Protein AF-0000000079723727 (afdb_homodimer)

InterPro domains:
  IPR001054 Adenylyl cyclase class-3/4/guanylyl cyclase [PF00211] (255-437)
  IPR001054 Adenylyl cyclase class-3/4/guanylyl cyclase [PS50125] (263-398)
  IPR001054 Adenylyl cyclase class-3/4/guanylyl cyclase [SM00044] (213-428)
  IPR001054 Adenylyl cyclase class-3/4/guanylyl cyclase [cd07302] (262-442)
  IPR029787 Nucleotide cyclase [G3DSA:3.30.70.1230] (253-447)
  IPR029787 Nucleotide cyclase [SSF55073] (255-445)
  IPR050697 Adenylyl/Guanylyl Cyclase Class-3/4 [PTHR43081] (227-443)

Solvent-accessible surface area (backbone atoms only — not comparable to full-atom values): 45616 Å² total; per-residue (Å²): 116,65,66,63,48,40,48,51,44,63,65,44,54,39,67,85,75,39,51,72,57,32,53,54,51,50,52,51,48,31,54,52,14,46,54,50,33,57,57,46,48,53,54,51,50,52,47,51,48,52,38,50,60,46,41,48,89,45,47,90,48,74,64,52,50,47,46,55,53,46,45,53,49,53,51,50,49,52,50,50,51,50,52,51,44,60,70,67,66,45,72,68,56,51,60,54,45,52,58,51,52,41,49,48,52,46,46,46,51,51,51,44,43,49,52,48,30,74,74,46,25,85,86,42,50,53,39,56,80,54,32,75,67,64,64,56,59,52,54,54,39,48,46,28,58,43,37,67,39,55,66,50,26,52,48,36,49,48,51,48,51,51,52,51,49,51,52,51,52,50,24,60,72,73,64,50,58,67,48,56,51,64,41,38,36,45,40,20,63,31,41,41,63,50,45,67,64,39,39,61,55,45,54,54,46,51,46,42,50,45,48,36,49,52,35,50,54,50,51,53,48,48,47,52,34,27,50,32,45,50,37,30,54,58,56,45,28,56,30,41,69,72,53,43,53,40,51,57,72,40,52,67,64,46,56,69,37,46,80,42,64,36,23,29,39,24,33,35,53,59,68,42,70,59,55,45,63,76,41,54,36,65,57,46,48,54,50,49,21,57,52,45,37,46,45,49,52,24,34,48,73,50,59,32,32,65,62,50,69,61,88,74,25,41,36,33,31,17,23,50,96,58,57,58,95,48,91,34,45,27,40,39,31,49,52,52,20,52,54,43,31,54,53,44,46,52,56,52,30,52,56,32,45,72,72,72,39,82,66,82,50,53,19,28,4,34,25,55,35,61,26,22,40,27,51,40,45,37,85,65,41,32,39,71,46,72,42,40,51,37,53,54,50,8,48,44,41,17,59,43,17,70,79,67,74,36,52,35,34,29,28,55,66,33,40,57,48,55,65,58,58,82,61,45,44,77,48,74,73,40,72,44,87,84,48,90,59,70,43,59,35,29,30,55,63,72,85,126,118,66,65,63,47,40,48,51,43,63,67,44,54,40,68,84,74,40,53,72,58,32,54,53,50,50,52,51,48,31,53,51,15,47,52,50,33,56,57,47,48,55,54,51,49,50,45,52,48,54,37,51,60,47,40,47,88,45,48,87,47,73,63,51,52,46,46,56,52,45,48,52,49,52,51,50,49,53,50,50,52,50,52,50,44,60,71,66,66,43,72,68,56,52,62,54,44,52,57,51,52,42,50,49,53,49,46,45,52,51,51,44,45,50,51,48,30,75,74,45,25,85,86,43,50,56,39,56,79,56,32,76,67,63,62,56,58,53,52,55,38,49,46,28,56,43,37,68,38,54,66,50,28,52,47,36,48,48,49,49,51,51,51,51,50,51,54,51,53,49,24,61,71,71,63,51,57,66,50,56,51,63,41,39,36,44,39,21,63,30,39,42,62,48,45,67,66,38,39,61,55,45,52,55,46,52,46,40,51,45,48,34,49,52,34,50,53,50,52,54,49,47,47,53,34,27,51,33,45,50,37,30,54,57,56,46,27,56,31,41,68,72,54,44,52,40,51,58,73,39,53,68,63,46,56,71,37,45,81,42,63,35,22,30,38,23,34,36,53,58,69,43,67,59,54,45,63,76,41,54,35,64,58,46,49,54,50,47,21,56,52,44,37,46,45,48,51,23,35,49,73,51,58,33,31,65,64,48,70,61,87,74,25,41,35,34,32,17,25,48,96,57,57,58,96,48,91,35,46,29,41,39,30,50,50,52,19,52,54,42,31,53,51,44,46,52,56,51,30,52,56,32,45,74,73,73,38,81,66,79,50,53,20,29,3,33,25,55,35,62,26,22,40,26,50,41,44,35,85,66,42,31,40,72,47,72,41,42,49,37,54,55,49,8,48,44,41,17,60,44,17,70,77,68,73,34,52,34,35,31,28,54,64,32,40,57,48,56,65,57,57,82,59,44,44,77,48,74,74,40,74,43,86,83,47,88,59,69,44,58,36,28,30,54,64,72,85,125

Radius of gyration: 38.72 Å; Cα contacts (8 Å, |Δi|>4): 1410; chains: 2; bounding box: 59×112×77 Å

pLDDT: mean 88.32, std 12.16, range [28.0, 98.56]

Secondary structure (DSSP, 8-state):
-HHHHHHHHHS-TTSTTS-HHHHHHHHHHHHHHHHHHHHHHHHHHHHHHHHHHHTGGG--SHHHHHHHHHHHHHHHHHHHHHHHHHHHT-HHHHHHHHHHHHHHHHHHHHHHHHHHHHHHSTT-THHHHH-GGGGGGHHHHHHGGGGT-HHHHHHHHHHHHHHHHHHHHHHHHT---B-S-HHHHHHSS-B-HHHHHHHHHHHHHHHHHHHHHHHHHHHHHHHHHHHHHHHHHHHHTTS-HHHHHHHHH-HHHHHH-EEEEEEEEEEEETTHHHHHHTS-HHHHHHHHHHHHHHHHHHHHHTT-EEEEEETTEEEEEES-SS--SSTTHHHHHHHHHHHHHHHHHHHHHHHHHHTTPPP--EEEEEEEEEEEEEEEEETTEEEEEEESHHHHHHHHHHHHHHHHT-SEEEEHHHHHHTT--TTEEEPPPB--TT-SS-B-EEEE-S--/-HHHHHHHHHS-TTSTTS-HHHHHHHHHHHHHHHHHHHHHHHHHHHHHHHHHHHTGGG--SHHHHHHHHHHHHHHHHHHHHHHHHHHHT-HHHHHHHHHHHHHHHHHHHHHHHHHHHHHHSTT-THHHHH-GGGGGGHHHHHHGGGGT-HHHHHHHHHHHHHHHHHHHHHHHHT---B-S-HHHHHHSS-B-HHHHHHHHHHHHHHHHHHHHHHHHHHHHHHHHHHHHHHHHHHHHTTS-HHHHHHHHH-HHHHHH-EEEEEEEEEEEETTHHHHHHTS-HHHHHHHHHHHHHHHHHHHHHTT-EEEEEETTEEEEEES-SS--SSTTHHHHHHHHHHHHHHHHHHHHHHHHHHTTPPP--EEEEEEEEEEEEEEEEETTEEEEEEESHHHHHHHHHHHHHHHHT-SEEEEHHHHHHTT--TTEEEPPPB--TT-SS-B-EEEE-S--

Nearest PDB structures (foldseek):
  3r5g-assembly2_B  TM=9.315E-01  e=5.560E-16  Pseudomonas aeruginosa
  2bw7-assembly1_B  TM=9.136E-01  e=5.560E-16  Limnospira platensis
  1wc6-assembly2_B-2  TM=9.124E-01  e=3.084E-14  Limnospira platensis
  4yut-assembly1_B  TM=8.482E-01  e=6.451E-15  Oscillatoria acuminata PCC 6304
  8qfi-assembly1_A  TM=8.748E-01  e=1.929E-14  Oscillatoria acuminata PCC 6304

Structure (mmCIF, N/CA/C/O backbone):
data_AF-0000000079723727-model_v1
#
loop_
_entity.id
_entity.type
_entity.pdbx_description
1 polymer 'Adenylate/guanylate cyclase domain-containing protein'
#
loop_
_atom_site.group_PDB
_atom_site.id
_atom_site.type_symbol
_atom_site.label_atom_id
_atom_site.label_alt_id
_atom_site.label_comp_id
_atom_site.label_asym_id
_atom_site.label_entity_id
_atom_site.label_seq_id
_atom_site.pdbx_PDB_ins_code
_atom_site.Cartn_x
_atom_site.Cartn_y
_atom_site.Cartn_z
_atom_site.occupancy
_atom_site.B_iso_or_equiv
_atom_site.auth_seq_id
_atom_site.auth_comp_id
_atom_site.auth_asym_id
_atom_site.auth_atom_id
_atom_site.pdbx_PDB_model_num
ATOM 1 N N . MET A 1 1 ? -7.871 -13.086 -31.453 1 28 1 MET A N 1
ATOM 2 C CA . MET A 1 1 ? -6.844 -13.57 -30.547 1 28 1 MET A CA 1
ATOM 3 C C . MET A 1 1 ? -5.793 -12.5 -30.281 1 28 1 MET A C 1
ATOM 5 O O . MET A 1 1 ? -5.309 -12.359 -29.156 1 28 1 MET A O 1
ATOM 9 N N . THR A 1 2 ? -5.527 -11.766 -31.312 1 38.09 2 THR A N 1
ATOM 10 C CA . THR A 1 2 ? -4.512 -10.719 -31.312 1 38.09 2 THR A CA 1
ATOM 11 C C . THR A 1 2 ? -5.012 -9.477 -30.578 1 38.09 2 THR A C 1
ATOM 13 O O . THR A 1 2 ? -4.238 -8.797 -29.906 1 38.09 2 THR A O 1
ATOM 16 N N . SER A 1 3 ? -6.289 -9.281 -30.766 1 38.88 3 SER A N 1
ATOM 17 C CA . SER A 1 3 ? -6.867 -8.047 -30.25 1 38.88 3 SER A CA 1
ATOM 18 C C . SER A 1 3 ? -6.98 -8.094 -28.734 1 38.88 3 SER A C 1
ATOM 20 O O . SER A 1 3 ? -6.906 -7.059 -28.062 1 38.88 3 SER A O 1
ATOM 22 N N . PHE A 1 4 ? -7.301 -9.281 -28.25 1 35.31 4 PHE A N 1
ATOM 23 C CA . PHE A 1 4 ? -7.398 -9.445 -26.797 1 35.31 4 PHE A CA 1
ATOM 24 C C . PHE A 1 4 ? -6.039 -9.25 -26.141 1 35.31 4 PHE A C 1
ATOM 26 O O . PHE A 1 4 ? -5.93 -8.547 -25.141 1 35.31 4 PHE A O 1
ATOM 33 N N . TRP A 1 5 ? -5.008 -9.742 -26.734 1 34.28 5 TRP A N 1
ATOM 34 C CA . TRP A 1 5 ? -3.686 -9.648 -26.125 1 34.28 5 TRP A CA 1
ATOM 35 C C . TRP A 1 5 ? -3.143 -8.227 -26.219 1 34.28 5 TRP A C 1
ATOM 37 O O . TRP A 1 5 ? -2.426 -7.766 -25.328 1 34.28 5 TRP A O 1
ATOM 47 N N . LYS A 1 6 ? -3.469 -7.629 -27.281 1 37.25 6 LYS A N 1
ATOM 48 C CA . LYS A 1 6 ? -2.973 -6.266 -27.453 1 37.25 6 LYS A CA 1
ATOM 49 C C . LYS A 1 6 ? -3.564 -5.328 -26.406 1 37.25 6 LYS A C 1
ATOM 51 O O . LYS A 1 6 ? -2.869 -4.449 -25.891 1 37.25 6 LYS A O 1
ATOM 56 N N . LYS A 1 7 ? -4.871 -5.664 -26.203 1 39.12 7 LYS A N 1
ATOM 57 C CA . LYS A 1 7 ? -5.484 -4.84 -25.156 1 39.12 7 LYS A CA 1
ATOM 58 C C . LYS A 1 7 ? -4.855 -5.113 -23.797 1 39.12 7 LYS A C 1
ATOM 60 O O . LYS A 1 7 ? -4.77 -4.215 -22.953 1 39.12 7 LYS A O 1
ATOM 65 N N . ILE A 1 8 ? -4.508 -6.324 -23.641 1 35.25 8 ILE A N 1
ATOM 66 C CA . ILE A 1 8 ? -3.738 -6.633 -22.438 1 35.25 8 ILE A CA 1
ATOM 67 C C . ILE A 1 8 ? -2.352 -6.004 -22.531 1 35.25 8 ILE A C 1
ATOM 69 O O . ILE A 1 8 ? -1.854 -5.43 -21.562 1 35.25 8 ILE A O 1
ATOM 73 N N . ASP A 1 9 ? -1.725 -6.145 -23.656 1 37.53 9 ASP A N 1
ATOM 74 C CA . ASP A 1 9 ? -0.405 -5.555 -23.859 1 37.53 9 ASP A CA 1
ATOM 75 C C . ASP A 1 9 ? -0.482 -4.031 -23.875 1 37.53 9 ASP A C 1
ATOM 77 O O . ASP A 1 9 ? 0.361 -3.354 -23.297 1 37.53 9 ASP A O 1
ATOM 81 N N . THR A 1 10 ? -1.302 -3.457 -24.781 1 35.75 10 THR A N 1
ATOM 82 C CA . THR A 1 10 ? -1.443 -2.008 -24.875 1 35.75 10 THR A CA 1
ATOM 83 C C . THR A 1 10 ? -1.988 -1.443 -23.562 1 35.75 10 THR A C 1
ATOM 85 O O . THR A 1 10 ? -1.585 -0.362 -23.125 1 35.75 10 THR A O 1
ATOM 88 N N . LYS A 1 11 ? -2.975 -2.232 -23.109 1 35.47 11 LYS A N 1
ATOM 89 C CA . LYS A 1 11 ? -3.354 -1.824 -21.75 1 35.47 11 LYS A CA 1
ATOM 90 C C . LYS A 1 11 ? -2.248 -2.143 -20.75 1 35.47 11 LYS A C 1
ATOM 92 O O . LYS A 1 11 ? -2.285 -1.678 -19.609 1 35.47 11 LYS A O 1
ATOM 97 N N . ILE A 1 12 ? -1.323 -3 -20.984 1 37.69 12 ILE A N 1
ATOM 98 C CA . ILE A 1 12 ? -0.089 -3.277 -20.266 1 37.69 12 ILE A CA 1
ATOM 99 C C . ILE A 1 12 ? 1.006 -2.316 -20.719 1 37.69 12 ILE A C 1
ATOM 101 O O . ILE A 1 12 ? 2.156 -2.43 -20.297 1 37.69 12 ILE A O 1
ATOM 105 N N . SER A 1 13 ? 1.024 -1.868 -21.719 1 37.69 13 SER A N 1
ATOM 106 C CA . SER A 1 13 ? 2.037 -0.824 -21.828 1 37.69 13 SER A CA 1
ATOM 107 C C . SER A 1 13 ? 2.004 0.112 -20.625 1 37.69 13 SER A C 1
ATOM 109 O O . SER A 1 13 ? 1.357 1.161 -20.672 1 37.69 13 SER A O 1
ATOM 111 N N . PHE A 1 14 ? 1.982 -0.554 -19.625 1 40.69 14 PHE A N 1
ATOM 112 C CA . PHE A 1 14 ? 1.782 -0.221 -18.219 1 40.69 14 PHE A CA 1
ATOM 113 C C . PHE A 1 14 ? 2.775 0.844 -17.781 1 40.69 14 PHE A C 1
ATOM 115 O O . PHE A 1 14 ? 2.479 1.639 -16.875 1 40.69 14 PHE A O 1
ATOM 122 N N . LYS A 1 15 ? 3.93 0.739 -18.453 1 45.75 15 LYS A N 1
ATOM 123 C CA . LYS A 1 15 ? 4.961 1.588 -17.875 1 45.75 15 LYS A CA 1
ATOM 124 C C . LYS A 1 15 ? 4.641 3.066 -18.078 1 45.75 15 LYS A C 1
ATOM 126 O O . LYS A 1 15 ? 4.961 3.9 -17.234 1 45.75 15 LYS A O 1
ATOM 131 N N . ASN A 1 16 ? 4.184 3.383 -19.281 1 44.59 16 ASN A N 1
ATOM 132 C CA . ASN A 1 16 ? 4.078 4.812 -19.562 1 44.59 16 ASN A CA 1
ATOM 133 C C . ASN A 1 16 ? 3.076 5.488 -18.625 1 44.59 16 ASN A C 1
ATOM 135 O O . ASN A 1 16 ? 3.178 6.688 -18.359 1 44.59 16 ASN A O 1
ATOM 139 N N . LYS A 1 17 ? 2.135 4.586 -18.141 1 56 17 LYS A N 1
ATOM 140 C CA . LYS A 1 17 ? 1.101 5.246 -17.344 1 56 17 LYS A CA 1
ATOM 141 C C . LYS A 1 17 ? 1.298 4.984 -15.859 1 56 17 LYS A C 1
ATOM 143 O O . LYS A 1 17 ? 0.464 5.379 -15.039 1 56 17 LYS A O 1
ATOM 148 N N . LEU A 1 18 ? 2.484 4.402 -15.68 1 65.25 18 LEU A N 1
ATOM 149 C CA . LEU A 1 18 ? 2.68 4.062 -14.273 1 65.25 18 LEU A CA 1
ATOM 150 C C . LEU A 1 18 ? 3.35 5.211 -13.523 1 65.25 18 LEU A C 1
ATOM 152 O O . LEU A 1 18 ? 4.188 5.918 -14.086 1 65.25 18 LEU A O 1
ATOM 156 N N . SER A 1 19 ? 2.893 5.375 -12.414 1 76.44 19 SER A N 1
ATOM 157 C CA . SER A 1 19 ? 3.545 6.344 -11.547 1 76.44 19 SER A CA 1
ATOM 158 C C . SER A 1 19 ? 4.996 5.957 -11.281 1 76.44 19 SER A C 1
ATOM 160 O O . SER A 1 19 ? 5.352 4.781 -11.336 1 76.44 19 SER A O 1
ATOM 162 N N . PRO A 1 20 ? 5.898 6.906 -11.219 1 79.75 20 PRO A N 1
ATOM 163 C CA . PRO A 1 20 ? 7.305 6.617 -10.938 1 79.75 20 PRO A CA 1
ATOM 164 C C . PRO A 1 20 ? 7.496 5.684 -9.75 1 79.75 20 PRO A C 1
ATOM 166 O O . PRO A 1 20 ? 8.359 4.809 -9.773 1 79.75 20 PRO A O 1
ATOM 169 N N . THR A 1 21 ? 6.68 5.773 -8.82 1 82.25 21 THR A N 1
ATOM 170 C CA . THR A 1 21 ? 6.77 4.914 -7.645 1 82.25 21 THR A CA 1
ATOM 171 C C . THR A 1 21 ? 6.438 3.469 -8.008 1 82.25 21 THR A C 1
ATOM 173 O O . THR A 1 21 ? 7.09 2.537 -7.527 1 82.25 21 THR A O 1
ATOM 176 N N . MET A 1 22 ? 5.508 3.334 -8.867 1 86.62 22 MET A N 1
ATOM 177 C CA . MET A 1 22 ? 5.109 1.999 -9.305 1 86.62 22 MET A CA 1
ATOM 178 C C . MET A 1 22 ? 6.23 1.329 -10.094 1 86.62 22 MET A C 1
ATOM 180 O O . MET A 1 22 ? 6.496 0.139 -9.914 1 86.62 22 MET A O 1
ATOM 184 N N . ILE A 1 23 ? 6.926 2.059 -10.961 1 86 23 ILE A N 1
ATOM 185 C CA . ILE A 1 23 ? 8 1.515 -11.781 1 86 23 ILE A CA 1
ATOM 186 C C . ILE A 1 23 ? 9.133 1.019 -10.883 1 86 23 ILE A C 1
ATOM 188 O O . ILE A 1 23 ? 9.648 -0.086 -11.078 1 86 23 ILE A O 1
ATOM 192 N N . VAL A 1 24 ? 9.422 1.764 -9.891 1 86.12 24 VAL A N 1
ATOM 193 C CA . VAL A 1 24 ? 10.508 1.41 -8.984 1 86.12 24 VAL A CA 1
ATOM 194 C C . VAL A 1 24 ? 10.133 0.171 -8.18 1 86.12 24 VAL A C 1
ATOM 196 O O . VAL A 1 24 ? 10.93 -0.757 -8.039 1 86.12 24 VAL A O 1
ATOM 199 N N . LEU A 1 25 ? 8.898 0.17 -7.742 1 86.62 25 LEU A N 1
ATOM 200 C CA . LEU A 1 25 ? 8.445 -0.956 -6.934 1 86.62 25 LEU A CA 1
ATOM 201 C C . LEU A 1 25 ? 8.383 -2.232 -7.766 1 86.62 25 LEU A C 1
ATOM 203 O O . LEU A 1 25 ? 8.758 -3.307 -7.293 1 86.62 25 LEU A O 1
ATOM 207 N N . LEU A 1 26 ? 7.91 -2.123 -8.977 1 87.44 26 LEU A N 1
ATOM 208 C CA . LEU A 1 26 ? 7.816 -3.277 -9.867 1 87.44 26 LEU A CA 1
ATOM 209 C C . LEU A 1 26 ? 9.203 -3.834 -10.188 1 87.44 26 LEU A C 1
ATOM 211 O O . LEU A 1 26 ? 9.406 -5.051 -10.164 1 87.44 26 LEU A O 1
ATOM 215 N N . GLU A 1 27 ? 10.141 -2.969 -10.469 1 86.12 27 GLU A N 1
ATOM 216 C CA . GLU A 1 27 ? 11.508 -3.402 -10.766 1 86.12 27 GLU A CA 1
ATOM 217 C C . GLU A 1 27 ? 12.148 -4.086 -9.562 1 86.12 27 GLU A C 1
ATOM 219 O O . GLU A 1 27 ? 12.867 -5.074 -9.711 1 86.12 27 GLU A O 1
ATOM 224 N N . GLU A 1 28 ? 11.867 -3.584 -8.438 1 87.75 28 GLU A N 1
ATOM 225 C CA . GLU A 1 28 ? 12.383 -4.188 -7.215 1 87.75 28 GLU A CA 1
ATOM 226 C C . GLU A 1 28 ? 11.797 -5.574 -6.988 1 87.75 28 GLU A C 1
ATOM 228 O O . GLU A 1 28 ? 12.516 -6.512 -6.637 1 87.75 28 GLU A O 1
ATOM 233 N N . GLU A 1 29 ? 10.539 -5.672 -7.246 1 87.69 29 GLU A N 1
ATOM 234 C CA . GLU A 1 29 ? 9.883 -6.961 -7.035 1 87.69 29 GLU A CA 1
ATOM 235 C C . GLU A 1 29 ? 10.289 -7.969 -8.109 1 87.69 29 GLU A C 1
ATOM 237 O O . GLU A 1 29 ? 10.398 -9.164 -7.832 1 87.69 29 GLU A O 1
ATOM 242 N N . GLU A 1 30 ? 10.492 -7.48 -9.289 1 87.31 30 GLU A N 1
ATOM 243 C CA . GLU A 1 30 ? 10.977 -8.367 -10.344 1 87.31 30 GLU A CA 1
ATOM 244 C C . GLU A 1 30 ? 12.375 -8.891 -10.023 1 87.31 30 GLU A C 1
ATOM 246 O O . GLU A 1 30 ? 12.664 -10.07 -10.242 1 87.31 30 GLU A O 1
ATOM 251 N N . ARG A 1 31 ? 13.234 -8 -9.5 1 87.31 31 ARG A N 1
ATOM 252 C CA . ARG A 1 31 ? 14.578 -8.406 -9.109 1 87.31 31 ARG A CA 1
ATOM 253 C C . ARG A 1 31 ? 14.539 -9.406 -7.953 1 87.31 31 ARG A C 1
ATOM 255 O O . ARG A 1 31 ? 15.242 -10.414 -7.973 1 87.31 31 ARG A O 1
ATOM 262 N N . ASN A 1 32 ? 13.727 -9.18 -7.031 1 88.94 32 ASN A N 1
ATOM 263 C CA . ASN A 1 32 ? 13.562 -10.102 -5.91 1 88.94 32 ASN A CA 1
ATOM 264 C C . ASN A 1 32 ? 12.961 -11.43 -6.363 1 88.94 32 ASN A C 1
ATOM 266 O O . ASN A 1 32 ? 13.344 -12.484 -5.863 1 88.94 32 ASN A O 1
ATOM 270 N N . GLY A 1 33 ? 12.031 -11.312 -7.285 1 89.62 33 GLY A N 1
ATOM 271 C CA . GLY A 1 33 ? 11.438 -12.516 -7.84 1 89.62 33 GLY A CA 1
ATOM 272 C C . GLY A 1 33 ? 12.438 -13.398 -8.562 1 89.62 33 GLY A C 1
ATOM 273 O O . GLY A 1 33 ? 12.391 -14.625 -8.453 1 89.62 33 GLY A O 1
ATOM 274 N N . ALA A 1 34 ? 13.359 -12.75 -9.258 1 89.81 34 ALA A N 1
ATOM 275 C CA . ALA A 1 34 ? 14.398 -13.5 -9.953 1 89.81 34 ALA A CA 1
ATOM 276 C C . ALA A 1 34 ? 15.32 -14.203 -8.969 1 89.81 34 ALA A C 1
ATOM 278 O O . ALA A 1 34 ? 15.727 -15.344 -9.195 1 89.81 34 ALA A O 1
ATOM 279 N N . LYS A 1 35 ? 15.602 -13.539 -7.898 1 91.69 35 LYS A N 1
ATOM 280 C CA . LYS A 1 35 ? 16.422 -14.156 -6.863 1 91.69 35 LYS A CA 1
ATOM 281 C C . LYS A 1 35 ? 15.719 -15.344 -6.227 1 91.69 35 LYS A C 1
ATOM 283 O O . LYS A 1 35 ? 16.328 -16.391 -6.004 1 91.69 35 LYS A O 1
ATOM 288 N N . VAL A 1 36 ? 14.461 -15.203 -6.027 1 92.25 36 VAL A N 1
ATOM 289 C CA . VAL A 1 36 ? 13.672 -16.281 -5.445 1 92.25 36 VAL A CA 1
ATOM 290 C C . VAL A 1 36 ? 13.586 -17.453 -6.422 1 92.25 36 VAL A C 1
ATOM 292 O O . VAL A 1 36 ? 13.711 -18.609 -6.023 1 92.25 36 VAL A O 1
ATOM 295 N N . ALA A 1 37 ? 13.359 -17.094 -7.656 1 92.62 37 ALA A N 1
ATOM 296 C CA . ALA A 1 37 ? 13.328 -18.125 -8.68 1 92.62 37 ALA A CA 1
ATOM 297 C C . ALA A 1 37 ? 14.617 -18.938 -8.688 1 92.62 37 ALA A C 1
ATOM 299 O O . ALA A 1 37 ? 14.594 -20.172 -8.797 1 92.62 37 ALA A O 1
ATOM 300 N N . ASN A 1 38 ? 15.742 -18.266 -8.586 1 93.56 38 ASN A N 1
ATOM 301 C CA . ASN A 1 38 ? 17.031 -18.938 -8.562 1 93.56 38 ASN A CA 1
ATOM 302 C C . ASN A 1 38 ? 17.172 -19.844 -7.344 1 93.56 38 ASN A C 1
ATOM 304 O O . ASN A 1 38 ? 17.703 -20.953 -7.441 1 93.56 38 ASN A O 1
ATOM 308 N N . GLN A 1 39 ? 16.672 -19.453 -6.246 1 93.19 39 GLN A N 1
ATOM 309 C CA . GLN A 1 39 ? 16.703 -20.281 -5.043 1 93.19 39 GLN A CA 1
ATOM 310 C C . GLN A 1 39 ? 15.836 -21.531 -5.207 1 93.19 39 GLN A C 1
ATOM 312 O O . GLN A 1 39 ? 16.234 -22.609 -4.777 1 93.19 39 GLN A O 1
ATOM 317 N N . PHE A 1 40 ? 14.766 -21.391 -5.883 1 93.56 40 PHE A N 1
ATOM 318 C CA . PHE A 1 40 ? 13.859 -22.516 -6.059 1 93.56 40 PHE A CA 1
ATOM 319 C C . PHE A 1 40 ? 14.406 -23.5 -7.09 1 93.56 40 PHE A C 1
ATOM 321 O O . PHE A 1 40 ? 14 -24.656 -7.129 1 93.56 40 PHE A O 1
ATOM 328 N N . ARG A 1 41 ? 15.305 -23.047 -7.91 1 94.69 41 ARG A N 1
ATOM 329 C CA . ARG A 1 41 ? 15.969 -23.953 -8.836 1 94.69 41 ARG A CA 1
ATOM 330 C C . ARG A 1 41 ? 16.75 -25.016 -8.086 1 94.69 41 ARG A C 1
ATOM 332 O O . ARG A 1 41 ? 16.844 -26.156 -8.539 1 94.69 41 ARG A O 1
ATOM 339 N N . TYR A 1 42 ? 17.203 -24.625 -6.961 1 92 42 TYR A N 1
ATOM 340 C CA . TYR A 1 42 ? 17.922 -25.625 -6.164 1 92 42 TYR A CA 1
ATOM 341 C C . TYR A 1 42 ? 16.969 -26.641 -5.574 1 92 42 TYR A C 1
ATOM 343 O O . TYR A 1 42 ? 17.297 -27.828 -5.477 1 92 42 TYR A O 1
ATOM 351 N N . VAL A 1 43 ? 15.789 -26.25 -5.242 1 88.56 43 VAL A N 1
ATOM 352 C CA . VAL A 1 43 ? 14.766 -27.156 -4.734 1 88.56 43 VAL A CA 1
ATOM 353 C C . VAL A 1 43 ? 14.336 -28.125 -5.836 1 88.56 43 VAL A C 1
ATOM 355 O O . VAL A 1 43 ? 14.227 -29.328 -5.609 1 88.56 43 VAL A O 1
ATOM 358 N N . ILE A 1 44 ? 14.141 -27.547 -6.984 1 92.38 44 ILE A N 1
ATOM 359 C CA . ILE A 1 44 ? 13.75 -28.359 -8.133 1 92.38 44 ILE A CA 1
ATOM 360 C C . ILE A 1 44 ? 14.875 -29.328 -8.484 1 92.38 44 ILE A C 1
ATOM 362 O O . ILE A 1 44 ? 14.625 -30.5 -8.805 1 92.38 44 ILE A O 1
ATOM 366 N N . GLY A 1 45 ? 16.156 -28.812 -8.391 1 93.44 45 GLY A N 1
ATOM 367 C CA . GLY A 1 45 ? 17.297 -29.688 -8.617 1 93.44 45 GLY A CA 1
ATOM 368 C C . GLY A 1 45 ? 17.359 -30.859 -7.656 1 93.44 45 GLY A C 1
ATOM 369 O O . GLY A 1 45 ? 17.656 -31.984 -8.055 1 93.44 45 GLY A O 1
ATOM 370 N N . ALA A 1 46 ? 17 -30.562 -6.445 1 91.62 46 ALA A N 1
ATOM 371 C CA . ALA A 1 46 ? 16.953 -31.625 -5.449 1 91.62 46 ALA A CA 1
ATOM 372 C C . ALA A 1 46 ? 15.859 -32.625 -5.781 1 91.62 46 ALA A C 1
ATOM 374 O O . ALA A 1 46 ? 16.062 -33.844 -5.645 1 91.62 46 ALA A O 1
ATOM 375 N N . ALA A 1 47 ? 14.758 -32.125 -6.223 1 90.56 47 ALA A N 1
ATOM 376 C CA . ALA A 1 47 ? 13.656 -33 -6.613 1 90.56 47 ALA A CA 1
ATOM 377 C C . ALA A 1 47 ? 14.055 -33.906 -7.789 1 90.56 47 ALA A C 1
ATOM 379 O O . ALA A 1 47 ? 13.766 -35.094 -7.797 1 90.56 47 ALA A O 1
ATOM 380 N N . MET A 1 48 ? 14.719 -33.312 -8.742 1 93.38 48 MET A N 1
ATOM 381 C CA . MET A 1 48 ? 15.188 -34.094 -9.898 1 93.38 48 MET A CA 1
ATOM 382 C C . MET A 1 48 ? 16.203 -35.156 -9.477 1 93.38 48 MET A C 1
ATOM 384 O O . MET A 1 48 ? 16.188 -36.25 -9.992 1 93.38 48 MET A O 1
ATOM 388 N N . THR A 1 49 ? 17.031 -34.812 -8.516 1 93.94 49 THR A N 1
ATOM 389 C CA . THR A 1 49 ? 18.031 -35.75 -8.023 1 93.94 49 THR A CA 1
ATOM 390 C C . THR A 1 49 ? 17.375 -36.938 -7.344 1 93.94 49 THR A C 1
ATOM 392 O O . THR A 1 49 ? 17.766 -38.094 -7.562 1 93.94 49 THR A O 1
ATOM 395 N N . VAL A 1 50 ? 16.375 -36.688 -6.594 1 93.44 50 VAL A N 1
ATOM 396 C CA . VAL A 1 50 ? 15.664 -37.781 -5.91 1 93.44 50 VAL A CA 1
ATOM 397 C C . VAL A 1 50 ? 15.023 -38.719 -6.938 1 93.44 50 VAL A C 1
ATOM 399 O O . VAL A 1 50 ? 15.055 -39.938 -6.773 1 93.44 50 VAL A O 1
ATOM 402 N N . SER A 1 51 ? 14.461 -38.094 -7.977 1 92.75 51 SER A N 1
ATOM 403 C CA . SER A 1 51 ? 13.867 -38.906 -9.039 1 92.75 51 SER A CA 1
ATOM 404 C C . SER A 1 51 ? 14.914 -39.75 -9.742 1 92.75 51 SER A C 1
ATOM 406 O O . SER A 1 51 ? 14.672 -40.938 -10.031 1 92.75 51 SER A O 1
ATOM 408 N N . ILE A 1 52 ? 16.094 -39.188 -9.969 1 93.69 52 ILE A N 1
ATOM 409 C CA . ILE A 1 52 ? 17.172 -39.906 -10.641 1 93.69 52 ILE A CA 1
ATOM 410 C C . ILE A 1 52 ? 17.641 -41.062 -9.758 1 93.69 52 ILE A C 1
ATOM 412 O O . ILE A 1 52 ? 17.812 -42.188 -10.234 1 93.69 52 ILE A O 1
ATOM 416 N N . ILE A 1 53 ? 17.781 -40.812 -8.508 1 92.88 53 ILE A N 1
ATOM 417 C CA . ILE A 1 53 ? 18.25 -41.812 -7.57 1 92.88 53 ILE A CA 1
ATOM 418 C C . ILE A 1 53 ? 17.234 -42.938 -7.484 1 92.88 53 ILE A C 1
ATOM 420 O O . ILE A 1 53 ? 17.594 -44.125 -7.445 1 92.88 53 ILE A O 1
ATOM 424 N N . ALA A 1 54 ? 15.977 -42.625 -7.52 1 91.19 54 ALA A N 1
ATOM 425 C CA . ALA A 1 54 ? 14.914 -43.625 -7.445 1 91.19 54 ALA A CA 1
ATOM 426 C C . ALA A 1 54 ? 14.93 -44.531 -8.664 1 91.19 54 ALA A C 1
ATOM 428 O O . ALA A 1 54 ? 14.461 -45.688 -8.602 1 91.19 54 ALA A O 1
ATOM 429 N N . ASN A 1 55 ? 15.531 -44.062 -9.75 1 91.25 55 ASN A N 1
ATOM 430 C CA . ASN A 1 55 ? 15.5 -44.844 -10.984 1 91.25 55 ASN A CA 1
ATOM 431 C C . ASN A 1 55 ? 16.875 -45.438 -11.305 1 91.25 55 ASN A C 1
ATOM 433 O O . ASN A 1 55 ? 17.078 -45.969 -12.398 1 91.25 55 ASN A O 1
ATOM 437 N N . LEU A 1 56 ? 17.797 -45.438 -10.453 1 91.25 56 LEU A N 1
ATOM 438 C CA . LEU A 1 56 ? 19.141 -45.969 -10.656 1 91.25 56 LEU A CA 1
ATOM 439 C C . LEU A 1 56 ? 19.094 -47.469 -10.945 1 91.25 56 LEU A C 1
ATOM 441 O O . LEU A 1 56 ? 19.797 -47.938 -11.836 1 91.25 56 LEU A O 1
ATOM 445 N N . PRO A 1 57 ? 18.281 -48.188 -10.219 1 87.75 57 PRO A N 1
ATOM 446 C CA . PRO A 1 57 ? 18.25 -49.625 -10.461 1 87.75 57 PRO A CA 1
ATOM 447 C C . PRO A 1 57 ? 17.781 -49.969 -11.867 1 87.75 57 PRO A C 1
ATOM 449 O O . PRO A 1 57 ? 18.031 -51.094 -12.344 1 87.75 57 PRO A O 1
ATOM 452 N N . ASN A 1 58 ? 17.203 -48.938 -12.477 1 84.31 58 ASN A N 1
ATOM 453 C CA . ASN A 1 58 ? 16.609 -49.219 -13.789 1 84.31 58 ASN A CA 1
ATOM 454 C C . ASN A 1 58 ? 17.578 -48.875 -14.914 1 84.31 58 ASN A C 1
ATOM 456 O O . ASN A 1 58 ? 17.234 -49 -16.094 1 84.31 58 ASN A O 1
ATOM 460 N N . ILE A 1 59 ? 18.672 -48.5 -14.562 1 90 59 ILE A N 1
ATOM 461 C CA . ILE A 1 59 ? 19.672 -48.125 -15.562 1 90 59 ILE A CA 1
ATOM 462 C C . ILE A 1 59 ? 20.641 -49.281 -15.789 1 90 59 ILE A C 1
ATOM 464 O O . ILE A 1 59 ? 21.297 -49.719 -14.852 1 90 59 ILE A O 1
ATOM 468 N N . ASP A 1 60 ? 20.734 -49.781 -16.969 1 86.94 60 ASP A N 1
ATOM 469 C CA . ASP A 1 60 ? 21.578 -50.938 -17.25 1 86.94 60 ASP A CA 1
ATOM 470 C C . ASP A 1 60 ? 22.766 -50.562 -18.141 1 86.94 60 ASP A C 1
ATOM 472 O O . ASP A 1 60 ? 23.609 -51.406 -18.469 1 86.94 60 ASP A O 1
ATOM 476 N N . THR A 1 61 ? 22.844 -49.312 -18.594 1 89.88 61 THR A N 1
ATOM 477 C CA . THR A 1 61 ? 23.938 -48.875 -19.469 1 89.88 61 THR A CA 1
ATOM 478 C C . THR A 1 61 ? 24.594 -47.625 -18.922 1 89.88 61 THR A C 1
ATOM 480 O O . THR A 1 61 ? 23.953 -46.844 -18.203 1 89.88 61 THR A O 1
ATOM 483 N N . ILE A 1 62 ? 25.812 -47.469 -19.297 1 92.06 62 ILE A N 1
ATOM 484 C CA . ILE A 1 62 ? 26.547 -46.281 -18.891 1 92.06 62 ILE A CA 1
ATOM 485 C C . ILE A 1 62 ? 25.906 -45.031 -19.5 1 92.06 62 ILE A C 1
ATOM 487 O O . ILE A 1 62 ? 25.906 -43.938 -18.906 1 92.06 62 ILE A O 1
ATOM 491 N N . TRP A 1 63 ? 25.297 -45.188 -20.609 1 92 63 TRP A N 1
ATOM 492 C CA . TRP A 1 63 ? 24.688 -44.062 -21.312 1 92 63 TRP A CA 1
ATOM 493 C C . TRP A 1 63 ? 23.438 -43.594 -20.578 1 92 63 TRP A C 1
ATOM 495 O O . TRP A 1 63 ? 23.109 -42.406 -20.609 1 92 63 TRP A O 1
ATOM 505 N N . GLY A 1 64 ? 22.797 -44.469 -19.938 1 92.12 64 GLY A N 1
ATOM 506 C CA . GLY A 1 64 ? 21.672 -44.094 -19.125 1 92.12 64 GLY A CA 1
ATOM 507 C C . GLY A 1 64 ? 22.047 -43.156 -17.984 1 92.12 64 GLY A C 1
ATOM 508 O O . GLY A 1 64 ? 21.344 -42.188 -17.688 1 92.12 64 GLY A O 1
ATOM 509 N N . TYR A 1 65 ? 23.156 -43.5 -17.375 1 93.12 65 TYR A N 1
A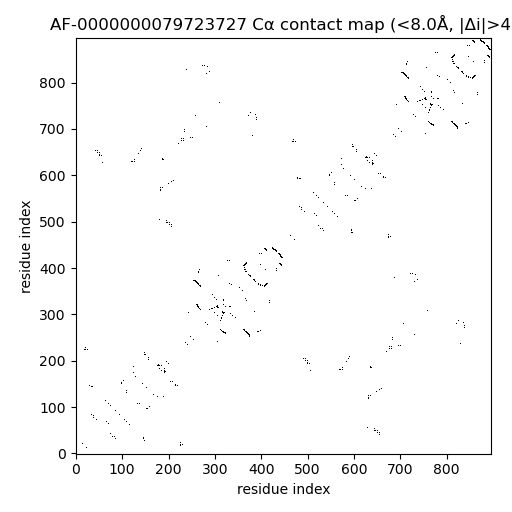TOM 510 C CA . TYR A 1 65 ? 23.672 -42.625 -16.328 1 93.12 65 TYR A CA 1
ATOM 511 C C . TYR A 1 65 ? 24.047 -41.25 -16.875 1 93.12 65 TYR A C 1
ATOM 513 O O . TYR A 1 65 ? 23.734 -40.219 -16.281 1 93.12 65 TYR A O 1
ATOM 521 N N . ALA A 1 66 ? 24.641 -41.312 -18.016 1 93.94 66 ALA A N 1
ATOM 522 C CA . ALA A 1 66 ? 25.094 -40.094 -18.641 1 93.94 66 ALA A CA 1
ATOM 523 C C . ALA A 1 66 ? 23.906 -39.188 -18.984 1 93.94 66 ALA A C 1
ATOM 525 O O . ALA A 1 66 ? 24 -37.969 -18.875 1 93.94 66 ALA A O 1
ATOM 526 N N . VAL A 1 67 ? 22.812 -39.719 -19.391 1 93.88 67 VAL A N 1
ATOM 527 C CA . VAL A 1 67 ? 21.641 -38.938 -19.766 1 93.88 67 VAL A CA 1
ATOM 528 C C . VAL A 1 67 ? 21.062 -38.219 -18.547 1 93.88 67 VAL A C 1
ATOM 530 O O . VAL A 1 67 ? 20.875 -37 -18.578 1 93.88 67 VAL A O 1
ATOM 533 N N . ASN A 1 68 ? 20.891 -38.969 -17.469 1 94.06 68 ASN A N 1
ATOM 534 C CA . ASN A 1 68 ? 20.266 -38.375 -16.281 1 94.06 68 ASN A CA 1
ATOM 535 C C . ASN A 1 68 ? 21.203 -37.438 -15.547 1 94.06 68 ASN A C 1
ATOM 537 O O . ASN A 1 68 ? 20.844 -36.312 -15.234 1 94.06 68 ASN A O 1
ATOM 541 N N . PHE A 1 69 ? 22.375 -37.875 -15.32 1 94.75 69 PHE A N 1
ATOM 542 C CA . PHE A 1 69 ? 23.297 -37.062 -14.562 1 94.75 69 PHE A CA 1
ATOM 543 C C . PHE A 1 69 ? 23.859 -35.938 -15.422 1 94.75 69 PHE A C 1
ATOM 545 O O . PHE A 1 69 ? 24.203 -34.875 -14.914 1 94.75 69 PHE A O 1
ATOM 552 N N . GLY A 1 70 ? 23.953 -36.156 -16.734 1 95.31 70 GLY A N 1
ATOM 553 C CA . GLY A 1 70 ? 24.281 -35.031 -17.625 1 95.31 70 GLY A CA 1
ATOM 554 C C . GLY A 1 70 ? 23.234 -33.938 -17.625 1 95.31 70 GLY A C 1
ATOM 555 O O . GLY A 1 70 ? 23.578 -32.75 -17.547 1 95.31 70 GLY A O 1
ATOM 556 N N . ALA A 1 71 ? 21.984 -34.344 -17.703 1 95.25 71 ALA A N 1
ATOM 557 C CA . ALA A 1 71 ? 20.906 -33.375 -17.641 1 95.25 71 ALA A CA 1
ATOM 558 C C . ALA A 1 71 ? 20.938 -32.594 -16.328 1 95.25 71 ALA A C 1
ATOM 560 O O . ALA A 1 71 ? 20.781 -31.375 -16.328 1 95.25 71 ALA A O 1
ATOM 561 N N . LEU A 1 72 ? 21.172 -33.312 -15.227 1 95.88 72 LEU A N 1
ATOM 562 C CA . LEU A 1 72 ? 21.266 -32.656 -13.914 1 95.88 72 LEU A CA 1
ATOM 563 C C . LEU A 1 72 ? 22.438 -31.688 -13.859 1 95.88 72 LEU A C 1
ATOM 565 O O . LEU A 1 72 ? 22.297 -30.594 -13.32 1 95.88 72 LEU A O 1
ATOM 569 N N . PHE A 1 73 ? 23.469 -32.125 -14.43 1 96.5 73 PHE A N 1
ATOM 570 C CA . PHE A 1 73 ? 24.672 -31.297 -14.461 1 96.5 73 PHE A CA 1
ATOM 571 C C . PHE A 1 73 ? 24.406 -30 -15.211 1 96.5 73 PHE A C 1
ATOM 573 O O . PHE A 1 73 ? 24.688 -28.906 -14.703 1 96.5 73 PHE A O 1
ATOM 580 N N . PHE A 1 74 ? 23.828 -30.047 -16.391 1 96.75 74 PHE A N 1
ATOM 581 C CA . PHE A 1 74 ? 23.562 -28.859 -17.203 1 96.75 74 PHE A CA 1
ATOM 582 C C . PHE A 1 74 ? 22.5 -28 -16.547 1 96.75 74 PHE A C 1
ATOM 584 O O . PHE A 1 74 ? 22.531 -26.766 -16.672 1 96.75 74 PHE A O 1
ATOM 591 N N . TYR A 1 75 ? 21.609 -28.609 -15.828 1 96.81 75 TYR A N 1
ATOM 592 C CA . TYR A 1 75 ? 20.609 -27.844 -15.078 1 96.81 75 TYR A CA 1
ATOM 593 C C . TYR A 1 75 ? 21.266 -26.969 -14.023 1 96.81 75 TYR A C 1
ATOM 595 O O . TYR A 1 75 ? 20.953 -25.781 -13.906 1 96.81 75 TYR A O 1
ATOM 603 N N . PHE A 1 76 ? 22.25 -27.562 -13.305 1 96.69 76 PHE A N 1
ATOM 604 C CA . PHE A 1 76 ? 22.922 -26.812 -12.242 1 96.69 76 PHE A CA 1
ATOM 605 C C . PHE A 1 76 ? 23.875 -25.781 -12.828 1 96.69 76 PHE A C 1
ATOM 607 O O . PHE A 1 76 ? 24.078 -24.719 -12.25 1 96.69 76 PHE A O 1
ATOM 614 N N . VAL A 1 77 ? 24.391 -26.094 -14.016 1 96.56 77 VAL A N 1
ATOM 615 C CA . VAL A 1 77 ? 25.219 -25.109 -14.703 1 96.56 77 VAL A CA 1
ATOM 616 C C . VAL A 1 77 ? 24.375 -23.891 -15.07 1 96.56 77 VAL A C 1
ATOM 618 O O . VAL A 1 77 ? 24.781 -22.75 -14.859 1 96.56 77 VAL A O 1
ATOM 621 N N . ASN A 1 78 ? 23.188 -24.141 -15.617 1 96.25 78 ASN A N 1
ATOM 622 C CA . ASN A 1 78 ? 22.266 -23.047 -15.922 1 96.25 78 ASN A CA 1
ATOM 623 C C . ASN A 1 78 ? 21.891 -22.266 -14.672 1 96.25 78 ASN A C 1
ATOM 625 O O . ASN A 1 78 ? 21.828 -21.031 -14.711 1 96.25 78 ASN A O 1
ATOM 629 N N . THR A 1 79 ? 21.734 -22.984 -13.547 1 95.75 79 THR A N 1
ATOM 630 C CA . THR A 1 79 ? 21.375 -22.344 -12.281 1 95.75 79 THR A CA 1
ATOM 631 C C . THR A 1 79 ? 22.516 -21.453 -11.789 1 95.75 79 THR A C 1
ATOM 633 O O . THR A 1 79 ? 22.297 -20.344 -11.336 1 95.75 79 THR A O 1
ATOM 636 N N . TYR A 1 80 ? 23.672 -21.953 -11.93 1 95.25 80 TYR A N 1
ATOM 637 C CA . TYR A 1 80 ? 24.859 -21.203 -11.516 1 95.25 80 TYR A CA 1
ATOM 638 C C . TYR A 1 80 ? 25.031 -19.953 -12.359 1 95.25 80 TYR A C 1
ATOM 640 O O . TYR A 1 80 ? 25.328 -18.875 -11.836 1 95.25 80 TYR A O 1
ATOM 648 N N . PHE A 1 81 ? 24.875 -20.078 -13.664 1 94.06 81 PHE A N 1
ATOM 649 C CA . PHE A 1 81 ? 25 -18.938 -14.547 1 94.06 81 PHE A CA 1
ATOM 650 C C . PHE A 1 81 ? 23.922 -17.891 -14.234 1 94.06 81 PHE A C 1
ATOM 652 O O . PHE A 1 81 ? 24.188 -16.688 -14.281 1 94.06 81 PHE A O 1
ATOM 659 N N . HIS A 1 82 ? 22.797 -18.391 -13.961 1 92.75 82 HIS A N 1
ATOM 660 C CA . HIS A 1 82 ? 21.719 -17.484 -13.602 1 92.75 82 HIS A CA 1
ATOM 661 C C . HIS A 1 82 ? 22.047 -16.703 -12.336 1 92.75 82 HIS A C 1
ATOM 663 O O . HIS A 1 82 ? 21.844 -15.484 -12.289 1 92.75 82 HIS A O 1
ATOM 669 N N . ALA A 1 83 ? 22.578 -17.375 -11.359 1 93.38 83 ALA A N 1
ATOM 670 C CA . ALA A 1 83 ? 22.969 -16.734 -10.109 1 93.38 83 ALA A CA 1
ATOM 671 C C . ALA A 1 83 ? 24.062 -15.695 -10.344 1 93.38 83 ALA A C 1
ATOM 673 O O . ALA A 1 83 ? 24.047 -14.617 -9.758 1 93.38 83 ALA A O 1
ATOM 674 N N . TYR A 1 84 ? 24.922 -16.078 -11.195 1 93.38 84 TYR A N 1
ATOM 675 C CA . TYR A 1 84 ? 26.031 -15.195 -11.508 1 93.38 84 TYR A CA 1
ATOM 676 C C . TYR A 1 84 ? 25.531 -13.922 -12.18 1 93.38 84 TYR A C 1
ATOM 678 O O . TYR A 1 84 ? 25.984 -12.82 -11.836 1 93.38 84 TYR A O 1
ATOM 686 N N . ILE A 1 85 ? 24.656 -14.016 -13.07 1 92.25 85 ILE A N 1
ATOM 687 C CA . ILE A 1 85 ? 24.125 -12.875 -13.812 1 92.25 85 ILE A CA 1
ATOM 688 C C . ILE A 1 85 ? 23.344 -11.969 -12.859 1 92.25 85 ILE A C 1
ATOM 690 O O . ILE A 1 85 ? 23.406 -10.742 -12.969 1 92.25 85 ILE A O 1
ATOM 694 N N . LEU A 1 86 ? 22.672 -12.547 -11.922 1 90.19 86 LEU A N 1
ATOM 695 C CA . LEU A 1 86 ? 21.891 -11.773 -10.953 1 90.19 86 LEU A CA 1
ATOM 696 C C . LEU A 1 86 ? 22.812 -10.977 -10.039 1 90.19 86 LEU A C 1
ATOM 698 O O . LEU A 1 86 ? 22.484 -9.859 -9.625 1 90.19 86 LEU A O 1
ATOM 702 N N . ARG A 1 87 ? 24 -11.422 -9.766 1 89.19 87 ARG A N 1
ATOM 703 C CA . ARG A 1 87 ? 24.969 -10.766 -8.883 1 89.19 87 ARG A CA 1
ATOM 704 C C . ARG A 1 87 ? 25.625 -9.594 -9.594 1 89.19 87 ARG A C 1
ATOM 706 O O . ARG A 1 87 ? 25.953 -8.586 -8.961 1 89.19 87 ARG A O 1
ATOM 713 N N . CYS A 1 88 ? 25.797 -9.766 -10.867 1 87.81 88 CYS A N 1
ATOM 714 C CA . CYS A 1 88 ? 26.453 -8.719 -11.633 1 87.81 88 CYS A CA 1
ATOM 715 C C . CYS A 1 88 ? 25.547 -7.516 -11.82 1 87.81 88 CYS A C 1
ATOM 717 O O . CYS A 1 88 ? 26.016 -6.414 -12.117 1 87.81 88 CYS A O 1
ATOM 719 N N . GLN A 1 89 ? 24.328 -7.621 -11.578 1 77.88 89 GLN A N 1
ATOM 720 C CA . GLN A 1 89 ? 23.328 -6.562 -11.578 1 77.88 89 GLN A CA 1
ATOM 721 C C . GLN A 1 89 ? 23.312 -5.816 -12.914 1 77.88 89 GLN A C 1
ATOM 723 O O . GLN A 1 89 ? 23.172 -4.59 -12.938 1 77.88 89 GLN A O 1
ATOM 728 N N . HIS A 1 90 ? 23.625 -6.496 -14.047 1 78.81 90 HIS A N 1
ATOM 729 C CA . HIS A 1 90 ? 23.469 -5.891 -15.367 1 78.81 90 HIS A CA 1
ATOM 730 C C . HIS A 1 90 ? 22.016 -5.906 -15.812 1 78.81 90 HIS A C 1
ATOM 732 O O . HIS A 1 90 ? 21.438 -6.98 -16 1 78.81 90 HIS A O 1
ATOM 738 N N . GLU A 1 91 ? 21.391 -4.824 -16.047 1 75.44 91 GLU A N 1
ATOM 739 C CA . GLU A 1 91 ? 19.953 -4.688 -16.281 1 75.44 91 GLU A CA 1
ATOM 740 C C . GLU A 1 91 ? 19.516 -5.477 -17.516 1 75.44 91 GLU A C 1
ATOM 742 O O . GLU A 1 91 ? 18.5 -6.176 -17.484 1 75.44 91 GLU A O 1
ATOM 747 N N . TYR A 1 92 ? 20.312 -5.375 -18.578 1 80.25 92 TYR A N 1
ATOM 748 C CA . TYR A 1 92 ? 19.938 -6.016 -19.844 1 80.25 92 TYR A CA 1
ATOM 749 C C . TYR A 1 92 ? 19.953 -7.531 -19.703 1 80.25 92 TYR A C 1
ATOM 751 O O . TYR A 1 92 ? 18.969 -8.195 -20.031 1 80.25 92 TYR A O 1
ATOM 759 N N . TRP A 1 93 ? 20.938 -8.055 -19.156 1 83.06 93 TRP A N 1
ATOM 760 C CA . TRP A 1 93 ? 21.109 -9.5 -19.109 1 83.06 93 TRP A CA 1
ATOM 761 C C . TRP A 1 93 ? 20.219 -10.117 -18.031 1 83.06 93 TRP A C 1
ATOM 763 O O . TRP A 1 93 ? 19.797 -11.266 -18.156 1 83.06 93 TRP A O 1
ATOM 773 N N . VAL A 1 94 ? 19.922 -9.352 -17.109 1 80.31 94 VAL A N 1
ATOM 774 C CA . VAL A 1 94 ? 19.062 -9.891 -16.062 1 80.31 94 VAL A CA 1
ATOM 775 C C . VAL A 1 94 ? 17.672 -10.18 -16.625 1 80.31 94 VAL A C 1
ATOM 777 O O . VAL A 1 94 ? 17.078 -11.203 -16.297 1 80.31 94 VAL A O 1
ATOM 780 N N . LYS A 1 95 ? 17.25 -9.344 -17.531 1 81.94 95 LYS A N 1
ATOM 781 C CA . LYS A 1 95 ? 15.922 -9.523 -18.094 1 81.94 95 LYS A CA 1
ATOM 782 C C . LYS A 1 95 ? 15.938 -10.547 -19.234 1 81.94 95 LYS A C 1
ATOM 784 O O . LYS A 1 95 ? 15.039 -11.391 -19.328 1 81.94 95 LYS A O 1
ATOM 789 N N . LYS A 1 96 ? 16.922 -10.609 -20.016 1 88.25 96 LYS A N 1
ATOM 790 C CA . LYS A 1 96 ? 16.969 -11.453 -21.203 1 88.25 96 LYS A CA 1
ATOM 791 C C . LYS A 1 96 ? 17.391 -12.883 -20.844 1 88.25 96 LYS A C 1
ATOM 793 O O . LYS A 1 96 ? 16.938 -13.844 -21.469 1 88.25 96 LYS A O 1
ATOM 798 N N . TYR A 1 97 ? 18.141 -13.016 -19.797 1 91.88 97 TYR A N 1
ATOM 799 C CA . TYR A 1 97 ? 18.641 -14.344 -19.453 1 91.88 97 TYR A CA 1
ATOM 800 C C . TYR A 1 97 ? 17.516 -15.234 -18.922 1 91.88 97 TYR A C 1
ATOM 802 O O . TYR A 1 97 ? 17.609 -16.469 -18.969 1 91.88 97 TYR A O 1
ATOM 810 N N . GLU A 1 98 ? 16.5 -14.641 -18.453 1 91.31 98 GLU A N 1
ATOM 811 C CA . GLU A 1 98 ? 15.375 -15.438 -17.969 1 91.31 98 GLU A CA 1
ATOM 812 C C . GLU A 1 98 ? 14.75 -16.25 -19.109 1 91.31 98 GLU A C 1
ATOM 814 O O . GLU A 1 98 ? 14.359 -17.406 -18.906 1 91.31 98 GLU A O 1
ATOM 819 N N . TYR A 1 99 ? 14.664 -15.648 -20.266 1 94.06 99 TYR A N 1
ATOM 820 C CA . TYR A 1 99 ? 14.133 -16.359 -21.422 1 94.06 99 TYR A CA 1
ATOM 821 C C . TYR A 1 99 ? 15.062 -17.5 -21.828 1 94.06 99 TYR A C 1
ATOM 823 O O . TYR A 1 99 ? 14.602 -18.594 -22.141 1 94.06 99 TYR A O 1
ATOM 831 N N . ILE A 1 100 ? 16.312 -17.203 -21.719 1 94.94 100 ILE A N 1
ATOM 832 C CA . ILE A 1 100 ? 17.312 -18.203 -22.094 1 94.94 100 ILE A CA 1
ATOM 833 C C . ILE A 1 100 ? 17.266 -19.359 -21.094 1 94.94 100 ILE A C 1
ATOM 835 O O . ILE A 1 100 ? 17.312 -20.531 -21.484 1 94.94 100 ILE A O 1
ATOM 839 N N . SER A 1 101 ? 17.203 -18.969 -19.844 1 94.69 101 SER A N 1
ATOM 840 C CA . SER A 1 101 ? 17.172 -19.984 -18.797 1 94.69 101 SER A CA 1
ATOM 841 C C . SER A 1 101 ? 15.945 -20.875 -18.922 1 94.69 101 SER A C 1
ATOM 843 O O . SER A 1 101 ? 16.062 -22.109 -18.844 1 94.69 101 SER A O 1
ATOM 845 N N . ILE A 1 102 ? 14.805 -20.312 -19.219 1 94.81 102 ILE A N 1
ATOM 846 C CA . ILE A 1 102 ? 13.562 -21.062 -19.344 1 94.81 102 ILE A CA 1
ATOM 847 C C . ILE A 1 102 ? 13.633 -21.953 -20.594 1 94.81 102 ILE A C 1
ATOM 849 O O . ILE A 1 102 ? 13.242 -23.125 -20.547 1 94.81 102 ILE A O 1
ATOM 853 N N . PHE A 1 103 ? 14.117 -21.406 -21.641 1 97.12 103 PHE A N 1
ATOM 854 C CA . PHE A 1 103 ? 14.281 -22.188 -22.859 1 97.12 103 PHE A CA 1
ATOM 855 C C . PHE A 1 103 ? 15.211 -23.359 -22.641 1 97.12 103 PHE A C 1
ATOM 857 O O . PHE A 1 103 ? 14.906 -24.484 -23.047 1 97.12 103 PHE A O 1
ATOM 864 N N . PHE A 1 104 ? 16.281 -23.094 -21.969 1 97 104 PHE A N 1
ATOM 865 C CA . PHE A 1 104 ? 17.266 -24.141 -21.719 1 97 104 PHE A CA 1
ATOM 866 C C . PHE A 1 104 ? 16.688 -25.25 -20.859 1 97 104 PHE A C 1
ATOM 868 O O . PHE A 1 104 ? 16.938 -26.438 -21.109 1 97 104 PHE A O 1
ATOM 875 N N . ASP A 1 105 ? 15.945 -24.906 -19.875 1 96.69 105 ASP A N 1
ATOM 876 C CA . ASP A 1 105 ? 15.32 -25.922 -19.016 1 96.69 105 ASP A CA 1
ATOM 877 C C . ASP A 1 105 ? 14.367 -26.797 -19.812 1 96.69 105 ASP A C 1
ATOM 879 O O . ASP A 1 105 ? 14.375 -28.031 -19.656 1 96.69 105 ASP A O 1
ATOM 883 N N . ASN A 1 106 ? 13.539 -26.156 -20.641 1 97.44 106 ASN A N 1
ATOM 884 C CA . ASN A 1 106 ? 12.633 -26.938 -21.469 1 97.44 106 ASN A CA 1
ATOM 885 C C . ASN A 1 106 ? 13.391 -27.797 -22.484 1 97.44 106 ASN A C 1
ATOM 887 O O . ASN A 1 106 ? 13.008 -28.938 -22.75 1 97.44 106 ASN A O 1
ATOM 891 N N . PHE A 1 107 ? 14.445 -27.25 -22.984 1 97.44 107 PHE A N 1
ATOM 892 C CA . PHE A 1 107 ? 15.289 -27.969 -23.938 1 97.44 107 PHE A CA 1
ATOM 893 C C . PHE A 1 107 ? 15.922 -29.188 -23.266 1 97.44 107 PHE A C 1
ATOM 895 O O . PHE A 1 107 ? 16 -30.266 -23.859 1 97.44 107 PHE A O 1
ATOM 902 N N . LEU A 1 108 ? 16.375 -28.984 -22.062 1 96.81 108 LEU A N 1
ATOM 903 C CA . LEU A 1 108 ? 16.984 -30.078 -21.312 1 96.81 108 LEU A CA 1
ATOM 904 C C . LEU A 1 108 ? 15.992 -31.234 -21.125 1 96.81 108 LEU A C 1
ATOM 906 O O . LEU A 1 108 ? 16.359 -32.406 -21.234 1 96.81 108 LEU A O 1
ATOM 910 N N . VAL A 1 109 ? 14.742 -30.922 -20.812 1 96.81 109 VAL A N 1
ATOM 911 C CA . VAL A 1 109 ? 13.719 -31.953 -20.672 1 96.81 109 VAL A CA 1
ATOM 912 C C . VAL A 1 109 ? 13.531 -32.688 -22 1 96.81 109 VAL A C 1
ATOM 914 O O . VAL A 1 109 ? 13.516 -33.938 -22.031 1 96.81 109 VAL A O 1
ATOM 917 N N . SER A 1 110 ? 13.5 -31.938 -23.094 1 97.69 110 SER A N 1
ATOM 918 C CA . SER A 1 110 ? 13.289 -32.5 -24.406 1 97.69 110 SER A CA 1
ATOM 919 C C . SER A 1 110 ? 14.445 -33.438 -24.812 1 97.69 110 SER A C 1
ATOM 921 O O . SER A 1 110 ? 14.227 -34.531 -25.297 1 97.69 110 SER A O 1
ATOM 923 N N . ILE A 1 111 ? 15.625 -32.969 -24.547 1 96.69 111 ILE A N 1
ATOM 924 C CA . ILE A 1 111 ? 16.797 -33.75 -24.938 1 96.69 111 ILE A CA 1
ATOM 925 C C . ILE A 1 111 ? 16.891 -35 -24.078 1 96.69 111 ILE A C 1
ATOM 927 O O . ILE A 1 111 ? 17.328 -36.062 -24.562 1 96.69 111 ILE A O 1
ATOM 931 N N . THR A 1 112 ? 16.531 -34.906 -22.828 1 96.62 112 THR A N 1
ATOM 932 C CA . THR A 1 112 ? 16.516 -36.094 -21.953 1 96.62 112 THR A CA 1
ATOM 933 C C . THR A 1 112 ? 15.539 -37.125 -22.484 1 96.62 112 THR A C 1
ATOM 935 O O . THR A 1 112 ? 15.859 -38.312 -22.547 1 96.62 112 THR A O 1
ATOM 938 N N . ILE A 1 113 ? 14.359 -36.688 -22.891 1 96.56 113 ILE A N 1
ATOM 939 C CA . ILE A 1 113 ? 13.352 -37.594 -23.438 1 96.56 113 ILE A CA 1
ATOM 940 C C . ILE A 1 113 ? 13.883 -38.25 -24.719 1 96.56 113 ILE A C 1
ATOM 942 O O . ILE A 1 113 ? 13.766 -39.469 -24.891 1 96.56 113 ILE A O 1
ATOM 946 N N . LEU A 1 114 ? 14.5 -37.5 -25.578 1 95.88 114 LEU A N 1
ATOM 947 C CA . LEU A 1 114 ? 15.023 -38 -26.844 1 95.88 114 LEU A CA 1
ATOM 948 C C . LEU A 1 114 ? 16.141 -39 -26.609 1 95.88 114 LEU A C 1
ATOM 950 O O . LEU A 1 114 ? 16.219 -40.031 -27.281 1 95.88 114 LEU A O 1
ATOM 954 N N . ASN A 1 115 ? 17 -38.688 -25.672 1 95.75 115 ASN A N 1
ATOM 955 C CA . ASN A 1 115 ? 18.094 -39.625 -25.375 1 95.75 115 ASN A CA 1
ATOM 956 C C . ASN A 1 115 ? 17.578 -40.938 -24.828 1 95.75 115 ASN A C 1
ATOM 958 O O . ASN A 1 115 ? 18.094 -42 -25.188 1 95.75 115 ASN A O 1
ATOM 962 N N . TRP A 1 116 ? 16.594 -40.875 -24.016 1 94.62 116 TRP A N 1
ATOM 963 C CA . TRP A 1 116 ? 16.031 -42.125 -23.516 1 94.62 116 TRP A CA 1
ATOM 964 C C . TRP A 1 116 ? 15.32 -42.906 -24.625 1 94.62 116 TRP A C 1
ATOM 966 O O . TRP A 1 116 ? 15.32 -44.125 -24.625 1 94.62 116 TRP A O 1
ATOM 976 N N . TYR A 1 117 ? 14.68 -42.156 -25.516 1 94.75 117 TYR A N 1
ATOM 977 C CA . TYR A 1 117 ? 14.086 -42.781 -26.672 1 94.75 117 TYR A CA 1
ATOM 978 C C . TYR A 1 117 ? 15.148 -43.531 -27.5 1 94.75 117 TYR A C 1
ATOM 980 O O . TYR A 1 117 ? 14.945 -44.656 -27.891 1 94.75 117 TYR A O 1
ATOM 988 N N . LEU A 1 118 ? 16.297 -42.969 -27.734 1 94.19 118 LEU A N 1
ATOM 989 C CA . LEU A 1 118 ? 17.375 -43.562 -28.531 1 94.19 118 LEU A CA 1
ATOM 990 C C . LEU A 1 118 ? 17.953 -44.781 -27.812 1 94.19 118 LEU A C 1
ATOM 992 O O . LEU A 1 118 ? 18.344 -45.75 -28.453 1 94.19 118 LEU A O 1
ATOM 996 N N . LEU A 1 119 ? 17.922 -44.75 -26.516 1 94.12 119 LEU A N 1
ATOM 997 C CA . LEU A 1 119 ? 18.531 -45.812 -25.75 1 94.12 119 LEU A CA 1
ATOM 998 C C . LEU A 1 119 ? 17.562 -46.969 -25.531 1 94.12 119 LEU A C 1
ATOM 1000 O O . LEU A 1 119 ? 17.953 -48.156 -25.594 1 94.12 119 LEU A O 1
ATOM 1004 N N . LYS A 1 120 ? 16.266 -46.625 -25.266 1 93.44 120 LYS A N 1
ATOM 1005 C CA . LYS A 1 120 ? 15.352 -47.656 -24.797 1 93.44 120 LYS A CA 1
ATOM 1006 C C . LYS A 1 120 ? 14.055 -47.625 -25.594 1 93.44 120 LYS A C 1
ATOM 1008 O O . LYS A 1 120 ? 13.125 -48.406 -25.297 1 93.44 120 LYS A O 1
ATOM 1013 N N . GLY A 1 121 ? 13.914 -46.844 -26.547 1 92.44 121 GLY A N 1
ATOM 1014 C CA . GLY A 1 121 ? 12.672 -46.719 -27.297 1 92.44 121 GLY A CA 1
ATOM 1015 C C . GLY A 1 121 ? 12.477 -47.812 -28.328 1 92.44 121 GLY A C 1
ATOM 1016 O O . GLY A 1 121 ? 11.367 -48 -28.844 1 92.44 121 GLY A O 1
ATOM 1017 N N . ASP A 1 122 ? 13.398 -48.625 -28.609 1 91.12 122 ASP A N 1
ATOM 1018 C CA . ASP A 1 122 ? 13.375 -49.719 -29.562 1 91.12 122 ASP A CA 1
ATOM 1019 C C . ASP A 1 122 ? 12.711 -49.312 -30.875 1 91.12 122 ASP A C 1
ATOM 1021 O O . ASP A 1 122 ? 11.867 -50.031 -31.422 1 91.12 122 ASP A O 1
ATOM 1025 N N . GLY A 1 123 ? 12.891 -48.031 -31.297 1 90.19 123 GLY A N 1
ATOM 1026 C CA . GLY A 1 123 ? 12.414 -47.562 -32.594 1 90.19 123 GLY A CA 1
ATOM 1027 C C . GLY A 1 123 ? 10.953 -47.156 -32.562 1 90.19 123 GLY A C 1
ATOM 1028 O O . GLY A 1 123 ? 10.414 -46.719 -33.594 1 90.19 123 GLY A O 1
ATOM 1029 N N . ASN A 1 124 ? 10.227 -47.25 -31.531 1 93.12 124 ASN A N 1
ATOM 1030 C CA . ASN A 1 124 ? 8.836 -46.812 -31.422 1 93.12 124 ASN A CA 1
ATOM 1031 C C . ASN A 1 124 ? 8.734 -45.406 -30.906 1 93.12 124 ASN A C 1
ATOM 1033 O O . ASN A 1 124 ? 8.953 -45.125 -29.719 1 93.12 124 ASN A O 1
ATOM 1037 N N . PRO A 1 125 ? 8.32 -44.5 -31.734 1 93.19 125 PRO A N 1
ATOM 1038 C CA . PRO A 1 125 ? 8.352 -43.094 -31.344 1 93.19 125 PRO A CA 1
ATOM 1039 C C . PRO A 1 125 ? 7.297 -42.719 -30.297 1 93.19 125 PRO A C 1
ATOM 1041 O O . PRO A 1 125 ? 7.355 -41.656 -29.703 1 93.19 125 PRO A O 1
ATOM 1044 N N . ASN A 1 126 ? 6.316 -43.594 -30.078 1 94.06 126 ASN A N 1
ATOM 1045 C CA . ASN A 1 126 ? 5.336 -43.344 -29.016 1 94.06 126 ASN A CA 1
ATOM 1046 C C . ASN A 1 126 ? 5.992 -43.25 -27.656 1 94.06 126 ASN A C 1
ATOM 1048 O O . ASN A 1 126 ? 5.418 -42.656 -26.719 1 94.06 126 ASN A O 1
ATOM 1052 N N . PHE A 1 127 ? 7.188 -43.812 -27.547 1 94.44 127 PHE A N 1
ATOM 1053 C CA . PHE A 1 127 ? 7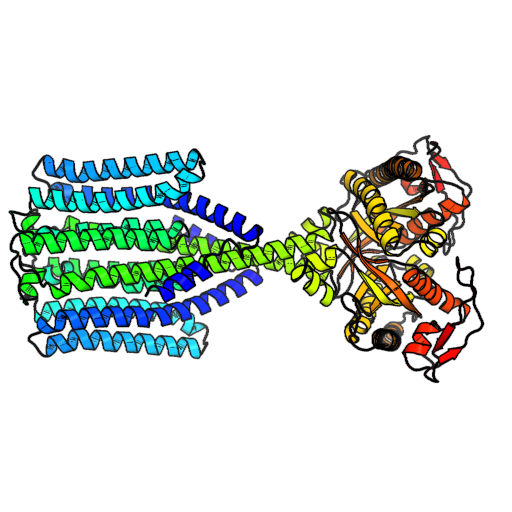.969 -43.719 -26.312 1 94.44 127 PHE A CA 1
ATOM 1054 C C . PHE A 1 127 ? 8.203 -42.281 -25.906 1 94.44 127 PHE A C 1
ATOM 1056 O O . PHE A 1 127 ? 8.18 -41.969 -24.719 1 94.44 127 PHE A O 1
ATOM 1063 N N . ILE A 1 128 ? 8.305 -41.406 -26.844 1 94.88 128 ILE A N 1
ATOM 1064 C CA . ILE A 1 128 ? 8.617 -40.031 -26.594 1 94.88 128 ILE A CA 1
ATOM 1065 C C . ILE A 1 128 ? 7.418 -39.344 -25.938 1 94.88 128 ILE A C 1
ATOM 1067 O O . ILE A 1 128 ? 7.57 -38.625 -24.938 1 94.88 128 ILE A O 1
ATOM 1071 N N . LEU A 1 129 ? 6.223 -39.531 -26.422 1 93.94 129 LEU A N 1
ATOM 1072 C CA . LEU A 1 129 ? 5.027 -38.844 -25.969 1 93.94 129 LEU A CA 1
ATOM 1073 C C . LEU A 1 129 ? 4.492 -39.438 -24.672 1 93.94 129 LEU A C 1
ATOM 1075 O O . LEU A 1 129 ? 3.859 -38.719 -23.875 1 93.94 129 LEU A O 1
ATOM 1079 N N . LYS A 1 130 ? 4.793 -40.688 -24.422 1 93.88 130 LYS A N 1
ATOM 1080 C CA . LYS A 1 130 ? 4.211 -41.375 -23.266 1 93.88 130 LYS A CA 1
ATOM 1081 C C . LYS A 1 130 ? 5.199 -41.438 -22.109 1 93.88 130 LYS A C 1
ATOM 1083 O O . LYS A 1 130 ? 4.855 -41.906 -21.016 1 93.88 130 LYS A O 1
ATOM 1088 N N . ASN A 1 131 ? 6.406 -41 -22.328 1 93.25 131 ASN A N 1
ATOM 1089 C CA . ASN A 1 131 ? 7.453 -41.031 -21.312 1 93.25 131 ASN A CA 1
ATOM 1090 C C . ASN A 1 131 ? 7.086 -40.156 -20.094 1 93.25 131 ASN A C 1
ATOM 1092 O O . ASN A 1 131 ? 6.668 -39.031 -20.25 1 93.25 131 ASN A O 1
ATOM 1096 N N . PRO A 1 132 ? 7.211 -40.656 -18.875 1 92 132 PRO A N 1
ATOM 1097 C CA . PRO A 1 132 ? 6.875 -39.906 -17.672 1 92 132 PRO A CA 1
ATOM 1098 C C . PRO A 1 132 ? 7.715 -38.656 -17.5 1 92 132 PRO A C 1
ATOM 1100 O O . PRO A 1 132 ? 7.336 -37.75 -16.75 1 92 132 PRO A O 1
ATOM 1103 N N . VAL A 1 133 ? 8.859 -38.562 -18.156 1 93.12 133 VAL A N 1
ATOM 1104 C CA . VAL A 1 133 ? 9.742 -37.406 -18.062 1 93.12 133 VAL A CA 1
ATOM 1105 C C . VAL A 1 133 ? 9.023 -36.156 -18.609 1 93.12 133 VAL A C 1
ATOM 1107 O O . VAL A 1 133 ? 9.43 -35.031 -18.328 1 93.12 133 VAL A O 1
ATOM 1110 N N . ASN A 1 134 ? 7.938 -36.344 -19.344 1 94.19 134 ASN A N 1
ATOM 1111 C CA . ASN A 1 134 ? 7.16 -35.25 -19.891 1 94.19 134 ASN A CA 1
ATOM 1112 C C . ASN A 1 134 ? 6.602 -34.375 -18.766 1 94.19 134 ASN A C 1
ATOM 1114 O O . ASN A 1 134 ? 6.379 -33.156 -18.984 1 94.19 134 ASN A O 1
ATOM 1118 N N . ALA A 1 135 ? 6.387 -34.906 -17.594 1 93.81 135 ALA A N 1
ATOM 1119 C CA . ALA A 1 135 ? 5.84 -34.125 -16.484 1 93.81 135 ALA A CA 1
ATOM 1120 C C . ALA A 1 135 ? 6.82 -33.062 -16 1 93.81 135 ALA A C 1
ATOM 1122 O O . ALA A 1 135 ? 6.434 -32.125 -15.328 1 93.81 135 ALA A O 1
ATOM 1123 N N . PHE A 1 136 ? 8.102 -33.219 -16.359 1 95.44 136 PHE A N 1
ATOM 1124 C CA . PHE A 1 136 ? 9.133 -32.281 -15.875 1 95.44 136 PHE A CA 1
ATOM 1125 C C . PHE A 1 136 ? 9 -30.922 -16.531 1 95.44 136 PHE A C 1
ATOM 1127 O O . PHE A 1 136 ? 9.594 -29.953 -16.078 1 95.44 136 PHE A O 1
ATOM 1134 N N . TYR A 1 137 ? 8.18 -30.797 -17.609 1 95.81 137 TYR A N 1
ATOM 1135 C CA . TYR A 1 137 ? 7.926 -29.5 -18.25 1 95.81 137 TYR A CA 1
ATOM 1136 C C . TYR A 1 137 ? 7.195 -28.562 -17.281 1 95.81 137 TYR A C 1
ATOM 1138 O O . TYR A 1 137 ? 7.168 -27.344 -17.5 1 95.81 137 TYR A O 1
ATOM 1146 N N . LEU A 1 138 ? 6.621 -29.125 -16.203 1 94.88 138 LEU A N 1
ATOM 1147 C CA . LEU A 1 138 ? 5.895 -28.328 -15.227 1 94.88 138 LEU A CA 1
ATOM 1148 C C . LEU A 1 138 ? 6.855 -27.516 -14.359 1 94.88 138 LEU A C 1
ATOM 1150 O O . LEU A 1 138 ? 6.473 -26.484 -13.797 1 94.88 138 LEU A O 1
ATOM 1154 N N . LEU A 1 139 ? 8.078 -27.969 -14.328 1 93.81 139 LEU A N 1
ATOM 1155 C CA . LEU A 1 139 ? 9.031 -27.359 -13.406 1 93.81 139 LEU A CA 1
ATOM 1156 C C . LEU A 1 139 ? 9.453 -25.984 -13.891 1 93.81 139 LEU A C 1
ATOM 1158 O O . LEU A 1 139 ? 9.352 -25 -13.156 1 93.81 139 LEU A O 1
ATOM 1162 N N . PRO A 1 140 ? 9.852 -25.828 -15.203 1 93.5 140 PRO A N 1
ATOM 1163 C CA . PRO A 1 140 ? 10.148 -24.484 -15.664 1 93.5 140 PRO A CA 1
ATOM 1164 C C . PRO A 1 140 ? 8.922 -23.562 -15.648 1 93.5 140 PRO A C 1
ATOM 1166 O O . PRO A 1 140 ? 9.047 -22.359 -15.438 1 93.5 140 PRO A O 1
ATOM 1169 N N . LEU A 1 141 ? 7.797 -24.125 -15.867 1 93.62 141 LEU A N 1
ATOM 1170 C CA . LEU A 1 141 ? 6.559 -23.359 -15.836 1 93.62 141 LEU A CA 1
ATOM 1171 C C . LEU A 1 141 ? 6.312 -22.781 -14.445 1 93.62 141 LEU A C 1
ATOM 1173 O O . LEU A 1 141 ? 5.941 -21.609 -14.305 1 93.62 141 LEU A O 1
ATOM 1177 N N . SER A 1 142 ? 6.578 -23.547 -13.438 1 91.69 142 SER A N 1
ATOM 1178 C CA . SER A 1 142 ? 6.363 -23.109 -12.062 1 91.69 142 SER A CA 1
ATOM 1179 C C . SER A 1 142 ? 7.355 -22.031 -11.664 1 91.69 142 SER A C 1
ATOM 1181 O O . SER A 1 142 ? 7.008 -21.109 -10.922 1 91.69 142 SER A O 1
ATOM 1183 N N . LEU A 1 143 ? 8.547 -22.109 -12.18 1 91.19 143 LEU A N 1
ATOM 1184 C CA . LEU A 1 143 ? 9.586 -21.141 -11.844 1 91.19 143 LEU A CA 1
ATOM 1185 C C . LEU A 1 143 ? 9.242 -19.766 -12.398 1 91.19 143 LEU A C 1
ATOM 1187 O O . LEU A 1 143 ? 9.625 -18.75 -11.82 1 91.19 143 LEU A O 1
ATOM 1191 N N . SER A 1 144 ? 8.508 -19.734 -13.461 1 90.81 144 SER A N 1
ATOM 1192 C CA . SER A 1 144 ? 8.188 -18.484 -14.133 1 90.81 144 SER A CA 1
ATOM 1193 C C . SER A 1 144 ? 7.203 -17.641 -13.32 1 90.81 144 SER A C 1
ATOM 1195 O O . SER A 1 144 ? 7.055 -16.438 -13.547 1 90.81 144 SER A O 1
ATOM 1197 N N . MET A 1 145 ? 6.637 -18.219 -12.32 1 87.75 145 MET A N 1
ATOM 1198 C CA . MET A 1 145 ? 5.613 -17.516 -11.555 1 87.75 145 MET A CA 1
ATOM 1199 C C . MET A 1 145 ? 6.238 -16.484 -10.617 1 87.75 145 MET A C 1
ATOM 1201 O O . MET A 1 145 ? 5.598 -15.492 -10.25 1 87.75 145 MET A O 1
ATOM 1205 N N . PHE A 1 146 ? 7.523 -16.625 -10.328 1 87.44 146 PHE A N 1
ATOM 1206 C CA . PHE A 1 146 ? 8.156 -15.789 -9.32 1 87.44 146 PHE A CA 1
ATOM 1207 C C . PHE A 1 146 ? 8.594 -14.453 -9.914 1 87.44 146 PHE A C 1
ATOM 1209 O O . PHE A 1 146 ? 8.852 -13.5 -9.18 1 87.44 146 PHE A O 1
ATOM 1216 N N . GLN A 1 147 ? 8.617 -14.328 -11.188 1 82.06 147 GLN A N 1
ATOM 1217 C CA . GLN A 1 147 ? 9.266 -13.172 -11.789 1 82.06 147 GLN A CA 1
ATOM 1218 C C . GLN A 1 147 ? 8.25 -12.094 -12.148 1 82.06 147 GLN A C 1
ATOM 1220 O O . GLN A 1 147 ? 8.609 -11.047 -12.68 1 82.06 147 GLN A O 1
ATOM 1225 N N . PHE A 1 148 ? 7.047 -12.195 -11.891 1 80.5 148 PHE A N 1
ATOM 1226 C CA . PHE A 1 148 ? 5.98 -11.219 -12.078 1 80.5 148 PHE A CA 1
ATOM 1227 C C . PHE A 1 148 ? 5.895 -10.789 -13.539 1 80.5 148 PHE A C 1
ATOM 1229 O O . PHE A 1 148 ? 5.645 -9.617 -13.828 1 80.5 148 PHE A O 1
ATOM 1236 N N . ARG A 1 149 ? 6.344 -11.547 -14.445 1 90.19 149 ARG A N 1
ATOM 1237 C CA . ARG A 1 149 ? 6.219 -11.328 -15.883 1 90.19 149 ARG A CA 1
ATOM 1238 C C . ARG A 1 149 ? 5.371 -12.422 -16.531 1 90.19 149 ARG A C 1
ATOM 1240 O O . ARG A 1 149 ? 5.824 -13.562 -16.672 1 90.19 149 ARG A O 1
ATOM 1247 N N . ILE A 1 150 ? 4.215 -12.062 -16.953 1 92.88 150 ILE A N 1
ATOM 1248 C CA . ILE A 1 150 ? 3.268 -12.984 -17.547 1 92.88 150 ILE A CA 1
ATOM 1249 C C . ILE A 1 150 ? 3.863 -13.57 -18.828 1 92.88 150 ILE A C 1
ATOM 1251 O O . ILE A 1 150 ? 3.639 -14.734 -19.156 1 92.88 150 ILE A O 1
ATOM 1255 N N . ARG A 1 151 ? 4.727 -12.766 -19.5 1 94.12 151 ARG A N 1
ATOM 1256 C CA . ARG A 1 151 ? 5.336 -13.188 -20.766 1 94.12 151 ARG A CA 1
ATOM 1257 C C . ARG A 1 151 ? 6.227 -14.406 -20.547 1 94.12 151 ARG A C 1
ATOM 1259 O O . ARG A 1 151 ? 6.34 -15.258 -21.438 1 94.12 151 ARG A O 1
ATOM 1266 N N . LEU A 1 152 ? 6.844 -14.477 -19.406 1 94.69 152 LEU A N 1
ATOM 1267 C CA . LEU A 1 152 ? 7.727 -15.602 -19.141 1 94.69 152 LEU A CA 1
ATOM 1268 C C . LEU A 1 152 ? 6.93 -16.891 -18.938 1 94.69 152 LEU A C 1
ATOM 1270 O O . LEU A 1 152 ? 7.375 -17.969 -19.344 1 94.69 152 LEU A O 1
ATOM 1274 N N . VAL A 1 153 ? 5.703 -16.797 -18.344 1 95.5 153 VAL A N 1
ATOM 1275 C CA . VAL A 1 153 ? 4.836 -17.953 -18.172 1 95.5 153 VAL A CA 1
ATOM 1276 C C . VAL A 1 153 ? 4.375 -18.469 -1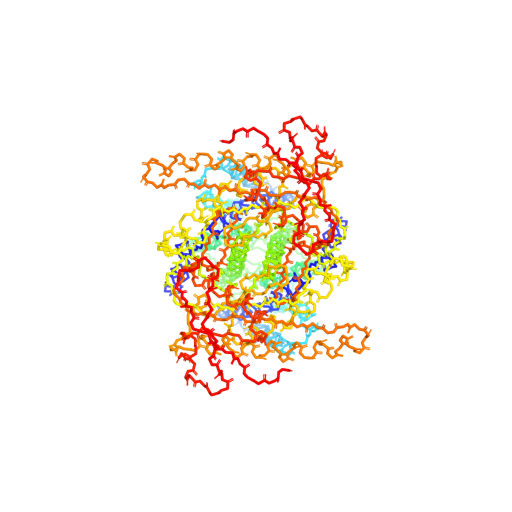9.547 1 95.5 153 VAL A C 1
ATOM 1278 O O . VAL A 1 153 ? 4.477 -19.656 -19.828 1 95.5 153 VAL A O 1
ATOM 1281 N N . LEU A 1 154 ? 3.959 -17.562 -20.344 1 95.88 154 LEU A N 1
ATOM 1282 C CA . LEU A 1 154 ? 3.496 -17.922 -21.688 1 95.88 154 LEU A CA 1
ATOM 1283 C C . LEU A 1 154 ? 4.645 -18.484 -22.516 1 95.88 154 LEU A C 1
ATOM 1285 O O . LEU A 1 154 ? 4.453 -19.422 -23.297 1 95.88 154 LEU A O 1
ATOM 1289 N N . PHE A 1 155 ? 5.793 -17.875 -22.344 1 96.75 155 PHE A N 1
ATOM 1290 C CA . PHE A 1 155 ? 6.969 -18.344 -23.062 1 96.75 155 PHE A CA 1
ATOM 1291 C C . PHE A 1 155 ? 7.301 -19.781 -22.656 1 96.75 155 PHE A C 1
ATOM 1293 O O . PHE A 1 155 ? 7.617 -20.609 -23.516 1 96.75 155 PHE A O 1
ATOM 1300 N N . SER A 1 156 ? 7.281 -20.047 -21.375 1 96.88 156 SER A N 1
ATOM 1301 C CA . SER A 1 156 ? 7.551 -21.406 -20.906 1 96.88 156 SER A CA 1
ATOM 1302 C C . SER A 1 156 ? 6.547 -22.391 -21.484 1 96.88 156 SER A C 1
ATOM 1304 O O . SER A 1 156 ? 6.926 -23.484 -21.938 1 96.88 156 SER A O 1
ATOM 1306 N N . PHE A 1 157 ? 5.273 -22.047 -21.5 1 97.25 157 PHE A N 1
ATOM 1307 C CA . PHE A 1 157 ? 4.25 -22.906 -22.078 1 97.25 157 PHE A CA 1
ATOM 1308 C C . PHE A 1 157 ? 4.512 -23.125 -23.562 1 97.25 157 PHE A C 1
ATOM 1310 O O . PHE A 1 157 ? 4.371 -24.234 -24.062 1 97.25 157 PHE A O 1
ATOM 1317 N N . LEU A 1 158 ? 4.863 -22.078 -24.281 1 97.69 158 LEU A N 1
ATOM 1318 C CA . LEU A 1 158 ? 5.113 -22.188 -25.719 1 97.69 158 LEU A CA 1
ATOM 1319 C C . LEU A 1 158 ? 6.293 -23.109 -25.984 1 97.69 158 LEU A C 1
ATOM 1321 O O . LEU A 1 158 ? 6.285 -23.859 -26.969 1 97.69 158 LEU A O 1
ATOM 1325 N N . CYS A 1 159 ? 7.32 -23.047 -25.125 1 97.69 159 CYS A N 1
ATOM 1326 C CA . CYS A 1 159 ? 8.445 -23.953 -25.266 1 97.69 159 CYS A CA 1
ATOM 1327 C C . CYS A 1 159 ? 7.996 -25.406 -25.156 1 97.69 159 CYS A C 1
ATOM 1329 O O . CYS A 1 159 ? 8.367 -26.25 -25.969 1 97.69 159 CYS A O 1
ATOM 1331 N N . PHE A 1 160 ? 7.184 -25.672 -24.172 1 97.06 160 PHE A N 1
ATOM 1332 C CA . PHE A 1 160 ? 6.629 -27.016 -24.031 1 97.06 160 PHE A CA 1
ATOM 1333 C C . PHE A 1 160 ? 5.793 -27.391 -25.25 1 97.06 160 PHE A C 1
ATOM 1335 O O . PHE A 1 160 ? 5.965 -28.484 -25.812 1 97.06 160 PHE A O 1
ATOM 1342 N N . PHE A 1 161 ? 4.887 -26.469 -25.578 1 97.5 161 PHE A N 1
ATOM 1343 C CA . PHE A 1 161 ? 3.945 -26.75 -26.656 1 97.5 161 PHE A CA 1
ATOM 1344 C C . PHE A 1 161 ? 4.684 -27.031 -27.969 1 97.5 161 PHE A C 1
ATOM 1346 O O . PHE A 1 161 ? 4.328 -27.953 -28.703 1 97.5 161 PHE A O 1
ATOM 1353 N N . PHE A 1 162 ? 5.707 -26.297 -28.25 1 97.62 162 PHE A N 1
ATOM 1354 C CA . PHE A 1 162 ? 6.5 -26.5 -29.453 1 97.62 162 PHE A CA 1
ATOM 1355 C C . PHE A 1 162 ? 7.211 -27.844 -29.422 1 97.62 162 PHE A C 1
ATOM 1357 O O . PHE A 1 162 ? 7.234 -28.562 -30.422 1 97.62 162 PHE A O 1
ATOM 1364 N N . ALA A 1 163 ? 7.824 -28.156 -28.281 1 97.5 163 ALA A N 1
ATOM 1365 C CA . ALA A 1 163 ? 8.469 -29.453 -28.141 1 97.5 163 ALA A CA 1
ATOM 1366 C C . ALA A 1 163 ? 7.473 -30.594 -28.359 1 97.5 163 ALA A C 1
ATOM 1368 O O . ALA A 1 163 ? 7.766 -31.562 -29.078 1 97.5 163 ALA A O 1
ATOM 1369 N N . HIS A 1 164 ? 6.293 -30.422 -27.781 1 97 164 HIS A N 1
ATOM 1370 C CA . HIS A 1 164 ? 5.25 -31.422 -27.922 1 97 164 HIS A CA 1
ATOM 1371 C C . HIS A 1 164 ? 4.828 -31.594 -29.375 1 97 164 HIS A C 1
ATOM 1373 O O . HIS A 1 164 ? 4.664 -32.719 -29.844 1 97 164 HIS A O 1
ATOM 1379 N N . CYS A 1 165 ? 4.711 -30.547 -30.109 1 96.75 165 CYS A N 1
ATOM 1380 C CA . CYS A 1 165 ? 4.344 -30.594 -31.516 1 96.75 165 CYS A CA 1
ATOM 1381 C C . CYS A 1 165 ? 5.434 -31.266 -32.344 1 96.75 165 CYS A C 1
ATOM 1383 O O . CYS A 1 165 ? 5.137 -32.094 -33.219 1 96.75 165 CYS A O 1
ATOM 1385 N N . ILE A 1 166 ? 6.664 -30.969 -32.031 1 96.62 166 ILE A N 1
ATOM 1386 C CA . ILE A 1 166 ? 7.781 -31.578 -32.75 1 96.62 166 ILE A CA 1
ATOM 1387 C C . ILE A 1 166 ? 7.77 -33.094 -32.531 1 96.62 166 ILE A C 1
ATOM 1389 O O . ILE A 1 166 ? 7.941 -33.875 -33.469 1 96.62 166 ILE A O 1
ATOM 1393 N N . PHE A 1 167 ? 7.574 -33.469 -31.266 1 96.06 167 PHE A N 1
ATOM 1394 C CA . PHE A 1 167 ? 7.516 -34.906 -30.938 1 96.06 167 PHE A CA 1
ATOM 1395 C C . PHE A 1 167 ? 6.363 -35.562 -31.672 1 96.06 167 PHE A C 1
ATOM 1397 O O . PHE A 1 167 ? 6.516 -36.688 -32.188 1 96.06 167 PHE A O 1
ATOM 1404 N N . LEU A 1 168 ? 5.219 -34.875 -31.75 1 94.88 168 LEU A N 1
ATOM 1405 C CA . LEU A 1 168 ? 4.047 -35.438 -32.438 1 94.88 168 LEU A CA 1
ATOM 1406 C C . LEU A 1 168 ? 4.316 -35.594 -33.938 1 94.88 168 LEU A C 1
ATOM 1408 O O . LEU A 1 168 ? 4.012 -36.625 -34.5 1 94.88 168 LEU A O 1
ATOM 1412 N N . ILE A 1 169 ? 4.879 -34.594 -34.562 1 94.56 169 ILE A N 1
ATOM 1413 C CA . ILE A 1 169 ? 5.18 -34.625 -35.969 1 94.56 169 ILE A CA 1
ATOM 1414 C C . ILE A 1 169 ? 6.18 -35.75 -36.281 1 94.56 169 ILE A C 1
ATOM 1416 O O . ILE A 1 169 ? 6.012 -36.5 -37.25 1 94.56 169 ILE A O 1
ATOM 1420 N N . TYR A 1 170 ? 7.133 -35.875 -35.406 1 93.75 170 TYR A N 1
ATOM 1421 C CA . TYR A 1 170 ? 8.133 -36.906 -35.562 1 93.75 170 TYR A CA 1
ATOM 1422 C C . TYR A 1 170 ? 7.488 -38.281 -35.469 1 93.75 170 TYR A C 1
ATOM 1424 O O . TYR A 1 170 ? 7.812 -39.188 -36.25 1 93.75 170 TYR A O 1
ATOM 1432 N N . THR A 1 171 ? 6.633 -38.438 -34.5 1 90.88 171 THR A N 1
ATOM 1433 C CA . THR A 1 171 ? 5.957 -39.719 -34.312 1 90.88 171 THR A CA 1
ATOM 1434 C C . THR A 1 171 ? 5.113 -40.062 -35.531 1 90.88 171 THR A C 1
ATOM 1436 O O . THR A 1 171 ? 5.07 -41.219 -35.938 1 90.88 171 THR A O 1
ATOM 1439 N N . PHE A 1 172 ? 4.512 -39.156 -36.188 1 89.69 172 PHE A N 1
ATOM 1440 C CA . PHE A 1 172 ? 3.697 -39.406 -37.375 1 89.69 172 PHE A CA 1
ATOM 1441 C C . PHE A 1 172 ? 4.574 -39.719 -38.562 1 89.69 172 PHE A C 1
ATOM 1443 O O . PHE A 1 172 ? 4.238 -40.594 -39.375 1 89.69 172 PHE A O 1
ATOM 1450 N N . TYR A 1 173 ? 5.664 -39.094 -38.656 1 91.25 173 TYR A N 1
ATOM 1451 C CA . TYR A 1 173 ? 6.566 -39.281 -39.781 1 91.25 173 TYR A CA 1
ATOM 1452 C C . TYR A 1 173 ? 7.195 -40.656 -39.75 1 91.25 173 TYR A C 1
ATOM 1454 O O . TYR A 1 173 ? 7.402 -41.281 -40.812 1 91.25 173 TYR A O 1
ATOM 1462 N N . THR A 1 174 ? 7.547 -41.188 -38.625 1 89.62 174 THR A N 1
ATOM 1463 C CA . THR A 1 174 ? 8.266 -42.438 -38.531 1 89.62 174 THR A CA 1
ATOM 1464 C C . THR A 1 174 ? 7.285 -43.625 -38.469 1 89.62 174 THR A C 1
ATOM 1466 O O . THR A 1 174 ? 7.699 -44.781 -38.469 1 89.62 174 THR A O 1
ATOM 1469 N N . GLY A 1 175 ? 6.008 -43.438 -38.531 1 82.06 175 GLY A N 1
ATOM 1470 C CA . GLY A 1 175 ? 5.016 -44.5 -38.562 1 82.06 175 GLY A CA 1
ATOM 1471 C C . GLY A 1 175 ? 4.688 -45.062 -37.188 1 82.06 175 GLY A C 1
ATOM 1472 O O . GLY A 1 175 ? 5.254 -46.062 -36.781 1 82.06 175 GLY A O 1
ATOM 1473 N N . THR A 1 176 ? 3.945 -44.5 -36.469 1 81.38 176 THR A N 1
ATOM 1474 C CA . THR A 1 176 ? 3.564 -44.906 -35.125 1 81.38 176 THR A CA 1
ATOM 1475 C C . THR A 1 176 ? 2.285 -45.75 -35.156 1 81.38 176 THR A C 1
ATOM 1477 O O . THR A 1 176 ? 1.406 -45.5 -36 1 81.38 176 THR A O 1
ATOM 1480 N N . PRO A 1 177 ? 2.273 -46.844 -34.438 1 89.88 177 PRO A N 1
ATOM 1481 C CA . PRO A 1 177 ? 0.977 -47.5 -34.281 1 89.88 177 PRO A CA 1
ATOM 1482 C C . PRO A 1 177 ? -0.08 -46.594 -33.625 1 89.88 177 PRO A C 1
ATOM 1484 O O . PRO A 1 177 ? 0.151 -46.031 -32.562 1 89.88 177 PRO A O 1
ATOM 1487 N N . VAL A 1 178 ? -1.134 -46.438 -34.438 1 91.44 178 VAL A N 1
ATOM 1488 C CA . VAL A 1 178 ? -2.227 -45.594 -33.938 1 91.44 178 VAL A CA 1
ATOM 1489 C C . VAL A 1 178 ? -3.486 -46.438 -33.781 1 91.44 178 VAL A C 1
ATOM 1491 O O . VAL A 1 178 ? -3.646 -47.469 -34.438 1 91.44 178 VAL A O 1
ATOM 1494 N N . GLY A 1 179 ? -4.266 -46.094 -32.75 1 90.06 179 GLY A N 1
ATOM 1495 C CA . GLY A 1 179 ? -5.523 -46.812 -32.531 1 90.06 179 GLY A CA 1
ATOM 1496 C C . GLY A 1 179 ? -6.488 -46 -31.672 1 90.06 179 GLY A C 1
ATOM 1497 O O . GLY A 1 179 ? -6.27 -44.812 -31.422 1 90.06 179 GLY A O 1
ATOM 1498 N N . TYR A 1 180 ? -7.613 -46.688 -31.375 1 90.81 180 TYR A N 1
ATOM 1499 C CA . TYR A 1 180 ? -8.648 -46.031 -30.562 1 90.81 180 TYR A CA 1
ATOM 1500 C C . TYR A 1 180 ? -8.898 -46.812 -29.281 1 90.81 180 TYR A C 1
ATOM 1502 O O . TYR A 1 180 ? -9.789 -46.438 -28.5 1 90.81 180 TYR A O 1
ATOM 1510 N N . ASP A 1 181 ? -8.062 -47.719 -29.031 1 90.25 181 ASP A N 1
ATOM 1511 C CA . ASP A 1 181 ? -8.258 -48.562 -27.859 1 90.25 181 ASP A CA 1
ATOM 1512 C C . ASP A 1 181 ? -7.52 -47.969 -26.641 1 90.25 181 ASP A C 1
ATOM 1514 O O . ASP A 1 181 ? -6.293 -47.875 -26.656 1 90.25 181 ASP A O 1
ATOM 1518 N N . TRP A 1 182 ? -8.25 -47.844 -25.609 1 91.12 182 TRP A N 1
ATOM 1519 C CA . TRP A 1 182 ? -7.707 -47.219 -24.406 1 91.12 182 TRP A CA 1
ATOM 1520 C C . TRP A 1 182 ? -6.707 -48.125 -23.719 1 91.12 182 TRP A C 1
ATOM 1522 O O . TRP A 1 182 ? -5.699 -47.688 -23.188 1 91.12 182 TRP A O 1
ATOM 1532 N N . TYR A 1 183 ? -7.004 -49.344 -23.734 1 91.94 183 TYR A N 1
ATOM 1533 C CA . TYR A 1 183 ? -6.105 -50.312 -23.109 1 91.94 183 TYR A CA 1
ATOM 1534 C C . TYR A 1 183 ? -4.738 -50.281 -23.781 1 91.94 183 TYR A C 1
ATOM 1536 O O . TYR A 1 183 ? -3.709 -50.188 -23.094 1 91.94 183 TYR A O 1
ATOM 1544 N N . LYS A 1 184 ? -4.77 -50.312 -25.062 1 92.19 184 LYS A N 1
ATOM 1545 C CA . LYS A 1 184 ? -3.514 -50.344 -25.812 1 92.19 184 LYS A CA 1
ATOM 1546 C C . LYS A 1 184 ? -2.797 -49 -25.734 1 92.19 184 LYS A C 1
ATOM 1548 O O . LYS A 1 184 ? -1.57 -48.938 -25.844 1 92.19 184 LYS A O 1
ATOM 1553 N N . TYR A 1 185 ? -3.562 -48.062 -25.547 1 93 185 TYR A N 1
ATOM 1554 C CA . TYR A 1 185 ? -2.98 -46.719 -25.391 1 93 185 TYR A CA 1
ATOM 1555 C C . TYR A 1 185 ? -2.242 -46.594 -24.062 1 93 185 TYR A C 1
ATOM 1557 O O . TYR A 1 185 ? -1.104 -46.125 -24.031 1 93 185 TYR A O 1
ATOM 1565 N N . VAL A 1 186 ? -2.83 -47.094 -23 1 93 186 VAL A N 1
ATOM 1566 C CA . VAL A 1 186 ? -2.291 -46.875 -21.672 1 93 186 VAL A CA 1
ATOM 1567 C C . VAL A 1 186 ? -1.237 -47.938 -21.359 1 93 186 VAL A C 1
ATOM 1569 O O . VAL A 1 186 ? -0.181 -47.656 -20.812 1 93 186 VAL A O 1
ATOM 1572 N N . LEU A 1 187 ? -1.464 -49.219 -21.812 1 93.19 187 LEU A N 1
ATOM 1573 C CA . LEU A 1 187 ? -0.585 -50.312 -21.406 1 93.19 187 LEU A CA 1
ATOM 1574 C C . LEU A 1 187 ? 0.054 -50.938 -22.641 1 93.19 187 LEU A C 1
ATOM 1576 O O . LEU A 1 187 ? 0.618 -52.031 -22.531 1 93.19 187 LEU A O 1
ATOM 1580 N N . GLY A 1 188 ? -0.135 -50.25 -23.734 1 91.94 188 GLY A N 1
ATOM 1581 C CA . GLY A 1 188 ? 0.428 -50.812 -24.953 1 91.94 188 GLY A CA 1
ATOM 1582 C C . GLY A 1 188 ? 1.183 -49.781 -25.781 1 91.94 188 GLY A C 1
ATOM 1583 O O . GLY A 1 188 ? 1.539 -48.719 -25.281 1 91.94 188 GLY A O 1
ATOM 1584 N N . ASP A 1 189 ? 1.503 -50.094 -26.969 1 90.88 189 ASP A N 1
ATOM 1585 C CA . ASP A 1 189 ? 2.391 -49.281 -27.781 1 90.88 189 ASP A CA 1
ATOM 1586 C C . ASP A 1 189 ? 1.597 -48.438 -28.766 1 90.88 189 ASP A C 1
ATOM 1588 O O . ASP A 1 189 ? 2.176 -47.781 -29.641 1 90.88 189 ASP A O 1
ATOM 1592 N N . GLU A 1 190 ? 0.28 -48.406 -28.609 1 92.25 190 GLU A N 1
ATOM 1593 C CA . GLU A 1 190 ? -0.546 -47.594 -29.516 1 92.25 190 GLU A CA 1
ATOM 1594 C C . GLU A 1 190 ? -0.766 -46.188 -28.938 1 92.25 190 GLU A C 1
ATOM 1596 O O . GLU A 1 190 ? -0.731 -46 -27.734 1 92.25 190 GLU A O 1
ATOM 1601 N N . LEU A 1 191 ? -0.986 -45.312 -29.891 1 93.12 191 LEU A N 1
ATOM 1602 C CA . LEU A 1 191 ? -1.223 -43.906 -29.516 1 93.12 191 LEU A CA 1
ATOM 1603 C C . LEU A 1 191 ? -2.598 -43.438 -29.984 1 93.12 191 LEU A C 1
ATOM 1605 O O . LEU A 1 191 ? -2.998 -43.719 -31.109 1 93.12 191 LEU A O 1
ATOM 1609 N N . ILE A 1 192 ? -3.346 -42.906 -29.094 1 93.81 192 ILE A N 1
ATOM 1610 C CA . ILE A 1 192 ? -4.547 -42.188 -29.5 1 93.81 192 ILE A CA 1
ATOM 1611 C C . ILE A 1 192 ? -4.184 -40.75 -29.844 1 93.81 192 ILE A C 1
ATOM 1613 O O . ILE A 1 192 ? -3.943 -39.938 -28.953 1 93.81 192 ILE A O 1
ATOM 1617 N N . VAL A 1 193 ? -4.281 -40.438 -31.062 1 90.06 193 VAL A N 1
ATOM 1618 C CA . VAL A 1 193 ? -3.746 -39.188 -31.594 1 90.06 193 VAL A CA 1
ATOM 1619 C C . VAL A 1 193 ? -4.559 -38.031 -31.062 1 90.06 193 VAL A C 1
ATOM 1621 O O . VAL A 1 193 ? -3.99 -37 -30.656 1 90.06 193 VAL A O 1
ATOM 1624 N N . THR A 1 194 ? -5.809 -38.062 -31.016 1 91.19 194 THR A N 1
ATOM 1625 C CA . THR A 1 194 ? -6.656 -36.969 -30.578 1 91.19 194 THR A CA 1
ATOM 1626 C C . THR A 1 194 ? -6.383 -36.625 -29.125 1 91.19 194 THR A C 1
ATOM 1628 O O . THR A 1 194 ? -6.371 -35.438 -28.75 1 91.19 194 THR A O 1
ATOM 1631 N N . ASP A 1 195 ? -6.141 -37.625 -28.344 1 91.44 195 ASP A N 1
ATOM 1632 C CA . ASP A 1 195 ? -5.82 -37.375 -26.938 1 91.44 195 ASP A CA 1
ATOM 1633 C C . ASP A 1 195 ? -4.449 -36.719 -26.781 1 91.44 195 ASP A C 1
ATOM 1635 O O . ASP A 1 195 ? -4.293 -35.75 -26.031 1 91.44 195 ASP A O 1
ATOM 1639 N N . ALA A 1 196 ? -3.477 -37.219 -27.5 1 91.38 196 ALA A N 1
ATOM 1640 C CA . ALA A 1 196 ? -2.104 -36.75 -27.406 1 91.38 196 ALA A CA 1
ATOM 1641 C C . ALA A 1 196 ? -2.008 -35.281 -27.828 1 91.38 196 ALA A C 1
ATOM 1643 O O . ALA A 1 196 ? -1.209 -34.5 -27.281 1 91.38 196 ALA A O 1
ATOM 1644 N N . ILE A 1 197 ? -2.865 -34.906 -28.719 1 91.69 197 ILE A N 1
ATOM 1645 C CA . ILE A 1 197 ? -2.832 -33.531 -29.25 1 91.69 197 ILE A CA 1
ATOM 1646 C C . ILE A 1 197 ? -3.494 -32.594 -28.266 1 91.69 197 ILE A C 1
ATOM 1648 O O . ILE A 1 197 ? -3.033 -31.453 -28.078 1 91.69 197 ILE A O 1
ATOM 1652 N N . VAL A 1 198 ? -4.449 -33.062 -27.562 1 92.69 198 VAL A N 1
ATOM 1653 C CA . VAL A 1 198 ? -5.336 -32.094 -26.922 1 92.69 198 VAL A CA 1
ATOM 1654 C C . VAL A 1 198 ? -5.137 -32.125 -25.406 1 92.69 198 VAL A C 1
ATOM 1656 O O . VAL A 1 198 ? -4.949 -31.094 -24.766 1 92.69 198 VAL A O 1
ATOM 1659 N N . THR A 1 199 ? -5.102 -33.25 -24.812 1 91.19 199 THR A N 1
ATOM 1660 C CA . THR A 1 199 ? -5.312 -33.375 -23.375 1 91.19 199 THR A CA 1
ATOM 1661 C C . THR A 1 199 ? -4.168 -32.75 -22.594 1 91.19 199 THR A C 1
ATOM 1663 O O . THR A 1 199 ? -4.379 -31.812 -21.812 1 91.19 199 THR A O 1
ATOM 1666 N N . ARG A 1 200 ? -2.92 -33.188 -22.844 1 93.62 200 ARG A N 1
ATOM 1667 C CA . ARG A 1 200 ? -1.802 -32.656 -22.062 1 93.62 200 ARG A CA 1
ATOM 1668 C C . ARG A 1 200 ? -1.591 -31.172 -22.328 1 93.62 200 ARG A C 1
ATOM 1670 O O . ARG A 1 200 ? -1.494 -30.375 -21.391 1 93.62 200 ARG A O 1
ATOM 1677 N N . PRO A 1 201 ? -1.624 -30.719 -23.594 1 94.75 201 PRO A N 1
ATOM 1678 C CA . PRO A 1 201 ? -1.438 -29.297 -23.844 1 94.75 201 PRO A CA 1
ATOM 1679 C C . PRO A 1 201 ? -2.523 -28.438 -23.203 1 94.75 201 PRO A C 1
ATOM 1681 O O . PRO A 1 201 ? -2.232 -27.359 -22.672 1 94.75 201 PRO A O 1
ATOM 1684 N N . ILE A 1 202 ? -3.705 -28.906 -23.172 1 94.88 202 ILE A N 1
ATOM 1685 C CA . ILE A 1 202 ? -4.793 -28.078 -22.641 1 94.88 202 ILE A CA 1
ATOM 1686 C C . ILE A 1 202 ? -4.672 -27.969 -21.125 1 94.88 202 ILE A C 1
ATOM 1688 O O . ILE A 1 202 ? -4.996 -26.938 -20.547 1 94.88 202 ILE A O 1
ATOM 1692 N N . ILE A 1 203 ? -4.258 -29.016 -20.438 1 93.88 203 ILE A N 1
ATOM 1693 C CA . ILE A 1 203 ? -4.074 -28.984 -18.984 1 93.88 203 ILE A CA 1
ATOM 1694 C C . ILE A 1 203 ? -2.949 -28.016 -18.641 1 93.88 203 ILE A C 1
ATOM 1696 O O . ILE A 1 203 ? -3.1 -27.172 -17.734 1 93.88 203 ILE A O 1
ATOM 1700 N N . TYR A 1 204 ? -1.824 -28.109 -19.391 1 95 204 TYR A N 1
ATOM 1701 C CA . TYR A 1 204 ? -0.695 -27.234 -19.125 1 95 204 TYR A CA 1
ATOM 1702 C C . TYR A 1 204 ? -1.046 -25.781 -19.469 1 95 204 TYR A C 1
ATOM 1704 O O . TYR A 1 204 ? -0.604 -24.859 -18.781 1 95 204 TYR A O 1
ATOM 1712 N N . PHE A 1 205 ? -1.882 -25.672 -20.5 1 95.12 205 PHE A N 1
ATOM 1713 C CA . PHE A 1 205 ? -2.34 -24.328 -20.859 1 95.12 205 PHE A CA 1
ATOM 1714 C C . PHE A 1 205 ? -3.215 -23.75 -19.75 1 95.12 205 PHE A C 1
ATOM 1716 O O . PHE A 1 205 ? -3.084 -22.562 -19.422 1 95.12 205 PHE A O 1
ATOM 1723 N N . SER A 1 206 ? -4.082 -24.547 -19.219 1 93.88 206 SER A N 1
ATOM 1724 C CA . SER A 1 206 ? -4.934 -24.094 -18.125 1 93.88 206 SER A CA 1
ATOM 1725 C C . SER A 1 206 ? -4.098 -23.672 -16.906 1 93.88 206 SER A C 1
ATOM 1727 O O . SER A 1 206 ? -4.387 -22.656 -16.281 1 93.88 206 SER A O 1
ATOM 1729 N N . LEU A 1 207 ? -3.086 -24.422 -16.641 1 93.94 207 LEU A N 1
ATOM 1730 C CA . LEU A 1 207 ? -2.18 -24.078 -15.562 1 93.94 207 LEU A CA 1
ATOM 1731 C C . LEU A 1 207 ? -1.481 -22.75 -15.844 1 93.94 207 LEU A C 1
ATOM 1733 O O . LEU A 1 207 ? -1.385 -21.891 -14.961 1 93.94 207 LEU A O 1
ATOM 1737 N N . ALA A 1 208 ? -1.054 -22.594 -17.078 1 94.81 208 ALA A N 1
ATOM 1738 C CA . ALA A 1 208 ? -0.375 -21.359 -17.469 1 94.81 208 ALA A CA 1
ATOM 1739 C C . ALA A 1 208 ? -1.296 -20.141 -17.312 1 94.81 208 ALA A C 1
ATOM 1741 O O . ALA A 1 208 ? -0.864 -19.078 -16.859 1 94.81 208 ALA A O 1
ATOM 1742 N N . ILE A 1 209 ? -2.52 -20.328 -17.625 1 94.06 209 ILE A N 1
ATOM 1743 C CA . ILE A 1 209 ? -3.488 -19.234 -17.5 1 94.06 209 ILE A CA 1
ATOM 1744 C C . ILE A 1 209 ? -3.707 -18.891 -16.031 1 94.06 209 ILE A C 1
ATOM 1746 O O . ILE A 1 209 ? -3.764 -17.719 -15.664 1 94.06 209 ILE A O 1
ATOM 1750 N N . CYS A 1 210 ? -3.781 -19.891 -15.242 1 92.5 210 CYS A N 1
ATOM 1751 C CA . CYS A 1 210 ? -3.963 -19.656 -13.812 1 92.5 210 CYS A CA 1
ATOM 1752 C C . CYS A 1 210 ? -2.771 -18.922 -13.219 1 92.5 210 CYS A C 1
ATOM 1754 O O . CYS A 1 210 ? -2.941 -17.938 -12.492 1 92.5 210 CYS A O 1
ATOM 1756 N N . LEU A 1 211 ? -1.612 -19.328 -13.602 1 92.94 211 LEU A N 1
ATOM 1757 C CA . LEU A 1 211 ? -0.404 -18.688 -13.102 1 92.94 211 LEU A CA 1
ATOM 1758 C C . LEU A 1 211 ? -0.319 -17.25 -13.594 1 92.94 211 LEU A C 1
ATOM 1760 O O . LEU A 1 211 ? 0.038 -16.344 -12.836 1 92.94 211 LEU A O 1
ATOM 1764 N N . SER A 1 212 ? -0.699 -17.047 -14.883 1 93.62 212 SER A N 1
ATOM 1765 C CA . SER A 1 212 ? -0.674 -15.711 -15.469 1 93.62 212 SER A CA 1
ATOM 1766 C C . SER A 1 212 ? -1.644 -14.781 -14.75 1 93.62 212 SER A C 1
ATOM 1768 O O . SER A 1 212 ? -1.307 -13.633 -14.461 1 93.62 212 SER A O 1
ATOM 1770 N N . TYR A 1 213 ? -2.732 -15.32 -14.391 1 91.81 213 TYR A N 1
ATOM 1771 C CA . TYR A 1 213 ? -3.713 -14.492 -13.703 1 91.81 213 TYR A CA 1
ATOM 1772 C C . TYR A 1 213 ? -3.264 -14.188 -12.281 1 91.81 213 TYR A C 1
ATOM 1774 O O . TYR A 1 213 ? -3.512 -13.094 -11.758 1 91.81 213 TYR A O 1
ATOM 1782 N N . GLY A 1 214 ? -2.674 -15.195 -11.703 1 89.12 214 GLY A N 1
ATOM 1783 C CA . GLY A 1 214 ? -2.1 -14.93 -10.391 1 89.12 214 GLY A CA 1
ATOM 1784 C C . GLY A 1 214 ? -1.084 -13.805 -10.406 1 89.12 214 GLY A C 1
ATOM 1785 O O . GLY A 1 214 ? -1.096 -12.938 -9.523 1 89.12 214 GLY A O 1
ATOM 1786 N N . ILE A 1 215 ? -0.287 -13.734 -11.391 1 92 215 ILE A N 1
ATOM 1787 C CA . ILE A 1 215 ? 0.708 -12.68 -11.547 1 92 215 ILE A CA 1
ATOM 1788 C C . ILE A 1 215 ? 0.009 -11.344 -11.781 1 92 215 ILE A C 1
ATOM 1790 O O . ILE A 1 215 ? 0.375 -10.328 -11.188 1 92 215 ILE A O 1
ATOM 1794 N N . TYR A 1 216 ? -0.979 -11.359 -12.57 1 92.12 216 TYR A N 1
ATOM 1795 C CA . TYR A 1 216 ? -1.743 -10.156 -12.875 1 92.12 216 TYR A CA 1
ATOM 1796 C C . TYR A 1 216 ? -2.34 -9.555 -11.609 1 92.12 216 TYR A C 1
ATOM 1798 O O . TYR A 1 216 ? -2.266 -8.344 -11.391 1 92.12 216 TYR A O 1
ATOM 1806 N N . ARG A 1 217 ? -2.842 -10.406 -10.875 1 88.25 217 ARG A N 1
ATOM 1807 C CA . ARG A 1 217 ? -3.43 -9.953 -9.617 1 88.25 217 ARG A CA 1
ATOM 1808 C C . ARG A 1 217 ? -2.373 -9.336 -8.711 1 88.25 217 ARG A C 1
ATOM 1810 O O . ARG A 1 217 ? -2.641 -8.352 -8.016 1 88.25 217 ARG A O 1
ATOM 1817 N N . THR A 1 218 ? -1.267 -9.922 -8.703 1 88.94 218 THR A N 1
ATOM 1818 C CA . THR A 1 218 ? -0.184 -9.406 -7.871 1 88.94 218 THR A CA 1
ATOM 1819 C C . THR A 1 218 ? 0.287 -8.047 -8.383 1 88.94 218 THR A C 1
ATOM 1821 O O . THR A 1 218 ? 0.602 -7.156 -7.59 1 88.94 218 THR A O 1
ATOM 1824 N N . ILE A 1 219 ? 0.314 -7.91 -9.656 1 89.94 219 ILE A N 1
ATOM 1825 C CA . ILE A 1 219 ? 0.72 -6.641 -10.258 1 89.94 219 ILE A CA 1
ATOM 1826 C C . ILE A 1 219 ? -0.293 -5.555 -9.906 1 89.94 219 ILE A C 1
ATOM 1828 O O . ILE A 1 219 ? 0.085 -4.418 -9.609 1 89.94 219 ILE A O 1
ATOM 1832 N N . LEU A 1 220 ? -1.521 -5.895 -9.898 1 90.12 220 LEU A N 1
ATOM 1833 C CA . LEU A 1 220 ? -2.557 -4.941 -9.516 1 90.12 220 LEU A CA 1
ATOM 1834 C C . LEU A 1 220 ? -2.393 -4.508 -8.062 1 90.12 220 LEU A C 1
ATOM 1836 O O . LEU A 1 220 ? -2.602 -3.34 -7.73 1 90.12 220 LEU A O 1
ATOM 1840 N N . MET A 1 221 ? -2.006 -5.426 -7.277 1 89.12 221 MET A N 1
ATOM 1841 C CA . MET A 1 221 ? -1.771 -5.121 -5.871 1 89.12 221 MET A CA 1
ATOM 1842 C C . MET A 1 221 ? -0.573 -4.191 -5.707 1 89.12 221 MET A C 1
ATOM 1844 O O . MET A 1 221 ? -0.579 -3.309 -4.848 1 89.12 221 MET A O 1
ATOM 1848 N N . LEU A 1 222 ? 0.407 -4.383 -6.465 1 89.56 222 LEU A N 1
ATOM 1849 C CA . LEU A 1 222 ? 1.586 -3.523 -6.441 1 89.56 222 LEU A CA 1
ATOM 1850 C C . LEU A 1 222 ? 1.224 -2.096 -6.84 1 89.56 222 LEU A C 1
ATOM 1852 O O . LEU A 1 222 ? 1.781 -1.137 -6.297 1 89.56 222 LEU A O 1
ATOM 1856 N N . LYS A 1 223 ? 0.382 -2.012 -7.758 1 91.25 223 LYS A N 1
ATOM 1857 C CA . LYS A 1 223 ? -0.084 -0.688 -8.156 1 91.25 223 LYS A CA 1
ATOM 1858 C C . LYS A 1 223 ? -0.808 0.012 -7.012 1 91.25 223 LYS A C 1
ATOM 1860 O O . LYS A 1 223 ? -0.601 1.204 -6.777 1 91.25 223 LYS A O 1
ATOM 1865 N N . ARG A 1 224 ? -1.63 -0.743 -6.34 1 90.44 224 ARG A N 1
ATOM 1866 C CA . ARG A 1 224 ? -2.324 -0.199 -5.18 1 90.44 224 ARG A CA 1
ATOM 1867 C C . ARG A 1 224 ? -1.336 0.222 -4.098 1 90.44 224 ARG A C 1
ATOM 1869 O O . ARG A 1 224 ? -1.52 1.254 -3.449 1 90.44 224 ARG A O 1
ATOM 1876 N N . LEU A 1 225 ? -0.338 -0.572 -3.939 1 91.19 225 LEU A N 1
ATOM 1877 C CA . LEU A 1 225 ? 0.698 -0.278 -2.957 1 91.19 225 LEU A CA 1
ATOM 1878 C C . LEU A 1 225 ? 1.451 0.996 -3.324 1 91.19 225 LEU A C 1
ATOM 1880 O O . LEU A 1 225 ? 1.681 1.854 -2.471 1 91.19 225 LEU A O 1
ATOM 1884 N N . ALA A 1 226 ? 1.794 1.129 -4.555 1 90.06 226 ALA A N 1
ATOM 1885 C CA . ALA A 1 226 ? 2.512 2.305 -5.039 1 90.06 226 ALA A CA 1
ATOM 1886 C C . ALA A 1 226 ? 1.69 3.574 -4.828 1 90.06 226 ALA A C 1
ATOM 1888 O O . ALA A 1 226 ? 2.225 4.605 -4.414 1 90.06 226 ALA A O 1
ATOM 1889 N N . ASN A 1 227 ? 0.451 3.443 -5.094 1 90.25 227 ASN A N 1
ATOM 1890 C CA . ASN A 1 227 ? -0.438 4.586 -4.918 1 90.25 227 ASN A CA 1
ATOM 1891 C C . ASN A 1 227 ? -0.557 4.984 -3.451 1 90.25 227 ASN A C 1
ATOM 1893 O O . ASN A 1 227 ? -0.519 6.168 -3.119 1 90.25 227 ASN A O 1
ATOM 1897 N N . ALA A 1 228 ? -0.713 3.988 -2.625 1 90.44 228 ALA A N 1
ATOM 1898 C CA . ALA A 1 228 ? -0.827 4.258 -1.194 1 90.44 228 ALA A CA 1
ATOM 1899 C C . ALA A 1 228 ? 0.444 4.906 -0.656 1 90.44 228 ALA A C 1
ATOM 1901 O O . ALA A 1 228 ? 0.379 5.844 0.144 1 90.44 228 ALA A O 1
ATOM 1902 N N . GLU A 1 229 ? 1.55 4.465 -1.098 1 89.62 229 GLU A N 1
ATOM 1903 C CA . GLU A 1 229 ? 2.83 5.016 -0.662 1 89.62 229 GLU A CA 1
ATOM 1904 C C . GLU A 1 229 ? 3.021 6.441 -1.173 1 89.62 229 GLU A C 1
ATOM 1906 O O . GLU A 1 229 ? 3.553 7.293 -0.46 1 89.62 229 GLU A O 1
ATOM 1911 N N . ALA A 1 230 ? 2.639 6.641 -2.361 1 88.38 230 ALA A N 1
ATOM 1912 C CA . ALA A 1 230 ? 2.742 7.98 -2.936 1 88.38 230 ALA A CA 1
ATOM 1913 C C . ALA A 1 230 ? 1.873 8.977 -2.168 1 88.38 230 ALA A C 1
ATOM 1915 O O . ALA A 1 230 ? 2.297 10.102 -1.899 1 88.38 230 ALA A O 1
ATOM 1916 N N . GLN A 1 231 ? 0.701 8.547 -1.878 1 89.5 231 GLN A N 1
ATOM 1917 C CA . GLN A 1 231 ? -0.211 9.406 -1.13 1 89.5 231 GLN A CA 1
ATOM 1918 C C . GLN A 1 231 ? 0.329 9.695 0.268 1 89.5 231 GLN A C 1
ATOM 1920 O O . GLN A 1 231 ? 0.248 10.828 0.747 1 89.5 231 GLN A O 1
ATOM 1925 N N . LYS A 1 232 ? 0.848 8.672 0.877 1 89.12 232 LYS A N 1
ATOM 1926 C CA . LYS A 1 232 ? 1.464 8.836 2.189 1 89.12 232 LYS A CA 1
ATOM 1927 C C . LYS A 1 232 ? 2.611 9.844 2.137 1 89.12 232 LYS A C 1
ATOM 1929 O O . LYS A 1 232 ? 2.719 10.719 3 1 89.12 232 LYS A O 1
ATOM 1934 N N . THR A 1 233 ? 3.445 9.719 1.133 1 86.31 233 THR A N 1
ATOM 1935 C CA . THR A 1 233 ? 4.602 10.594 0.981 1 86.31 233 THR A CA 1
ATOM 1936 C C . THR A 1 233 ? 4.16 12.031 0.724 1 86.31 233 THR A C 1
ATOM 1938 O O . THR A 1 233 ? 4.773 12.977 1.228 1 86.31 233 THR A O 1
ATOM 1941 N N . SER A 1 234 ? 3.107 12.141 -0.056 1 86.12 234 SER A N 1
ATOM 1942 C CA . SER A 1 234 ? 2.588 13.477 -0.347 1 86.12 234 SER A CA 1
ATOM 1943 C C . SER A 1 234 ? 2.074 14.156 0.917 1 86.12 234 SER A C 1
ATOM 1945 O O . SER A 1 234 ? 2.305 15.352 1.123 1 86.12 234 SER A O 1
ATOM 1947 N N . LEU A 1 235 ? 1.431 13.43 1.782 1 88.25 235 LEU A N 1
ATOM 1948 C CA . LEU A 1 235 ? 0.892 13.984 3.02 1 88.25 235 LEU A CA 1
ATOM 1949 C C . LEU A 1 235 ? 2.006 14.25 4.027 1 88.25 235 LEU A C 1
ATOM 1951 O O . LEU A 1 235 ? 1.961 15.242 4.762 1 88.25 235 LEU A O 1
ATOM 1955 N N . ALA A 1 236 ? 2.98 13.438 4.047 1 87.88 236 ALA A N 1
ATOM 1956 C CA . ALA A 1 236 ? 4.074 13.516 5.012 1 87.88 236 ALA A CA 1
ATOM 1957 C C . ALA A 1 236 ? 4.871 14.805 4.832 1 87.88 236 ALA A C 1
ATOM 1959 O O . ALA A 1 236 ? 5.469 15.312 5.781 1 87.88 236 ALA A O 1
ATOM 1960 N N . ARG A 1 237 ? 4.844 15.383 3.689 1 84.69 237 ARG A N 1
ATOM 1961 C CA . ARG A 1 237 ? 5.602 16.594 3.381 1 84.69 237 ARG A CA 1
ATOM 1962 C C . ARG A 1 237 ? 5.066 17.781 4.16 1 84.69 237 ARG A C 1
ATOM 1964 O O . ARG A 1 237 ? 5.734 18.812 4.266 1 84.69 237 ARG A O 1
ATOM 1971 N N . TYR A 1 238 ? 3.967 17.609 4.727 1 85.88 238 TYR A N 1
ATOM 1972 C CA . TYR A 1 238 ? 3.322 18.719 5.438 1 85.88 238 TYR A CA 1
ATOM 1973 C C . TYR A 1 238 ? 3.621 18.641 6.93 1 85.88 238 TYR A C 1
ATOM 1975 O O . TYR A 1 238 ? 3.129 19.469 7.707 1 85.88 238 TYR A O 1
ATOM 1983 N N . PHE A 1 239 ? 4.465 17.641 7.277 1 84.44 239 PHE A N 1
ATOM 1984 C CA . PHE A 1 239 ? 4.859 17.438 8.664 1 84.44 239 PHE A CA 1
ATOM 1985 C C . PHE A 1 239 ? 6.375 17.516 8.812 1 84.44 239 PHE A C 1
ATOM 1987 O O . PHE A 1 239 ? 7.109 17.297 7.848 1 84.44 239 PHE A O 1
ATOM 1994 N N . SER A 1 240 ? 6.785 17.891 10.047 1 82.06 240 SER A N 1
ATOM 1995 C CA . SER A 1 240 ? 8.203 17.719 10.352 1 82.06 240 SER A CA 1
ATOM 1996 C C . SER A 1 240 ? 8.586 16.234 10.367 1 82.06 240 SER A C 1
ATOM 1998 O O . SER A 1 240 ? 7.801 15.391 10.789 1 82.06 240 SER A O 1
ATOM 2000 N N . PRO A 1 241 ? 9.742 15.93 9.898 1 80.75 241 PRO A N 1
ATOM 2001 C CA . PRO A 1 241 ? 10.164 14.531 9.797 1 80.75 241 PRO A CA 1
ATOM 2002 C C . PRO A 1 241 ? 10.008 13.773 11.109 1 80.75 241 PRO A C 1
ATOM 2004 O O . PRO A 1 241 ? 9.578 12.617 11.109 1 80.75 241 PRO A O 1
ATOM 2007 N N . ASP A 1 242 ? 10.297 14.391 12.188 1 78.12 242 ASP A N 1
ATOM 2008 C CA . ASP A 1 242 ? 10.203 13.727 13.484 1 78.12 242 ASP A CA 1
ATOM 2009 C C . ASP A 1 242 ? 8.758 13.422 13.852 1 78.12 242 ASP A C 1
ATOM 2011 O O . ASP A 1 242 ? 8.469 12.391 14.461 1 78.12 242 ASP A O 1
ATOM 2015 N N . LEU A 1 243 ? 7.949 14.289 13.43 1 82.31 243 LEU A N 1
ATOM 2016 C CA . LEU A 1 243 ? 6.539 14.094 13.742 1 82.31 243 LEU A CA 1
ATOM 2017 C C . LEU A 1 243 ? 5.934 12.992 12.883 1 82.31 243 LEU A C 1
ATOM 2019 O O . LEU A 1 243 ? 5.082 12.234 13.344 1 82.31 243 LEU A O 1
ATOM 2023 N N . VAL A 1 244 ? 6.379 12.93 11.641 1 85.12 244 VAL A N 1
ATOM 2024 C CA . VAL A 1 244 ? 5.891 11.891 10.734 1 85.12 244 VAL A CA 1
ATOM 2025 C C . VAL A 1 244 ? 6.199 10.516 11.32 1 85.12 244 VAL A C 1
ATOM 2027 O O . VAL A 1 244 ? 5.336 9.633 11.336 1 85.12 244 VAL A O 1
ATOM 2030 N N . GLU A 1 245 ? 7.406 10.383 11.758 1 83.06 245 GLU A N 1
ATOM 2031 C CA . GLU A 1 245 ? 7.84 9.109 12.312 1 83.06 245 GLU A CA 1
ATOM 2032 C C . GLU A 1 245 ? 7.008 8.734 13.539 1 83.06 245 GLU A C 1
ATOM 2034 O O . GLU A 1 245 ? 6.637 7.574 13.711 1 83.06 245 GLU A O 1
ATOM 2039 N N . GLU A 1 246 ? 6.664 9.688 14.258 1 80.06 246 GLU A N 1
ATOM 2040 C CA . GLU A 1 246 ? 5.91 9.43 15.477 1 80.06 246 GLU A CA 1
ATOM 2041 C C . GLU A 1 246 ? 4.453 9.094 15.172 1 80.06 246 GLU A C 1
ATOM 2043 O O . GLU A 1 246 ? 3.867 8.211 15.797 1 80.06 246 GLU A O 1
ATOM 2048 N N . ILE A 1 247 ? 3.889 9.82 14.203 1 83.06 247 ILE A N 1
ATOM 2049 C CA . ILE A 1 247 ? 2.492 9.617 13.828 1 83.06 247 ILE A CA 1
ATOM 2050 C C . ILE A 1 247 ? 2.322 8.25 13.18 1 83.06 247 ILE A C 1
ATOM 2052 O O . ILE A 1 247 ? 1.326 7.559 13.422 1 83.06 247 ILE A O 1
ATOM 2056 N N . THR A 1 248 ? 3.336 7.844 12.492 1 83.12 248 THR A N 1
ATOM 2057 C CA . THR A 1 248 ? 3.217 6.613 11.719 1 83.12 248 THR A CA 1
ATOM 2058 C C . THR A 1 248 ? 3.635 5.406 12.555 1 83.12 248 THR A C 1
ATOM 2060 O O . THR A 1 248 ? 3.133 4.301 12.352 1 83.12 248 THR A O 1
ATOM 2063 N N . SER A 1 249 ? 4.512 5.523 13.43 1 75.81 249 SER A N 1
ATOM 2064 C CA . SER A 1 249 ? 5.051 4.387 14.172 1 75.81 249 SER A CA 1
ATOM 2065 C C . SER A 1 249 ? 4.316 4.195 15.5 1 75.81 249 SER A C 1
ATOM 2067 O O . SER A 1 249 ? 4.129 3.064 15.953 1 75.81 249 SER A O 1
ATOM 2069 N N . GLN A 1 250 ? 3.924 5.277 16.141 1 67.69 250 GLN A N 1
ATOM 2070 C CA . GLN A 1 250 ? 3.307 5.215 17.469 1 67.69 250 GLN A CA 1
ATOM 2071 C C . GLN A 1 250 ? 2.059 6.09 17.531 1 67.69 250 GLN A C 1
ATOM 2073 O O . GLN A 1 250 ? 2.008 7.051 18.297 1 67.69 250 GLN A O 1
ATOM 2078 N N . PRO A 1 251 ? 1.068 5.641 16.891 1 62.53 251 PRO A N 1
ATOM 2079 C CA . PRO A 1 251 ? -0.094 6.527 16.812 1 62.53 251 PRO A CA 1
ATOM 2080 C C . PRO A 1 251 ? -0.778 6.719 18.156 1 62.53 251 PRO A C 1
ATOM 2082 O O . PRO A 1 251 ? -1.319 7.793 18.438 1 62.53 251 PRO A O 1
ATOM 2085 N N . ASP A 1 252 ? -0.596 5.805 19.047 1 61.53 252 ASP A N 1
ATOM 2086 C CA . ASP A 1 252 ? -1.313 5.859 20.312 1 61.53 252 ASP A CA 1
ATOM 2087 C C . ASP A 1 252 ? -0.688 6.883 21.266 1 61.53 252 ASP A C 1
ATOM 2089 O O . ASP A 1 252 ? -1.395 7.551 22.016 1 61.53 252 ASP A O 1
ATOM 2093 N N . VAL A 1 253 ? 0.564 7.016 21.234 1 55.19 253 VAL A N 1
ATOM 2094 C CA . VAL A 1 253 ? 1.275 7.902 22.156 1 55.19 253 VAL A CA 1
ATOM 2095 C C . VAL A 1 253 ? 0.925 9.352 21.844 1 55.19 253 VAL A C 1
ATOM 2097 O O . VAL A 1 253 ? 0.7 10.156 22.75 1 55.19 253 VAL A O 1
ATOM 2100 N N . ILE A 1 254 ? 0.86 9.695 20.688 1 61.5 254 ILE A N 1
ATOM 2101 C CA . ILE A 1 254 ? 0.572 11.062 20.266 1 61.5 254 ILE A CA 1
ATOM 2102 C C . ILE A 1 254 ? -0.885 11.398 20.578 1 61.5 254 ILE A C 1
ATOM 2104 O O . ILE A 1 254 ? -1.212 12.547 20.891 1 61.5 254 ILE A O 1
ATOM 2108 N N . GLN A 1 255 ? -1.638 10.359 20.75 1 63.59 255 GLN A N 1
ATOM 2109 C CA . GLN A 1 255 ? -3.072 10.57 20.906 1 63.59 255 GLN A CA 1
ATOM 2110 C C . GLN A 1 255 ? -3.408 11.07 22.312 1 63.59 255 GLN A C 1
ATOM 2112 O O . GLN A 1 255 ? -4.258 11.945 22.484 1 63.59 255 GLN A O 1
ATOM 2117 N N . SER A 1 256 ? -2.691 10.633 23.297 1 66.19 256 SER A N 1
ATOM 2118 C CA . SER A 1 256 ? -3.096 11 24.641 1 66.19 256 SER A CA 1
ATOM 2119 C C . SER A 1 256 ? -2.424 12.297 25.078 1 66.19 256 SER A C 1
ATOM 2121 O O . SER A 1 256 ? -2.941 13.008 25.953 1 66.19 256 SER A O 1
ATOM 2123 N N . GLY A 1 257 ? -1.452 12.805 24.453 1 78 257 GLY A N 1
ATOM 2124 C CA . GLY A 1 257 ? -0.728 13.992 24.875 1 78 257 GLY A CA 1
ATOM 2125 C C . GLY A 1 257 ? -0.074 13.844 26.234 1 78 257 GLY A C 1
ATOM 2126 O O . GLY A 1 257 ? -0.351 12.891 26.953 1 78 257 GLY A O 1
ATOM 2127 N N . ARG A 1 258 ? 0.911 14.609 26.562 1 81.44 258 ARG A N 1
ATOM 2128 C CA . ARG A 1 258 ? 1.579 14.555 27.859 1 81.44 258 ARG A CA 1
ATOM 2129 C C . ARG A 1 258 ? 2.049 15.938 28.297 1 81.44 258 ARG A C 1
ATOM 2131 O O . ARG A 1 258 ? 2.262 16.812 27.469 1 81.44 258 ARG A O 1
ATOM 2138 N N . ARG A 1 259 ? 2.002 16.062 29.641 1 88.56 259 ARG A N 1
ATOM 2139 C CA . ARG A 1 259 ? 2.617 17.25 30.219 1 88.56 259 ARG A CA 1
ATOM 2140 C C . ARG A 1 259 ? 4.137 17.156 30.203 1 88.56 259 ARG A C 1
ATOM 2142 O O . ARG A 1 259 ? 4.703 16.156 30.656 1 88.56 259 ARG A O 1
ATOM 2149 N N . GLN A 1 260 ? 4.715 18.125 29.578 1 90.69 260 GLN A N 1
ATOM 2150 C CA . GLN A 1 260 ? 6.172 18.094 29.516 1 90.69 260 GLN A CA 1
ATOM 2151 C C . GLN A 1 260 ? 6.754 19.5 29.406 1 90.69 260 GLN A C 1
ATOM 2153 O O . GLN A 1 260 ? 6.035 20.453 29.109 1 90.69 260 GLN A O 1
ATOM 2158 N N . LYS A 1 261 ? 7.996 19.594 29.766 1 93.88 261 LYS A N 1
ATOM 2159 C CA . LYS A 1 261 ? 8.711 20.844 29.609 1 93.88 261 LYS A CA 1
ATOM 2160 C C . LYS A 1 261 ? 9.188 21.031 28.172 1 93.88 261 LYS A C 1
ATOM 2162 O O . LYS A 1 261 ? 9.773 20.125 27.594 1 93.88 261 LYS A O 1
ATOM 2167 N N . VAL A 1 262 ? 8.859 22.141 27.594 1 95.88 262 VAL A N 1
ATOM 2168 C CA . VAL A 1 262 ? 9.219 22.422 26.203 1 95.88 262 VAL A CA 1
ATOM 2169 C C . VAL A 1 262 ? 9.758 23.844 26.094 1 95.88 262 VAL A C 1
ATOM 2171 O O . VAL A 1 262 ? 9.398 24.719 26.875 1 95.88 262 VAL A O 1
ATOM 2174 N N . THR A 1 263 ? 10.703 24.031 25.25 1 98.19 263 THR A N 1
ATOM 2175 C CA . THR A 1 263 ? 11.172 25.359 24.891 1 98.19 263 THR A CA 1
ATOM 2176 C C . THR A 1 263 ? 10.523 25.844 23.594 1 98.19 263 THR A C 1
ATOM 2178 O O . THR A 1 263 ? 10.602 25.156 22.578 1 98.19 263 THR A O 1
ATOM 2181 N N . VAL A 1 264 ? 9.891 26.984 23.703 1 98.06 264 VAL A N 1
ATOM 2182 C CA . VAL A 1 264 ? 9.133 27.516 22.578 1 98.06 264 VAL A CA 1
ATOM 2183 C C . VAL A 1 264 ? 9.852 28.719 21.984 1 98.06 264 VAL A C 1
ATOM 2185 O O . VAL A 1 264 ? 10.328 29.578 22.719 1 98.06 264 VAL A O 1
ATOM 2188 N N . LEU A 1 265 ? 9.977 28.703 20.688 1 98.5 265 LEU A N 1
ATOM 2189 C CA . LEU A 1 265 ? 10.602 29.781 19.938 1 98.5 265 LEU A CA 1
ATOM 2190 C C . LEU A 1 265 ? 9.602 30.438 18.984 1 98.5 265 LEU A C 1
ATOM 2192 O O . LEU A 1 265 ? 8.906 29.75 18.234 1 98.5 265 LEU A O 1
ATOM 2196 N N . PHE A 1 266 ? 9.422 31.734 19.094 1 97.94 266 PHE A N 1
ATOM 2197 C CA . PHE A 1 266 ? 8.641 32.531 18.156 1 97.94 266 PHE A CA 1
ATOM 2198 C C . PHE A 1 266 ? 9.539 33.5 17.406 1 97.94 266 PHE A C 1
ATOM 2200 O O . PHE A 1 266 ? 10.438 34.094 18 1 97.94 266 PHE A O 1
ATOM 2207 N N . SER A 1 267 ? 9.406 33.594 16.172 1 97.75 267 SER A N 1
ATOM 2208 C CA . SER A 1 267 ? 10.062 34.594 15.352 1 97.75 267 SER A CA 1
ATOM 2209 C C . SER A 1 267 ? 9.062 35.312 14.461 1 97.75 267 SER A C 1
ATOM 2211 O O . SER A 1 267 ? 8.094 34.719 13.992 1 97.75 267 SER A O 1
ATOM 2213 N N . ASP A 1 268 ? 9.242 36.531 14.227 1 95.19 268 ASP A N 1
ATOM 2214 C CA . ASP A 1 268 ? 8.352 37.344 13.406 1 95.19 268 ASP A CA 1
ATOM 2215 C C . ASP A 1 268 ? 9.125 38.438 12.656 1 95.19 268 ASP A C 1
ATOM 2217 O O . ASP A 1 268 ? 10.125 38.969 13.164 1 95.19 268 ASP A O 1
ATOM 2221 N N . ILE A 1 269 ? 8.688 38.75 11.492 1 95 269 ILE A N 1
ATOM 2222 C CA . ILE A 1 269 ? 9.297 39.781 10.68 1 95 269 ILE A CA 1
ATOM 2223 C C . ILE A 1 269 ? 8.82 41.156 11.148 1 95 269 ILE A C 1
ATOM 2225 O O . ILE A 1 269 ? 7.621 41.375 11.336 1 95 269 ILE A O 1
ATOM 2229 N N . ARG A 1 270 ? 9.797 42.062 11.289 1 92.44 270 ARG A N 1
ATOM 2230 C CA . ARG A 1 270 ? 9.461 43.438 11.703 1 92.44 270 ARG A CA 1
ATOM 2231 C C . ARG A 1 270 ? 8.781 44.188 10.578 1 92.44 270 ARG A C 1
ATOM 2233 O O . ARG A 1 270 ? 9.266 44.188 9.438 1 92.44 270 ARG A O 1
ATOM 2240 N N . ASN A 1 271 ? 7.633 44.812 10.891 1 86.75 271 ASN A N 1
ATOM 2241 C CA . ASN A 1 271 ? 6.879 45.625 9.953 1 86.75 271 ASN A CA 1
ATOM 2242 C C . ASN A 1 271 ? 6.434 44.812 8.734 1 86.75 271 ASN A C 1
ATOM 2244 O O . ASN A 1 271 ? 6.512 45.281 7.602 1 86.75 271 ASN A O 1
ATOM 2248 N N . PHE A 1 272 ? 6.094 43.594 8.891 1 87.25 272 PHE A N 1
ATOM 2249 C CA . PHE A 1 272 ? 5.672 42.688 7.816 1 87.25 272 PHE A CA 1
ATOM 2250 C C . PHE A 1 272 ? 4.336 43.156 7.234 1 87.25 272 PHE A C 1
ATOM 2252 O O . PHE A 1 272 ? 4.121 43.062 6.023 1 87.25 272 PHE A O 1
ATOM 2259 N N . THR A 1 273 ? 3.416 43.562 8.148 1 81 273 THR A N 1
ATOM 2260 C CA . THR A 1 273 ? 2.078 43.938 7.707 1 81 273 THR A CA 1
ATOM 2261 C C . THR A 1 273 ? 2.15 45.062 6.668 1 81 273 THR A C 1
ATOM 2263 O O . THR A 1 273 ? 1.512 44.969 5.617 1 81 273 THR A O 1
ATOM 2266 N N . LYS A 1 274 ? 2.934 46.062 6.934 1 81.12 274 LYS A N 1
ATOM 2267 C CA . LYS A 1 274 ? 3.1 47.188 5.996 1 81.12 274 LYS A CA 1
ATOM 2268 C C . LYS A 1 274 ? 3.727 46.719 4.688 1 81.12 274 LYS A C 1
ATOM 2270 O O . LYS A 1 274 ? 3.312 47.125 3.607 1 81.12 274 LYS A O 1
ATOM 2275 N N . MET A 1 275 ? 4.695 45.875 4.828 1 83.88 275 MET A N 1
ATOM 2276 C CA . MET A 1 275 ? 5.398 45.344 3.664 1 83.88 275 MET A CA 1
ATOM 2277 C C . MET A 1 275 ? 4.473 44.5 2.809 1 83.88 275 MET A C 1
ATOM 2279 O O . MET A 1 275 ? 4.508 44.562 1.578 1 83.88 275 MET A O 1
ATOM 2283 N N . SER A 1 276 ? 3.674 43.688 3.393 1 82.94 276 SER A N 1
ATOM 2284 C CA . SER A 1 276 ? 2.818 42.75 2.686 1 82.94 276 SER A CA 1
ATOM 2285 C C . SER A 1 276 ? 1.668 43.469 1.983 1 82.94 276 SER A C 1
ATOM 2287 O O . SER A 1 276 ? 1.161 43 0.966 1 82.94 276 SER A O 1
ATOM 2289 N N . GLU A 1 277 ? 1.193 44.562 2.504 1 80.06 277 GLU A N 1
ATOM 2290 C CA . GLU A 1 277 ? 0.09 45.312 1.915 1 80.06 277 GLU A CA 1
ATOM 2291 C C . GLU A 1 277 ? 0.44 45.812 0.512 1 80.06 277 GLU A C 1
ATOM 2293 O O . GLU A 1 277 ? -0.434 45.906 -0.353 1 80.06 277 GLU A O 1
ATOM 2298 N N . SER A 1 278 ? 1.674 46.031 0.323 1 80.44 278 SER A N 1
ATOM 2299 C CA . SER A 1 278 ? 2.092 46.656 -0.939 1 80.44 278 SER A CA 1
ATOM 2300 C C . SER A 1 278 ? 2.578 45.594 -1.921 1 80.44 278 SER A C 1
ATOM 2302 O O . SER A 1 278 ? 2.822 45.875 -3.092 1 80.44 278 SER A O 1
ATOM 2304 N N . MET A 1 279 ? 2.664 44.406 -1.502 1 85.19 279 MET A N 1
ATOM 2305 C CA . MET A 1 279 ? 3.223 43.344 -2.346 1 85.19 279 MET A CA 1
ATOM 2306 C C . MET A 1 279 ? 2.115 42.562 -3.045 1 85.19 279 MET A C 1
ATOM 2308 O O . MET A 1 279 ? 1.055 42.312 -2.465 1 85.19 279 MET A O 1
ATOM 2312 N N . ASP A 1 280 ? 2.408 42.219 -4.273 1 87.44 280 ASP A N 1
ATOM 2313 C CA . ASP A 1 280 ? 1.53 41.281 -4.965 1 87.44 280 ASP A CA 1
ATOM 2314 C C . ASP A 1 280 ? 1.494 39.906 -4.246 1 87.44 280 ASP A C 1
ATOM 2316 O O . ASP A 1 280 ? 2.523 39.438 -3.768 1 87.44 280 ASP A O 1
ATOM 2320 N N . PRO A 1 281 ? 0.334 39.312 -4.156 1 84.19 281 PRO A N 1
ATOM 2321 C CA . PRO A 1 281 ? 0.198 38.031 -3.418 1 84.19 281 PRO A CA 1
ATOM 2322 C C . PRO A 1 281 ? 1.175 36.969 -3.898 1 84.19 281 PRO A C 1
ATOM 2324 O O . PRO A 1 281 ? 1.69 36.188 -3.09 1 84.19 281 PRO A O 1
ATOM 2327 N N . GLN A 1 282 ? 1.415 36.906 -5.141 1 85.56 282 GLN A N 1
ATOM 2328 C CA . GLN A 1 282 ? 2.352 35.906 -5.66 1 85.56 282 GLN A CA 1
ATOM 2329 C C . GLN A 1 282 ? 3.779 36.219 -5.219 1 85.56 282 GLN A C 1
ATOM 2331 O O . GLN A 1 282 ? 4.543 35.312 -4.883 1 85.56 282 GLN A O 1
ATOM 2336 N N . ASP A 1 283 ? 4.07 37.5 -5.305 1 88.69 283 ASP A N 1
ATOM 2337 C CA . ASP A 1 283 ? 5.391 37.938 -4.848 1 88.69 283 ASP A CA 1
ATOM 2338 C C . ASP A 1 283 ? 5.566 37.656 -3.354 1 88.69 283 ASP A C 1
ATOM 2340 O O . ASP A 1 283 ? 6.648 37.281 -2.91 1 88.69 283 ASP A O 1
ATOM 2344 N N . LEU A 1 284 ? 4.527 37.906 -2.648 1 89 284 LEU A N 1
ATOM 2345 C CA . LEU A 1 284 ? 4.543 37.625 -1.213 1 89 284 LEU A CA 1
ATOM 2346 C C . LEU A 1 284 ? 4.762 36.156 -0.926 1 89 284 LEU A C 1
ATOM 2348 O O . LEU A 1 284 ? 5.508 35.812 -0.01 1 89 284 LEU A O 1
ATOM 2352 N N . SER A 1 285 ? 4.113 35.344 -1.708 1 88.06 285 SER A N 1
ATOM 2353 C CA . SER A 1 285 ? 4.258 33.875 -1.551 1 88.06 285 SER A CA 1
ATOM 2354 C C . SER A 1 285 ? 5.695 33.438 -1.797 1 88.06 285 SER A C 1
ATOM 2356 O O . SER A 1 285 ? 6.234 32.625 -1.05 1 88.06 285 SER A O 1
ATOM 2358 N N . THR A 1 286 ? 6.309 33.969 -2.85 1 88.88 286 THR A N 1
ATOM 2359 C CA . THR A 1 286 ? 7.691 33.656 -3.176 1 88.88 286 THR A CA 1
ATOM 2360 C C . THR A 1 286 ? 8.633 34.094 -2.062 1 88.88 286 THR A C 1
ATOM 2362 O O . THR A 1 286 ? 9.539 33.375 -1.673 1 88.88 286 THR A O 1
ATOM 2365 N N . PHE A 1 287 ? 8.367 35.312 -1.634 1 91.31 287 PHE A N 1
ATOM 2366 C CA . PHE A 1 287 ? 9.148 35.906 -0.544 1 91.31 287 PHE A CA 1
ATOM 2367 C C . PHE A 1 287 ? 9.078 35 0.696 1 91.31 287 PHE A C 1
ATOM 2369 O O . PHE A 1 287 ? 10.109 34.625 1.263 1 91.31 287 PHE A O 1
ATOM 2376 N N . LEU A 1 288 ? 7.852 34.625 1.126 1 91.69 288 LEU A N 1
ATOM 2377 C CA . LEU A 1 288 ? 7.648 33.844 2.336 1 91.69 288 LEU A CA 1
ATOM 2378 C C . LEU A 1 288 ? 8.234 32.438 2.178 1 91.69 288 LEU A C 1
ATOM 2380 O O . LEU A 1 288 ? 8.758 31.875 3.135 1 91.69 288 LEU A O 1
ATOM 2384 N N . THR A 1 289 ? 8.133 31.906 1.004 1 90.12 289 THR A N 1
ATOM 2385 C CA . THR A 1 289 ? 8.68 30.578 0.75 1 90.12 289 THR A CA 1
ATOM 2386 C C . THR A 1 289 ? 10.188 30.562 0.955 1 90.12 289 THR A C 1
ATOM 2388 O O . THR A 1 289 ? 10.719 29.656 1.609 1 90.12 289 THR A O 1
ATOM 2391 N N . GLU A 1 290 ? 10.82 31.531 0.395 1 91.5 290 GLU A N 1
ATOM 2392 C CA . GLU A 1 290 ? 12.273 31.625 0.515 1 91.5 290 GLU A CA 1
ATOM 2393 C C . GLU A 1 290 ? 12.695 31.891 1.958 1 91.5 290 GLU A C 1
ATOM 2395 O O . GLU A 1 290 ? 13.641 31.266 2.461 1 91.5 290 GLU A O 1
ATOM 2400 N N . TYR A 1 291 ? 11.984 32.812 2.508 1 93 291 TYR A N 1
ATOM 2401 C CA . TYR A 1 291 ? 12.266 33.156 3.896 1 93 291 TYR A CA 1
ATOM 2402 C C . TYR A 1 291 ? 12.055 31.953 4.812 1 93 291 TYR A C 1
ATOM 2404 O O . TYR A 1 291 ? 12.938 31.609 5.594 1 93 291 TYR A O 1
ATOM 2412 N N . ARG A 1 292 ? 10.875 31.266 4.734 1 92.88 292 ARG A N 1
ATOM 2413 C CA . ARG A 1 292 ? 10.508 30.141 5.582 1 92.88 292 ARG A CA 1
ATOM 2414 C C . ARG A 1 292 ? 11.484 28.969 5.391 1 92.88 292 ARG A C 1
ATOM 2416 O O . ARG A 1 292 ? 11.75 28.219 6.332 1 92.88 292 ARG A O 1
ATOM 2423 N N . SER A 1 293 ? 12.039 28.875 4.199 1 92 293 SER A N 1
ATOM 2424 C CA . SER A 1 293 ? 13 27.812 3.92 1 92 293 SER A CA 1
ATOM 2425 C C . SER A 1 293 ? 14.234 27.938 4.809 1 92 293 SER A C 1
ATOM 2427 O O . SER A 1 293 ? 14.688 26.953 5.398 1 92 293 SER A O 1
ATOM 2429 N N . GLY A 1 294 ? 14.734 29.141 4.871 1 92.69 294 GLY A N 1
ATOM 2430 C CA . GLY A 1 294 ? 15.891 29.391 5.715 1 92.69 294 GLY A CA 1
ATOM 2431 C C . GLY A 1 294 ? 15.609 29.172 7.191 1 92.69 294 GLY A C 1
ATOM 2432 O O . GLY A 1 294 ? 16.422 28.578 7.902 1 92.69 294 GLY A O 1
ATOM 2433 N N . MET A 1 295 ? 14.445 29.641 7.605 1 94.5 295 MET A N 1
ATOM 2434 C CA . MET A 1 295 ? 14.078 29.531 9.016 1 94.5 295 MET A CA 1
ATOM 2435 C C . MET A 1 295 ? 13.867 28.062 9.406 1 94.5 295 MET A C 1
ATOM 2437 O O . MET A 1 295 ? 14.289 27.641 10.477 1 94.5 295 MET A O 1
ATOM 2441 N N . THR A 1 296 ? 13.188 27.344 8.547 1 93 296 THR A N 1
ATOM 2442 C CA . THR A 1 296 ? 12.883 25.938 8.812 1 93 296 THR A CA 1
ATOM 2443 C C . THR A 1 296 ? 14.164 25.109 8.914 1 93 296 THR A C 1
ATOM 2445 O O . THR A 1 296 ? 14.289 24.25 9.781 1 93 296 THR A O 1
ATOM 2448 N N . LYS A 1 297 ? 15.117 25.344 8.039 1 92.12 297 LYS A N 1
ATOM 2449 C CA . LYS A 1 297 ? 16.391 24.641 8.062 1 92.12 297 LYS A CA 1
ATOM 2450 C C . LYS A 1 297 ? 17.109 24.844 9.398 1 92.12 297 LYS A C 1
ATOM 2452 O O . LYS A 1 297 ? 17.719 23.922 9.93 1 92.12 297 LYS A O 1
ATOM 2457 N N . ALA A 1 298 ? 16.984 26.078 9.852 1 95.06 298 ALA A N 1
ATOM 2458 C CA . ALA A 1 298 ? 17.625 26.406 11.125 1 95.06 298 ALA A CA 1
ATOM 2459 C C . ALA A 1 298 ? 16.969 25.641 12.281 1 95.06 298 ALA A C 1
ATOM 2461 O O . ALA A 1 298 ? 17.656 25.188 13.195 1 95.06 298 ALA A O 1
ATOM 2462 N N . VAL A 1 299 ? 15.703 25.469 12.258 1 95.25 299 VAL A N 1
ATOM 2463 C CA . VAL A 1 299 ? 14.961 24.797 13.32 1 95.25 299 VAL A CA 1
ATOM 2464 C C . VAL A 1 299 ? 15.273 23.297 13.297 1 95.25 299 VAL A C 1
ATOM 2466 O O . VAL A 1 299 ? 15.586 22.719 14.328 1 95.25 299 VAL A O 1
ATOM 2469 N N . PHE A 1 300 ? 15.32 22.719 12.125 1 91.62 300 PHE A N 1
ATOM 2470 C CA . PHE A 1 300 ? 15.508 21.281 11.992 1 91.62 300 PHE A CA 1
ATOM 2471 C C . PHE A 1 300 ? 16.953 20.891 12.273 1 91.62 300 PHE A C 1
ATOM 2473 O O . PHE A 1 300 ? 17.219 19.812 12.812 1 91.62 300 PHE A O 1
ATOM 2480 N N . HIS A 1 301 ? 17.812 21.766 11.945 1 93.19 301 HIS A N 1
ATOM 2481 C CA . HIS A 1 301 ? 19.234 21.5 12.148 1 93.19 301 HIS A CA 1
ATOM 2482 C C . HIS A 1 301 ? 19.547 21.188 13.609 1 93.19 301 HIS A C 1
ATOM 2484 O O . HIS A 1 301 ? 20.406 20.375 13.906 1 93.19 301 HIS A O 1
ATOM 2490 N N . PHE A 1 302 ? 18.812 21.844 14.484 1 94.38 302 PHE A N 1
ATOM 2491 C CA . PHE A 1 302 ? 19.078 21.672 15.906 1 94.38 302 PHE A CA 1
ATOM 2492 C C . PHE A 1 302 ? 18 20.844 16.578 1 94.38 302 PHE A C 1
ATOM 2494 O O . PHE A 1 302 ? 17.781 20.938 17.781 1 94.38 302 PHE A O 1
ATOM 2501 N N . GLY A 1 303 ? 17.234 20.125 15.773 1 90.19 303 GLY A N 1
ATOM 2502 C CA . GLY A 1 303 ? 16.312 19.125 16.297 1 90.19 303 GLY A CA 1
ATOM 2503 C C . GLY A 1 303 ? 15 19.719 16.766 1 90.19 303 GLY A C 1
ATOM 2504 O O . GLY A 1 303 ? 14.305 19.125 17.594 1 90.19 303 GLY A O 1
ATOM 2505 N N . GLY A 1 304 ? 14.695 20.875 16.297 1 93.56 304 GLY A N 1
ATOM 2506 C CA . GLY A 1 304 ? 13.422 21.484 16.641 1 93.56 304 GLY A CA 1
ATOM 2507 C C . GLY A 1 304 ? 12.258 20.969 15.812 1 93.56 304 GLY A C 1
ATOM 2508 O O . GLY A 1 304 ? 12.461 20.359 14.773 1 93.56 304 GLY A O 1
ATOM 2509 N N . THR A 1 305 ? 11.086 21.125 16.375 1 92.12 305 THR A N 1
ATOM 2510 C CA . THR A 1 305 ? 9.844 20.812 15.672 1 92.12 305 THR A CA 1
ATOM 2511 C C . THR A 1 305 ? 9.148 22.094 15.219 1 92.12 305 THR A C 1
ATOM 2513 O O . THR A 1 305 ? 8.867 22.969 16.031 1 92.12 305 THR A O 1
ATOM 2516 N N . LEU A 1 306 ? 9.055 22.188 13.938 1 92.19 306 LEU A N 1
ATOM 2517 C CA . LEU A 1 306 ? 8.273 23.312 13.453 1 92.19 306 LEU A CA 1
ATOM 2518 C C . LEU A 1 306 ? 6.781 23.078 13.672 1 92.19 306 LEU A C 1
ATOM 2520 O O . LEU A 1 306 ? 6.168 22.266 12.984 1 92.19 306 LEU A O 1
ATOM 2524 N N . ASP A 1 307 ? 6.195 23.703 14.578 1 91.62 307 ASP A N 1
ATOM 2525 C CA . ASP A 1 307 ? 4.781 23.547 14.898 1 91.62 307 ASP A CA 1
ATOM 2526 C C . ASP A 1 307 ? 3.904 24.109 13.781 1 91.62 307 ASP A C 1
ATOM 2528 O O . ASP A 1 307 ? 3.16 23.375 13.133 1 91.62 307 ASP A O 1
ATOM 2532 N N . LYS A 1 308 ? 4.047 25.422 13.5 1 90.31 308 LYS A N 1
ATOM 2533 C CA . LYS A 1 308 ? 3.271 26.031 12.422 1 90.31 308 LYS A CA 1
ATOM 2534 C C . LYS A 1 308 ? 3.838 27.391 12.039 1 90.31 308 LYS A C 1
ATOM 2536 O O . LYS A 1 308 ? 4.668 27.953 12.758 1 90.31 308 LYS A O 1
ATOM 2541 N N . PHE A 1 309 ? 3.398 27.797 10.883 1 89.94 309 PHE A N 1
ATOM 2542 C CA . PHE A 1 309 ? 3.59 29.188 10.438 1 89.94 309 PHE A CA 1
ATOM 2543 C C . PHE A 1 309 ? 2.318 30 10.648 1 89.94 309 PHE A C 1
ATOM 2545 O O . PHE A 1 309 ? 1.213 29.5 10.414 1 89.94 309 PHE A O 1
ATOM 2552 N N . ILE A 1 310 ? 2.484 31.094 11.164 1 87.44 310 ILE A N 1
ATOM 2553 C CA . ILE A 1 310 ? 1.384 32.031 11.312 1 87.44 310 ILE A CA 1
ATOM 2554 C C . ILE A 1 310 ? 1.658 33.281 10.477 1 87.44 310 ILE A C 1
ATOM 2556 O O . ILE A 1 310 ? 2.123 34.312 11 1 87.44 310 ILE A O 1
ATOM 2560 N N . GLY A 1 311 ? 1.308 33.188 9.211 1 82.31 311 GLY A N 1
ATOM 2561 C CA . GLY A 1 311 ? 1.776 34.219 8.305 1 82.31 311 GLY A CA 1
ATOM 2562 C C . GLY A 1 311 ? 3.285 34.25 8.156 1 82.31 311 GLY A C 1
ATOM 2563 O O . GLY A 1 311 ? 3.873 33.344 7.594 1 82.31 311 GLY A O 1
ATOM 2564 N N . ASP A 1 312 ? 3.811 35.312 8.766 1 88.12 312 ASP A N 1
ATOM 2565 C CA . ASP A 1 312 ? 5.262 35.469 8.711 1 88.12 312 ASP A CA 1
ATOM 2566 C C . ASP A 1 312 ? 5.926 34.906 9.969 1 88.12 312 ASP A C 1
ATOM 2568 O O . ASP A 1 312 ? 7.141 34.719 10 1 88.12 312 ASP A O 1
ATOM 2572 N N . ALA A 1 313 ? 5.129 34.625 10.93 1 92 313 ALA A N 1
ATOM 2573 C CA . ALA A 1 313 ? 5.672 34.156 12.203 1 92 313 ALA A CA 1
ATOM 2574 C C . ALA A 1 313 ? 6 32.656 12.156 1 92 313 ALA A C 1
ATOM 2576 O O . ALA A 1 313 ? 5.297 31.891 11.508 1 92 313 ALA A O 1
ATOM 2577 N N . VAL A 1 314 ? 7.059 32.312 12.805 1 94.56 314 VAL A N 1
ATOM 2578 C CA . VAL A 1 314 ? 7.477 30.906 12.93 1 94.56 314 VAL A CA 1
ATOM 2579 C C . VAL A 1 314 ? 7.324 30.453 14.383 1 94.56 314 VAL A C 1
ATOM 2581 O O . VAL A 1 314 ? 7.801 31.125 15.305 1 94.56 314 VAL A O 1
ATOM 2584 N N . MET A 1 315 ? 6.617 29.438 14.578 1 95.88 315 MET A N 1
ATOM 2585 C CA . MET A 1 315 ? 6.539 28.812 15.898 1 95.88 315 MET A CA 1
ATOM 2586 C C . MET A 1 315 ? 7.211 27.438 15.891 1 95.88 315 MET A C 1
ATOM 2588 O O . MET A 1 315 ? 6.797 26.547 15.156 1 95.88 315 MET A O 1
ATOM 2592 N N . ALA A 1 316 ? 8.203 27.344 16.656 1 96.69 316 ALA A N 1
ATOM 2593 C CA . ALA A 1 316 ? 8.93 26.078 16.766 1 96.69 316 ALA A CA 1
ATOM 2594 C C . ALA A 1 316 ? 9.062 25.656 18.234 1 96.69 316 ALA A C 1
ATOM 2596 O O . ALA A 1 316 ? 8.977 26.484 19.141 1 96.69 316 ALA A O 1
ATOM 2597 N N . THR A 1 317 ? 9.188 24.406 18.391 1 96.75 317 THR A N 1
ATOM 2598 C CA . THR A 1 317 ? 9.328 23.859 19.734 1 96.75 317 THR A CA 1
ATOM 2599 C C . THR A 1 317 ? 10.539 22.938 19.812 1 96.75 317 THR A C 1
ATOM 2601 O O . THR A 1 317 ? 10.891 22.281 18.828 1 96.75 317 THR A O 1
ATOM 2604 N N . PHE A 1 318 ? 11.164 22.969 20.875 1 96.56 318 PHE A N 1
ATOM 2605 C CA . PHE A 1 318 ? 12.273 22.078 21.188 1 96.56 318 PHE A CA 1
ATOM 2606 C C . PHE A 1 318 ? 11.938 21.219 22.406 1 96.56 318 PHE A C 1
ATOM 2608 O O . PHE A 1 318 ? 11.531 21.734 23.438 1 96.56 318 PHE A O 1
ATOM 2615 N N . GLY A 1 319 ? 12.039 19.938 22.219 1 93 319 GLY A N 1
ATOM 2616 C CA . GLY A 1 319 ? 11.617 18.984 23.219 1 93 319 GLY A CA 1
ATOM 2617 C C . GLY A 1 319 ? 10.344 18.234 22.844 1 93 319 GLY A C 1
ATOM 2618 O O . GLY A 1 319 ? 9.727 17.594 23.688 1 93 319 GLY A O 1
ATOM 2619 N N . THR A 1 320 ? 9.93 18.438 21.656 1 89 320 THR A N 1
ATOM 2620 C CA . THR A 1 320 ? 8.773 17.719 21.109 1 89 320 THR A CA 1
ATOM 2621 C C . THR A 1 320 ? 9.156 16.906 19.891 1 89 320 THR A C 1
ATOM 2623 O O . THR A 1 320 ? 10.07 17.266 19.156 1 89 320 THR A O 1
ATOM 2626 N N . PRO A 1 321 ? 8.578 15.781 19.641 1 83.19 321 PRO A N 1
ATOM 2627 C CA . PRO A 1 321 ? 7.57 15.141 20.484 1 83.19 321 PRO A CA 1
ATOM 2628 C C . PRO A 1 321 ? 8.164 14.531 21.75 1 83.19 321 PRO A C 1
ATOM 2630 O O . PRO A 1 321 ? 7.438 14.266 22.719 1 83.19 321 PRO A O 1
ATOM 2633 N N . LEU A 1 322 ? 9.523 14.336 21.688 1 83.62 322 LEU A N 1
ATOM 2634 C CA . LEU A 1 322 ? 10.203 13.789 22.844 1 83.62 322 LEU A CA 1
ATOM 2635 C C . LEU A 1 322 ? 11.266 14.766 23.359 1 83.62 322 LEU A C 1
ATOM 2637 O O . LEU A 1 322 ? 11.961 15.398 22.562 1 83.62 322 LEU A O 1
ATOM 2641 N N . PRO A 1 323 ? 11.328 14.945 24.641 1 87.06 323 PRO A N 1
ATOM 2642 C CA . PRO A 1 323 ? 12.359 15.828 25.188 1 87.06 323 PRO A CA 1
ATOM 2643 C C . PRO A 1 323 ? 13.773 15.312 24.938 1 87.06 323 PRO A C 1
ATOM 2645 O O . PRO A 1 323 ? 13.969 14.109 24.734 1 87.06 323 PRO A O 1
ATOM 2648 N N . ALA A 1 324 ? 14.578 16.297 24.984 1 84.69 324 ALA A N 1
ATOM 2649 C CA . ALA A 1 324 ? 15.977 15.891 24.891 1 84.69 324 ALA A CA 1
ATOM 2650 C C . ALA A 1 324 ? 16.438 15.211 26.172 1 84.69 324 ALA A C 1
ATOM 2652 O O . ALA A 1 324 ? 15.945 15.516 27.266 1 84.69 324 ALA A O 1
ATOM 2653 N N . GLY A 1 325 ? 17.188 14.164 26.203 1 82.12 325 GLY A N 1
ATOM 2654 C CA . GLY A 1 325 ? 17.672 13.375 27.328 1 82.12 325 GLY A CA 1
ATOM 2655 C C . GLY A 1 325 ? 18.547 14.164 28.281 1 82.12 325 GLY A C 1
ATOM 2656 O O . GLY A 1 325 ? 18.797 13.742 29.406 1 82.12 325 GLY A O 1
ATOM 2657 N N . VAL A 1 326 ? 19.031 15.391 27.969 1 89.06 326 VAL A N 1
ATOM 2658 C CA . VAL A 1 326 ? 19.938 16.203 28.766 1 89.06 326 VAL A CA 1
ATOM 2659 C C . VAL A 1 326 ? 19.25 17.484 29.203 1 89.06 326 VAL A C 1
ATOM 2661 O O . VAL A 1 326 ? 18.688 18.203 28.375 1 89.06 326 VAL A O 1
ATOM 2664 N N . PRO A 1 327 ? 19.281 17.75 30.531 1 88.25 327 PRO A N 1
ATOM 2665 C CA . PRO A 1 327 ? 18.641 18.969 31.016 1 88.25 327 PRO A CA 1
ATOM 2666 C C . PRO A 1 327 ? 19.219 20.234 30.375 1 88.25 327 PRO A C 1
ATOM 2668 O O . PRO A 1 327 ? 20.438 20.391 30.312 1 88.25 327 PRO A O 1
ATOM 2671 N N . GLY A 1 328 ? 18.375 21.047 29.812 1 93.88 328 GLY A N 1
ATOM 2672 C CA . GLY A 1 328 ? 18.797 22.328 29.266 1 93.88 328 GLY A CA 1
ATOM 2673 C C . GLY A 1 328 ? 19.125 22.25 27.797 1 93.88 328 GLY A C 1
ATOM 2674 O O . GLY A 1 328 ? 19.297 23.297 27.141 1 93.88 328 GLY A O 1
ATOM 2675 N N . LEU A 1 329 ? 19.219 21.109 27.281 1 95.56 329 LEU A N 1
ATOM 2676 C CA . LEU A 1 329 ? 19.641 20.938 25.906 1 95.56 329 LEU A CA 1
ATOM 2677 C C . LEU A 1 329 ? 18.594 21.531 24.953 1 95.56 329 LEU A C 1
ATOM 2679 O O . LEU A 1 329 ? 18.953 22.094 23.922 1 95.56 329 LEU A O 1
ATOM 2683 N N . ASP A 1 330 ? 17.375 21.375 25.281 1 97.12 330 ASP A N 1
ATOM 2684 C CA . ASP A 1 330 ? 16.312 21.938 24.438 1 97.12 330 ASP A CA 1
ATOM 2685 C C . ASP A 1 330 ? 16.422 23.453 24.359 1 97.12 330 ASP A C 1
ATOM 2687 O O . ASP A 1 330 ? 16.25 24.031 23.281 1 97.12 330 ASP A O 1
ATOM 2691 N N . SER A 1 331 ? 16.688 24.047 25.5 1 97.94 331 SER A N 1
ATOM 2692 C CA . SER A 1 331 ? 16.859 25.5 25.531 1 97.94 331 SER A CA 1
ATOM 2693 C C . SER A 1 331 ? 18.094 25.922 24.719 1 97.94 331 SER A C 1
ATOM 2695 O O . SER A 1 331 ? 18.047 26.906 23.984 1 97.94 331 SER A O 1
ATOM 2697 N N . ARG A 1 332 ? 19.109 25.172 24.891 1 97.44 332 ARG A N 1
ATOM 2698 C CA . ARG A 1 332 ? 20.344 25.453 24.156 1 97.44 332 ARG A CA 1
ATOM 2699 C C . ARG A 1 332 ? 20.109 25.344 22.656 1 97.44 332 ARG A C 1
ATOM 2701 O O . ARG A 1 332 ? 20.562 26.203 21.891 1 97.44 332 ARG A O 1
ATOM 2708 N N . ASN A 1 333 ? 19.469 24.266 22.281 1 97.62 333 ASN A N 1
ATOM 2709 C CA . ASN A 1 333 ? 19.172 24.047 20.875 1 97.62 333 ASN A CA 1
ATOM 2710 C C . ASN A 1 333 ? 18.312 25.172 20.297 1 97.62 333 ASN A C 1
ATOM 2712 O O . ASN A 1 333 ? 18.5 25.594 19.156 1 97.62 333 ASN A O 1
ATOM 2716 N N . ALA A 1 334 ? 17.328 25.641 21.062 1 98.38 334 ALA A N 1
ATOM 2717 C CA . ALA A 1 334 ? 16.469 26.734 20.625 1 98.38 334 ALA A CA 1
ATOM 2718 C C . ALA A 1 334 ? 17.281 28.016 20.391 1 98.38 334 ALA A C 1
ATOM 2720 O O . ALA A 1 334 ? 17.078 28.703 19.391 1 98.38 334 ALA A O 1
ATOM 2721 N N . VAL A 1 335 ? 18.156 28.281 21.297 1 98.12 335 VAL A N 1
ATOM 2722 C CA . VAL A 1 335 ? 18.984 29.484 21.188 1 98.12 335 VAL A CA 1
ATOM 2723 C C . VAL A 1 335 ? 19.922 29.375 20 1 98.12 335 VAL A C 1
ATOM 2725 O O . VAL A 1 335 ? 20.094 30.344 19.25 1 98.12 335 VAL A O 1
ATOM 2728 N N . PHE A 1 336 ? 20.484 28.203 19.844 1 97.81 336 PHE A N 1
ATOM 2729 C CA . PHE A 1 336 ? 21.359 27.984 18.703 1 97.81 336 PHE A CA 1
ATOM 2730 C C . PHE A 1 336 ? 20.578 28.109 17.391 1 97.81 336 PHE A C 1
ATOM 2732 O O . PHE A 1 336 ? 21.094 28.641 16.406 1 97.81 336 PHE A O 1
ATOM 2739 N N . SER A 1 337 ? 19.406 27.609 17.391 1 98.06 337 SER A N 1
ATOM 2740 C CA . SER A 1 337 ? 18.547 27.734 16.234 1 98.06 337 SER A CA 1
ATOM 2741 C C . SER A 1 337 ? 18.266 29.203 15.914 1 98.06 337 SER A C 1
ATOM 2743 O O . SER A 1 337 ? 18.297 29.609 14.75 1 98.06 337 SER A O 1
ATOM 2745 N N . ALA A 1 338 ? 18 29.969 16.953 1 98.25 338 ALA A N 1
ATOM 2746 C CA . ALA A 1 338 ? 17.719 31.391 16.781 1 98.25 338 ALA A CA 1
ATOM 2747 C C . ALA A 1 338 ? 18.922 32.125 16.172 1 98.25 338 ALA A C 1
ATOM 2749 O O . ALA A 1 338 ? 18.766 32.938 15.281 1 98.25 338 ALA A O 1
ATOM 2750 N N . LYS A 1 339 ? 20.062 31.797 16.672 1 97.31 339 LYS A N 1
ATOM 2751 C CA . LYS A 1 339 ? 21.281 32.406 16.141 1 97.31 339 LYS A CA 1
ATOM 2752 C C . LYS A 1 339 ? 21.5 32 14.672 1 97.31 339 LYS A C 1
ATOM 2754 O O . LYS A 1 339 ? 21.922 32.844 13.867 1 97.31 339 LYS A O 1
ATOM 2759 N N . ARG A 1 340 ? 21.219 30.766 14.414 1 97.12 340 ARG A N 1
ATOM 2760 C CA . ARG A 1 340 ? 21.328 30.312 13.031 1 97.12 340 ARG A CA 1
ATOM 2761 C C . ARG A 1 340 ? 20.297 31.016 12.141 1 97.12 340 ARG A C 1
ATOM 2763 O O . ARG A 1 340 ? 20.594 31.328 10.977 1 97.12 340 ARG A O 1
ATOM 2770 N N . MET A 1 341 ? 19.125 31.219 12.633 1 97.44 341 MET A N 1
ATOM 2771 C CA . MET A 1 341 ? 18.094 31.953 11.891 1 97.44 341 MET A CA 1
ATOM 2772 C C . MET A 1 341 ? 18.578 33.344 11.523 1 97.44 341 MET A C 1
ATOM 2774 O O . MET A 1 341 ? 18.375 33.812 10.398 1 97.44 341 MET A O 1
ATOM 2778 N N . LEU A 1 342 ? 19.219 33.969 12.461 1 96.88 342 LEU A N 1
ATOM 2779 C CA . LEU A 1 342 ? 19.734 35.312 12.227 1 96.88 342 LEU A CA 1
ATOM 2780 C C . LEU A 1 342 ? 20.859 35.312 11.195 1 96.88 342 LEU A C 1
ATOM 2782 O O . LEU A 1 342 ? 20.984 36.219 10.398 1 96.88 342 LEU A O 1
ATOM 2786 N N . ALA A 1 343 ? 21.625 34.281 11.25 1 95.88 343 ALA A N 1
ATOM 2787 C CA . ALA A 1 343 ? 22.672 34.125 10.242 1 95.88 343 ALA A CA 1
ATOM 2788 C C . ALA A 1 343 ? 22.078 33.906 8.859 1 95.88 343 ALA A C 1
ATOM 2790 O O . ALA A 1 343 ? 22.562 34.469 7.875 1 95.88 343 ALA A O 1
ATOM 2791 N N . GLU A 1 344 ? 21.109 33.031 8.789 1 95.25 344 GLU A N 1
ATOM 2792 C CA . GLU A 1 344 ? 20.422 32.812 7.527 1 95.25 344 GLU A CA 1
ATOM 2793 C C . GLU A 1 344 ? 19.75 34.062 7.008 1 95.25 344 GLU A C 1
ATOM 2795 O O . GLU A 1 344 ? 19.672 34.281 5.797 1 95.25 344 GLU A O 1
ATOM 2800 N N . LEU A 1 345 ? 19.234 34.844 7.914 1 95.69 345 LEU A N 1
ATOM 2801 C CA . LEU A 1 345 ? 18.594 36.125 7.547 1 95.69 345 LEU A CA 1
ATOM 2802 C C . LEU A 1 345 ? 19.594 37.062 6.902 1 95.69 345 LEU A C 1
ATOM 2804 O O . LEU A 1 345 ? 19.25 37.781 5.953 1 95.69 345 LEU A O 1
ATOM 2808 N N . LYS A 1 346 ? 20.781 37.094 7.426 1 95.25 346 LYS A N 1
ATOM 2809 C CA . LYS A 1 346 ? 21.828 37.938 6.855 1 95.25 346 LYS A CA 1
ATOM 2810 C C . LYS A 1 346 ? 22.094 37.594 5.398 1 95.25 346 LYS A C 1
ATOM 2812 O O . LYS A 1 346 ? 22.25 38.469 4.547 1 95.25 346 LYS A O 1
ATOM 2817 N N . LYS A 1 347 ? 22.203 36.312 5.145 1 95.06 347 LYS A N 1
ATOM 2818 C CA . LYS A 1 347 ? 22.406 35.844 3.779 1 95.06 347 LYS A CA 1
ATOM 2819 C C . LYS A 1 347 ? 21.219 36.188 2.891 1 95.06 347 LYS A C 1
ATOM 2821 O O . LYS A 1 347 ? 21.406 36.562 1.731 1 95.06 347 LYS A O 1
ATOM 2826 N N . PHE A 1 348 ? 20.078 36.031 3.41 1 94.94 348 PHE A N 1
ATOM 2827 C CA . PHE A 1 348 ? 18.844 36.344 2.707 1 94.94 348 PHE A CA 1
ATOM 2828 C C . PHE A 1 348 ? 18.781 37.812 2.34 1 94.94 348 PHE A C 1
ATOM 2830 O O . PHE A 1 348 ? 18.406 38.156 1.219 1 94.94 348 PHE A O 1
ATOM 2837 N N . ASN A 1 349 ? 19.141 38.656 3.275 1 96 349 ASN A N 1
ATOM 2838 C CA . ASN A 1 349 ? 19.125 40.125 3.061 1 96 349 ASN A CA 1
ATOM 2839 C C . ASN A 1 349 ? 20.172 40.531 2.037 1 96 349 ASN A C 1
ATOM 2841 O O . ASN A 1 349 ? 19.953 41.5 1.274 1 96 349 ASN A O 1
ATOM 2845 N N . LEU A 1 350 ? 21.281 39.844 2.047 1 95.25 350 LEU A N 1
ATOM 2846 C CA . LEU A 1 350 ? 22.312 40.156 1.056 1 95.25 350 LEU A CA 1
ATOM 2847 C C . LEU A 1 350 ? 21.797 39.875 -0.355 1 95.25 350 LEU A C 1
ATOM 2849 O O . LEU A 1 350 ? 22.062 40.656 -1.276 1 95.25 350 LEU A O 1
ATOM 2853 N N . GLU A 1 351 ? 21.156 38.781 -0.499 1 93.75 351 GLU A N 1
ATOM 2854 C CA . GLU A 1 351 ? 20.578 38.438 -1.792 1 93.75 351 GLU A CA 1
ATOM 2855 C C . GLU A 1 351 ? 19.5 39.469 -2.195 1 93.75 351 GLU A C 1
ATOM 2857 O O . GLU A 1 351 ? 19.422 39.844 -3.359 1 93.75 351 GLU A O 1
ATOM 2862 N N . ARG A 1 352 ? 18.688 39.875 -1.275 1 92.44 352 ARG A N 1
ATOM 2863 C CA . ARG A 1 352 ? 17.625 40.844 -1.541 1 92.44 352 ARG A CA 1
ATOM 2864 C C . ARG A 1 352 ? 18.219 42.188 -1.938 1 92.44 352 ARG A C 1
ATOM 2866 O O . ARG A 1 352 ? 17.766 42.844 -2.893 1 92.44 352 ARG A O 1
ATOM 2873 N N . GLU A 1 353 ? 19.188 42.594 -1.241 1 93.75 353 GLU A N 1
ATOM 2874 C CA . GLU A 1 353 ? 19.859 43.844 -1.531 1 93.75 353 GLU A CA 1
ATOM 2875 C C . GLU A 1 353 ? 20.484 43.844 -2.922 1 93.75 353 GLU A C 1
ATOM 2877 O O . GLU A 1 353 ? 20.484 44.844 -3.613 1 93.75 353 GLU A O 1
ATOM 2882 N N . SER 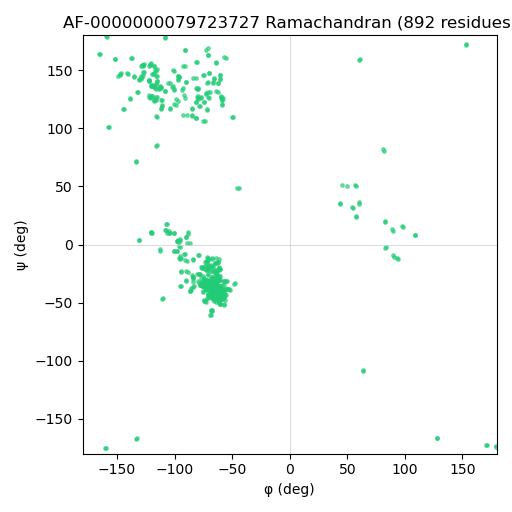A 1 354 ? 20.984 42.719 -3.252 1 94.44 354 SER A N 1
ATOM 2883 C CA . SER A 1 354 ? 21.578 42.594 -4.582 1 94.44 354 SER A CA 1
ATOM 2884 C C . SER A 1 354 ? 20.516 42.75 -5.668 1 94.44 354 SER A C 1
ATOM 2886 O O . SER A 1 354 ? 20.812 43.188 -6.781 1 94.44 354 SER A O 1
ATOM 2888 N N . GLU A 1 355 ? 19.359 42.5 -5.383 1 91.94 355 GLU A N 1
ATOM 2889 C CA . GLU A 1 355 ? 18.25 42.625 -6.328 1 91.94 355 GLU A CA 1
ATOM 2890 C C . GLU A 1 355 ? 17.562 43.969 -6.195 1 91.94 355 GLU A C 1
ATOM 2892 O O . GLU A 1 355 ? 16.547 44.219 -6.852 1 91.94 355 GLU A O 1
ATOM 2897 N N . GLY A 1 356 ? 17.984 44.812 -5.27 1 90.56 356 GLY A N 1
ATOM 2898 C CA . GLY A 1 356 ? 17.438 46.156 -5.09 1 90.56 356 GLY A CA 1
ATOM 2899 C C . GLY A 1 356 ? 16.266 46.188 -4.137 1 90.56 356 GLY A C 1
ATOM 2900 O O . GLY A 1 356 ? 15.492 47.156 -4.129 1 90.56 356 GLY A O 1
ATOM 2901 N N . LYS A 1 357 ? 16.016 45.125 -3.416 1 89.75 357 LYS A N 1
ATOM 2902 C CA . LYS A 1 357 ? 14.922 45.031 -2.447 1 89.75 357 LYS A CA 1
ATOM 2903 C C . LYS A 1 357 ? 15.422 45.344 -1.036 1 89.75 357 LYS A C 1
ATOM 2905 O O . LYS A 1 357 ? 16.562 45.031 -0.7 1 89.75 357 LYS A O 1
ATOM 2910 N N . PRO A 1 358 ? 14.633 45.969 -0.239 1 88.31 358 PRO A N 1
ATOM 2911 C CA . PRO A 1 358 ? 15.07 46.312 1.123 1 88.31 358 PRO A CA 1
ATOM 2912 C C . PRO A 1 358 ? 15.195 45.062 2.008 1 88.31 358 PRO A C 1
ATOM 2914 O O . PRO A 1 358 ? 14.414 44.125 1.864 1 88.31 358 PRO A O 1
ATOM 2917 N N . GLY A 1 359 ? 16.109 45.094 2.898 1 92.06 359 GLY A N 1
ATOM 2918 C CA . GLY A 1 359 ? 16.266 44.031 3.869 1 92.06 359 GLY A CA 1
ATOM 2919 C C . GLY A 1 359 ? 15.156 44 4.898 1 92.06 359 GLY A C 1
ATOM 2920 O O . GLY A 1 359 ? 14.391 44.938 5.035 1 92.06 359 GLY A O 1
ATOM 2921 N N . ILE A 1 360 ? 15.102 42.844 5.559 1 94.06 360 ILE A N 1
ATOM 2922 C CA . ILE A 1 360 ? 14.086 42.688 6.594 1 94.06 360 ILE A CA 1
ATOM 2923 C C . ILE A 1 360 ? 14.758 42.375 7.93 1 94.06 360 ILE A C 1
ATOM 2925 O O . ILE A 1 360 ? 15.922 41.969 7.969 1 94.06 360 ILE A O 1
ATOM 2929 N N . GLU A 1 361 ? 14.062 42.719 9.016 1 94.69 361 GLU A N 1
ATOM 2930 C CA . GLU A 1 361 ? 14.5 42.406 10.375 1 94.69 361 GLU A CA 1
ATOM 2931 C C . GLU A 1 361 ? 13.508 41.469 11.062 1 94.69 361 GLU A C 1
ATOM 2933 O O . GLU A 1 361 ? 12.312 41.5 10.773 1 94.69 361 GLU A O 1
ATOM 2938 N N . ILE A 1 362 ? 14.062 40.688 11.93 1 96.44 362 ILE A N 1
ATOM 2939 C CA . ILE A 1 362 ? 13.164 39.781 12.648 1 96.44 362 ILE A CA 1
ATOM 2940 C C . ILE A 1 362 ? 13.414 39.906 14.148 1 96.44 362 ILE A C 1
ATOM 2942 O O . ILE A 1 362 ? 14.484 40.344 14.578 1 96.44 362 ILE A O 1
ATOM 2946 N N . GLY A 1 363 ? 12.43 39.625 14.906 1 96.56 363 GLY A N 1
ATOM 2947 C CA . GLY A 1 363 ? 12.523 39.438 16.344 1 96.56 363 GLY A CA 1
ATOM 2948 C C . GLY A 1 363 ? 12.281 38 16.75 1 96.56 363 GLY A C 1
ATOM 2949 O O . GLY A 1 363 ? 11.414 37.312 16.188 1 96.56 363 GLY A O 1
ATOM 2950 N N . ILE A 1 364 ? 13.117 37.5 17.641 1 98.19 364 ILE A N 1
ATOM 2951 C CA . ILE A 1 364 ? 12.977 36.125 18.109 1 98.19 364 ILE A CA 1
ATOM 2952 C C . ILE A 1 364 ? 12.812 36.125 19.625 1 98.19 364 ILE A C 1
ATOM 2954 O O . ILE A 1 364 ? 13.594 36.75 20.344 1 98.19 364 ILE A O 1
ATOM 2958 N N . GLY A 1 365 ? 11.805 35.469 20.094 1 97.88 365 GLY A N 1
ATOM 2959 C CA . GLY A 1 365 ? 11.562 35.25 21.516 1 97.88 365 GLY A CA 1
ATOM 2960 C C . GLY A 1 365 ? 11.57 33.812 21.906 1 97.88 365 GLY A C 1
ATOM 2961 O O . GLY A 1 365 ? 11.008 32.969 21.219 1 97.88 365 GLY A O 1
ATOM 2962 N N . ILE A 1 366 ? 12.219 33.438 23.047 1 98.38 366 ILE A N 1
ATOM 2963 C CA . ILE A 1 366 ? 12.328 32.062 23.484 1 98.38 366 ILE A CA 1
ATOM 2964 C C . ILE A 1 366 ? 11.969 31.953 24.953 1 98.38 366 ILE A C 1
ATOM 2966 O O . ILE A 1 366 ? 12.422 32.781 25.766 1 98.38 366 ILE A O 1
ATOM 2970 N N . HIS A 1 367 ? 11.148 31.047 25.234 1 97.44 367 HIS A N 1
ATOM 2971 C CA . HIS A 1 367 ? 10.766 30.75 26.609 1 97.44 367 HIS A CA 1
ATOM 2972 C C . HIS A 1 367 ? 10.617 29.25 26.844 1 97.44 367 HIS A C 1
ATOM 2974 O O . HIS A 1 367 ? 10.367 28.5 25.891 1 97.44 367 HIS A O 1
ATOM 2980 N N . THR A 1 368 ? 10.93 28.812 28.031 1 97.19 368 THR A N 1
ATOM 2981 C CA . THR A 1 368 ? 10.797 27.406 28.375 1 97.19 368 THR A CA 1
ATOM 2982 C C . THR A 1 368 ? 9.883 27.219 29.578 1 97.19 368 THR A C 1
ATOM 2984 O O . THR A 1 368 ? 9.836 28.078 30.469 1 97.19 368 THR A O 1
ATOM 2987 N N . GLY A 1 369 ? 9.086 26.219 29.531 1 93.88 369 GLY A N 1
ATOM 2988 C CA . GLY A 1 369 ? 8.172 25.891 30.625 1 93.88 369 GLY A CA 1
ATOM 2989 C C . GLY A 1 369 ? 7.316 24.672 30.344 1 93.88 369 GLY A C 1
ATOM 2990 O O . GLY A 1 369 ? 7.547 23.953 29.375 1 93.88 369 GLY A O 1
ATOM 2991 N N . GLU A 1 370 ? 6.371 24.422 31.266 1 92.19 370 GLU A N 1
ATOM 2992 C CA . GLU A 1 370 ? 5.477 23.281 31.125 1 92.19 370 GLU A CA 1
ATOM 2993 C C . GLU A 1 370 ? 4.348 23.578 30.141 1 92.19 370 GLU A C 1
ATOM 2995 O O . GLU A 1 370 ? 3.787 24.672 30.141 1 92.19 370 GLU A O 1
ATOM 3000 N N . VAL A 1 371 ? 4.133 22.578 29.266 1 92.69 371 VAL A N 1
ATOM 3001 C CA . VAL A 1 371 ? 3.045 22.688 28.297 1 92.69 371 VAL A CA 1
ATOM 3002 C C . VAL A 1 371 ? 2.332 21.344 28.188 1 92.69 371 VAL A C 1
ATOM 3004 O O . VAL A 1 371 ? 2.809 20.328 28.703 1 92.69 371 VAL A O 1
ATOM 3007 N N . PHE A 1 372 ? 1.188 21.359 27.703 1 90.88 372 PHE A N 1
ATOM 3008 C CA . PHE A 1 372 ? 0.58 20.141 27.156 1 90.88 372 PHE A CA 1
ATOM 3009 C C . PHE A 1 372 ? 1.005 19.922 25.703 1 90.88 372 PHE A C 1
ATOM 3011 O O . PHE A 1 372 ? 0.839 20.812 24.859 1 90.88 372 PHE A O 1
ATOM 3018 N N . ALA A 1 373 ? 1.683 18.844 25.438 1 90.5 373 ALA A N 1
ATOM 3019 C CA . ALA A 1 373 ? 2.09 18.484 24.078 1 90.5 373 ALA A CA 1
ATOM 3020 C C . ALA A 1 373 ? 1.336 17.25 23.594 1 90.5 373 ALA A C 1
ATOM 3022 O O . ALA A 1 373 ? 1.377 16.188 24.234 1 90.5 373 ALA A O 1
ATOM 3023 N N . GLY A 1 374 ? 0.624 17.359 22.578 1 86.88 374 GLY A N 1
ATOM 3024 C CA . GLY A 1 374 ? -0.145 16.234 22.062 1 86.88 374 GLY A CA 1
ATOM 3025 C C . GLY A 1 374 ? -1.111 16.641 20.953 1 86.88 374 GLY A C 1
ATOM 3026 O O . GLY A 1 374 ? -1.035 17.75 20.438 1 86.88 374 GLY A O 1
ATOM 3027 N N . ASN A 1 375 ? -1.909 15.703 20.594 1 86 375 ASN A N 1
ATOM 3028 C CA . ASN A 1 375 ? -2.93 15.938 19.578 1 86 375 ASN A CA 1
ATOM 3029 C C . ASN A 1 375 ? -4.125 16.703 20.141 1 86 375 ASN A C 1
ATOM 3031 O O . ASN A 1 375 ? -4.625 16.375 21.219 1 86 375 ASN A O 1
ATOM 3035 N N . ILE A 1 376 ? -4.391 17.688 19.5 1 86.19 376 ILE A N 1
ATOM 3036 C CA . ILE A 1 376 ? -5.57 18.469 19.859 1 86.19 376 ILE A CA 1
ATOM 3037 C C . ILE A 1 376 ? -6.531 18.531 18.672 1 86.19 376 ILE A C 1
ATOM 3039 O O . ILE A 1 376 ? -6.109 18.688 17.531 1 86.19 376 ILE A O 1
ATOM 3043 N N . GLY A 1 377 ? -7.797 18.359 18.984 1 80.44 377 GLY A N 1
ATOM 3044 C CA . GLY A 1 377 ? -8.797 18.422 17.922 1 80.44 377 GLY A CA 1
ATOM 3045 C C . GLY A 1 377 ? -9.719 17.219 17.906 1 80.44 377 GLY A C 1
ATOM 3046 O O . GLY A 1 377 ? -9.914 16.562 18.922 1 80.44 377 GLY A O 1
ATOM 3047 N N . THR A 1 378 ? -10.422 17.156 16.781 1 75.19 378 THR A N 1
ATOM 3048 C CA . THR A 1 378 ? -11.383 16.078 16.625 1 75.19 378 THR A CA 1
ATOM 3049 C C . THR A 1 378 ? -10.891 15.055 15.609 1 75.19 378 THR A C 1
ATOM 3051 O O . THR A 1 378 ? -9.828 15.234 15.008 1 75.19 378 THR A O 1
ATOM 3054 N N . GLU A 1 379 ? -11.695 14.109 15.5 1 73.12 379 GLU A N 1
ATOM 3055 C CA . GLU A 1 379 ? -11.383 13.047 14.547 1 73.12 379 GLU A CA 1
ATOM 3056 C C . GLU A 1 379 ? -11.312 13.594 13.125 1 73.12 379 GLU A C 1
ATOM 3058 O O . GLU A 1 379 ? -10.57 13.078 12.289 1 73.12 379 GLU A O 1
ATOM 3063 N N . GLU A 1 380 ? -11.969 14.734 12.961 1 75 380 GLU A N 1
ATOM 3064 C CA . GLU A 1 380 ? -12.047 15.273 11.609 1 75 380 GLU A CA 1
ATOM 3065 C C . GLU A 1 380 ? -10.859 16.172 11.297 1 75 380 GLU A C 1
ATOM 3067 O O . GLU A 1 380 ? -10.516 16.391 10.133 1 75 380 GLU A O 1
ATOM 3072 N N . ARG A 1 381 ? -10.273 16.688 12.352 1 84.56 381 ARG A N 1
ATOM 3073 C CA . ARG A 1 381 ? -9.117 17.578 12.188 1 84.56 381 ARG A CA 1
ATOM 3074 C C . ARG A 1 381 ? -8.281 17.625 13.461 1 84.56 381 ARG A C 1
ATOM 3076 O O . ARG A 1 381 ? -8.578 18.391 14.375 1 84.56 381 ARG A O 1
ATOM 3083 N N . MET A 1 382 ? -7.199 16.828 13.312 1 84.69 382 MET A N 1
ATOM 3084 C CA . MET A 1 382 ? -6.277 16.781 14.445 1 84.69 382 MET A CA 1
ATOM 3085 C C . MET A 1 382 ? -5.059 17.656 14.195 1 84.69 382 MET A C 1
ATOM 3087 O O . MET A 1 382 ? -4.734 17.969 13.047 1 84.69 382 MET A O 1
ATOM 3091 N N . GLU A 1 383 ? -4.539 18.156 15.266 1 86.25 383 GLU A N 1
ATOM 3092 C CA . GLU A 1 383 ? -3.293 18.906 15.188 1 86.25 383 GLU A CA 1
ATOM 3093 C C . GLU A 1 383 ? -2.359 18.562 16.344 1 86.25 383 GLU A C 1
ATOM 3095 O O . GLU A 1 383 ? -2.779 18.531 17.5 1 86.25 383 GLU A O 1
ATOM 3100 N N . TYR A 1 384 ? -1.2 18.188 15.953 1 87.06 384 TYR A N 1
ATOM 3101 C CA . TYR A 1 384 ? -0.193 18.078 17 1 87.06 384 TYR A CA 1
ATOM 3102 C C . TYR A 1 384 ? 0.406 19.438 17.328 1 87.06 384 TYR A C 1
ATOM 3104 O O . TYR A 1 384 ? 0.933 20.125 16.453 1 87.06 384 TYR A O 1
ATOM 3112 N N . THR A 1 385 ? 0.285 19.781 18.562 1 90 385 THR A N 1
ATOM 3113 C CA . THR A 1 385 ? 0.771 21.094 18.969 1 90 385 THR A CA 1
ATOM 3114 C C . THR A 1 385 ? 1.023 21.141 20.469 1 90 385 THR A C 1
ATOM 3116 O O . THR A 1 385 ? 0.935 20.125 21.156 1 90 385 THR A O 1
ATOM 3119 N N . VAL A 1 386 ? 1.47 22.266 20.922 1 91.94 386 VAL A N 1
ATOM 3120 C CA . VAL A 1 386 ? 1.666 22.531 22.344 1 91.94 386 VAL A CA 1
ATOM 3121 C C . VAL A 1 386 ? 0.749 23.656 22.797 1 91.94 386 VAL A C 1
ATOM 3123 O O . VAL A 1 386 ? 0.526 24.625 22.062 1 91.94 386 VAL A O 1
ATOM 3126 N N . ILE A 1 387 ? 0.231 23.359 23.969 1 90.12 387 ILE A N 1
ATOM 3127 C CA . ILE A 1 387 ? -0.66 24.375 24.531 1 90.12 387 ILE A CA 1
ATOM 3128 C C . ILE A 1 387 ? -0.272 24.656 25.984 1 90.12 387 ILE A C 1
ATOM 3130 O O . ILE A 1 387 ? 0.141 23.75 26.703 1 90.12 387 ILE A O 1
ATOM 3134 N N . GLY A 1 388 ? -0.376 25.969 26.344 1 89.31 388 GLY A N 1
ATOM 3135 C CA . GLY A 1 388 ? -0.068 26.391 27.703 1 89.31 388 GLY A CA 1
ATOM 3136 C C . GLY A 1 388 ? 0.395 27.828 27.781 1 89.31 388 GLY A C 1
ATOM 3137 O O . GLY A 1 388 ? 0.619 28.484 26.75 1 89.31 388 GLY A O 1
ATOM 3138 N N . ASP A 1 389 ? 0.539 28.312 28.938 1 87.88 389 ASP A N 1
ATOM 3139 C CA . ASP A 1 389 ? 0.966 29.688 29.156 1 87.88 389 ASP A CA 1
ATOM 3140 C C . ASP A 1 389 ? 2.375 29.922 28.609 1 87.88 389 ASP A C 1
ATOM 3142 O O . ASP A 1 389 ? 2.707 31.031 28.188 1 87.88 389 ASP A O 1
ATOM 3146 N N . THR A 1 390 ? 3.117 28.844 28.609 1 92.31 390 THR A N 1
ATOM 3147 C CA . THR A 1 390 ? 4.48 28.922 28.109 1 92.31 390 THR A CA 1
ATOM 3148 C C . THR A 1 390 ? 4.5 29.422 26.672 1 92.31 390 THR A C 1
ATOM 3150 O O . THR A 1 390 ? 5.344 30.25 26.297 1 92.31 390 THR A O 1
ATOM 3153 N N . VAL A 1 391 ? 3.555 28.984 25.906 1 93.38 391 VAL A N 1
ATOM 3154 C CA . VAL A 1 391 ? 3.475 29.359 24.5 1 93.38 391 VAL A CA 1
ATOM 3155 C C . VAL A 1 391 ? 3.143 30.844 24.375 1 93.38 391 VAL A C 1
ATOM 3157 O O . VAL A 1 391 ? 3.773 31.562 23.594 1 93.38 391 VAL A O 1
ATOM 3160 N N . ASN A 1 392 ? 2.219 31.312 25.172 1 88.69 392 ASN A N 1
ATOM 3161 C CA . ASN A 1 392 ? 1.832 32.719 25.156 1 88.69 392 ASN A CA 1
ATOM 3162 C C . ASN A 1 392 ? 2.982 33.625 25.594 1 88.69 392 ASN A C 1
ATOM 3164 O O . ASN A 1 392 ? 3.191 34.688 25.016 1 88.69 392 ASN A O 1
ATOM 3168 N N . THR A 1 393 ? 3.605 33.125 26.562 1 92.06 393 THR A N 1
ATOM 3169 C CA . THR A 1 393 ? 4.73 33.906 27.078 1 92.06 393 THR A CA 1
ATOM 3170 C C . THR A 1 393 ? 5.82 34.062 26.031 1 92.06 393 THR A C 1
ATOM 3172 O O . THR A 1 393 ? 6.375 35.156 25.844 1 92.06 393 THR A O 1
ATOM 3175 N N . ALA A 1 394 ? 6.102 33 25.359 1 95.19 394 ALA A N 1
ATOM 3176 C CA . ALA A 1 394 ? 7.109 33.031 24.297 1 95.19 394 ALA A CA 1
ATOM 3177 C C . ALA A 1 394 ? 6.707 34.031 23.203 1 95.19 394 ALA A C 1
ATOM 3179 O O . ALA A 1 394 ? 7.543 34.781 22.688 1 95.19 394 ALA A O 1
ATOM 3180 N N . SER A 1 395 ? 5.473 33.938 22.812 1 93.31 395 SER A N 1
ATOM 3181 C CA . SER A 1 395 ? 4.953 34.844 21.781 1 93.31 395 SER A CA 1
ATOM 3182 C C . SER A 1 395 ? 5.074 36.312 22.219 1 93.31 395 SER A C 1
ATOM 3184 O O . SER A 1 395 ? 5.449 37.188 21.422 1 93.31 395 SER A O 1
ATOM 3186 N N . ARG A 1 396 ? 4.816 36.594 23.469 1 91.69 396 ARG A N 1
ATOM 3187 C CA . ARG A 1 396 ? 4.895 37.969 24 1 91.69 396 ARG A CA 1
ATOM 3188 C C . ARG A 1 396 ? 6.344 38.438 24.094 1 91.69 396 ARG A C 1
ATOM 3190 O O . ARG A 1 396 ? 6.629 39.625 23.906 1 91.69 396 ARG A O 1
ATOM 3197 N N . ILE A 1 397 ? 7.191 37.5 24.391 1 94.62 397 ILE A N 1
ATOM 3198 C CA . ILE A 1 397 ? 8.609 37.844 24.438 1 94.62 397 ILE A CA 1
ATOM 3199 C C . ILE A 1 397 ? 9.078 38.25 23.031 1 94.62 397 ILE A C 1
ATOM 3201 O O . ILE A 1 397 ? 9.844 39.188 22.891 1 94.62 397 ILE A O 1
ATOM 3205 N N . GLU A 1 398 ? 8.648 37.5 22.078 1 95.38 398 GLU A N 1
ATOM 3206 C CA . GLU A 1 398 ? 8.953 37.875 20.703 1 95.38 398 GLU A CA 1
ATOM 3207 C C . GLU A 1 398 ? 8.445 39.281 20.375 1 95.38 398 GLU A C 1
ATOM 3209 O O . GLU A 1 398 ? 9.164 40.062 19.766 1 95.38 398 GLU A O 1
ATOM 3214 N N . SER A 1 399 ? 7.215 39.625 20.797 1 91.69 399 SER A N 1
ATOM 3215 C CA . SER A 1 399 ? 6.625 40.906 20.547 1 91.69 399 SER A CA 1
ATOM 3216 C C . SER A 1 399 ? 7.41 42.031 21.234 1 91.69 399 SER A C 1
ATOM 3218 O O . SER A 1 399 ? 7.477 43.156 20.75 1 91.69 399 SER A O 1
ATOM 3220 N N . ALA A 1 400 ? 8 41.688 22.344 1 92.25 400 ALA A N 1
ATOM 3221 C CA . ALA A 1 400 ? 8.758 42.656 23.141 1 92.25 400 ALA A CA 1
ATOM 3222 C C . ALA A 1 400 ? 10.062 43.031 22.438 1 92.25 400 ALA A C 1
ATOM 3224 O O . ALA A 1 400 ? 10.68 44.062 22.781 1 92.25 400 ALA A O 1
ATOM 3225 N N . CYS A 1 401 ? 10.453 42.25 21.516 1 92.81 401 CYS A N 1
ATOM 3226 C CA . CYS A 1 401 ? 11.68 42.562 20.766 1 92.81 401 CYS A CA 1
ATOM 3227 C C . CYS A 1 401 ? 11.602 43.938 20.125 1 92.81 401 CYS A C 1
ATOM 3229 O O . CYS A 1 401 ? 12.609 44.656 20.062 1 92.81 401 CYS A O 1
ATOM 3231 N N . LYS A 1 402 ? 10.461 44.281 19.672 1 88.12 402 LYS A N 1
ATOM 3232 C CA . LYS A 1 402 ? 10.266 45.594 19.047 1 88.12 402 LYS A CA 1
ATOM 3233 C C . LYS A 1 402 ? 10.469 46.719 20.047 1 88.12 402 LYS A C 1
ATOM 3235 O O . LYS A 1 402 ? 11.047 47.75 19.719 1 88.12 402 LYS A O 1
ATOM 3240 N N . LYS A 1 403 ? 10.023 46.5 21.219 1 86 403 LYS A N 1
ATOM 3241 C CA . LYS A 1 403 ? 10.062 47.531 22.266 1 86 403 LYS A CA 1
ATOM 3242 C C . LYS A 1 403 ? 11.492 47.781 22.734 1 86 403 LYS A C 1
ATOM 3244 O O . LYS A 1 403 ? 11.859 48.906 23.062 1 86 403 LYS A O 1
ATOM 3249 N N . VAL A 1 404 ? 12.227 46.75 22.781 1 87.81 404 VAL A N 1
ATOM 3250 C CA . VAL A 1 404 ? 13.57 46.875 23.328 1 87.81 404 VAL A CA 1
ATOM 3251 C C . VAL A 1 404 ? 14.594 46.844 22.188 1 87.81 404 VAL A C 1
ATOM 3253 O O . VAL A 1 404 ? 15.805 46.812 22.438 1 87.81 404 VAL A O 1
ATOM 3256 N N . SER A 1 405 ? 14.258 46.938 20.984 1 87.5 405 SER A N 1
ATOM 3257 C CA . SER A 1 405 ? 15.109 46.906 19.797 1 87.5 405 SER A CA 1
ATOM 3258 C C . SER A 1 405 ? 16.125 45.781 19.859 1 87.5 405 SER A C 1
ATOM 3260 O O . SER A 1 405 ? 17.328 46 19.719 1 87.5 405 SER A O 1
ATOM 3262 N N . ALA A 1 406 ? 15.617 44.594 20.125 1 92.25 406 ALA A N 1
ATOM 3263 C CA . ALA A 1 406 ? 16.453 43.375 20.156 1 92.25 406 ALA A CA 1
ATOM 3264 C C . ALA A 1 406 ? 16.047 42.406 19.062 1 92.25 406 ALA A C 1
ATOM 3266 O O . ALA A 1 406 ? 14.883 42.375 18.641 1 92.25 406 ALA A O 1
ATOM 3267 N N . HIS A 1 407 ? 17.062 41.656 18.656 1 95.12 407 HIS A N 1
ATOM 3268 C CA . HIS A 1 407 ? 16.797 40.625 17.641 1 95.12 407 HIS A CA 1
ATOM 3269 C C . HIS A 1 407 ? 16.516 39.281 18.297 1 95.12 407 HIS A C 1
ATOM 3271 O O . HIS A 1 407 ? 15.883 38.406 17.688 1 95.12 407 HIS A O 1
ATOM 3277 N N . LEU A 1 408 ? 17 39.125 19.469 1 97.25 408 LEU A N 1
ATOM 3278 C CA . LEU A 1 408 ? 16.844 37.844 20.188 1 97.25 408 LEU A CA 1
ATOM 3279 C C . LEU A 1 408 ? 16.672 38.094 21.688 1 97.25 408 LEU A C 1
ATOM 3281 O O . LEU A 1 408 ? 17.562 38.656 22.328 1 97.25 408 LEU A O 1
ATOM 3285 N N . LEU A 1 409 ? 15.547 37.719 22.188 1 96.94 409 LEU A N 1
ATOM 3286 C CA . LEU A 1 409 ? 15.242 37.844 23.609 1 96.94 409 LEU A CA 1
ATOM 3287 C C . LEU A 1 409 ? 14.945 36.469 24.203 1 96.94 409 LEU A C 1
ATOM 3289 O O . LEU A 1 409 ? 14.234 35.656 23.594 1 96.94 409 LEU A O 1
ATOM 3293 N N . VAL A 1 410 ? 15.492 36.219 25.359 1 97.12 410 VAL A N 1
ATOM 3294 C CA . VAL A 1 410 ? 15.227 34.969 26.047 1 97.12 410 VAL A CA 1
ATOM 3295 C C . VAL A 1 410 ? 14.75 35.219 27.469 1 97.12 410 VAL A C 1
ATOM 3297 O O . VAL A 1 410 ? 15.125 36.25 28.062 1 97.12 410 VAL A O 1
ATOM 3300 N N . SER A 1 411 ? 13.922 34.375 27.984 1 96 411 SER A N 1
ATOM 3301 C CA . SER A 1 411 ? 13.477 34.5 29.359 1 96 411 SER A CA 1
ATOM 3302 C C . SER A 1 411 ? 14.594 34.125 30.328 1 96 411 SER A C 1
ATOM 3304 O O . SER A 1 411 ? 15.617 33.562 29.938 1 96 411 SER A O 1
ATOM 3306 N N . GLU A 1 412 ? 14.336 34.469 31.562 1 94.81 412 GLU A N 1
ATOM 3307 C CA . GLU A 1 412 ? 15.305 34.156 32.625 1 94.81 412 GLU A CA 1
ATOM 3308 C C . GLU A 1 412 ? 15.5 32.625 32.75 1 94.81 412 GLU A C 1
ATOM 3310 O O . GLU A 1 412 ? 16.609 32.156 33 1 94.81 412 GLU A O 1
ATOM 3315 N N . GLU A 1 413 ? 14.445 31.891 32.594 1 95.5 413 GLU A N 1
ATOM 3316 C CA . GLU A 1 413 ? 14.492 30.438 32.688 1 95.5 413 GLU A CA 1
ATOM 3317 C C . GLU A 1 413 ? 15.406 29.859 31.609 1 95.5 413 GLU A C 1
ATOM 3319 O O . GLU A 1 413 ? 16.219 28.969 31.891 1 95.5 413 GLU A O 1
ATOM 3324 N N . VAL A 1 414 ? 15.305 30.344 30.391 1 97.5 414 VAL A N 1
ATOM 3325 C CA . VAL A 1 414 ? 16.125 29.875 29.281 1 97.5 414 VAL A CA 1
ATOM 3326 C C . VAL A 1 414 ? 17.578 30.266 29.516 1 97.5 414 VAL A C 1
ATOM 3328 O O . VAL A 1 414 ? 18.5 29.453 29.328 1 97.5 414 VAL A O 1
ATOM 3331 N N . TRP A 1 415 ? 17.797 31.5 29.938 1 96.69 415 TRP A N 1
ATOM 3332 C CA . TRP A 1 415 ? 19.141 32 30.203 1 96.69 415 TRP A CA 1
ATOM 3333 C C . TRP A 1 415 ? 19.844 31.156 31.234 1 96.69 415 TRP A C 1
ATOM 3335 O O . TRP A 1 415 ? 21.016 30.812 31.078 1 96.69 415 TRP A O 1
ATOM 3345 N N . ALA A 1 416 ? 19.125 30.828 32.281 1 95.81 416 ALA A N 1
ATOM 3346 C CA . ALA A 1 416 ? 19.672 30 33.344 1 95.81 416 ALA A CA 1
ATOM 3347 C C . ALA A 1 416 ? 20 28.594 32.844 1 95.81 416 ALA A C 1
ATOM 3349 O O . ALA A 1 416 ? 21.031 28.031 33.188 1 95.81 416 ALA A O 1
ATOM 3350 N N . GLU A 1 417 ? 19.203 28.062 32 1 95.75 417 GLU A N 1
ATOM 3351 C CA . GLU A 1 417 ? 19.344 26.688 31.516 1 95.75 417 GLU A CA 1
ATOM 3352 C C . GLU A 1 417 ? 20.516 26.562 30.547 1 95.75 417 GLU A C 1
ATOM 3354 O O . GLU A 1 417 ? 21.109 25.484 30.422 1 95.75 417 GLU A O 1
ATOM 3359 N N . ILE A 1 418 ? 20.797 27.625 29.812 1 95.94 418 ILE A N 1
ATOM 3360 C CA . ILE A 1 418 ? 21.875 27.516 28.828 1 95.94 418 ILE A CA 1
ATOM 3361 C C . ILE A 1 418 ? 23.203 27.922 29.469 1 95.94 418 ILE A C 1
ATOM 3363 O O . ILE A 1 418 ? 24.203 28.094 28.766 1 95.94 418 ILE A O 1
ATOM 3367 N N . GLY A 1 419 ? 23.25 28.172 30.812 1 94 419 GLY A N 1
ATOM 3368 C CA . GLY A 1 419 ? 24.5 28.359 31.531 1 94 419 GLY A CA 1
ATOM 3369 C C . GLY A 1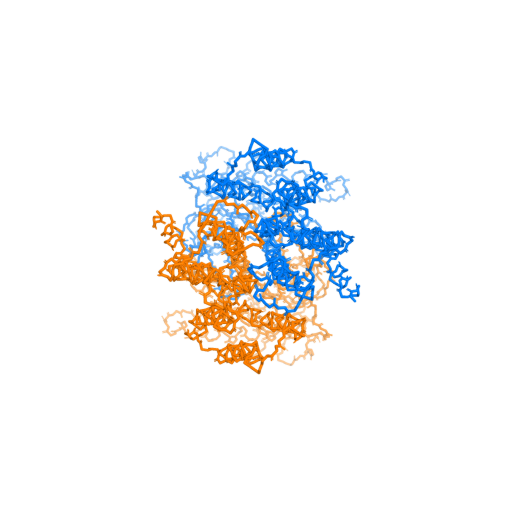 419 ? 24.844 29.828 31.75 1 94 419 GLY A C 1
ATOM 3370 O O . GLY A 1 419 ? 26.016 30.172 31.906 1 94 419 GLY A O 1
ATOM 3371 N N . LYS A 1 420 ? 23.891 30.766 31.578 1 93.94 420 LYS A N 1
ATOM 3372 C CA . LYS A 1 420 ? 24.047 32.188 31.844 1 93.94 420 LYS A CA 1
ATOM 3373 C C . LYS A 1 420 ? 25.203 32.781 31.047 1 93.94 420 LYS A C 1
ATOM 3375 O O . LYS A 1 420 ? 26.094 33.438 31.594 1 93.94 420 LYS A O 1
ATOM 3380 N N . PRO A 1 421 ? 25.172 32.5 29.812 1 93.31 421 PRO A N 1
ATOM 3381 C CA . PRO A 1 421 ? 26.266 33 28.984 1 93.31 421 PRO A CA 1
ATOM 3382 C C . PRO A 1 421 ? 26.422 34.531 29.094 1 93.31 421 PRO A C 1
ATOM 3384 O O . PRO A 1 421 ? 25.422 35.25 29.281 1 93.31 421 PRO A O 1
ATOM 3387 N N . ASP A 1 422 ? 27.609 35.094 28.719 1 92.06 422 ASP A N 1
ATOM 3388 C CA . ASP A 1 422 ? 27.938 36.5 28.906 1 92.06 422 ASP A CA 1
ATOM 3389 C C . ASP A 1 422 ? 27.531 37.312 27.688 1 92.06 422 ASP A C 1
ATOM 3391 O O . ASP A 1 422 ? 27.484 38.562 27.75 1 92.06 422 ASP A O 1
ATOM 3395 N N . ASP A 1 423 ? 27.141 36.688 26.688 1 92.69 423 ASP A N 1
ATOM 3396 C CA . ASP A 1 423 ? 26.781 37.438 25.484 1 92.69 423 ASP A CA 1
ATOM 3397 C C . ASP A 1 423 ? 25.312 37.844 25.516 1 92.69 423 ASP A C 1
ATOM 3399 O O . ASP A 1 423 ? 24.781 38.344 24.516 1 92.69 423 ASP A O 1
ATOM 3403 N N . PHE A 1 424 ? 24.703 37.625 26.688 1 95 424 PHE A N 1
ATOM 3404 C CA . PHE A 1 424 ? 23.359 38.125 26.922 1 95 424 PHE A CA 1
ATOM 3405 C C . PHE A 1 424 ? 23.344 39.188 28.031 1 95 424 PHE A C 1
ATOM 3407 O O . PHE A 1 424 ? 24.078 39.062 29.016 1 95 424 PHE A O 1
ATOM 3414 N N . ARG A 1 425 ? 22.531 40.219 27.828 1 93.69 425 ARG A N 1
ATOM 3415 C CA . ARG A 1 425 ? 22.406 41.281 28.828 1 93.69 425 ARG A CA 1
ATOM 3416 C C . ARG A 1 425 ? 20.953 41.438 29.281 1 93.69 425 ARG A C 1
ATOM 3418 O O . ARG A 1 425 ? 20.031 41.344 28.484 1 93.69 425 ARG A O 1
ATOM 3425 N N . GLN A 1 426 ? 20.766 41.688 30.531 1 92.5 426 GLN A N 1
ATOM 3426 C CA . GLN A 1 426 ? 19.438 41.812 31.094 1 92.5 426 GLN A CA 1
ATOM 3427 C C . GLN A 1 426 ? 18.766 43.094 30.641 1 92.5 426 GLN A C 1
ATOM 3429 O O . GLN A 1 426 ? 19.406 44.156 30.609 1 92.5 426 GLN A O 1
ATOM 3434 N N . THR A 1 427 ? 17.578 42.938 30.203 1 88.75 427 THR A N 1
ATOM 3435 C CA . THR A 1 427 ? 16.812 44.125 29.812 1 88.75 427 THR A CA 1
ATOM 3436 C C . THR A 1 427 ? 16.016 44.656 30.984 1 88.75 427 THR A C 1
ATOM 3438 O O . THR A 1 427 ? 15.938 44.031 32.031 1 88.75 427 THR A O 1
ATOM 3441 N N . GLU A 1 428 ? 15.516 45.844 30.797 1 81.94 428 GLU A N 1
ATOM 3442 C CA . GLU A 1 428 ? 14.586 46.375 31.797 1 81.94 428 GLU A CA 1
ATOM 3443 C C . GLU A 1 428 ? 13.352 45.5 31.922 1 81.94 428 GLU A C 1
ATOM 3445 O O . GLU A 1 428 ? 12.953 44.844 30.953 1 81.94 428 GLU A O 1
ATOM 3450 N N . SER A 1 429 ? 12.898 45.469 33.156 1 80.31 429 SER A N 1
ATOM 3451 C CA . SER A 1 429 ? 11.711 44.656 33.375 1 80.31 429 SER A CA 1
ATOM 3452 C C . SER A 1 429 ? 10.531 45.125 32.531 1 80.31 429 SER A C 1
ATOM 3454 O O . SER A 1 429 ? 10.273 46.312 32.438 1 80.31 429 SER A O 1
ATOM 3456 N N . ILE A 1 430 ? 9.984 44.188 31.828 1 80.75 430 ILE A N 1
ATOM 3457 C CA . ILE A 1 430 ? 8.891 44.531 30.922 1 80.75 430 ILE A CA 1
ATOM 3458 C C . ILE A 1 430 ? 7.621 43.812 31.359 1 80.75 430 ILE A C 1
ATOM 3460 O O . ILE A 1 430 ? 7.672 42.656 31.812 1 80.75 430 ILE A O 1
ATOM 3464 N N . LEU A 1 431 ? 6.562 44.531 31.375 1 77.12 431 LEU A N 1
ATOM 3465 C CA . LEU A 1 431 ? 5.254 43.938 31.594 1 77.12 431 LEU A CA 1
ATOM 3466 C C . LEU A 1 431 ? 4.703 43.344 30.297 1 77.12 431 LEU A C 1
ATOM 3468 O O . LEU A 1 431 ? 4.406 44.094 29.359 1 77.12 431 LEU A O 1
ATOM 3472 N N . LEU A 1 432 ? 4.676 42.094 30.281 1 78.25 432 LEU A N 1
ATOM 3473 C CA . LEU A 1 432 ? 4.125 41.438 29.109 1 78.25 432 LEU A CA 1
ATOM 3474 C C . LEU A 1 432 ? 2.602 41.531 29.094 1 78.25 432 LEU A C 1
ATOM 3476 O O . LEU A 1 432 ? 1.968 41.469 30.156 1 78.25 432 LEU A O 1
ATOM 3480 N N . ALA A 1 433 ? 2.092 41.625 27.969 1 68.38 433 ALA A N 1
ATOM 3481 C CA . ALA A 1 433 ? 0.646 41.781 27.828 1 68.38 433 ALA A CA 1
ATOM 3482 C C . ALA A 1 433 ? -0.101 40.625 28.453 1 68.38 433 ALA A C 1
ATOM 3484 O O . ALA A 1 433 ? 0.21 39.469 28.156 1 68.38 433 ALA A O 1
ATOM 3485 N N . GLY A 1 434 ? -1.042 40.875 29.391 1 65.75 434 GLY A N 1
ATOM 3486 C CA . GLY A 1 434 ? -1.908 39.875 29.969 1 65.75 434 GLY A CA 1
ATOM 3487 C C . GLY A 1 434 ? -1.325 39.219 31.203 1 65.75 434 GLY A C 1
ATOM 3488 O O . GLY A 1 434 ? -2 38.438 31.875 1 65.75 434 GLY A O 1
ATOM 3489 N N . LYS A 1 435 ? -0.049 39.594 31.359 1 69.44 435 LYS A N 1
ATOM 3490 C CA . LYS A 1 435 ? 0.585 39 32.531 1 69.44 435 LYS A CA 1
ATOM 3491 C C . LYS A 1 435 ? 0.552 39.969 33.719 1 69.44 435 LYS A C 1
ATOM 3493 O O . LYS A 1 435 ? 0.657 41.188 33.531 1 69.44 435 LYS A O 1
ATOM 3498 N N . GLU A 1 436 ? 0.41 39.406 34.75 1 65.31 436 GLU A N 1
ATOM 3499 C CA . GLU A 1 436 ? 0.361 40.219 35.969 1 65.31 436 GLU A CA 1
ATOM 3500 C C . GLU A 1 436 ? 1.764 40.531 36.469 1 65.31 436 GLU A C 1
ATOM 3502 O O . GLU A 1 436 ? 1.99 41.594 37.094 1 65.31 436 GLU A O 1
ATOM 3507 N N . LYS A 1 437 ? 2.66 39.625 36.25 1 69.56 437 LYS A N 1
ATOM 3508 C CA . LYS A 1 437 ? 4 39.812 36.781 1 69.56 437 LYS A CA 1
ATOM 3509 C C . LYS A 1 437 ? 4.996 40.219 35.719 1 69.56 437 LYS A C 1
ATOM 3511 O O . LYS A 1 437 ? 4.891 39.781 34.562 1 69.56 437 LYS A O 1
ATOM 3516 N N . GLN A 1 438 ? 5.805 41.125 36.156 1 78.5 438 GLN A N 1
ATOM 3517 C CA . GLN A 1 438 ? 6.91 41.531 35.281 1 78.5 438 GLN A CA 1
ATOM 3518 C C . GLN A 1 438 ? 7.895 40.375 35.094 1 78.5 438 GLN A C 1
ATOM 3520 O O . GLN A 1 438 ? 8.109 39.562 36 1 78.5 438 GLN A O 1
ATOM 3525 N N . VAL A 1 439 ? 8.344 40.281 33.812 1 81.25 439 VAL A N 1
ATOM 3526 C CA . VAL A 1 439 ? 9.281 39.219 33.531 1 81.25 439 VAL A CA 1
ATOM 3527 C C . VAL A 1 439 ? 10.648 39.781 33.188 1 81.25 439 VAL A C 1
ATOM 3529 O O . VAL A 1 439 ? 10.742 40.844 32.531 1 81.25 439 VAL A O 1
ATOM 3532 N N . ASN A 1 440 ? 11.695 39.156 33.75 1 88.44 440 ASN A N 1
ATOM 3533 C CA . ASN A 1 440 ? 13.062 39.5 33.375 1 88.44 440 ASN A CA 1
ATOM 3534 C C . ASN A 1 440 ? 13.469 38.844 32.062 1 88.44 440 ASN A C 1
ATOM 3536 O O . ASN A 1 440 ? 13.297 37.625 31.875 1 88.44 440 ASN A O 1
ATOM 3540 N N . LEU A 1 441 ? 13.922 39.688 31.125 1 94.88 441 LEU A N 1
ATOM 3541 C CA . LEU A 1 441 ? 14.344 39.188 29.828 1 94.88 441 LEU A CA 1
ATOM 3542 C C . LEU A 1 441 ? 15.82 39.469 29.578 1 94.88 441 LEU A C 1
ATOM 3544 O O . LEU A 1 441 ? 16.406 40.344 30.219 1 94.88 441 LEU A O 1
ATOM 3548 N N . TYR A 1 442 ? 16.438 38.688 28.781 1 95.75 442 TYR A N 1
ATOM 3549 C CA . TYR A 1 442 ? 17.844 38.812 28.391 1 95.75 442 TYR A CA 1
ATOM 3550 C C . TYR A 1 442 ? 17.969 38.969 26.891 1 95.75 442 TYR A C 1
ATOM 3552 O O . TYR A 1 442 ? 17.406 38.188 26.125 1 95.75 442 TYR A O 1
ATOM 3560 N N . LYS A 1 443 ? 18.672 40 26.453 1 95.56 443 LYS A N 1
ATOM 3561 C CA . LYS A 1 443 ? 18.859 40.281 25.031 1 95.56 443 LYS A CA 1
ATOM 3562 C C . LYS A 1 443 ? 20.25 39.844 24.562 1 95.56 443 LYS A C 1
ATOM 3564 O O . LYS A 1 443 ? 21.234 40.031 25.297 1 95.56 443 LYS A O 1
ATOM 3569 N N . TRP A 1 444 ? 20.328 39.188 23.422 1 94.12 444 TRP A N 1
ATOM 3570 C CA . TRP A 1 444 ? 21.594 38.812 22.812 1 94.12 444 TRP A CA 1
ATOM 3571 C C . TRP A 1 444 ? 22.328 40.031 22.281 1 94.12 444 TRP A C 1
ATOM 3573 O O . TRP A 1 444 ? 21.75 40.875 21.562 1 94.12 444 TRP A O 1
ATOM 3583 N N . THR A 1 445 ? 23.609 40.312 22.641 1 88.19 445 THR A N 1
ATOM 3584 C CA . THR A 1 445 ? 24.344 41.562 22.391 1 88.19 445 THR A CA 1
ATOM 3585 C C . THR A 1 445 ? 25.156 41.438 21.109 1 88.19 445 THR A C 1
ATOM 3587 O O . THR A 1 445 ? 25.688 42.438 20.609 1 88.19 445 THR A O 1
ATOM 3590 N N . GLU A 1 446 ? 25.297 40.344 20.578 1 74.56 446 GLU A N 1
ATOM 3591 C CA . GLU A 1 446 ? 26.156 40.281 19.406 1 74.56 446 GLU A CA 1
ATOM 3592 C C . GLU A 1 446 ? 25.484 40.938 18.203 1 74.56 446 GLU A C 1
ATOM 3594 O O . GLU A 1 446 ? 24.266 40.844 18.031 1 74.56 446 GLU A O 1
ATOM 3599 N N . GLU A 1 447 ? 26.047 42.031 17.688 1 60.28 447 GLU A N 1
ATOM 3600 C CA . GLU A 1 447 ? 25.562 42.781 16.531 1 60.28 447 GLU A CA 1
ATOM 3601 C C . GLU A 1 447 ? 25.281 41.844 15.352 1 60.28 447 GLU A C 1
ATOM 3603 O O . GLU A 1 447 ? 26.109 41 15.016 1 60.28 447 GLU A O 1
ATOM 3608 N N . VAL A 1 448 ? 23.969 41.719 15.086 1 51.81 448 VAL A N 1
ATOM 3609 C CA . VAL A 1 448 ? 23.547 41.094 13.836 1 51.81 448 VAL A CA 1
ATOM 3610 C C . VAL A 1 448 ? 23.844 42.031 12.672 1 51.81 448 VAL A C 1
ATOM 3612 O O . VAL A 1 448 ? 23.797 43.25 12.82 1 51.81 448 VAL A O 1
ATOM 3615 N N . MET B 1 1 ? 9.938 -31.703 10.875 1 28.5 1 MET B N 1
ATOM 3616 C CA . MET B 1 1 ? 8.945 -31.375 9.852 1 28.5 1 MET B CA 1
ATOM 3617 C C . MET B 1 1 ? 7.809 -30.547 10.438 1 28.5 1 MET B C 1
ATOM 3619 O O . MET B 1 1 ? 7.301 -29.625 9.789 1 28.5 1 MET B O 1
ATOM 3623 N N . THR B 1 2 ? 7.508 -30.875 11.641 1 38.78 2 THR B N 1
ATOM 3624 C CA . THR B 1 2 ? 6.414 -30.266 12.383 1 38.78 2 THR B CA 1
ATOM 3625 C C . THR B 1 2 ? 6.801 -28.875 12.875 1 38.78 2 THR B C 1
ATOM 3627 O O . THR B 1 2 ? 5.961 -27.969 12.914 1 38.78 2 THR B O 1
ATOM 3630 N N . SER B 1 3 ? 8.07 -28.812 13.211 1 39.25 3 SER B N 1
ATOM 3631 C CA . SER B 1 3 ? 8.547 -27.578 13.836 1 39.25 3 SER B CA 1
ATOM 3632 C C . SER B 1 3 ? 8.648 -26.453 12.812 1 39.25 3 SER B C 1
ATOM 3634 O O . SER B 1 3 ? 8.453 -25.281 13.156 1 39.25 3 SER B O 1
ATOM 3636 N N . PHE B 1 4 ? 9.047 -26.844 11.625 1 35.91 4 PHE B N 1
ATOM 3637 C CA . PHE B 1 4 ? 9.141 -25.844 10.562 1 35.91 4 PHE B CA 1
ATOM 3638 C C . PHE B 1 4 ? 7.766 -25.297 10.219 1 35.91 4 PHE B C 1
ATOM 3640 O O . PHE B 1 4 ? 7.59 -24.078 10.109 1 35.91 4 PHE B O 1
ATOM 3647 N N . TRP B 1 5 ? 6.777 -26.109 10.164 1 34.69 5 TRP B N 1
ATOM 3648 C CA . TRP B 1 5 ? 5.441 -25.656 9.773 1 34.69 5 TRP B CA 1
ATOM 3649 C C . TRP B 1 5 ? 4.793 -24.859 10.898 1 34.69 5 TRP B C 1
ATOM 3651 O O . TRP B 1 5 ? 4.023 -23.922 10.633 1 34.69 5 TRP B O 1
ATOM 3661 N N . LYS B 1 6 ? 5.086 -25.25 12.047 1 38.03 6 LYS B N 1
ATOM 3662 C CA . LYS B 1 6 ? 4.496 -24.547 13.18 1 38.03 6 LYS B CA 1
ATOM 3663 C C . LYS B 1 6 ? 5 -23.109 13.25 1 38.03 6 LYS B C 1
ATOM 3665 O O . LYS B 1 6 ? 4.238 -22.188 13.555 1 38.03 6 LYS B O 1
ATOM 3670 N N . LYS B 1 7 ? 6.316 -23.109 12.93 1 39.34 7 LYS B N 1
ATOM 3671 C CA . LYS B 1 7 ? 6.859 -21.75 12.922 1 39.34 7 LYS B CA 1
ATOM 3672 C C . LYS B 1 7 ? 6.234 -20.906 11.812 1 39.34 7 LYS B C 1
ATOM 3674 O O . LYS B 1 7 ? 6.074 -19.703 11.953 1 39.34 7 LYS B O 1
ATOM 3679 N N . ILE B 1 8 ? 5.98 -21.594 10.766 1 35.81 8 ILE B N 1
ATOM 3680 C CA . ILE B 1 8 ? 5.223 -20.906 9.727 1 35.81 8 ILE B CA 1
ATOM 3681 C C . ILE B 1 8 ? 3.797 -20.641 10.211 1 35.81 8 ILE B C 1
ATOM 3683 O O . ILE B 1 8 ? 3.25 -19.562 10.008 1 35.81 8 ILE B O 1
ATOM 3687 N N . ASP B 1 9 ? 3.201 -21.625 10.805 1 38 9 ASP B N 1
ATOM 3688 C CA . ASP B 1 9 ? 1.847 -21.469 11.328 1 38 9 ASP B CA 1
ATOM 3689 C C . ASP B 1 9 ? 1.818 -20.516 12.508 1 38 9 ASP B C 1
ATOM 3691 O O . ASP B 1 9 ? 0.923 -19.672 12.609 1 38 9 ASP B O 1
ATOM 3695 N N . THR B 1 10 ? 2.615 -20.797 13.562 1 36.44 10 THR B N 1
ATOM 3696 C CA . THR B 1 10 ? 2.658 -19.922 14.727 1 36.44 10 THR B CA 1
ATOM 3697 C C . THR B 1 10 ? 3.146 -18.531 14.344 1 36.44 10 THR B C 1
ATOM 3699 O O . THR B 1 10 ? 2.66 -17.516 14.875 1 36.44 10 THR B O 1
ATOM 3702 N N . LYS B 1 11 ? 4.18 -18.641 13.508 1 35.81 11 LYS B N 1
ATOM 3703 C CA . LYS B 1 11 ? 4.52 -17.312 12.977 1 35.81 11 LYS B CA 1
ATOM 3704 C C . LYS B 1 11 ? 3.424 -16.797 12.047 1 35.81 11 LYS B C 1
ATOM 3706 O O . LYS B 1 11 ? 3.414 -15.617 11.688 1 35.81 11 LYS B O 1
ATOM 3711 N N . ILE B 1 12 ? 2.553 -17.594 11.5 1 38.19 12 ILE B N 1
ATOM 3712 C CA . ILE B 1 12 ? 1.328 -17.266 10.781 1 38.19 12 ILE B CA 1
ATOM 3713 C C . ILE B 1 12 ? 0.18 -17.078 11.773 1 38.19 12 ILE B C 1
ATOM 3715 O O . ILE B 1 12 ? -0.974 -16.906 11.375 1 38.19 12 ILE B O 1
ATOM 3719 N N . SER B 1 13 ? 0.163 -17.562 12.75 1 37.78 13 SER B N 1
ATOM 3720 C CA . SER B 1 13 ? -0.922 -17.047 13.586 1 37.78 13 SER B CA 1
ATOM 3721 C C . SER B 1 13 ? -1.023 -15.531 13.508 1 37.78 13 SER B C 1
ATOM 3723 O O . SER B 1 13 ? -0.444 -14.828 14.336 1 37.78 13 SER B O 1
ATOM 3725 N N . PHE B 1 14 ? -1.011 -15.203 12.352 1 40.94 14 PHE B N 1
ATOM 3726 C CA . PHE B 1 14 ? -0.89 -13.922 11.672 1 40.94 14 PHE B CA 1
ATOM 3727 C C . PHE B 1 14 ? -1.962 -12.953 12.156 1 40.94 14 PHE B C 1
ATOM 3729 O O . PHE B 1 14 ? -1.745 -11.734 12.18 1 40.94 14 PHE B O 1
ATOM 3736 N N . LYS B 1 15 ? -3.08 -13.609 12.508 1 45.59 15 LYS B N 1
ATOM 3737 C CA . LYS B 1 15 ? -4.18 -12.68 12.727 1 45.59 15 LYS B CA 1
ATOM 3738 C C . LYS B 1 15 ? -3.951 -11.844 13.992 1 45.59 15 LYS B C 1
ATOM 3740 O O . LYS B 1 15 ? -4.34 -10.68 14.047 1 45.59 15 LYS B O 1
ATOM 3745 N N . ASN B 1 16 ? -3.473 -12.516 15.047 1 44.91 16 ASN B N 1
ATOM 3746 C CA . ASN B 1 16 ? -3.457 -11.773 16.297 1 44.91 16 ASN B CA 1
ATOM 3747 C C . ASN B 1 16 ? -2.527 -10.57 16.234 1 44.91 16 ASN B C 1
ATOM 3749 O O . ASN B 1 16 ? -2.709 -9.594 16.969 1 44.91 16 ASN B O 1
ATOM 3753 N N . LYS B 1 17 ? -1.551 -10.719 15.258 1 55.84 17 LYS B N 1
ATOM 3754 C CA . LYS B 1 17 ? -0.587 -9.625 15.273 1 55.84 17 LYS B CA 1
ATOM 3755 C C . LYS B 1 17 ? -0.807 -8.688 14.086 1 55.84 17 LYS B C 1
ATOM 3757 O O . LYS B 1 17 ? -0.028 -7.754 13.875 1 55.84 17 LYS B O 1
ATOM 3762 N N . LEU B 1 18 ? -1.954 -9.016 13.492 1 65.62 18 LEU B N 1
ATOM 3763 C CA . LEU B 1 18 ? -2.16 -8.195 12.305 1 65.62 18 LEU B CA 1
ATOM 3764 C C . LEU B 1 18 ? -2.93 -6.922 12.648 1 65.62 18 LEU B C 1
ATOM 3766 O O . LEU B 1 18 ? -3.805 -6.941 13.523 1 65.62 18 LEU B O 1
ATOM 3770 N N . SER B 1 19 ? -2.518 -5.965 12.07 1 76.62 19 SER B N 1
ATOM 3771 C CA . SER B 1 19 ? -3.262 -4.715 12.203 1 76.62 19 SER B CA 1
ATOM 3772 C C . SER B 1 19 ? -4.688 -4.863 11.688 1 76.62 19 SER B C 1
ATOM 3774 O O . SER B 1 19 ? -4.961 -5.703 10.828 1 76.62 19 SER B O 1
ATOM 3776 N N . PRO B 1 20 ? -5.664 -4.246 12.32 1 79.81 20 PRO B N 1
ATOM 3777 C CA . PRO B 1 20 ? -7.059 -4.328 11.875 1 79.81 20 PRO B CA 1
ATOM 3778 C C . PRO B 1 20 ? -7.215 -4.055 10.383 1 79.81 20 PRO B C 1
ATOM 3780 O O . PRO B 1 20 ? -8.016 -4.715 9.711 1 79.81 20 PRO B O 1
ATOM 3783 N N . THR B 1 21 ? -6.441 -3.236 9.875 1 82.31 21 THR B N 1
ATOM 3784 C CA . THR B 1 21 ? -6.5 -2.924 8.445 1 82.31 21 THR B CA 1
ATOM 3785 C C . THR B 1 21 ? -6.055 -4.121 7.613 1 82.31 21 THR B C 1
ATOM 3787 O O . THR B 1 21 ? -6.652 -4.422 6.578 1 82.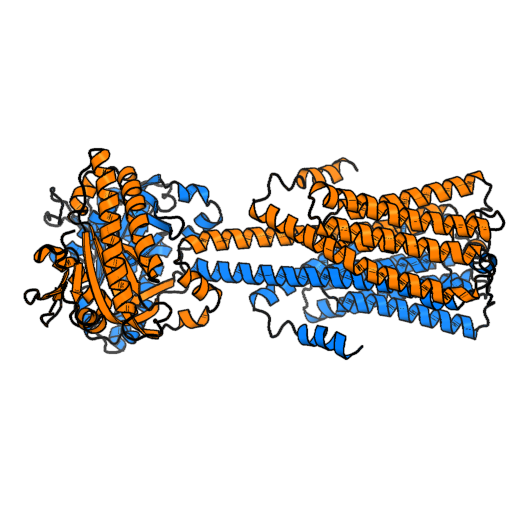31 21 THR B O 1
ATOM 3790 N N . MET B 1 22 ? -5.09 -4.793 8.102 1 86.62 22 MET B N 1
ATOM 3791 C CA . MET B 1 22 ? -4.582 -5.973 7.402 1 86.62 22 MET B CA 1
ATOM 3792 C C . MET B 1 22 ? -5.629 -7.082 7.379 1 86.62 22 MET B C 1
ATOM 3794 O O . MET B 1 22 ? -5.816 -7.746 6.359 1 86.62 22 MET B O 1
ATOM 3798 N N . ILE B 1 23 ? -6.344 -7.305 8.477 1 86.12 23 ILE B N 1
ATOM 3799 C CA . ILE B 1 23 ? -7.352 -8.352 8.57 1 86.12 23 ILE B CA 1
ATOM 3800 C C . ILE B 1 23 ? -8.477 -8.086 7.574 1 86.12 23 ILE B C 1
ATOM 3802 O O . ILE B 1 23 ? -8.898 -8.984 6.852 1 86.12 23 ILE B O 1
ATOM 3806 N N . VAL B 1 24 ? -8.844 -6.859 7.477 1 86.25 24 VAL B N 1
ATOM 3807 C CA . VAL B 1 24 ? -9.93 -6.488 6.578 1 86.25 24 VAL B CA 1
ATOM 3808 C C . VAL B 1 24 ? -9.492 -6.668 5.125 1 86.25 24 VAL B C 1
ATOM 3810 O O . VAL B 1 24 ? -10.227 -7.234 4.312 1 86.25 24 VAL B O 1
ATOM 3813 N N . LEU B 1 25 ? -8.273 -6.254 4.871 1 86.56 25 LEU B N 1
ATOM 3814 C CA . LEU B 1 25 ? -7.762 -6.352 3.508 1 86.56 25 LEU B CA 1
ATOM 3815 C C . LEU B 1 25 ? -7.59 -7.812 3.098 1 86.56 25 LEU B C 1
ATOM 3817 O O . LEU B 1 25 ? -7.898 -8.18 1.964 1 86.56 25 LEU B O 1
ATOM 3821 N N . LEU B 1 26 ? -7.086 -8.617 4 1 87.5 26 LEU B N 1
ATOM 3822 C CA . LEU B 1 26 ? -6.887 -10.031 3.717 1 87.5 26 LEU B CA 1
ATOM 3823 C C . LEU B 1 26 ? -8.219 -10.727 3.461 1 87.5 26 LEU B C 1
ATOM 3825 O O . LEU B 1 26 ? -8.336 -11.523 2.525 1 87.5 26 LEU B O 1
ATOM 3829 N N . GLU B 1 27 ? -9.219 -10.445 4.262 1 86.12 27 GLU B N 1
ATOM 3830 C CA . GLU B 1 27 ? -10.531 -11.039 4.086 1 86.12 27 GLU B CA 1
ATOM 3831 C C . GLU B 1 27 ? -11.156 -10.625 2.758 1 86.12 27 GLU B C 1
ATOM 3833 O O . GLU B 1 27 ? -11.797 -11.438 2.086 1 86.12 27 GLU B O 1
ATOM 3838 N N . GLU B 1 28 ? -10.945 -9.438 2.404 1 87.62 28 GLU B N 1
ATOM 3839 C CA . GLU B 1 28 ? -11.461 -8.945 1.129 1 87.62 28 GLU B CA 1
ATOM 3840 C C . GLU B 1 28 ? -10.773 -9.641 -0.045 1 87.62 28 GLU B C 1
ATOM 3842 O O . GLU B 1 28 ? -11.438 -10.039 -1.006 1 87.62 28 GLU B O 1
ATOM 3847 N N . GLU B 1 29 ? -9.516 -9.82 0.093 1 87.62 29 GLU B N 1
ATOM 3848 C CA . GLU B 1 29 ? -8.781 -10.461 -0.993 1 87.62 29 GLU B CA 1
ATOM 3849 C C . GLU B 1 29 ? -9.086 -11.953 -1.062 1 87.62 29 GLU B C 1
ATOM 3851 O O . GLU B 1 29 ? -9.109 -12.531 -2.148 1 87.62 29 GLU B O 1
ATOM 3856 N N . GLU B 1 30 ? -9.281 -12.531 0.07 1 87.19 30 GLU B N 1
ATOM 3857 C CA . GLU B 1 30 ? -9.672 -13.938 0.081 1 87.19 30 GLU B CA 1
ATOM 3858 C C . GLU B 1 30 ? -11.039 -14.141 -0.569 1 87.19 30 GLU B C 1
ATOM 3860 O O . GLU B 1 30 ? -11.242 -15.102 -1.319 1 87.19 30 GLU B O 1
ATOM 3865 N N . ARG B 1 31 ? -11.977 -13.219 -0.265 1 87.25 31 ARG B N 1
ATOM 3866 C CA . ARG B 1 31 ? -13.297 -13.289 -0.871 1 87.25 31 ARG B CA 1
ATOM 3867 C C . ARG B 1 31 ? -13.227 -13.07 -2.377 1 87.25 31 ARG B C 1
ATOM 3869 O O . ARG B 1 31 ? -13.859 -13.797 -3.148 1 87.25 31 ARG B O 1
ATOM 3876 N N . ASN B 1 32 ? -12.453 -12.156 -2.785 1 88.94 32 ASN B N 1
ATOM 3877 C CA . ASN B 1 32 ? -12.266 -11.914 -4.211 1 88.94 32 ASN B CA 1
ATOM 3878 C C . ASN B 1 32 ? -11.562 -13.086 -4.895 1 88.94 32 ASN B C 1
ATOM 3880 O O . ASN B 1 32 ? -11.883 -13.43 -6.031 1 88.94 32 ASN B O 1
ATOM 3884 N N . GLY B 1 33 ? -10.609 -13.641 -4.168 1 89.69 33 GLY B N 1
ATOM 3885 C CA . GLY B 1 33 ? -9.922 -14.812 -4.691 1 89.69 33 GLY B CA 1
ATOM 3886 C C . GLY B 1 33 ? -10.836 -16 -4.91 1 89.69 33 GLY B C 1
ATOM 3887 O O . GLY B 1 33 ? -10.703 -16.719 -5.902 1 89.69 33 GLY B O 1
ATOM 3888 N N . ALA B 1 34 ? -11.773 -16.156 -4 1 89.81 34 ALA B N 1
ATOM 3889 C CA . ALA B 1 34 ? -12.742 -17.25 -4.141 1 89.81 34 ALA B CA 1
ATOM 3890 C C . ALA B 1 34 ? -13.641 -17.031 -5.355 1 89.81 34 ALA B C 1
ATOM 3892 O O . ALA B 1 34 ? -13.969 -17.969 -6.074 1 89.81 34 ALA B O 1
ATOM 3893 N N . LYS B 1 35 ? -14 -15.805 -5.562 1 91.62 35 LYS B N 1
ATOM 3894 C CA . LYS B 1 35 ? -14.812 -15.484 -6.73 1 91.62 35 LYS B CA 1
ATOM 3895 C C . LYS B 1 35 ? -14.039 -15.742 -8.023 1 91.62 35 LYS B C 1
ATOM 3897 O O . LYS B 1 35 ? -14.586 -16.297 -8.977 1 91.62 35 LYS B O 1
ATOM 3902 N N . VAL B 1 36 ? -12.805 -15.406 -8 1 92.25 36 VAL B N 1
ATOM 3903 C CA . VAL B 1 36 ? -11.961 -15.625 -9.172 1 92.25 36 VAL B CA 1
ATOM 3904 C C . VAL B 1 36 ? -11.773 -17.125 -9.406 1 92.25 36 VAL B C 1
ATOM 3906 O O . VAL B 1 36 ? -11.836 -17.594 -10.547 1 92.25 36 VAL B O 1
ATOM 3909 N N . ALA B 1 37 ? -11.531 -17.812 -8.312 1 92.69 37 ALA B N 1
ATOM 3910 C CA . ALA B 1 37 ? -11.398 -19.266 -8.422 1 92.69 37 ALA B CA 1
ATOM 3911 C C . ALA B 1 37 ? -12.641 -19.875 -9.062 1 92.69 37 ALA B C 1
ATOM 3913 O O . ALA B 1 37 ? -12.531 -20.766 -9.914 1 92.69 37 ALA B O 1
ATOM 3914 N N . ASN B 1 38 ? -13.805 -19.422 -8.664 1 93.56 38 ASN B N 1
ATOM 3915 C CA . ASN B 1 38 ? -15.047 -19.938 -9.234 1 93.56 38 ASN B CA 1
ATOM 3916 C C . ASN B 1 38 ? -15.148 -19.625 -10.727 1 93.56 38 ASN B C 1
ATOM 3918 O O . ASN B 1 38 ? -15.609 -20.469 -11.508 1 93.56 38 ASN B O 1
ATOM 3922 N N . GLN B 1 39 ? -14.719 -18.516 -11.133 1 93.12 39 GLN B N 1
ATOM 3923 C CA . GLN B 1 39 ? -14.734 -18.141 -12.547 1 93.12 39 GLN B CA 1
ATOM 3924 C C . GLN B 1 39 ? -13.789 -19.031 -13.352 1 93.12 39 GLN B C 1
ATOM 3926 O O . GLN B 1 39 ? -14.109 -19.453 -14.461 1 93.12 39 GLN B O 1
ATOM 3931 N N . PHE B 1 40 ? -12.703 -19.375 -12.766 1 93.56 40 PHE B N 1
ATOM 3932 C CA . PHE B 1 40 ? -11.711 -20.188 -13.469 1 93.56 40 PHE B CA 1
ATOM 3933 C C . PHE B 1 40 ? -12.164 -21.641 -13.547 1 93.56 40 PHE B C 1
ATOM 3935 O O . PHE B 1 40 ? -11.672 -22.406 -14.383 1 93.56 40 PHE B O 1
ATOM 3942 N N . ARG B 1 41 ? -13.062 -22.016 -12.695 1 94.69 41 ARG B N 1
ATOM 3943 C CA . ARG B 1 41 ? -13.633 -23.359 -12.789 1 94.69 41 ARG B CA 1
ATOM 3944 C C . ARG B 1 41 ? -14.375 -23.547 -14.109 1 94.69 41 ARG B C 1
ATOM 3946 O O . ARG B 1 41 ? -14.375 -24.641 -14.68 1 94.69 41 ARG B O 1
ATOM 3953 N N . TYR B 1 42 ? -14.891 -22.469 -14.57 1 92.06 42 TYR B N 1
ATOM 3954 C CA . TYR B 1 42 ? -15.562 -22.562 -15.859 1 92.06 42 TYR B CA 1
ATOM 3955 C C . TYR B 1 42 ? -14.555 -22.734 -16.984 1 92.06 42 TYR B C 1
ATOM 3957 O O . TYR B 1 42 ? -14.805 -23.453 -17.953 1 92.06 42 TYR B O 1
ATOM 3965 N N . VAL B 1 43 ? -13.43 -22.125 -16.875 1 88.56 43 VAL B N 1
ATOM 3966 C CA . VAL B 1 43 ? -12.359 -22.266 -17.859 1 88.56 43 VAL B CA 1
ATOM 3967 C C . VAL B 1 43 ? -11.828 -23.703 -17.859 1 88.56 43 VAL B C 1
ATOM 3969 O O . VAL B 1 43 ? -11.648 -24.312 -18.906 1 88.56 43 VAL B O 1
ATOM 3972 N N . ILE B 1 44 ? -11.641 -24.188 -16.672 1 92.56 44 ILE B N 1
ATOM 3973 C CA . ILE B 1 44 ? -11.156 -25.562 -16.516 1 92.56 44 ILE B CA 1
ATOM 3974 C C . ILE B 1 44 ? -12.203 -26.531 -17.047 1 92.56 44 ILE B C 1
ATOM 3976 O O . ILE B 1 44 ? -11.867 -27.516 -17.703 1 92.56 44 ILE B O 1
ATOM 3980 N N . GLY B 1 45 ? -13.516 -26.219 -16.75 1 93.44 45 GLY B N 1
ATOM 3981 C CA . GLY B 1 45 ? -14.586 -27.047 -17.297 1 93.44 45 GLY B CA 1
ATOM 3982 C C . GLY B 1 45 ? -14.594 -27.094 -18.812 1 93.44 45 GLY B C 1
ATOM 3983 O O . GLY B 1 45 ? -14.805 -28.141 -19.406 1 93.44 45 GLY B O 1
ATOM 3984 N N . ALA B 1 46 ? -14.297 -25.953 -19.375 1 91.75 46 ALA B N 1
ATOM 3985 C CA . ALA B 1 46 ? -14.211 -25.891 -20.828 1 91.75 46 ALA B CA 1
ATOM 3986 C C . ALA B 1 46 ? -13.039 -26.719 -21.344 1 91.75 46 ALA B C 1
ATOM 3988 O O . ALA B 1 46 ? -13.164 -27.422 -22.344 1 91.75 46 ALA B O 1
ATOM 3989 N N . ALA B 1 47 ? -11.969 -26.656 -20.625 1 90.69 47 ALA B N 1
ATOM 3990 C CA . ALA B 1 47 ? -10.797 -27.438 -21 1 90.69 47 ALA B CA 1
ATOM 3991 C C . ALA B 1 47 ? -11.094 -28.938 -20.906 1 90.69 47 ALA B C 1
ATOM 3993 O O . ALA B 1 47 ? -10.727 -29.703 -21.797 1 90.69 47 ALA B O 1
ATOM 3994 N N . MET B 1 48 ? -11.758 -29.328 -19.875 1 93.31 48 MET B N 1
ATOM 3995 C CA . MET B 1 48 ? -12.141 -30.719 -19.703 1 93.31 48 MET B CA 1
ATOM 3996 C C . MET B 1 48 ? -13.094 -31.172 -20.812 1 93.31 48 MET B C 1
ATOM 3998 O O . MET B 1 48 ? -12.984 -32.281 -21.312 1 93.31 48 MET B O 1
ATOM 4002 N N . THR B 1 49 ? -13.984 -30.281 -21.203 1 93.94 49 THR B N 1
ATOM 4003 C CA . THR B 1 49 ? -14.938 -30.594 -22.266 1 93.94 49 THR B CA 1
ATOM 4004 C C . THR B 1 49 ? -14.211 -30.812 -23.594 1 93.94 49 THR B C 1
ATOM 4006 O O . THR B 1 49 ? -14.531 -31.766 -24.328 1 93.94 49 THR B O 1
ATOM 4009 N N . VAL B 1 50 ? -13.258 -30.016 -23.875 1 93.38 50 VAL B N 1
ATOM 4010 C CA . VAL B 1 50 ? -12.492 -30.156 -25.109 1 93.38 50 VAL B CA 1
ATOM 4011 C C . VAL B 1 50 ? -11.758 -31.5 -25.125 1 93.38 50 VAL B C 1
ATOM 4013 O O . VAL B 1 50 ? -11.711 -32.188 -26.141 1 93.38 50 VAL B O 1
ATOM 4016 N N . SER B 1 51 ? -11.211 -31.844 -23.953 1 92.69 51 SER B N 1
ATOM 4017 C CA . SER B 1 51 ? -10.531 -33.125 -23.844 1 92.69 51 SER B CA 1
ATOM 4018 C C . SER B 1 51 ? -11.5 -34.281 -24.062 1 92.69 51 SER B C 1
ATOM 4020 O O . SER B 1 51 ? -11.164 -35.25 -24.75 1 92.69 51 SER B O 1
ATOM 4022 N N . ILE B 1 52 ? -12.703 -34.188 -23.516 1 93.62 52 ILE B N 1
ATOM 4023 C CA . ILE B 1 52 ? -13.711 -35.219 -23.656 1 93.62 52 ILE B CA 1
ATOM 4024 C C . ILE B 1 52 ? -14.133 -35.344 -25.125 1 93.62 52 ILE B C 1
ATOM 4026 O O . ILE B 1 52 ? -14.211 -36.438 -25.656 1 93.62 52 ILE B O 1
ATOM 4030 N N . ILE B 1 53 ? -14.336 -34.25 -25.75 1 92.94 53 ILE B N 1
ATOM 4031 C CA . ILE B 1 53 ? -14.766 -34.219 -27.156 1 92.94 53 ILE B CA 1
ATOM 4032 C C . ILE B 1 53 ? -13.672 -34.844 -28.031 1 92.94 53 ILE B C 1
ATOM 4034 O O . ILE B 1 53 ? -13.969 -35.594 -28.953 1 92.94 53 ILE B O 1
ATOM 4038 N N . ALA B 1 54 ? -12.43 -34.562 -27.734 1 91.06 54 ALA B N 1
ATOM 4039 C CA . ALA B 1 54 ? -11.305 -35.094 -28.5 1 91.06 54 ALA B CA 1
ATOM 4040 C C . ALA B 1 54 ? -11.234 -36.625 -28.391 1 91.06 54 ALA B C 1
ATOM 4042 O O . ALA B 1 54 ? -10.695 -37.281 -29.281 1 91.06 54 ALA B O 1
ATOM 4043 N N . ASN B 1 55 ? -11.828 -37.156 -27.312 1 91.31 55 ASN B N 1
ATOM 4044 C CA . ASN B 1 55 ? -11.703 -38.594 -27.094 1 91.31 55 ASN B CA 1
ATOM 4045 C C . ASN B 1 55 ? -13.023 -39.312 -27.375 1 91.31 55 ASN B C 1
ATOM 4047 O O . ASN B 1 55 ? -13.164 -40.5 -27.047 1 91.31 55 ASN B O 1
ATOM 4051 N N . LEU B 1 56 ? -13.961 -38.75 -27.953 1 91.31 56 LEU B N 1
ATOM 4052 C CA . LEU B 1 56 ? -15.258 -39.344 -28.266 1 91.31 56 LEU B CA 1
ATOM 4053 C C . LEU B 1 56 ? -15.109 -40.531 -29.203 1 91.31 56 LEU B C 1
ATOM 4055 O O . LEU B 1 56 ? -15.742 -41.562 -29 1 91.31 56 LEU B O 1
ATOM 4059 N N . PRO B 1 57 ? -14.281 -40.375 -30.203 1 87.88 57 PRO B N 1
ATOM 4060 C CA . PRO B 1 57 ? -14.141 -41.5 -31.125 1 87.88 57 PRO B CA 1
ATOM 4061 C C . PRO B 1 57 ? -13.594 -42.75 -30.453 1 87.88 57 PRO B C 1
ATOM 4063 O O . PRO B 1 57 ? -13.758 -43.875 -30.969 1 87.88 57 PRO B O 1
ATOM 4066 N N . ASN B 1 58 ? -13.055 -42.5 -29.25 1 84.44 58 ASN B N 1
ATOM 4067 C CA . ASN B 1 58 ? -12.414 -43.625 -28.578 1 84.44 58 ASN B CA 1
ATOM 4068 C C . ASN B 1 58 ? -13.367 -44.312 -27.594 1 84.44 58 ASN B C 1
ATOM 4070 O O . ASN B 1 58 ? -12.984 -45.281 -26.922 1 84.44 58 ASN B O 1
ATOM 4074 N N . ILE B 1 59 ? -14.5 -43.875 -27.594 1 90.12 59 ILE B N 1
ATOM 4075 C CA . ILE B 1 59 ? -15.484 -44.469 -26.688 1 90.12 59 ILE B CA 1
ATOM 4076 C C . ILE B 1 59 ? -16.375 -45.438 -27.438 1 90.12 59 ILE B C 1
ATOM 4078 O O . ILE B 1 59 ? -17.031 -45.062 -28.406 1 90.12 59 ILE B O 1
ATOM 4082 N N . ASP B 1 60 ? -16.406 -46.656 -27.047 1 87.12 60 ASP B N 1
ATOM 4083 C CA . ASP B 1 60 ? -17.156 -47.688 -27.766 1 87.12 60 ASP B CA 1
ATOM 4084 C C . ASP B 1 60 ? -18.344 -48.188 -26.938 1 87.12 60 ASP B C 1
ATOM 4086 O O . ASP B 1 60 ? -19.109 -49.031 -27.391 1 87.12 60 ASP B O 1
ATOM 4090 N N . THR B 1 61 ? -18.484 -47.75 -25.688 1 89.94 61 THR B N 1
ATOM 4091 C CA . THR B 1 61 ? -19.578 -48.188 -24.828 1 89.94 61 THR B CA 1
ATOM 4092 C C . THR B 1 61 ? -20.328 -47 -24.25 1 89.94 61 THR B C 1
ATOM 4094 O O . THR B 1 61 ? -19.766 -45.906 -24.109 1 89.94 61 THR B O 1
ATOM 4097 N N . ILE B 1 62 ? -21.547 -47.25 -23.922 1 92.19 62 ILE B N 1
ATOM 4098 C CA . ILE B 1 62 ? -22.375 -46.219 -23.312 1 92.19 62 ILE B CA 1
ATOM 4099 C C . ILE B 1 62 ? -21.812 -45.844 -21.953 1 92.19 62 ILE B C 1
ATOM 4101 O O . ILE B 1 62 ? -21.891 -44.688 -21.531 1 92.19 62 ILE B O 1
ATOM 4105 N N . TRP B 1 63 ? -21.141 -46.719 -21.312 1 92.12 63 TRP B N 1
ATOM 4106 C CA . TRP B 1 63 ? -20.578 -46.5 -20 1 92.12 63 TRP B CA 1
ATOM 4107 C C . TRP B 1 63 ? -19.391 -45.531 -20.078 1 92.12 63 TRP B C 1
ATOM 4109 O O . TRP B 1 63 ? -19.141 -44.75 -19.141 1 92.12 63 TRP B O 1
ATOM 4119 N N . GLY B 1 64 ? -18.719 -45.594 -21.156 1 92.19 64 GLY B N 1
ATOM 4120 C CA . GLY B 1 64 ? -17.641 -44.656 -21.359 1 92.19 64 GLY B CA 1
ATOM 4121 C C . GLY B 1 64 ? -18.109 -43.219 -21.438 1 92.19 64 GLY B C 1
ATOM 4122 O O . GLY B 1 64 ? -17.484 -42.312 -20.875 1 92.19 64 GLY B O 1
ATOM 4123 N N . TYR B 1 65 ? -19.219 -43.031 -22.109 1 93.19 65 TYR B N 1
ATOM 4124 C CA . TYR B 1 65 ? -19.828 -41.719 -22.156 1 93.19 65 TYR B CA 1
ATOM 4125 C C . TYR B 1 65 ? -20.281 -41.281 -20.766 1 93.19 65 TYR B C 1
ATOM 4127 O O . TYR B 1 65 ? -20.062 -40.125 -20.375 1 93.19 65 TYR B O 1
ATOM 4135 N N . ALA B 1 66 ? -20.828 -42.219 -20.094 1 94 66 ALA B N 1
ATOM 4136 C CA . ALA B 1 66 ? -21.344 -41.906 -18.766 1 94 66 ALA B CA 1
ATOM 4137 C C . ALA B 1 66 ? -20.219 -41.5 -17.828 1 94 66 ALA B C 1
ATOM 4139 O O . ALA B 1 66 ? -20.391 -40.594 -16.984 1 94 66 ALA B O 1
ATOM 4140 N N . VAL B 1 67 ? -19.078 -42.094 -17.922 1 93.88 67 VAL B N 1
ATOM 4141 C CA . VAL B 1 67 ? -17.938 -41.781 -17.062 1 93.88 67 VAL B CA 1
ATOM 4142 C C . VAL B 1 67 ? -17.469 -40.344 -17.297 1 93.88 67 VAL B C 1
ATOM 4144 O O . VAL B 1 67 ? -17.344 -39.562 -16.359 1 93.88 67 VAL B O 1
ATOM 4147 N N . ASN B 1 68 ? -17.281 -40 -18.562 1 94.06 68 ASN B N 1
ATOM 4148 C CA . ASN B 1 68 ? -16.719 -38.688 -18.891 1 94.06 68 ASN B CA 1
ATOM 4149 C C . ASN B 1 68 ? -17.75 -37.594 -18.688 1 94.06 68 ASN B C 1
ATOM 4151 O O . ASN B 1 68 ? -17.469 -36.594 -18.031 1 94.06 68 ASN B O 1
ATOM 4155 N N . PHE B 1 69 ? -18.891 -37.781 -19.203 1 94.75 69 PHE B N 1
ATOM 4156 C CA . PHE B 1 69 ? -19.906 -36.75 -19.109 1 94.75 69 PHE B CA 1
ATOM 4157 C C . PHE B 1 69 ? -20.5 -36.688 -17.703 1 94.75 69 PHE B C 1
ATOM 4159 O O . PHE B 1 69 ? -20.922 -35.625 -17.25 1 94.75 69 PHE B O 1
ATOM 4166 N N . GLY B 1 70 ? -20.531 -37.812 -17.016 1 95.25 70 GLY B N 1
ATOM 4167 C CA . GLY B 1 70 ? -20.891 -37.781 -15.602 1 95.25 70 GLY B CA 1
ATOM 4168 C C . GLY B 1 70 ? -19.938 -37 -14.75 1 95.25 70 GLY B C 1
ATOM 4169 O O . GLY B 1 70 ? -20.359 -36.188 -13.914 1 95.25 70 GLY B O 1
ATOM 4170 N N . ALA B 1 71 ? -18.656 -37.219 -14.969 1 95.25 71 ALA B N 1
ATOM 4171 C CA . ALA B 1 71 ? -17.641 -36.469 -14.242 1 95.25 71 ALA B CA 1
ATOM 4172 C C . ALA B 1 71 ? -17.766 -34.969 -14.516 1 95.25 71 ALA B C 1
ATOM 4174 O O . ALA B 1 71 ? -17.688 -34.156 -13.594 1 95.25 71 ALA B O 1
ATOM 4175 N N . LEU B 1 72 ? -18 -34.656 -15.797 1 95.94 72 LEU B N 1
ATOM 4176 C CA . LEU B 1 72 ? -18.156 -33.25 -16.188 1 95.94 72 LEU B CA 1
ATOM 4177 C C . LEU B 1 72 ? -19.391 -32.656 -15.516 1 95.94 72 LEU B C 1
ATOM 4179 O O . LEU B 1 72 ? -19.359 -31.516 -15.039 1 95.94 72 LEU B O 1
ATOM 4183 N N . PHE B 1 73 ? -20.391 -33.438 -15.5 1 96.44 73 PHE B N 1
ATOM 4184 C CA . PHE B 1 73 ? -21.625 -32.969 -14.883 1 96.44 73 PHE B CA 1
ATOM 4185 C C . PHE B 1 73 ? -21.422 -32.688 -13.398 1 96.44 73 PHE B C 1
ATOM 4187 O O . PHE B 1 73 ? -21.797 -31.609 -12.922 1 96.44 73 PHE B O 1
ATOM 4194 N N . PHE B 1 74 ? -20.828 -33.562 -12.648 1 96.75 74 PHE B N 1
ATOM 4195 C CA . PHE B 1 74 ? -20.625 -33.375 -11.219 1 96.75 74 PHE B CA 1
ATOM 4196 C C . PHE B 1 74 ? -19.625 -32.25 -10.961 1 96.75 74 PHE B C 1
ATOM 4198 O O . PHE B 1 74 ? -19.734 -31.531 -9.953 1 96.75 74 PHE B O 1
ATOM 4205 N N . TYR B 1 75 ? -18.719 -32.062 -11.867 1 96.88 75 TYR B N 1
ATOM 4206 C CA . TYR B 1 75 ? -17.797 -30.922 -11.758 1 96.88 75 TYR B CA 1
ATOM 4207 C C . TYR B 1 75 ? -18.562 -29.594 -11.812 1 96.88 75 TYR B C 1
ATOM 4209 O O . TYR B 1 75 ? -18.328 -28.719 -10.984 1 96.88 75 TYR B O 1
ATOM 4217 N N . PHE B 1 76 ? -19.516 -29.5 -12.75 1 96.69 76 PHE B N 1
ATOM 4218 C CA . PHE B 1 76 ? -20.25 -28.25 -12.906 1 96.69 76 PHE B CA 1
ATOM 4219 C C . PHE B 1 76 ? -21.266 -28.078 -11.781 1 96.69 76 PHE B C 1
ATOM 4221 O O . PHE B 1 76 ? -21.547 -26.953 -11.359 1 96.69 76 PHE B O 1
ATOM 4228 N N . VAL B 1 77 ? -21.719 -29.203 -11.25 1 96.56 77 VAL B N 1
ATOM 4229 C CA . VAL B 1 77 ? -22.594 -29.141 -10.078 1 96.56 77 VAL B CA 1
ATOM 4230 C C . VAL B 1 77 ? -21.828 -28.562 -8.891 1 96.56 77 VAL B C 1
ATOM 4232 O O . VAL B 1 77 ? -22.328 -27.688 -8.18 1 96.56 77 VAL B O 1
ATOM 4235 N N . ASN B 1 78 ? -20.609 -29.062 -8.688 1 96.19 78 ASN B N 1
ATOM 4236 C CA . ASN B 1 78 ? -19.766 -28.531 -7.637 1 96.19 78 ASN B CA 1
ATOM 4237 C C . ASN B 1 78 ? -19.484 -27.047 -7.852 1 96.19 78 ASN B C 1
ATOM 4239 O O . ASN B 1 78 ? -19.5 -26.266 -6.898 1 96.19 78 ASN B O 1
ATOM 4243 N N . THR B 1 79 ? -19.312 -26.656 -9.125 1 95.75 79 THR B N 1
ATOM 4244 C CA . THR B 1 79 ? -19.031 -25.266 -9.461 1 95.75 79 THR B CA 1
ATOM 4245 C C . THR B 1 79 ? -20.25 -24.391 -9.156 1 95.75 79 THR B C 1
ATOM 4247 O O . THR B 1 79 ? -20.109 -23.297 -8.609 1 95.75 79 THR B O 1
ATOM 4250 N N . TYR B 1 80 ? -21.359 -24.906 -9.477 1 95.19 80 TYR B N 1
ATOM 4251 C CA . TYR B 1 80 ? -22.609 -24.172 -9.227 1 95.19 80 TYR B CA 1
ATOM 4252 C C . TYR B 1 80 ? -22.844 -24 -7.727 1 95.19 80 TYR B C 1
ATOM 4254 O O . TYR B 1 80 ? -23.219 -22.922 -7.27 1 95.19 80 TYR B O 1
ATOM 4262 N N . PHE B 1 81 ? -22.625 -25.062 -6.973 1 94 81 PHE B N 1
ATOM 4263 C CA . PHE B 1 81 ? -22.797 -24.984 -5.527 1 94 81 PHE B CA 1
ATOM 4264 C C . PHE B 1 81 ? -21.812 -24 -4.914 1 94 81 PHE B C 1
ATOM 4266 O O . PHE B 1 81 ? -22.156 -23.25 -3.992 1 94 81 PHE B O 1
ATOM 4273 N N . HIS B 1 82 ? -20.672 -24.047 -5.426 1 92.69 82 HIS B N 1
ATOM 4274 C CA . HIS B 1 82 ? -19.656 -23.109 -4.957 1 92.69 82 HIS B CA 1
ATOM 4275 C C . HIS B 1 82 ? -20.078 -21.656 -5.203 1 92.69 82 HIS B C 1
ATOM 4277 O O . HIS B 1 82 ? -19.969 -20.812 -4.312 1 92.69 82 HIS B O 1
ATOM 4283 N N . ALA B 1 83 ? -20.594 -21.406 -6.367 1 93.25 83 ALA B N 1
ATOM 4284 C CA . ALA B 1 83 ? -21.062 -20.062 -6.715 1 93.25 83 ALA B CA 1
ATOM 4285 C C . ALA B 1 83 ? -22.219 -19.641 -5.812 1 93.25 83 ALA B C 1
ATOM 4287 O O . ALA B 1 83 ? -22.281 -18.484 -5.379 1 93.25 83 ALA B O 1
ATOM 4288 N N . TYR B 1 84 ? -23.016 -20.594 -5.574 1 93.31 84 TYR B N 1
ATOM 4289 C CA . TYR B 1 84 ? -24.172 -20.328 -4.73 1 93.31 84 TYR B CA 1
ATOM 4290 C C . TYR B 1 84 ? -23.75 -19.969 -3.312 1 93.31 84 TYR B C 1
ATOM 4292 O O . TYR B 1 84 ? -24.266 -19.016 -2.719 1 93.31 84 TYR B O 1
ATOM 4300 N N . ILE B 1 85 ? -22.844 -20.641 -2.773 1 92.19 85 ILE B N 1
ATOM 4301 C CA . ILE B 1 85 ? -22.359 -20.406 -1.414 1 92.19 85 ILE B CA 1
ATOM 4302 C C . ILE B 1 85 ? -21.672 -19.047 -1.33 1 92.19 85 ILE B C 1
ATOM 4304 O O . ILE B 1 85 ? -21.812 -18.328 -0.338 1 92.19 85 ILE B O 1
ATOM 4308 N N . LEU B 1 86 ? -20.984 -18.672 -2.359 1 90.06 86 LEU B N 1
ATOM 4309 C CA . LEU B 1 86 ? -20.297 -17.391 -2.389 1 90.06 86 LEU B CA 1
ATOM 4310 C C . LEU B 1 86 ? -21.297 -16.234 -2.414 1 90.06 86 LEU B C 1
ATOM 4312 O O . LEU B 1 86 ? -21.047 -15.18 -1.831 1 90.06 86 LEU B O 1
ATOM 4316 N N . ARG B 1 87 ? -22.453 -16.406 -2.973 1 89.19 87 ARG B N 1
ATOM 4317 C CA . ARG B 1 87 ? -23.484 -15.383 -3.082 1 89.19 87 ARG B CA 1
ATOM 4318 C C . ARG B 1 87 ? -24.219 -15.195 -1.754 1 89.19 87 ARG B C 1
ATOM 4320 O O . ARG B 1 87 ? -24.625 -14.078 -1.417 1 89.19 87 ARG B O 1
ATOM 4327 N N . CYS B 1 88 ? -24.312 -16.281 -1.06 1 87.69 88 CYS B N 1
ATOM 4328 C CA . CYS B 1 88 ? -25.016 -16.234 0.214 1 87.69 88 CYS B CA 1
ATOM 4329 C C . CYS B 1 88 ? -24.188 -15.516 1.271 1 87.69 88 CYS B C 1
ATOM 4331 O O . CYS B 1 88 ? -24.719 -15.047 2.279 1 87.69 88 CYS B O 1
ATOM 4333 N N . GLN B 1 89 ? -22.984 -15.312 1.069 1 77.62 89 GLN B N 1
ATOM 4334 C CA . GLN B 1 89 ? -22.047 -14.547 1.894 1 77.62 89 GLN B CA 1
ATOM 4335 C C . GLN B 1 89 ? -22.047 -15.055 3.334 1 77.62 89 GLN B C 1
ATOM 4337 O O . GLN B 1 89 ? -21.984 -14.266 4.277 1 77.62 89 GLN B O 1
ATOM 4342 N N . HIS B 1 90 ? -22.281 -16.391 3.564 1 78.62 90 HIS B N 1
ATOM 4343 C CA . HIS B 1 90 ? -22.125 -16.969 4.895 1 78.62 90 HIS B CA 1
ATOM 4344 C C . HIS B 1 90 ? -20.656 -17.219 5.227 1 78.62 90 HIS B C 1
ATOM 4346 O O . HIS B 1 90 ? -20 -18.016 4.559 1 78.62 90 HIS B O 1
ATOM 4352 N N . GLU B 1 91 ? -20.109 -16.641 6.207 1 75.19 91 GLU B N 1
ATOM 4353 C CA . GLU B 1 91 ? -18.672 -16.625 6.508 1 75.19 91 GLU B CA 1
ATOM 4354 C C . GLU B 1 91 ? -18.141 -18.031 6.738 1 75.19 91 GLU B C 1
ATOM 4356 O O . GLU B 1 91 ? -17.094 -18.406 6.219 1 75.19 91 GLU B O 1
ATOM 4361 N N . TYR B 1 92 ? -18.906 -18.828 7.496 1 79.88 92 TYR B N 1
ATOM 4362 C CA . TYR B 1 92 ? -18.453 -20.172 7.855 1 79.88 92 TYR B CA 1
ATOM 4363 C C . TYR B 1 92 ? -18.375 -21.062 6.621 1 79.88 92 TYR B C 1
ATOM 4365 O O . TYR B 1 92 ? -17.328 -21.672 6.363 1 79.88 92 TYR B O 1
ATOM 4373 N N . TRP B 1 93 ? -19.328 -21.047 5.844 1 82.69 93 TRP B N 1
ATOM 4374 C CA . TRP B 1 93 ? -19.406 -21.984 4.719 1 82.69 93 TRP B CA 1
ATOM 4375 C C . TRP B 1 93 ? -18.516 -21.516 3.572 1 82.69 93 TRP B C 1
ATOM 4377 O O . TRP B 1 93 ? -18.016 -22.344 2.803 1 82.69 93 TRP B O 1
ATOM 4387 N N . VAL B 1 94 ? -18.297 -20.297 3.547 1 79.94 94 VAL B N 1
ATOM 4388 C CA . VAL B 1 94 ? -17.453 -19.812 2.471 1 79.94 94 VAL B CA 1
ATOM 4389 C C . VAL B 1 94 ? -16.031 -20.328 2.662 1 79.94 94 VAL B C 1
ATOM 4391 O O . VAL B 1 94 ? -15.367 -20.719 1.696 1 79.94 94 VAL B O 1
ATOM 4394 N N . LYS B 1 95 ? -15.625 -20.438 3.904 1 81.56 95 LYS B N 1
ATOM 4395 C CA . LYS B 1 95 ? -14.266 -20.891 4.18 1 81.56 95 LYS B CA 1
ATOM 4396 C C . LYS B 1 95 ? -14.172 -22.422 4.156 1 81.56 95 LYS B C 1
ATOM 4398 O O . LYS B 1 95 ? -13.219 -22.984 3.619 1 81.56 95 LYS B O 1
ATOM 4403 N N . LYS B 1 96 ? -15.133 -23.109 4.59 1 88.25 96 LYS B N 1
ATOM 4404 C CA . LYS B 1 96 ? -15.086 -24.562 4.73 1 88.25 96 LYS B CA 1
ATOM 4405 C C . LYS B 1 96 ? -15.414 -25.25 3.406 1 88.25 96 LYS B C 1
ATOM 4407 O O . LYS B 1 96 ? -14.883 -26.312 3.111 1 88.25 96 LYS B O 1
ATOM 4412 N N . TYR B 1 97 ? -16.188 -24.594 2.602 1 91.94 97 TYR B N 1
ATOM 4413 C CA . TYR B 1 97 ? -16.609 -25.234 1.364 1 91.94 97 TYR B CA 1
ATOM 4414 C C . TYR B 1 97 ? -15.453 -25.344 0.377 1 91.94 97 TYR B C 1
ATOM 4416 O O . TYR B 1 97 ? -15.469 -26.203 -0.513 1 91.94 97 TYR B O 1
ATOM 4424 N N . GLU B 1 98 ? -14.484 -24.531 0.544 1 91.25 98 GLU B N 1
ATOM 4425 C CA . GLU B 1 98 ? -13.328 -24.625 -0.343 1 91.25 98 GLU B CA 1
ATOM 4426 C C . GLU B 1 98 ? -12.609 -25.953 -0.189 1 91.25 98 GLU B C 1
ATOM 4428 O O . GLU B 1 98 ? -12.164 -26.547 -1.175 1 91.25 98 GLU B O 1
ATOM 4433 N N . TYR B 1 99 ? -12.539 -26.422 1.03 1 94.06 99 TYR B N 1
ATOM 4434 C CA . TYR B 1 99 ? -11.922 -27.734 1.271 1 94.06 99 TYR B CA 1
ATOM 4435 C C . TYR B 1 99 ? -12.758 -28.844 0.656 1 94.06 99 TYR B C 1
ATOM 4437 O O . TYR B 1 99 ? -12.219 -29.781 0.052 1 94.06 99 TYR B O 1
ATOM 4445 N N . ILE B 1 100 ? -14.031 -28.656 0.76 1 94.94 100 ILE B N 1
ATOM 4446 C CA . ILE B 1 100 ? -14.945 -29.656 0.22 1 94.94 100 ILE B CA 1
ATOM 4447 C C . ILE B 1 100 ? -14.859 -29.672 -1.305 1 94.94 100 ILE B C 1
ATOM 4449 O O . ILE B 1 100 ? -14.805 -30.734 -1.925 1 94.94 100 ILE B O 1
ATOM 4453 N N . SER B 1 101 ? -14.859 -28.469 -1.815 1 94.69 101 SER B N 1
ATOM 4454 C CA . SER B 1 101 ? -14.789 -28.328 -3.268 1 94.69 101 SER B CA 1
ATOM 4455 C C . SER B 1 101 ? -13.508 -28.938 -3.82 1 94.69 101 SER B C 1
ATOM 4457 O O . SER B 1 101 ? -13.539 -29.688 -4.797 1 94.69 101 SER B O 1
ATOM 4459 N N . ILE B 1 102 ? -12.391 -28.703 -3.172 1 94.94 102 ILE B N 1
ATOM 4460 C CA . ILE B 1 102 ? -11.102 -29.219 -3.617 1 94.94 102 ILE B CA 1
ATOM 4461 C C . ILE B 1 102 ? -11.07 -30.734 -3.467 1 94.94 102 ILE B C 1
ATOM 4463 O O . ILE B 1 102 ? -10.602 -31.438 -4.363 1 94.94 102 ILE B O 1
ATOM 4467 N N . PHE B 1 103 ? -11.562 -31.203 -2.389 1 97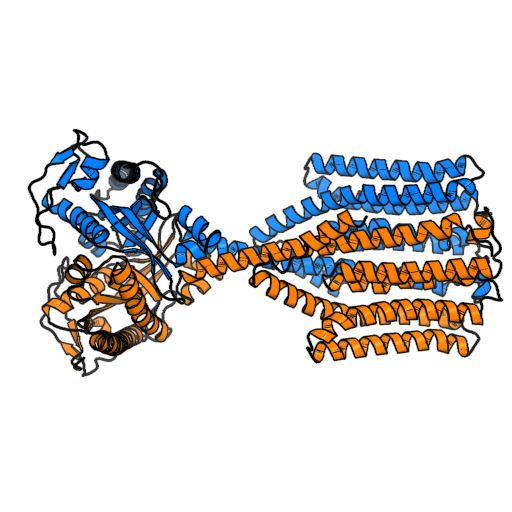.19 103 PHE B N 1
ATOM 4468 C CA . PHE B 1 103 ? -11.633 -32.656 -2.174 1 97.19 103 PHE B CA 1
ATOM 4469 C C . PHE B 1 103 ? -12.492 -33.312 -3.248 1 97.19 103 PHE B C 1
ATOM 4471 O O . PHE B 1 103 ? -12.094 -34.312 -3.816 1 97.19 103 PHE B O 1
ATOM 4478 N N . PHE B 1 104 ? -13.602 -32.719 -3.508 1 97.06 104 PHE B N 1
ATOM 4479 C CA . PHE B 1 104 ? -14.531 -33.25 -4.488 1 97.06 104 PHE B CA 1
ATOM 4480 C C . PHE B 1 104 ? -13.891 -33.312 -5.871 1 97.06 104 PHE B C 1
ATOM 4482 O O . PHE B 1 104 ? -14.062 -34.281 -6.609 1 97.06 104 PHE B O 1
ATOM 4489 N N . ASP B 1 105 ? -13.211 -32.281 -6.246 1 96.75 105 ASP B N 1
ATOM 4490 C CA . ASP B 1 105 ? -12.547 -32.25 -7.547 1 96.75 105 ASP B CA 1
ATOM 4491 C C . ASP B 1 105 ? -11.516 -33.375 -7.656 1 96.75 105 ASP B C 1
ATOM 4493 O O . ASP B 1 105 ? -11.438 -34.062 -8.68 1 96.75 105 ASP B O 1
ATOM 4497 N N . ASN B 1 106 ? -10.695 -33.531 -6.605 1 97.44 106 ASN B N 1
ATOM 4498 C CA . ASN B 1 106 ? -9.711 -34.594 -6.613 1 97.44 106 ASN B CA 1
ATOM 4499 C C . ASN B 1 106 ? -10.383 -35.969 -6.621 1 97.44 106 ASN B C 1
ATOM 4501 O O . ASN B 1 106 ? -9.914 -36.906 -7.297 1 97.44 106 ASN B O 1
ATOM 4505 N N . PHE B 1 107 ? -11.453 -36.062 -5.922 1 97.5 107 PHE B N 1
ATOM 4506 C CA . PHE B 1 107 ? -12.211 -37.312 -5.883 1 97.5 107 PHE B CA 1
ATOM 4507 C C . PHE B 1 107 ? -12.781 -37.656 -7.258 1 97.5 107 PHE B C 1
ATOM 4509 O O . PHE B 1 107 ? -12.766 -38.812 -7.68 1 97.5 107 PHE B O 1
ATOM 4516 N N . LEU B 1 108 ? -13.289 -36.656 -7.895 1 96.81 108 LEU B N 1
ATOM 4517 C CA . LEU B 1 108 ? -13.844 -36.844 -9.227 1 96.81 108 LEU B CA 1
ATOM 4518 C C . LEU B 1 108 ? -12.789 -37.375 -10.188 1 96.81 108 LEU B C 1
ATOM 4520 O O . LEU B 1 108 ? -13.07 -38.25 -11.008 1 96.81 108 LEU B O 1
ATOM 4524 N N . VAL B 1 109 ? -11.562 -36.844 -10.125 1 96.81 109 VAL B N 1
ATOM 4525 C CA . VAL B 1 109 ? -10.477 -37.344 -10.961 1 96.81 109 VAL B CA 1
ATOM 4526 C C . VAL B 1 109 ? -10.203 -38.812 -10.641 1 96.81 109 VAL B C 1
ATOM 4528 O O . VAL B 1 109 ? -10.102 -39.656 -11.547 1 96.81 109 VAL B O 1
ATOM 4531 N N . SER B 1 110 ? -10.188 -39.156 -9.352 1 97.69 110 SER B N 1
ATOM 4532 C CA . SER B 1 110 ? -9.898 -40.5 -8.914 1 97.69 110 SER B CA 1
ATOM 4533 C C . SER B 1 110 ? -10.977 -41.469 -9.367 1 97.69 110 SER B C 1
ATOM 4535 O O . SER B 1 110 ? -10.672 -42.562 -9.883 1 97.69 110 SER B O 1
ATOM 4537 N N . ILE B 1 111 ? -12.195 -41.062 -9.234 1 96.75 111 ILE B N 1
ATOM 4538 C CA . ILE B 1 111 ? -13.297 -41.938 -9.594 1 96.75 111 ILE B CA 1
ATOM 4539 C C . ILE B 1 111 ? -13.336 -42.125 -11.109 1 96.75 111 ILE B C 1
ATOM 4541 O O . ILE B 1 111 ? -13.688 -43.219 -11.602 1 96.75 111 ILE B O 1
ATOM 4545 N N . THR B 1 112 ? -13.031 -41.094 -11.852 1 96.69 112 THR B N 1
ATOM 4546 C CA . THR B 1 112 ? -12.961 -41.219 -13.305 1 96.69 112 THR B CA 1
ATOM 4547 C C . THR B 1 112 ? -11.898 -42.219 -13.719 1 96.69 112 THR B C 1
ATOM 4549 O O . THR B 1 112 ? -12.133 -43.094 -14.578 1 96.69 112 THR B O 1
ATOM 4552 N N . ILE B 1 113 ? -10.734 -42.156 -13.086 1 96.56 113 ILE B N 1
ATOM 4553 C CA . ILE B 1 113 ? -9.648 -43.094 -13.375 1 96.56 113 ILE B CA 1
ATOM 4554 C C . ILE B 1 113 ? -10.094 -44.531 -13.047 1 96.56 113 ILE B C 1
ATOM 4556 O O . ILE B 1 113 ? -9.898 -45.438 -13.844 1 96.56 113 ILE B O 1
ATOM 4560 N N . LEU B 1 114 ? -10.734 -44.719 -11.945 1 95.88 114 LEU B N 1
ATOM 4561 C CA . LEU B 1 114 ? -11.18 -46.031 -11.508 1 95.88 114 LEU B CA 1
ATOM 4562 C C . LEU B 1 114 ? -12.234 -46.594 -12.453 1 95.88 114 LEU B C 1
ATOM 4564 O O . LEU B 1 114 ? -12.219 -47.781 -12.781 1 95.88 114 LEU B O 1
ATOM 4568 N N . ASN B 1 115 ? -13.141 -45.75 -12.859 1 95.75 115 ASN B N 1
ATOM 4569 C CA . ASN B 1 115 ? -14.18 -46.188 -13.773 1 95.75 115 ASN B CA 1
ATOM 4570 C C . ASN B 1 115 ? -13.594 -46.625 -15.117 1 95.75 115 ASN B C 1
ATOM 4572 O O . ASN B 1 115 ? -14.023 -47.625 -15.695 1 95.75 115 ASN B O 1
ATOM 4576 N N . TRP B 1 116 ? -12.656 -45.906 -15.586 1 94.62 116 TRP B N 1
ATOM 4577 C CA . TRP B 1 116 ? -12.023 -46.312 -16.844 1 94.62 116 TRP B CA 1
ATOM 4578 C C . TRP B 1 116 ? -11.234 -47.594 -16.656 1 94.62 116 TRP B C 1
ATOM 4580 O O . TRP B 1 116 ? -11.148 -48.406 -17.594 1 94.62 116 TRP B O 1
ATOM 4590 N N . TYR B 1 117 ? -10.617 -47.719 -15.5 1 94.81 117 TYR B N 1
ATOM 4591 C CA . TYR B 1 117 ? -9.945 -49 -15.188 1 94.81 117 TYR B CA 1
ATOM 4592 C C . TYR B 1 117 ? -10.922 -50.156 -15.242 1 94.81 117 TYR B C 1
ATOM 4594 O O . TYR B 1 117 ? -10.633 -51.188 -15.844 1 94.81 117 TYR B O 1
ATOM 4602 N N . LEU B 1 118 ? -12.094 -50.062 -14.688 1 94.38 118 LEU B N 1
ATOM 4603 C CA . LEU B 1 118 ? -13.102 -51.125 -14.656 1 94.38 118 LEU B CA 1
ATOM 4604 C C . LEU B 1 118 ? -13.617 -51.406 -16.062 1 94.38 118 LEU B C 1
ATOM 4606 O O . LEU B 1 118 ? -13.922 -52.562 -16.391 1 94.38 118 LEU B O 1
ATOM 4610 N N . LEU B 1 119 ? -13.633 -50.406 -16.891 1 94.25 119 LEU B N 1
ATOM 4611 C CA . LEU B 1 119 ? -14.203 -50.562 -18.219 1 94.25 119 LEU B CA 1
ATOM 4612 C C . LEU B 1 119 ? -13.164 -51.094 -19.203 1 94.25 119 LEU B C 1
ATOM 4614 O O . LEU B 1 119 ? -13.477 -51.938 -20.062 1 94.25 119 LEU B O 1
ATOM 4618 N N . LYS B 1 120 ? -11.906 -50.562 -19.062 1 93.5 120 LYS B N 1
ATOM 4619 C CA . LYS B 1 120 ? -10.938 -50.844 -20.125 1 93.5 120 LYS B CA 1
ATOM 4620 C C . LYS B 1 120 ? -9.617 -51.344 -19.562 1 93.5 120 LYS B C 1
ATOM 4622 O O . LYS B 1 120 ? -8.656 -51.562 -20.312 1 93.5 120 LYS B O 1
ATOM 4627 N N . GLY B 1 121 ? -9.492 -51.531 -18.328 1 92.69 121 GLY B N 1
ATOM 4628 C CA . GLY B 1 121 ? -8.234 -51.938 -17.703 1 92.69 121 GLY B CA 1
ATOM 4629 C C . GLY B 1 121 ? -7.934 -53.406 -17.844 1 92.69 121 GLY B C 1
ATOM 4630 O O . GLY B 1 121 ? -6.805 -53.844 -17.609 1 92.69 121 GLY B O 1
ATOM 4631 N N . ASP B 1 122 ? -8.797 -54.219 -18.297 1 91.44 122 ASP B N 1
ATOM 4632 C CA . ASP B 1 122 ? -8.672 -55.656 -18.5 1 91.44 122 ASP B CA 1
ATOM 4633 C C . ASP B 1 122 ? -8 -56.312 -17.312 1 91.44 122 ASP B C 1
ATOM 4635 O O . ASP B 1 122 ? -7.094 -57.156 -17.469 1 91.44 122 ASP B O 1
ATOM 4639 N N . GLY B 1 123 ? -8.266 -55.812 -16.062 1 90.38 123 GLY B N 1
ATOM 4640 C CA . GLY B 1 123 ? -7.789 -56.438 -14.844 1 90.38 123 GLY B CA 1
ATOM 4641 C C . GLY B 1 123 ? -6.355 -56.062 -14.508 1 90.38 123 GLY B C 1
ATOM 4642 O O . GLY B 1 123 ? -5.82 -56.531 -13.484 1 90.38 123 GLY B O 1
ATOM 4643 N N . ASN B 1 124 ? -5.648 -55.312 -15.266 1 93.38 124 ASN B N 1
ATOM 4644 C CA . ASN B 1 124 ? -4.297 -54.844 -14.961 1 93.38 124 ASN B CA 1
ATOM 4645 C C . ASN B 1 124 ? -4.309 -53.531 -14.211 1 93.38 124 ASN B C 1
ATOM 4647 O O . ASN B 1 124 ? -4.578 -52.469 -14.805 1 93.38 124 ASN B O 1
ATOM 4651 N N . PRO B 1 125 ? -3.926 -53.531 -12.984 1 93.25 125 PRO B N 1
ATOM 4652 C CA . PRO B 1 125 ? -4.062 -52.312 -12.172 1 93.25 125 PRO B CA 1
ATOM 4653 C C . PRO B 1 125 ? -3.072 -51.219 -12.562 1 93.25 125 PRO B C 1
ATOM 4655 O O . PRO B 1 125 ? -3.223 -50.062 -12.148 1 93.25 125 PRO B O 1
ATOM 4658 N N . ASN B 1 126 ? -2.035 -51.531 -13.328 1 94.19 126 ASN B N 1
ATOM 4659 C CA . ASN B 1 126 ? -1.104 -50.531 -13.789 1 94.19 126 ASN B CA 1
ATOM 4660 C C . ASN B 1 126 ? -1.809 -49.469 -14.641 1 94.19 126 ASN B C 1
ATOM 4662 O O . ASN B 1 126 ? -1.299 -48.344 -14.812 1 94.19 126 ASN B O 1
ATOM 4666 N N . PHE B 1 127 ? -2.973 -49.844 -15.172 1 94.56 127 PHE B N 1
ATOM 4667 C CA . PHE B 1 127 ? -3.793 -48.906 -15.953 1 94.56 127 PHE B CA 1
ATOM 4668 C C . PHE B 1 127 ? -4.133 -47.688 -15.141 1 94.56 127 PHE B C 1
ATOM 4670 O O . PHE B 1 127 ? -4.172 -46.562 -15.68 1 94.56 127 PHE B O 1
ATOM 4677 N N . ILE B 1 128 ? -4.266 -47.812 -13.875 1 94.94 128 ILE B N 1
ATOM 4678 C CA . ILE B 1 128 ? -4.68 -46.75 -12.992 1 94.94 128 ILE B CA 1
ATOM 4679 C C . ILE B 1 128 ? -3.551 -45.719 -12.867 1 94.94 128 ILE B C 1
ATOM 4681 O O . ILE B 1 128 ? -3.777 -44.5 -12.992 1 94.94 128 ILE B O 1
ATOM 4685 N N . LEU B 1 129 ? -2.328 -46.125 -12.672 1 94 129 LEU B N 1
ATOM 4686 C CA . LEU B 1 129 ? -1.192 -45.25 -12.391 1 94 129 LEU B CA 1
ATOM 4687 C C . LEU B 1 129 ? -0.657 -44.625 -13.672 1 94 129 LEU B C 1
ATOM 4689 O O . LEU B 1 129 ? -0.09 -43.531 -13.648 1 94 129 LEU B O 1
ATOM 4693 N N . LYS B 1 130 ? -0.877 -45.281 -14.812 1 93.94 130 LYS B N 1
ATOM 4694 C CA . LYS B 1 130 ? -0.285 -44.844 -16.062 1 93.94 130 LYS B CA 1
ATOM 4695 C C . LYS B 1 130 ? -1.3 -44.062 -16.906 1 93.94 130 LYS B C 1
ATOM 4697 O O . LYS B 1 130 ? -0.961 -43.5 -17.953 1 93.94 130 LYS B O 1
ATOM 4702 N N . ASN B 1 131 ? -2.533 -44 -16.453 1 93.25 131 ASN B N 1
ATOM 4703 C CA . ASN B 1 131 ? -3.605 -43.344 -17.172 1 93.25 131 ASN B CA 1
ATOM 4704 C C . ASN B 1 131 ? -3.332 -41.844 -17.312 1 93.25 131 ASN B C 1
ATOM 4706 O O . ASN B 1 131 ? -2.975 -41.156 -16.344 1 93.25 131 ASN B O 1
ATOM 4710 N N . PRO B 1 132 ? -3.467 -41.25 -18.484 1 91.88 132 PRO B N 1
ATOM 4711 C CA . PRO B 1 132 ? -3.215 -39.812 -18.719 1 91.88 132 PRO B CA 1
ATOM 4712 C C . PRO B 1 132 ? -4.137 -38.906 -17.891 1 91.88 132 PRO B C 1
ATOM 4714 O O . PRO B 1 132 ? -3.836 -37.75 -17.688 1 91.88 132 PRO B O 1
ATOM 4717 N N . VAL B 1 133 ? -5.266 -39.438 -17.422 1 93 133 VAL B N 1
ATOM 4718 C CA . VAL B 1 133 ? -6.219 -38.656 -16.641 1 93 133 VAL B CA 1
ATOM 4719 C C . VAL B 1 133 ? -5.57 -38.219 -15.328 1 93 133 VAL B C 1
ATOM 4721 O O . VAL B 1 133 ? -6.051 -37.312 -14.672 1 93 133 VAL B O 1
ATOM 4724 N N . ASN B 1 134 ? -4.457 -38.844 -14.961 1 94.19 134 ASN B N 1
ATOM 4725 C CA . ASN B 1 134 ? -3.738 -38.469 -13.742 1 94.19 134 ASN B CA 1
ATOM 4726 C C . ASN B 1 134 ? -3.271 -37 -13.789 1 94.19 134 ASN B C 1
ATOM 4728 O O . ASN B 1 134 ? -3.123 -36.375 -12.75 1 94.19 134 ASN B O 1
ATOM 4732 N N . ALA B 1 135 ? -3.059 -36.469 -14.953 1 93.81 135 ALA B N 1
ATOM 4733 C CA . ALA B 1 135 ? -2.6 -35.094 -15.102 1 93.81 135 ALA B CA 1
ATOM 4734 C C . ALA B 1 135 ? -3.668 -34.094 -14.641 1 93.81 135 ALA B C 1
ATOM 4736 O O . ALA B 1 135 ? -3.369 -32.938 -14.359 1 93.81 135 ALA B O 1
ATOM 4737 N N . PHE B 1 136 ? -4.922 -34.531 -14.555 1 95.5 136 PHE B N 1
ATOM 4738 C CA . PHE B 1 136 ? -6.031 -33.656 -14.219 1 95.5 136 PHE B CA 1
ATOM 4739 C C . PHE B 1 136 ? -5.961 -33.25 -12.75 1 95.5 136 PHE B C 1
ATOM 4741 O O . PHE B 1 136 ? -6.625 -32.281 -12.336 1 95.5 136 PHE B O 1
ATOM 4748 N N . TYR B 1 137 ? -5.125 -33.906 -11.914 1 95.88 137 TYR B N 1
ATOM 4749 C CA . TYR B 1 137 ? -4.934 -33.531 -10.523 1 95.88 137 TYR B CA 1
ATOM 4750 C C . TYR B 1 137 ? -4.293 -32.156 -10.43 1 95.88 137 TYR B C 1
ATOM 4752 O O . TYR B 1 137 ? -4.336 -31.5 -9.375 1 95.88 137 TYR B O 1
ATOM 4760 N N . LEU B 1 138 ? -3.715 -31.672 -11.531 1 94.81 138 LEU B N 1
ATOM 4761 C CA . LEU B 1 138 ? -3.076 -30.359 -11.562 1 94.81 138 LEU B CA 1
ATOM 4762 C C . LEU B 1 138 ? -4.121 -29.234 -11.547 1 94.81 138 LEU B C 1
ATOM 4764 O O . LEU B 1 138 ? -3.828 -28.109 -11.133 1 94.81 138 LEU B O 1
ATOM 4768 N N . LEU B 1 139 ? -5.309 -29.594 -11.961 1 93.81 139 LEU B N 1
ATOM 4769 C CA . LEU B 1 139 ? -6.336 -28.562 -12.141 1 93.81 139 LEU B CA 1
ATOM 4770 C C . LEU B 1 139 ? -6.828 -28.062 -10.789 1 93.81 139 LEU B C 1
ATOM 4772 O O . LEU B 1 139 ? -6.809 -26.844 -10.531 1 93.81 139 LEU B O 1
ATOM 4776 N N . PRO B 1 140 ? -7.199 -28.969 -9.836 1 93.62 140 PRO B N 1
ATOM 4777 C CA . PRO B 1 140 ? -7.57 -28.438 -8.516 1 93.62 140 PRO B CA 1
ATOM 4778 C C . PRO B 1 140 ? -6.406 -27.766 -7.801 1 93.62 140 PRO B C 1
ATOM 4780 O O . PRO B 1 140 ? -6.617 -26.812 -7.035 1 93.62 140 PRO B O 1
ATOM 4783 N N . LEU B 1 141 ? -5.246 -28.219 -8.039 1 93.75 141 LEU B N 1
ATOM 4784 C CA . LEU B 1 141 ? -4.062 -27.609 -7.434 1 93.75 141 LEU B CA 1
ATOM 4785 C C . LEU B 1 141 ? -3.896 -26.172 -7.902 1 93.75 141 LEU B C 1
ATOM 4787 O O . LEU B 1 141 ? -3.615 -25.281 -7.098 1 93.75 141 LEU B O 1
ATOM 4791 N N . SER B 1 142 ? -4.129 -25.938 -9.164 1 91.62 142 SER B N 1
ATOM 4792 C CA . SER B 1 142 ? -3.982 -24.594 -9.727 1 91.62 142 SER B CA 1
ATOM 4793 C C . SER B 1 142 ? -5.059 -23.656 -9.203 1 91.62 142 SER B C 1
ATOM 4795 O O . SER B 1 142 ? -4.801 -22.469 -8.984 1 91.62 142 SER B O 1
ATOM 4797 N N . LEU B 1 143 ? -6.23 -24.172 -8.969 1 91.19 143 LEU B N 1
ATOM 4798 C CA . LEU B 1 143 ? -7.344 -23.359 -8.5 1 91.19 143 LEU B CA 1
ATOM 4799 C C . LEU B 1 143 ? -7.082 -22.859 -7.086 1 91.19 143 LEU B C 1
ATOM 4801 O O . LEU B 1 143 ? -7.555 -21.781 -6.711 1 91.19 143 LEU B O 1
ATOM 4805 N N . SER B 1 144 ? -6.324 -23.578 -6.34 1 90.88 144 SER B N 1
ATOM 4806 C CA . SER B 1 144 ? -6.082 -23.25 -4.941 1 90.88 144 SER B CA 1
ATOM 4807 C C . SER B 1 144 ? -5.188 -22.016 -4.812 1 90.88 144 SER B C 1
ATOM 4809 O O . SER B 1 144 ? -5.117 -21.406 -3.746 1 90.88 144 SER B O 1
ATOM 4811 N N . MET B 1 145 ? -4.617 -21.594 -5.867 1 87.88 145 MET B N 1
ATOM 4812 C CA . MET B 1 145 ? -3.666 -20.5 -5.797 1 87.88 145 MET B CA 1
ATOM 4813 C C . MET B 1 145 ? -4.391 -19.156 -5.66 1 87.88 145 MET B C 1
ATOM 4815 O O . MET B 1 145 ? -3.834 -18.203 -5.129 1 87.88 145 MET B O 1
ATOM 4819 N N . PHE B 1 146 ? -5.664 -19.125 -6.008 1 87.5 146 PHE B N 1
ATOM 4820 C CA . PHE B 1 146 ? -6.379 -17.844 -6.066 1 87.5 146 PHE B CA 1
ATOM 4821 C C . PHE B 1 146 ? -6.891 -17.453 -4.688 1 87.5 146 PHE B C 1
ATOM 4823 O O . PHE B 1 146 ? -7.25 -16.297 -4.461 1 87.5 146 PHE B O 1
ATOM 4830 N N . GLN B 1 147 ? -6.879 -18.328 -3.752 1 82 147 GLN B N 1
ATOM 4831 C CA . GLN B 1 147 ? -7.586 -18.062 -2.506 1 82 147 GLN B CA 1
ATOM 4832 C C . GLN B 1 147 ? -6.633 -17.547 -1.427 1 82 147 GLN B C 1
ATOM 4834 O O . GLN B 1 147 ? -7.051 -17.297 -0.298 1 82 147 GLN B O 1
ATOM 4839 N N . PHE B 1 148 ? -5.449 -17.344 -1.64 1 80.31 148 PHE B N 1
ATOM 4840 C CA . PHE B 1 148 ? -4.445 -16.781 -0.747 1 80.31 148 PHE B CA 1
ATOM 4841 C C . PHE B 1 148 ? -4.344 -17.594 0.54 1 80.31 148 PHE B C 1
ATOM 4843 O O . PHE B 1 148 ? -4.16 -17.031 1.621 1 80.31 148 PHE B O 1
ATOM 4850 N N . ARG B 1 149 ? -4.695 -18.797 0.54 1 90.19 149 ARG B N 1
ATOM 4851 C CA . ARG B 1 149 ? -4.539 -19.719 1.653 1 90.19 149 ARG B CA 1
ATOM 4852 C C . ARG B 1 149 ? -3.6 -20.859 1.282 1 90.19 149 ARG B C 1
ATOM 4854 O O . ARG B 1 149 ? -3.965 -21.75 0.497 1 90.19 149 ARG B O 1
ATOM 4861 N N . ILE B 1 150 ? -2.465 -20.875 1.868 1 92.81 150 ILE B N 1
ATOM 4862 C CA . ILE B 1 150 ? -1.438 -21.875 1.599 1 92.81 150 ILE B CA 1
ATOM 4863 C C . ILE B 1 150 ? -1.952 -23.25 1.982 1 92.81 150 ILE B C 1
ATOM 4865 O O . ILE B 1 150 ? -1.639 -24.25 1.319 1 92.81 150 ILE B O 1
ATOM 4869 N N . ARG B 1 151 ? -2.842 -23.297 2.998 1 94.12 151 ARG B N 1
ATOM 4870 C CA . ARG B 1 151 ? -3.383 -24.562 3.49 1 94.12 151 ARG B CA 1
ATOM 4871 C C . ARG B 1 151 ? -4.195 -25.266 2.41 1 94.12 151 ARG B C 1
ATOM 4873 O O . ARG B 1 151 ? -4.223 -26.5 2.348 1 94.12 151 ARG B O 1
ATOM 4880 N N . LEU B 1 152 ? -4.84 -24.484 1.588 1 94.62 152 LEU B N 1
ATOM 4881 C CA . LEU B 1 152 ? -5.656 -25.078 0.536 1 94.62 152 LEU B CA 1
ATOM 4882 C C . LEU B 1 152 ? -4.777 -25.719 -0.532 1 94.62 152 LEU B C 1
ATOM 4884 O O . LEU B 1 152 ? -5.137 -26.766 -1.095 1 94.62 152 LEU B O 1
ATOM 4888 N N . VAL B 1 153 ? -3.582 -25.141 -0.814 1 95.56 153 VAL B N 1
ATOM 4889 C CA . VAL B 1 153 ? -2.648 -25.703 -1.779 1 95.56 153 VAL B CA 1
ATOM 4890 C C . VAL B 1 153 ? -2.111 -27.031 -1.253 1 95.56 153 VAL B C 1
ATOM 4892 O O . VAL B 1 153 ? -2.119 -28.047 -1.967 1 95.56 153 VAL B O 1
ATOM 4895 N N . LEU B 1 154 ? -1.729 -27.016 -0.039 1 95.94 154 LEU B N 1
ATOM 4896 C CA . LEU B 1 154 ? -1.204 -28.234 0.584 1 95.94 154 LEU B CA 1
ATOM 4897 C C . LEU B 1 154 ? -2.283 -29.297 0.686 1 95.94 154 LEU B C 1
ATOM 4899 O O . LEU B 1 154 ? -2.008 -30.484 0.493 1 95.94 154 LEU B O 1
ATOM 4903 N N . PHE B 1 155 ? -3.477 -28.844 0.982 1 96.75 155 PHE B N 1
ATOM 4904 C CA . PHE B 1 155 ? -4.594 -29.781 1.062 1 96.75 155 PHE B CA 1
ATOM 4905 C C . PHE B 1 155 ? -4.844 -30.438 -0.287 1 96.75 155 PHE B C 1
ATOM 4907 O O . PHE B 1 155 ? -5.07 -31.656 -0.357 1 96.75 155 PHE B O 1
ATOM 4914 N N . SER B 1 156 ? -4.844 -29.641 -1.326 1 96.88 156 SER B N 1
ATOM 4915 C CA . SER B 1 156 ? -5.031 -30.203 -2.662 1 96.88 156 SER B CA 1
ATOM 4916 C C . SER B 1 156 ? -3.945 -31.219 -2.996 1 96.88 156 SER B C 1
ATOM 4918 O O . SER B 1 156 ? -4.238 -32.281 -3.525 1 96.88 156 SER B O 1
ATOM 4920 N N . PHE B 1 157 ? -2.697 -30.922 -2.684 1 97.25 157 PHE B N 1
ATOM 4921 C CA . PHE B 1 157 ? -1.602 -31.844 -2.914 1 97.25 157 PHE B CA 1
ATOM 4922 C C . PHE B 1 157 ? -1.801 -33.125 -2.109 1 97.25 157 PHE B C 1
ATOM 4924 O O . PHE B 1 157 ? -1.571 -34.219 -2.617 1 97.25 157 PHE B O 1
ATOM 4931 N N . LEU B 1 158 ? -2.203 -33 -0.876 1 97.69 158 LEU B N 1
ATOM 4932 C CA . LEU B 1 158 ? -2.402 -34.156 -0.02 1 97.69 158 LEU B CA 1
ATOM 4933 C C . LEU B 1 158 ? -3.508 -35.062 -0.569 1 97.69 158 LEU B C 1
ATOM 4935 O O . LEU B 1 158 ? -3.42 -36.281 -0.483 1 97.69 158 LEU B O 1
ATOM 4939 N N . CYS B 1 159 ? -4.57 -34.438 -1.124 1 97.75 159 CYS B N 1
ATOM 4940 C CA . CYS B 1 159 ? -5.629 -35.219 -1.747 1 97.75 159 CYS B CA 1
ATOM 4941 C C . CYS B 1 159 ? -5.082 -36.062 -2.902 1 97.75 159 CYS B C 1
ATOM 4943 O O . CYS B 1 159 ? -5.375 -37.25 -3.006 1 97.75 159 CYS B O 1
ATOM 4945 N N . PHE B 1 160 ? -4.285 -35.438 -3.717 1 97.12 160 PHE B N 1
ATOM 4946 C CA . PHE B 1 160 ? -3.648 -36.156 -4.809 1 97.12 160 PHE B CA 1
ATOM 4947 C C . PHE B 1 160 ? -2.752 -37.281 -4.27 1 97.12 160 PHE B C 1
ATOM 4949 O O . PHE B 1 160 ? -2.832 -38.406 -4.723 1 97.12 160 PHE B O 1
ATOM 4956 N N . PHE B 1 161 ? -1.894 -36.875 -3.338 1 97.5 161 PHE B N 1
ATOM 4957 C CA . PHE B 1 161 ? -0.904 -37.781 -2.801 1 97.5 161 PHE B CA 1
ATOM 4958 C C . PHE B 1 161 ? -1.583 -39 -2.176 1 97.5 161 PHE B C 1
ATOM 4960 O O . PHE B 1 161 ? -1.143 -40.125 -2.375 1 97.5 161 PHE B O 1
ATOM 4967 N N . PHE B 1 162 ? -2.646 -38.812 -1.482 1 97.69 162 PHE B N 1
ATOM 4968 C CA . PHE B 1 162 ? -3.391 -39.906 -0.861 1 97.69 162 PHE B CA 1
ATOM 4969 C C . PHE B 1 162 ? -4.012 -40.812 -1.919 1 97.69 162 PHE B C 1
ATOM 4971 O O . PHE B 1 162 ? -3.949 -42.031 -1.808 1 97.69 162 PHE B O 1
ATOM 4978 N N . ALA B 1 163 ? -4.633 -40.188 -2.908 1 97.56 163 ALA B N 1
ATOM 4979 C CA . ALA B 1 163 ? -5.195 -41 -4 1 97.56 163 ALA B CA 1
ATOM 4980 C C . ALA B 1 163 ? -4.117 -41.812 -4.676 1 97.56 163 ALA B C 1
ATOM 4982 O O . ALA B 1 163 ? -4.32 -43 -4.941 1 97.56 163 ALA B O 1
ATOM 4983 N N . HIS B 1 164 ? -2.965 -41.188 -4.898 1 97 164 HIS B N 1
ATOM 4984 C CA . HIS B 1 164 ? -1.853 -41.875 -5.539 1 97 164 HIS B CA 1
ATOM 4985 C C . HIS B 1 164 ? -1.375 -43.062 -4.699 1 97 164 HIS B C 1
ATOM 4987 O O . HIS B 1 164 ? -1.122 -44.156 -5.23 1 97 164 HIS B O 1
ATOM 4993 N N . CYS B 1 165 ? -1.303 -42.938 -3.42 1 96.81 165 CYS B N 1
ATOM 4994 C CA . CYS B 1 165 ? -0.892 -44 -2.518 1 96.81 165 CYS B CA 1
ATOM 4995 C C . CYS B 1 165 ? -1.906 -45.125 -2.523 1 96.81 165 CYS B C 1
ATOM 4997 O O . CYS B 1 165 ? -1.53 -46.312 -2.547 1 96.81 165 CYS B O 1
ATOM 4999 N N . ILE B 1 166 ? -3.166 -44.781 -2.525 1 96.62 166 ILE B N 1
ATOM 5000 C CA . ILE B 1 166 ? -4.215 -45.812 -2.555 1 96.62 166 ILE B CA 1
ATOM 5001 C C . ILE B 1 166 ? -4.109 -46.625 -3.842 1 96.62 166 ILE B C 1
ATOM 5003 O O . ILE B 1 166 ? -4.199 -47.844 -3.812 1 96.62 166 ILE B O 1
ATOM 5007 N N . PHE B 1 167 ? -3.934 -45.906 -4.961 1 96.06 167 PHE B N 1
ATOM 5008 C CA . PHE B 1 167 ? -3.791 -46.594 -6.238 1 96.06 167 PHE B CA 1
ATOM 5009 C C . PHE B 1 167 ? -2.574 -47.5 -6.23 1 96.06 167 PHE B C 1
ATOM 5011 O O . PHE B 1 167 ? -2.639 -48.625 -6.73 1 96.06 167 PHE B O 1
ATOM 5018 N N . LEU B 1 168 ? -1.473 -47.031 -5.621 1 94.94 168 LEU B N 1
ATOM 5019 C CA . LEU B 1 168 ? -0.251 -47.844 -5.551 1 94.94 168 LEU B CA 1
ATOM 5020 C C . LEU B 1 168 ? -0.463 -49.094 -4.695 1 94.94 168 LEU B C 1
ATOM 5022 O O . LEU B 1 168 ? -0.077 -50.188 -5.09 1 94.94 168 LEU B O 1
ATOM 5026 N N . ILE B 1 169 ? -1.076 -48.938 -3.568 1 94.69 169 ILE B N 1
ATOM 5027 C CA . ILE B 1 169 ? -1.333 -50.062 -2.658 1 94.69 169 ILE B CA 1
ATOM 5028 C C . ILE B 1 169 ? -2.244 -51.062 -3.334 1 94.69 169 ILE B C 1
ATOM 5030 O O . ILE B 1 169 ? -1.997 -52.281 -3.264 1 94.69 169 ILE B O 1
ATOM 5034 N N . TYR B 1 170 ? -3.217 -50.562 -4.02 1 93.88 170 TYR B N 1
ATOM 5035 C CA . TYR B 1 170 ? -4.137 -51.438 -4.734 1 93.88 170 TYR B CA 1
ATOM 5036 C C . TYR B 1 170 ? -3.406 -52.219 -5.816 1 93.88 170 TYR B C 1
ATOM 5038 O O . TYR B 1 170 ? -3.648 -53.406 -5.988 1 93.88 170 TYR B O 1
ATOM 5046 N N . THR B 1 171 ? -2.58 -51.531 -6.535 1 91 171 THR B N 1
ATOM 5047 C CA . THR B 1 171 ? -1.825 -52.156 -7.605 1 91 171 THR B CA 1
ATOM 5048 C C . THR B 1 171 ? -0.929 -53.281 -7.051 1 91 171 THR B C 1
ATOM 5050 O O . THR B 1 171 ? -0.798 -54.344 -7.656 1 91 171 THR B O 1
ATOM 5053 N N . PHE B 1 172 ? -0.373 -53.125 -5.906 1 89.88 172 PHE B N 1
ATOM 5054 C CA . PHE B 1 172 ? 0.489 -54.125 -5.285 1 89.88 172 PHE B CA 1
ATOM 5055 C C . PHE B 1 172 ? -0.331 -55.312 -4.758 1 89.88 172 PHE B C 1
ATOM 5057 O O . PHE B 1 172 ? 0.083 -56.469 -4.871 1 89.88 172 PHE B O 1
ATOM 5064 N N . TYR B 1 173 ? -1.447 -55.031 -4.273 1 91.44 173 TYR B N 1
ATOM 5065 C CA . TYR B 1 173 ? -2.303 -56.062 -3.689 1 91.44 173 TYR B CA 1
ATOM 5066 C C . TYR B 1 173 ? -2.842 -57 -4.766 1 91.44 173 TYR B C 1
ATOM 5068 O O . TYR B 1 173 ? -2.973 -58.188 -4.543 1 91.44 173 TYR B O 1
ATOM 5076 N N . THR B 1 174 ? -3.207 -56.5 -5.91 1 89.75 174 THR B N 1
ATOM 5077 C CA . THR B 1 174 ? -3.84 -57.281 -6.961 1 89.75 174 THR B CA 1
ATOM 5078 C C . THR B 1 174 ? -2.789 -57.938 -7.84 1 89.75 174 THR B C 1
ATOM 5080 O O . THR B 1 174 ? -3.125 -58.719 -8.734 1 89.75 174 THR B O 1
ATOM 5083 N N . GLY B 1 175 ? -1.523 -57.812 -7.633 1 82.44 175 GLY B N 1
ATOM 5084 C CA . GLY B 1 175 ? -0.464 -58.438 -8.391 1 82.44 175 GLY B CA 1
ATOM 5085 C C . GLY B 1 175 ? -0.131 -57.719 -9.68 1 82.44 175 GLY B C 1
ATOM 5086 O O . GLY B 1 175 ? -0.679 -58.062 -10.734 1 82.44 175 GLY B O 1
ATOM 5087 N N . THR B 1 176 ? 0.587 -56.781 -9.703 1 81.75 176 THR B N 1
ATOM 5088 C CA . THR B 1 176 ? 0.974 -56 -10.859 1 81.75 176 THR B CA 1
ATOM 5089 C C . THR B 1 176 ? 2.287 -56.5 -11.453 1 81.75 176 THR B C 1
ATOM 5091 O O . THR B 1 176 ? 3.178 -56.938 -10.719 1 81.75 176 THR B O 1
ATOM 5094 N N . PRO B 1 177 ? 2.316 -56.656 -12.766 1 90 177 PRO B N 1
ATOM 5095 C CA . PRO B 1 177 ? 3.643 -56.906 -13.344 1 90 177 PRO B CA 1
ATOM 5096 C C . PRO B 1 177 ? 4.629 -55.781 -13.055 1 90 177 PRO B C 1
ATOM 5098 O O . PRO B 1 177 ? 4.34 -54.594 -13.336 1 90 177 PRO B O 1
ATOM 5101 N N . VAL B 1 178 ? 5.699 -56.188 -12.383 1 91.56 178 VAL B N 1
ATOM 5102 C CA . VAL B 1 178 ? 6.727 -55.219 -12.039 1 91.56 178 VAL B CA 1
ATOM 5103 C C . VAL B 1 178 ? 8.031 -55.562 -12.758 1 91.56 178 VAL B C 1
ATOM 5105 O O . VAL B 1 178 ? 8.273 -56.719 -13.094 1 91.56 178 VAL B O 1
ATOM 5108 N N . GLY B 1 179 ? 8.758 -54.531 -13.133 1 90.12 179 GLY B N 1
ATOM 5109 C CA . GLY B 1 179 ? 10.047 -54.719 -13.781 1 90.12 179 GLY B CA 1
ATOM 5110 C C . GLY B 1 179 ? 10.938 -53.5 -13.711 1 90.12 179 GLY B C 1
ATOM 5111 O O . GLY B 1 179 ? 10.641 -52.531 -12.984 1 90.12 179 GLY B O 1
ATOM 5112 N N . TYR B 1 180 ? 12.086 -53.625 -14.383 1 90.81 180 TYR B N 1
ATOM 5113 C CA . TYR B 1 180 ? 13.055 -52.531 -14.391 1 90.81 180 TYR B CA 1
ATOM 5114 C C . TYR B 1 180 ? 13.32 -52.062 -15.805 1 90.81 180 TYR B C 1
ATOM 5116 O O . TYR B 1 180 ? 14.164 -51.188 -16.016 1 90.81 180 TYR B O 1
ATOM 5124 N N . ASP B 1 181 ? 12.547 -52.531 -16.688 1 90.25 181 ASP B N 1
ATOM 5125 C CA . ASP B 1 181 ? 12.758 -52.188 -18.094 1 90.25 181 ASP B CA 1
ATOM 5126 C C . ASP B 1 181 ? 11.953 -50.938 -18.469 1 90.25 181 ASP B C 1
ATOM 5128 O O . ASP B 1 181 ? 10.727 -50.938 -18.422 1 90.25 181 ASP B O 1
ATOM 5132 N N . TRP B 1 182 ? 12.648 -50 -19 1 91.12 182 TRP B N 1
ATOM 5133 C CA . TRP B 1 182 ? 12.031 -48.719 -19.328 1 91.12 182 TRP B CA 1
ATOM 5134 C C . TRP B 1 182 ? 11.078 -48.875 -20.516 1 91.12 182 TRP B C 1
ATOM 5136 O O . TRP B 1 182 ? 10.039 -48.219 -20.562 1 91.12 182 TRP B O 1
ATOM 5146 N N . TYR B 1 183 ? 11.461 -49.656 -21.406 1 91.94 183 TYR B N 1
ATOM 5147 C CA . TYR B 1 183 ? 10.617 -49.844 -22.578 1 91.94 183 TYR B CA 1
ATOM 5148 C C . TYR B 1 183 ? 9.266 -50.438 -22.172 1 91.94 183 TYR B C 1
ATOM 5150 O O . TYR B 1 183 ? 8.219 -49.938 -22.562 1 91.94 183 TYR B O 1
ATOM 5158 N N . LYS B 1 184 ? 9.336 -51.438 -21.359 1 92.25 184 LYS B N 1
ATOM 5159 C CA . LYS B 1 184 ? 8.109 -52.094 -20.938 1 92.25 184 LYS B CA 1
ATOM 5160 C C . LYS B 1 184 ? 7.305 -51.219 -20 1 92.25 184 LYS B C 1
ATOM 5162 O O . LYS B 1 184 ? 6.078 -51.344 -19.922 1 92.25 184 LYS B O 1
ATOM 5167 N N . TYR B 1 185 ? 7.984 -50.375 -19.359 1 93 185 TYR B N 1
ATOM 5168 C CA . TYR B 1 185 ? 7.309 -49.438 -18.484 1 93 185 TYR B CA 1
ATOM 5169 C C . TYR B 1 185 ? 6.527 -48.406 -19.281 1 93 185 TYR B C 1
ATOM 5171 O O . TYR B 1 185 ? 5.359 -48.156 -18.984 1 93 185 TYR B O 1
ATOM 5179 N N . VAL B 1 186 ? 7.121 -47.906 -20.328 1 93.06 186 VAL B N 1
ATOM 5180 C CA . VAL B 1 186 ? 6.527 -46.781 -21.078 1 93.06 186 VAL B CA 1
ATOM 5181 C C . VAL B 1 186 ? 5.535 -47.344 -22.109 1 93.06 186 VAL B C 1
ATOM 5183 O O . VAL B 1 186 ? 4.441 -46.781 -22.266 1 93.06 186 VAL B O 1
ATOM 5186 N N . LEU B 1 187 ? 5.859 -48.469 -22.75 1 93.25 187 LEU B N 1
ATOM 5187 C CA . LEU B 1 187 ? 5.043 -48.969 -23.859 1 93.25 187 LEU B CA 1
ATOM 5188 C C . LEU B 1 187 ? 4.484 -50.344 -23.578 1 93.25 187 LEU B C 1
ATOM 5190 O O . LEU B 1 187 ? 3.979 -51.031 -24.469 1 93.25 187 LEU B O 1
ATOM 5194 N N . GLY B 1 188 ? 4.668 -50.719 -22.312 1 91.88 188 GLY B N 1
ATOM 5195 C CA . GLY B 1 188 ? 4.176 -52.031 -21.953 1 91.88 188 GLY B CA 1
ATOM 5196 C C . GLY B 1 188 ? 3.375 -52.031 -20.656 1 91.88 188 GLY B C 1
ATOM 5197 O O . GLY B 1 188 ? 2.93 -50.969 -20.203 1 91.88 188 GLY B O 1
ATOM 5198 N N . ASP B 1 189 ? 3.121 -53.156 -20.125 1 91 189 ASP B N 1
ATOM 5199 C CA . ASP B 1 189 ? 2.201 -53.281 -19 1 91 189 ASP B CA 1
ATOM 5200 C C . ASP B 1 189 ? 2.963 -53.406 -17.688 1 91 189 ASP B C 1
ATOM 5202 O O . ASP B 1 189 ? 2.365 -53.688 -16.641 1 91 189 ASP B O 1
ATOM 5206 N N . GLU B 1 190 ? 4.266 -53.188 -17.734 1 92.31 190 GLU B N 1
ATOM 5207 C CA . GLU B 1 190 ? 5.059 -53.281 -16.516 1 92.31 190 GLU B CA 1
ATOM 5208 C C . GLU B 1 190 ? 5.164 -51.938 -15.812 1 92.31 190 GLU B C 1
ATOM 5210 O O . GLU B 1 190 ? 5.078 -50.875 -16.469 1 92.31 190 GLU B O 1
ATOM 5215 N N . LEU B 1 191 ? 5.363 -52.031 -14.523 1 93.25 191 LEU B N 1
ATOM 5216 C CA . LEU B 1 191 ? 5.492 -50.844 -13.719 1 93.25 191 LEU B CA 1
ATOM 5217 C C . LEU B 1 191 ? 6.848 -50.781 -13.016 1 93.25 191 LEU B C 1
ATOM 5219 O O . LEU B 1 191 ? 7.297 -51.812 -12.469 1 93.25 191 LEU B O 1
ATOM 5223 N N . ILE B 1 192 ? 7.531 -49.719 -13.164 1 93.88 192 ILE B N 1
ATOM 5224 C CA . ILE B 1 192 ? 8.688 -49.469 -12.312 1 93.88 192 ILE B CA 1
ATOM 5225 C C . ILE B 1 192 ? 8.242 -48.812 -11.016 1 93.88 192 ILE B C 1
ATOM 5227 O O . ILE B 1 192 ? 7.922 -47.625 -11.008 1 93.88 192 ILE B O 1
ATOM 5231 N N . VAL B 1 193 ? 8.344 -49.531 -9.992 1 90.25 193 VAL B N 1
ATOM 5232 C CA . VAL B 1 193 ? 7.734 -49.156 -8.719 1 90.25 193 VAL B CA 1
ATOM 5233 C C . VAL B 1 193 ? 8.445 -47.906 -8.156 1 90.25 193 VAL B C 1
ATOM 5235 O O . VAL B 1 193 ? 7.797 -46.969 -7.676 1 90.25 193 VAL B O 1
ATOM 5238 N N . THR B 1 194 ? 9.695 -47.844 -8.172 1 91.25 194 THR B N 1
ATOM 5239 C CA . THR B 1 194 ? 10.445 -46.719 -7.605 1 91.25 194 THR B CA 1
ATOM 5240 C C . THR B 1 194 ? 10.109 -45.406 -8.312 1 91.25 194 THR B C 1
ATOM 5242 O O . THR B 1 194 ? 10 -44.375 -7.68 1 91.25 194 THR B O 1
ATOM 5245 N N . ASP B 1 195 ? 9.922 -45.5 -9.586 1 91.62 195 ASP B N 1
ATOM 5246 C CA . ASP B 1 195 ? 9.547 -44.312 -10.344 1 91.62 195 ASP B CA 1
ATOM 5247 C C . ASP B 1 195 ? 8.133 -43.844 -9.992 1 91.62 195 ASP B C 1
ATOM 5249 O O . ASP B 1 195 ? 7.891 -42.656 -9.773 1 91.62 195 ASP B O 1
ATOM 5253 N N . ALA B 1 196 ? 7.219 -44.781 -9.93 1 91.62 196 ALA B N 1
ATOM 5254 C CA . ALA B 1 196 ? 5.812 -44.469 -9.672 1 91.62 196 ALA B CA 1
ATOM 5255 C C . ALA B 1 196 ? 5.637 -43.844 -8.289 1 91.62 196 ALA B C 1
ATOM 5257 O O . ALA B 1 196 ? 4.77 -43 -8.102 1 91.62 196 ALA B O 1
ATOM 5258 N N . ILE B 1 197 ? 6.488 -44.219 -7.402 1 91.81 197 ILE B N 1
ATOM 5259 C CA . ILE B 1 197 ? 6.379 -43.75 -6.031 1 91.81 197 ILE B CA 1
ATOM 5260 C C . ILE B 1 197 ? 6.949 -42.312 -5.941 1 91.81 197 ILE B C 1
ATOM 5262 O O . ILE B 1 197 ? 6.406 -41.469 -5.227 1 91.81 197 ILE B O 1
ATOM 5266 N N . VAL B 1 198 ? 7.922 -42.031 -6.715 1 92.75 198 VAL B N 1
ATOM 5267 C CA . VAL B 1 198 ? 8.719 -40.875 -6.379 1 92.75 198 VAL B CA 1
ATOM 5268 C C . VAL B 1 198 ? 8.484 -39.75 -7.41 1 92.75 198 VAL B C 1
ATOM 5270 O O . VAL B 1 198 ? 8.203 -38.625 -7.051 1 92.75 198 VAL B O 1
ATOM 5273 N N . THR B 1 199 ? 8.492 -40.031 -8.641 1 91.38 199 THR B N 1
ATOM 5274 C CA . THR B 1 199 ? 8.672 -39.031 -9.688 1 91.38 199 THR B CA 1
ATOM 5275 C C . THR B 1 199 ? 7.461 -38.094 -9.75 1 91.38 199 THR B C 1
ATOM 5277 O O . THR B 1 199 ? 7.586 -36.906 -9.555 1 91.38 199 THR B O 1
ATOM 5280 N N . ARG B 1 200 ? 6.266 -38.656 -9.945 1 93.75 200 ARG B N 1
ATOM 5281 C CA . ARG B 1 200 ? 5.09 -37.812 -10.102 1 93.75 200 ARG B CA 1
ATOM 5282 C C . ARG B 1 200 ? 4.785 -37.062 -8.812 1 93.75 200 ARG B C 1
ATOM 5284 O O . ARG B 1 200 ? 4.605 -35.844 -8.836 1 93.75 200 ARG B O 1
ATOM 5291 N N . PRO B 1 201 ? 4.828 -37.719 -7.645 1 94.81 201 PRO B N 1
ATOM 5292 C CA . PRO B 1 201 ? 4.551 -36.969 -6.406 1 94.81 201 PRO B CA 1
ATOM 5293 C C . PRO B 1 201 ? 5.559 -35.844 -6.145 1 94.81 201 PRO B C 1
ATOM 5295 O O . PRO B 1 201 ? 5.18 -34.781 -5.691 1 94.81 201 PRO B O 1
ATOM 5298 N N . ILE B 1 202 ? 6.766 -36.062 -6.484 1 94.94 202 ILE B N 1
ATOM 5299 C CA . ILE B 1 202 ? 7.781 -35.062 -6.18 1 94.94 202 ILE B CA 1
ATOM 5300 C C . ILE B 1 202 ? 7.605 -33.844 -7.098 1 94.94 202 ILE B C 1
ATOM 5302 O O . ILE B 1 202 ? 7.84 -32.719 -6.684 1 94.94 202 ILE B O 1
ATOM 5306 N N . ILE B 1 203 ? 7.238 -34.031 -8.344 1 93.88 203 ILE B N 1
ATOM 5307 C CA . ILE B 1 203 ? 7.004 -32.938 -9.281 1 93.88 203 ILE B CA 1
ATOM 5308 C C . ILE B 1 203 ? 5.805 -32.094 -8.812 1 93.88 203 ILE B C 1
ATOM 5310 O O . ILE B 1 203 ? 5.871 -30.875 -8.766 1 93.88 203 ILE B O 1
ATOM 5314 N N . TYR B 1 204 ? 4.719 -32.812 -8.438 1 95.12 204 TYR B N 1
ATOM 5315 C CA . TYR B 1 204 ? 3.525 -32.125 -7.973 1 95.12 204 TYR B CA 1
ATOM 5316 C C . TYR B 1 204 ? 3.787 -31.406 -6.652 1 95.12 204 TYR B C 1
ATOM 5318 O O . TYR B 1 204 ? 3.262 -30.312 -6.418 1 95.12 204 TYR B O 1
ATOM 5326 N N . PHE B 1 205 ? 4.645 -32.031 -5.875 1 95.19 205 PHE B N 1
ATOM 5327 C CA . PHE B 1 205 ? 5.023 -31.406 -4.617 1 95.19 205 PHE B CA 1
ATOM 5328 C C . PHE B 1 205 ? 5.82 -30.141 -4.871 1 95.19 205 PHE B C 1
ATOM 5330 O O . PHE B 1 205 ? 5.602 -29.125 -4.211 1 95.19 205 PHE B O 1
ATOM 5337 N N . SER B 1 206 ? 6.727 -30.203 -5.789 1 93.94 206 SER B N 1
ATOM 5338 C CA . SER B 1 206 ? 7.508 -29.016 -6.152 1 93.94 206 SER B CA 1
ATOM 5339 C C . SER B 1 206 ? 6.609 -27.891 -6.648 1 93.94 206 SER B C 1
ATOM 5341 O O . SER B 1 206 ? 6.809 -26.734 -6.297 1 93.94 206 SER B O 1
ATOM 5343 N N . LEU B 1 207 ? 5.637 -28.25 -7.426 1 93.94 207 LEU B N 1
ATOM 5344 C CA . LEU B 1 207 ? 4.676 -27.266 -7.902 1 93.94 207 LEU B CA 1
ATOM 5345 C C . LEU B 1 207 ? 3.898 -26.656 -6.738 1 93.94 207 LEU B C 1
ATOM 5347 O O . LEU B 1 207 ? 3.719 -25.438 -6.676 1 93.94 207 LEU B O 1
ATOM 5351 N N . ALA B 1 208 ? 3.498 -27.516 -5.816 1 94.81 208 ALA B N 1
ATOM 5352 C CA . ALA B 1 208 ? 2.752 -27.047 -4.648 1 94.81 208 ALA B CA 1
ATOM 5353 C C . ALA B 1 208 ? 3.584 -26.078 -3.818 1 94.81 208 ALA B C 1
ATOM 5355 O O . ALA B 1 208 ? 3.068 -25.078 -3.332 1 94.81 208 ALA B O 1
ATOM 5356 N N . ILE B 1 209 ? 4.828 -26.344 -3.713 1 94.06 209 ILE B N 1
ATOM 5357 C CA . ILE B 1 209 ? 5.715 -25.484 -2.943 1 94.06 209 ILE B CA 1
ATOM 5358 C C . ILE B 1 209 ? 5.863 -24.141 -3.645 1 94.06 209 ILE B C 1
ATOM 5360 O O . ILE B 1 209 ? 5.828 -23.094 -3 1 94.06 209 ILE B O 1
ATOM 5364 N N . CYS B 1 210 ? 5.98 -24.172 -4.918 1 92.5 210 CYS B N 1
ATOM 5365 C CA . CYS B 1 210 ? 6.102 -22.938 -5.68 1 92.5 210 CYS B CA 1
ATOM 5366 C C . CYS B 1 210 ? 4.844 -22.094 -5.547 1 92.5 210 CYS B C 1
ATOM 5368 O O . CYS B 1 210 ? 4.926 -20.891 -5.285 1 92.5 210 CYS B O 1
ATOM 5370 N N . LEU B 1 211 ? 3.725 -22.734 -5.637 1 92.94 211 LEU B N 1
ATOM 5371 C CA . LEU B 1 211 ? 2.463 -22.016 -5.512 1 92.94 211 LEU B CA 1
ATOM 5372 C C . LEU B 1 211 ? 2.297 -21.453 -4.105 1 92.94 211 LEU B C 1
ATOM 5374 O O . LEU B 1 211 ? 1.857 -20.312 -3.939 1 92.94 211 LEU B O 1
ATOM 5378 N N . SER B 1 212 ? 2.703 -22.25 -3.102 1 93.69 212 SER B N 1
ATOM 5379 C CA . SER B 1 212 ? 2.609 -21.828 -1.712 1 93.69 212 SER B CA 1
ATOM 5380 C C . SER B 1 212 ? 3.49 -20.609 -1.453 1 93.69 212 SER B C 1
ATOM 5382 O O . SER B 1 212 ? 3.068 -19.656 -0.785 1 93.69 212 SER B O 1
ATOM 5384 N N . TYR B 1 213 ? 4.59 -20.625 -2.055 1 91.75 213 TYR B N 1
ATOM 5385 C CA . TYR B 1 213 ? 5.488 -19.5 -1.855 1 91.75 213 TYR B CA 1
ATOM 5386 C C . TYR B 1 213 ? 4.973 -18.266 -2.576 1 91.75 213 TYR B C 1
ATOM 5388 O O . TYR B 1 213 ? 5.129 -17.141 -2.084 1 91.75 213 TYR B O 1
ATOM 5396 N N . GLY B 1 214 ? 4.445 -18.516 -3.74 1 89.06 214 GLY B N 1
ATOM 5397 C CA . GLY B 1 214 ? 3.812 -17.391 -4.418 1 89.06 214 GLY B CA 1
ATOM 5398 C C . GLY B 1 214 ? 2.723 -16.734 -3.594 1 89.06 214 GLY B C 1
ATOM 5399 O O . GLY B 1 214 ? 2.645 -15.508 -3.525 1 89.06 214 GLY B O 1
ATOM 5400 N N . ILE B 1 215 ? 1.957 -17.5 -2.916 1 91.94 215 ILE B N 1
ATOM 5401 C CA . ILE B 1 215 ? 0.897 -16.984 -2.053 1 91.94 215 ILE B CA 1
ATOM 5402 C C . ILE B 1 215 ? 1.51 -16.25 -0.866 1 91.94 215 ILE B C 1
ATOM 5404 O O . ILE B 1 215 ? 1.056 -15.156 -0.503 1 91.94 215 ILE B O 1
ATOM 5408 N N . TYR B 1 216 ? 2.518 -16.781 -0.328 1 92.12 216 TYR B N 1
ATOM 5409 C CA . TYR B 1 216 ? 3.207 -16.172 0.802 1 92.12 216 TYR B CA 1
ATOM 5410 C C . TYR B 1 216 ? 3.723 -14.789 0.44 1 92.12 216 TYR B C 1
ATOM 5412 O O . TYR B 1 216 ? 3.559 -13.836 1.21 1 92.12 216 TYR B O 1
ATOM 5420 N N . ARG B 1 217 ? 4.254 -14.742 -0.668 1 88.25 217 ARG B N 1
ATOM 5421 C CA . ARG B 1 217 ? 4.77 -13.461 -1.134 1 88.25 217 ARG B CA 1
ATOM 5422 C C . ARG B 1 217 ? 3.643 -12.445 -1.297 1 88.25 217 ARG B C 1
ATOM 5424 O O . ARG B 1 217 ? 3.818 -11.266 -1 1 88.25 217 ARG B O 1
ATOM 5431 N N . THR B 1 218 ? 2.582 -12.891 -1.779 1 88.88 218 THR B N 1
ATOM 5432 C CA . THR B 1 218 ? 1.44 -12 -1.967 1 88.88 218 THR B CA 1
ATOM 5433 C C . THR B 1 218 ? 0.896 -11.531 -0.622 1 88.88 218 THR B C 1
ATOM 5435 O O . THR B 1 218 ? 0.5 -10.367 -0.478 1 88.88 218 THR B O 1
ATOM 5438 N N . ILE B 1 219 ? 0.898 -12.398 0.315 1 90 219 ILE B N 1
ATOM 5439 C CA . ILE B 1 219 ? 0.428 -12.055 1.651 1 90 219 ILE B CA 1
ATOM 5440 C C . ILE B 1 219 ? 1.353 -11.008 2.27 1 90 219 ILE B C 1
ATOM 5442 O O . ILE B 1 219 ? 0.891 -10.062 2.918 1 90 219 ILE B O 1
ATOM 5446 N N . LEU B 1 220 ? 2.604 -11.133 2.049 1 90.19 220 LEU B N 1
ATOM 5447 C CA . LEU B 1 220 ? 3.559 -10.156 2.551 1 90.19 220 LEU B CA 1
ATOM 5448 C C . LEU B 1 220 ? 3.318 -8.789 1.914 1 90.19 220 LEU B C 1
ATOM 5450 O O . LEU B 1 220 ? 3.436 -7.758 2.582 1 90.19 220 LEU B O 1
ATOM 5454 N N . MET B 1 221 ? 2.967 -8.82 0.697 1 89.06 221 MET B N 1
ATOM 5455 C CA . MET B 1 221 ? 2.664 -7.578 -0.006 1 89.06 221 MET B CA 1
ATOM 5456 C C . MET B 1 221 ? 1.401 -6.93 0.551 1 89.06 221 MET B C 1
ATOM 5458 O O . MET B 1 221 ? 1.319 -5.707 0.652 1 89.06 221 MET B O 1
ATOM 5462 N N . LEU B 1 222 ? 0.467 -7.699 0.871 1 89.56 222 LEU B N 1
ATOM 5463 C CA . LEU B 1 222 ? -0.768 -7.203 1.467 1 89.56 222 LEU B CA 1
ATOM 5464 C C . LEU B 1 222 ? -0.494 -6.539 2.812 1 89.56 222 LEU B C 1
ATOM 5466 O O . LEU B 1 222 ? -1.132 -5.543 3.16 1 89.56 222 LEU B O 1
ATOM 5470 N N . LYS B 1 223 ? 0.364 -7.117 3.512 1 91.31 223 LYS B N 1
ATOM 5471 C CA . LYS B 1 223 ? 0.75 -6.52 4.785 1 91.31 223 LYS B CA 1
ATOM 5472 C C . LYS B 1 223 ? 1.387 -5.148 4.578 1 91.31 223 LYS B C 1
ATOM 5474 O O . LYS B 1 223 ? 1.091 -4.203 5.316 1 91.31 223 LYS B O 1
ATOM 5479 N N . ARG B 1 224 ? 2.238 -5.078 3.596 1 90.5 224 ARG B N 1
ATOM 5480 C CA . ARG B 1 224 ? 2.855 -3.801 3.262 1 90.5 224 ARG B CA 1
ATOM 5481 C C . ARG B 1 224 ? 1.807 -2.779 2.834 1 90.5 224 ARG B C 1
ATOM 5483 O O . ARG B 1 224 ? 1.896 -1.604 3.189 1 90.5 224 ARG B O 1
ATOM 5490 N N . LEU B 1 225 ? 0.858 -3.252 2.102 1 91.19 225 LEU B N 1
ATOM 5491 C CA . LEU B 1 225 ? -0.227 -2.393 1.643 1 91.19 225 LEU B CA 1
ATOM 5492 C C . LEU B 1 225 ? -1.057 -1.888 2.818 1 91.19 225 LEU B C 1
ATOM 5494 O O . LEU B 1 225 ? -1.375 -0.699 2.895 1 91.19 225 LEU B O 1
ATOM 5498 N N . ALA B 1 226 ? -1.363 -2.746 3.715 1 90.19 226 ALA B N 1
ATOM 5499 C CA . ALA B 1 226 ? -2.146 -2.389 4.895 1 90.19 226 ALA B CA 1
ATOM 5500 C C . ALA B 1 226 ? -1.425 -1.342 5.738 1 90.19 226 ALA B C 1
ATOM 5502 O O . ALA B 1 226 ? -2.045 -0.393 6.223 1 90.19 226 ALA B O 1
ATOM 5503 N N . ASN B 1 227 ? -0.171 -1.543 5.863 1 90.31 227 ASN B N 1
ATOM 5504 C CA . ASN B 1 227 ? 0.628 -0.597 6.633 1 90.31 227 ASN B CA 1
ATOM 5505 C C . ASN B 1 227 ? 0.67 0.775 5.969 1 90.31 227 ASN B C 1
ATOM 5507 O O . ASN B 1 227 ? 0.539 1.8 6.641 1 90.31 227 ASN B O 1
ATOM 5511 N N . ALA B 1 228 ? 0.862 0.758 4.676 1 90.44 228 ALA B N 1
ATOM 5512 C CA . ALA B 1 228 ? 0.908 2.02 3.939 1 90.44 228 ALA B CA 1
ATOM 5513 C C . ALA B 1 228 ? -0.423 2.758 4.035 1 90.44 228 ALA B C 1
ATOM 5515 O O . ALA B 1 228 ? -0.451 3.979 4.215 1 90.44 228 ALA B O 1
ATOM 5516 N N . GLU B 1 229 ? -1.48 2.059 3.959 1 89.69 229 GLU B N 1
ATOM 5517 C CA . GLU B 1 229 ? -2.811 2.654 4.047 1 89.69 229 GLU B CA 1
ATOM 5518 C C . GLU B 1 229 ? -3.084 3.191 5.449 1 89.69 229 GLU B C 1
ATOM 5520 O O . GLU B 1 229 ? -3.697 4.25 5.605 1 89.69 229 GLU B O 1
ATOM 5525 N N . ALA B 1 230 ? -2.678 2.457 6.395 1 88.5 230 ALA B N 1
ATOM 5526 C CA . ALA B 1 230 ? -2.857 2.896 7.777 1 88.5 230 ALA B CA 1
ATOM 5527 C C . ALA B 1 230 ? -2.086 4.188 8.047 1 88.5 230 ALA B C 1
ATOM 5529 O O . ALA B 1 230 ? -2.596 5.098 8.703 1 88.5 230 ALA B O 1
ATOM 5530 N N . GLN B 1 231 ? -0.9 4.203 7.574 1 89.56 231 GLN B N 1
ATOM 5531 C CA . GLN B 1 231 ? -0.076 5.395 7.754 1 89.56 231 GLN B CA 1
ATOM 5532 C C . GLN B 1 231 ? -0.679 6.598 7.035 1 89.56 231 GLN B C 1
ATOM 5534 O O . GLN B 1 231 ? -0.695 7.707 7.574 1 89.56 231 GLN B O 1
ATOM 5539 N N . LYS B 1 232 ? -1.135 6.355 5.848 1 89.12 232 LYS B N 1
ATOM 5540 C CA . LYS B 1 232 ? -1.803 7.406 5.086 1 89.12 232 LYS B CA 1
ATOM 5541 C C . LYS B 1 232 ? -3.016 7.945 5.84 1 89.12 232 LYS B C 1
ATOM 5543 O O . LYS B 1 232 ? -3.213 9.156 5.926 1 89.12 232 LYS B O 1
ATOM 5548 N N . THR B 1 233 ? -3.807 7.051 6.383 1 86.44 233 THR B N 1
ATOM 5549 C CA . THR B 1 233 ? -5.016 7.43 7.105 1 86.44 233 THR B CA 1
ATOM 5550 C C . THR B 1 233 ? -4.668 8.211 8.367 1 86.44 233 THR B C 1
ATOM 5552 O O . THR B 1 233 ? -5.363 9.164 8.727 1 86.44 233 THR B O 1
ATOM 5555 N N . SER B 1 234 ? -3.604 7.762 9 1 86.31 234 SER B N 1
ATOM 5556 C CA . SER B 1 234 ? -3.17 8.453 10.211 1 86.31 234 SER B CA 1
ATOM 5557 C C . SER B 1 234 ? -2.742 9.883 9.906 1 86.31 234 SER B C 1
ATOM 5559 O O . SER B 1 234 ? -3.062 10.805 10.656 1 86.31 234 SER B O 1
ATOM 5561 N N . LEU B 1 235 ? -2.076 10.102 8.812 1 88.31 235 LEU B N 1
ATOM 5562 C CA . LEU B 1 235 ? -1.615 11.43 8.43 1 88.31 235 LEU B CA 1
ATOM 5563 C C . LEU B 1 235 ? -2.775 12.289 7.934 1 88.31 235 LEU B C 1
ATOM 5565 O O . LEU B 1 235 ? -2.82 13.492 8.195 1 88.31 235 LEU B O 1
ATOM 5569 N N . ALA B 1 236 ? -3.689 11.703 7.277 1 87.94 236 ALA B N 1
ATOM 5570 C CA . ALA B 1 236 ? -4.816 12.406 6.668 1 87.94 236 ALA B CA 1
ATOM 5571 C C . ALA B 1 236 ? -5.691 13.062 7.73 1 87.94 236 ALA B C 1
ATOM 5573 O O . ALA B 1 236 ? -6.352 14.07 7.465 1 87.94 236 ALA B O 1
ATOM 5574 N N . ARG B 1 237 ? -5.672 12.586 8.906 1 85.06 237 ARG B N 1
ATOM 5575 C CA . ARG B 1 237 ? -6.5 13.094 9.992 1 85.06 237 ARG B CA 1
ATOM 5576 C C . ARG B 1 237 ? -6.07 14.5 10.398 1 85.06 237 ARG B C 1
ATOM 5578 O O . ARG B 1 237 ? -6.812 15.211 11.078 1 85.06 237 ARG B O 1
ATOM 5585 N N . TYR B 1 238 ? -4.977 14.891 9.922 1 85.94 238 TYR B N 1
ATOM 5586 C CA . TYR B 1 238 ? -4.426 16.188 10.297 1 85.94 238 TYR B CA 1
ATOM 5587 C C . TYR B 1 238 ? -4.77 17.25 9.258 1 85.94 238 TYR B C 1
ATOM 5589 O O . TYR B 1 238 ? -4.355 18.406 9.375 1 85.94 238 TYR B O 1
ATOM 5597 N N . PHE B 1 239 ? -5.551 16.781 8.242 1 84.69 239 PHE B N 1
ATOM 5598 C CA . PHE B 1 239 ? -5.977 17.688 7.176 1 84.69 239 PHE B CA 1
ATOM 5599 C C . PHE B 1 239 ? -7.496 17.734 7.094 1 84.69 239 PHE B C 1
ATOM 5601 O O . PHE B 1 239 ? -8.188 16.828 7.539 1 84.69 239 PHE B O 1
ATOM 5608 N N . SER B 1 240 ? -7.957 18.891 6.547 1 82.56 240 SER B N 1
ATOM 5609 C CA . SER B 1 240 ? -9.367 18.906 6.18 1 82.56 240 SER B CA 1
ATOM 5610 C C . SER B 1 240 ? -9.664 17.922 5.055 1 82.56 240 SER B C 1
ATOM 5612 O O . SER B 1 240 ? -8.836 17.734 4.156 1 82.56 240 SER B O 1
ATOM 5614 N N . PRO B 1 241 ? -10.773 17.297 5.102 1 81 241 PRO B N 1
ATOM 5615 C CA . PRO B 1 241 ? -11.094 16.266 4.109 1 81 241 PRO B CA 1
ATOM 5616 C C . PRO B 1 241 ? -10.938 16.75 2.676 1 81 241 PRO B C 1
ATOM 5618 O O . PRO B 1 241 ? -10.43 16.031 1.821 1 81 241 PRO B O 1
ATOM 5621 N N . ASP B 1 242 ? -11.297 17.953 2.41 1 78.31 242 ASP B N 1
ATOM 5622 C CA . ASP B 1 242 ? -11.211 18.484 1.06 1 78.31 242 ASP B CA 1
ATOM 5623 C C . ASP B 1 242 ? -9.758 18.656 0.629 1 78.31 242 ASP B C 1
ATOM 5625 O O . ASP B 1 242 ? -9.422 18.469 -0.541 1 78.31 242 ASP B O 1
ATOM 5629 N N . LEU B 1 243 ? -8.992 18.969 1.579 1 82.56 243 LEU B N 1
ATOM 5630 C CA . LEU B 1 243 ? -7.582 19.172 1.265 1 82.56 243 LEU B CA 1
ATOM 5631 C C . LEU B 1 243 ? -6.879 17.844 1.025 1 82.56 243 LEU B C 1
ATOM 5633 O O . LEU B 1 243 ? -5.992 17.75 0.174 1 82.56 243 LEU B O 1
ATOM 5637 N N . VAL B 1 244 ? -7.289 16.844 1.78 1 85.31 244 VAL B N 1
ATOM 5638 C CA . VAL B 1 244 ? -6.707 15.516 1.615 1 85.31 244 VAL B CA 1
ATOM 5639 C C . VAL B 1 244 ? -6.934 15.023 0.188 1 85.31 244 VAL B C 1
ATOM 5641 O O . VAL B 1 244 ? -6.016 14.516 -0.456 1 85.31 244 VAL B O 1
ATOM 5644 N N . GLU B 1 245 ? -8.133 15.188 -0.224 1 83.06 245 GLU B N 1
ATOM 5645 C CA . GLU B 1 245 ? -8.5 14.742 -1.566 1 83.06 245 GLU B CA 1
ATOM 5646 C C . GLU B 1 245 ? -7.68 15.477 -2.629 1 83.06 245 GLU B C 1
ATOM 5648 O O . GLU B 1 245 ? -7.234 14.867 -3.604 1 83.06 245 GLU B O 1
ATOM 5653 N N . GLU B 1 246 ? -7.434 16.656 -2.387 1 80.31 246 GLU B N 1
ATOM 5654 C CA . GLU B 1 246 ? -6.703 17.469 -3.363 1 80.31 246 GLU B CA 1
ATOM 5655 C C . GLU B 1 246 ? -5.219 17.109 -3.365 1 80.31 246 GLU B C 1
ATOM 5657 O O . GLU B 1 246 ? -4.59 17.047 -4.426 1 80.31 246 GLU B O 1
ATOM 5662 N N . ILE B 1 247 ? -4.668 16.891 -2.168 1 83.25 247 ILE B N 1
ATOM 5663 C CA . ILE B 1 247 ? -3.248 16.578 -2.033 1 83.25 247 ILE B CA 1
ATOM 5664 C C . ILE B 1 247 ? -2.963 15.203 -2.633 1 83.25 247 ILE B C 1
ATOM 5666 O O . ILE B 1 247 ? -1.93 15 -3.275 1 83.25 247 ILE B O 1
ATOM 5670 N N . THR B 1 248 ? -3.924 14.359 -2.514 1 83.19 248 THR B N 1
ATOM 5671 C CA . THR B 1 248 ? -3.693 12.984 -2.928 1 83.19 248 THR B CA 1
ATOM 5672 C C . THR B 1 248 ? -4.055 12.789 -4.398 1 83.19 248 THR B C 1
ATOM 5674 O O . THR B 1 248 ? -3.465 11.953 -5.082 1 83.19 248 THR B O 1
ATOM 5677 N N . SER B 1 249 ? -4.957 13.469 -4.914 1 76 249 SER B N 1
ATOM 5678 C CA . SER B 1 249 ? -5.438 13.25 -6.273 1 76 249 SER B CA 1
ATOM 5679 C C . SER B 1 249 ? -4.734 14.172 -7.266 1 76 249 SER B C 1
ATOM 5681 O O . SER B 1 249 ? -4.492 13.789 -8.414 1 76 249 SER B O 1
ATOM 5683 N N . GLN B 1 250 ? -4.43 15.391 -6.867 1 68.19 250 GLN B N 1
ATOM 5684 C CA . GLN B 1 250 ? -3.854 16.391 -7.762 1 68.19 250 GLN B CA 1
ATOM 5685 C C . GLN B 1 250 ? -2.67 17.094 -7.109 1 68.19 250 GLN B C 1
ATOM 5687 O O . GLN B 1 250 ? -2.705 18.312 -6.895 1 68.19 250 GLN B O 1
ATOM 5692 N N . PRO B 1 251 ? -1.635 16.391 -6.977 1 62.91 251 PRO B N 1
ATOM 5693 C CA . PRO B 1 251 ? -0.532 17 -6.227 1 62.91 251 PRO B CA 1
ATOM 5694 C C . PRO B 1 251 ? 0.094 18.188 -6.953 1 62.91 251 PRO B C 1
ATOM 5696 O O . PRO B 1 251 ? 0.548 19.141 -6.309 1 62.91 251 PRO B O 1
ATOM 5699 N N . ASP B 1 252 ? -0.057 18.234 -8.227 1 62.06 252 ASP B N 1
ATOM 5700 C CA . ASP B 1 252 ? 0.615 19.281 -9 1 62.06 252 ASP B CA 1
ATOM 5701 C C . ASP B 1 252 ? -0.111 20.609 -8.875 1 62.06 252 ASP B C 1
ATOM 5703 O O . ASP B 1 252 ? 0.524 21.672 -8.844 1 62.06 252 ASP B O 1
ATOM 5707 N N . VAL B 1 253 ? -1.375 20.594 -8.789 1 55.94 253 VAL B N 1
ATOM 5708 C CA . VAL B 1 253 ? -2.174 21.828 -8.75 1 55.94 253 VAL B CA 1
ATOM 5709 C C . VAL B 1 253 ? -1.916 22.562 -7.438 1 55.94 253 VAL B C 1
ATOM 5711 O O . VAL B 1 253 ? -1.77 23.781 -7.426 1 55.94 253 VAL B O 1
ATOM 5714 N N . ILE B 1 254 ? -1.827 21.922 -6.43 1 62.81 254 ILE B N 1
ATOM 5715 C CA . ILE B 1 254 ? -1.626 22.516 -5.113 1 62.81 254 ILE B CA 1
ATOM 5716 C C . ILE B 1 254 ? -0.204 23.062 -5.008 1 62.81 254 ILE B C 1
ATOM 5718 O O . ILE B 1 254 ? 0.032 24.078 -4.344 1 62.81 254 ILE B O 1
ATOM 5722 N N . GLN B 1 255 ? 0.616 22.547 -5.867 1 63.72 255 GLN B N 1
ATOM 5723 C CA . GLN B 1 255 ? 2.027 22.891 -5.762 1 63.72 255 GLN B CA 1
ATOM 5724 C C . GLN B 1 255 ? 2.287 24.297 -6.316 1 63.72 255 GLN B C 1
ATOM 5726 O O . GLN B 1 255 ? 3.066 25.062 -5.746 1 63.72 255 GLN B O 1
ATOM 5731 N N . SER B 1 256 ? 1.579 24.672 -7.328 1 66.75 256 SER B N 1
ATOM 5732 C CA . SER B 1 256 ? 1.903 25.969 -7.938 1 66.75 256 SER B CA 1
ATOM 5733 C C . SER B 1 256 ? 1.131 27.094 -7.281 1 66.75 256 SER B C 1
ATOM 5735 O O . SER B 1 256 ? 1.572 28.25 -7.301 1 66.75 256 SER B O 1
ATOM 5737 N N . GLY B 1 257 ? 0.144 26.906 -6.531 1 78.19 257 GLY B N 1
ATOM 5738 C CA . GLY B 1 257 ? -0.676 27.953 -5.938 1 78.19 257 GLY B CA 1
ATOM 5739 C C . GLY B 1 257 ? -1.372 28.828 -6.973 1 78.19 257 GLY B C 1
ATOM 5740 O O . GLY B 1 257 ? -1.073 28.734 -8.164 1 78.19 257 GLY B O 1
ATOM 5741 N N . ARG B 1 258 ? -2.406 29.516 -6.633 1 81.56 258 ARG B N 1
ATOM 5742 C CA . ARG B 1 258 ? -3.121 30.391 -7.551 1 81.56 258 ARG B CA 1
ATOM 5743 C C . ARG B 1 258 ? -3.699 31.594 -6.82 1 81.56 258 ARG B C 1
ATOM 5745 O O . ARG B 1 258 ? -3.949 31.531 -5.613 1 81.56 258 ARG B O 1
ATOM 5752 N N . ARG B 1 259 ? -3.709 32.688 -7.605 1 88.44 259 ARG B N 1
ATOM 5753 C CA . ARG B 1 259 ? -4.422 33.875 -7.113 1 88.44 259 ARG B CA 1
ATOM 5754 C C . ARG B 1 259 ? -5.93 33.688 -7.223 1 88.44 259 ARG B C 1
ATOM 5756 O O . ARG B 1 259 ? -6.441 33.312 -8.289 1 88.44 259 ARG B O 1
ATOM 5763 N N . GLN B 1 260 ? -6.551 33.812 -6.102 1 90.75 260 GLN B N 1
ATOM 5764 C CA . GLN B 1 260 ? -8 33.656 -6.133 1 90.75 260 GLN B CA 1
ATOM 5765 C C . GLN B 1 260 ? -8.672 34.469 -5.023 1 90.75 260 GLN B C 1
ATOM 5767 O O . GLN B 1 260 ? -8.008 34.906 -4.09 1 90.75 260 GLN B O 1
ATOM 5772 N N . LYS B 1 261 ? -9.922 34.719 -5.227 1 93.81 261 LYS B N 1
ATOM 5773 C CA . LYS B 1 261 ? -10.719 35.375 -4.195 1 93.81 261 LYS B CA 1
ATOM 5774 C C . LYS B 1 261 ? -11.156 34.375 -3.123 1 93.81 261 LYS B C 1
ATOM 5776 O O . LYS B 1 261 ? -11.664 33.281 -3.438 1 93.81 261 LYS B O 1
ATOM 5781 N N . VAL B 1 262 ? -10.891 34.688 -1.896 1 95.88 262 VAL B N 1
ATOM 5782 C CA . VAL B 1 262 ? -11.219 33.812 -0.78 1 95.88 262 VAL B CA 1
ATOM 5783 C C . VAL B 1 262 ? -11.852 34.625 0.347 1 95.88 262 VAL B C 1
ATOM 5785 O O . VAL B 1 262 ? -11.586 35.812 0.491 1 95.88 262 VAL B O 1
ATOM 5788 N N . THR B 1 263 ? -12.773 34.031 1.014 1 98.19 263 THR B N 1
ATOM 5789 C CA . THR B 1 263 ? -13.32 34.625 2.236 1 98.19 263 THR B CA 1
ATOM 5790 C C . THR B 1 263 ? -12.664 34 3.467 1 98.19 263 THR B C 1
ATOM 5792 O O . THR B 1 263 ? -12.664 32.781 3.631 1 98.19 263 THR B O 1
ATOM 5795 N N . VAL B 1 264 ? -12.117 34.875 4.277 1 98.06 264 VAL B N 1
ATOM 5796 C CA . VAL B 1 264 ? -11.359 34.438 5.438 1 98.06 264 VAL B CA 1
ATOM 5797 C C . VAL B 1 264 ? -12.141 34.719 6.715 1 98.06 264 VAL B C 1
ATOM 5799 O O . VAL B 1 264 ? -12.695 35.812 6.867 1 98.06 264 VAL B O 1
ATOM 5802 N N . LEU B 1 265 ? -12.219 33.75 7.551 1 98.56 265 LEU B N 1
ATOM 5803 C CA . LEU B 1 265 ? -12.891 33.844 8.844 1 98.56 265 LEU B CA 1
ATOM 5804 C C . LEU B 1 265 ? -11.906 33.625 9.984 1 98.56 265 LEU B C 1
ATOM 5806 O O . LEU B 1 265 ? -11.148 32.656 9.984 1 98.56 265 LEU B O 1
ATOM 5810 N N . PHE B 1 266 ? -11.82 34.594 10.883 1 97.94 266 PHE B N 1
ATOM 5811 C CA . PHE B 1 266 ? -11.07 34.438 12.125 1 97.94 266 PHE B CA 1
ATOM 5812 C C . PHE B 1 266 ? -12.008 34.469 13.328 1 97.94 266 PHE B C 1
ATOM 5814 O O . PHE B 1 266 ? -12.961 35.25 13.367 1 97.94 266 PHE B O 1
ATOM 5821 N N . SER B 1 267 ? -11.828 33.594 14.203 1 97.75 267 SER B N 1
ATOM 5822 C CA . SER B 1 267 ? -12.531 33.594 15.484 1 97.75 267 SER B CA 1
ATOM 5823 C C . SER B 1 267 ? -11.547 33.5 16.641 1 97.75 267 SER B C 1
ATOM 5825 O O . SER B 1 267 ? -10.523 32.812 16.547 1 97.75 267 SER B O 1
ATOM 5827 N N . ASP B 1 268 ? -11.812 34.094 17.719 1 95.19 268 ASP B N 1
ATOM 5828 C CA . ASP B 1 268 ? -10.945 34.094 18.906 1 95.19 268 ASP B CA 1
ATOM 5829 C C . ASP B 1 268 ? -11.773 34.188 20.188 1 95.19 268 ASP B C 1
ATOM 5831 O O . ASP B 1 268 ? -12.82 34.812 20.219 1 95.19 268 ASP B O 1
ATOM 5835 N N . ILE B 1 269 ? -11.312 33.531 21.188 1 95 269 ILE B N 1
ATOM 5836 C CA . ILE B 1 269 ? -11.969 33.562 22.484 1 95 269 ILE B CA 1
ATOM 5837 C C . ILE B 1 269 ? -11.602 34.844 23.219 1 95 269 ILE B C 1
ATOM 5839 O O . ILE B 1 269 ? -10.43 35.219 23.297 1 95 269 ILE B O 1
ATOM 5843 N N . ARG B 1 270 ? -12.641 35.5 23.797 1 92.44 270 ARG B N 1
ATOM 5844 C CA . ARG B 1 270 ? -12.414 36.719 24.547 1 92.44 270 ARG B CA 1
ATOM 5845 C C . ARG B 1 270 ? -11.75 36.406 25.891 1 92.44 270 ARG B C 1
ATOM 5847 O O . ARG B 1 270 ? -12.195 35.531 26.625 1 92.44 270 ARG B O 1
ATOM 5854 N N . ASN B 1 271 ? -10.656 37.156 26.172 1 86.69 271 ASN B N 1
ATOM 5855 C CA . ASN B 1 271 ? -9.93 37.031 27.438 1 86.69 271 ASN B CA 1
ATOM 5856 C C . ASN B 1 271 ? -9.391 35.625 27.641 1 86.69 271 ASN B C 1
ATOM 5858 O O . ASN B 1 271 ? -9.461 35.094 28.75 1 86.69 271 ASN B O 1
ATOM 5862 N N . PHE B 1 272 ? -8.977 34.938 26.625 1 87.25 272 PHE B N 1
ATOM 5863 C CA . PHE B 1 272 ? -8.461 33.594 26.688 1 87.25 272 PHE B CA 1
ATOM 5864 C C . PHE B 1 272 ? -7.141 33.531 27.453 1 87.25 272 PHE B C 1
ATOM 5866 O O . PHE B 1 272 ? -6.883 32.594 28.188 1 87.25 272 PHE B O 1
ATOM 5873 N N . THR B 1 273 ? -6.277 34.562 27.188 1 81.06 273 THR B N 1
ATOM 5874 C CA . THR B 1 273 ? -4.957 34.594 27.797 1 81.06 273 THR B CA 1
ATOM 5875 C C . THR B 1 273 ? -5.074 34.531 29.328 1 81.06 273 THR B C 1
ATOM 5877 O O . THR B 1 273 ? -4.391 33.719 29.969 1 81.06 273 THR B O 1
ATOM 5880 N N . LYS B 1 274 ? -5.934 35.344 29.891 1 81.19 274 LYS B N 1
ATOM 5881 C CA . LYS B 1 274 ? -6.145 35.344 31.328 1 81.19 274 LYS B CA 1
ATOM 5882 C C . LYS B 1 274 ? -6.699 34 31.812 1 81.19 274 LYS B C 1
ATOM 5884 O O . LYS B 1 274 ? -6.277 33.5 32.844 1 81.19 274 LYS B O 1
ATOM 5889 N N . MET B 1 275 ? -7.617 33.5 31.062 1 83.88 275 MET B N 1
ATOM 5890 C CA . MET B 1 275 ? -8.242 32.219 31.422 1 83.88 275 MET B CA 1
ATOM 5891 C C . MET B 1 275 ? -7.23 31.078 31.359 1 83.88 275 MET B C 1
ATOM 5893 O O . MET B 1 275 ? -7.234 30.203 32.219 1 83.88 275 MET B O 1
ATOM 5897 N N . SER B 1 276 ? -6.391 31.047 30.406 1 83.12 276 SER B N 1
ATOM 5898 C CA . SER B 1 276 ? -5.445 29.969 30.203 1 83.12 276 SER B CA 1
ATOM 5899 C C . SER B 1 276 ? -4.328 29.984 31.234 1 83.12 276 SER B C 1
ATOM 5901 O O . SER B 1 276 ? -3.754 28.938 31.562 1 83.12 276 SER B O 1
ATOM 5903 N N . GLU B 1 277 ? -3.947 31.141 31.734 1 80.19 277 GLU B N 1
ATOM 5904 C CA . GLU B 1 277 ? -2.883 31.281 32.719 1 80.19 277 GLU B CA 1
ATOM 5905 C C . GLU B 1 277 ? -3.221 30.516 34 1 80.19 277 GLU B C 1
ATOM 5907 O O . GLU B 1 277 ? -2.33 29.984 34.656 1 80.19 277 GLU B O 1
ATOM 5912 N N . SER B 1 278 ? -4.469 30.438 34.25 1 80.56 278 SER B N 1
ATOM 5913 C CA . SER B 1 278 ? -4.887 29.844 35.531 1 80.56 278 SER B CA 1
ATOM 5914 C C . SER B 1 278 ? -5.266 28.375 35.375 1 80.56 278 SER B C 1
ATOM 5916 O O . SER B 1 278 ? -5.496 27.672 36.344 1 80.56 278 SER B O 1
ATOM 5918 N N . MET B 1 279 ? -5.285 27.906 34.188 1 85.12 279 MET B N 1
ATOM 5919 C CA . MET B 1 279 ? -5.742 26.547 33.938 1 85.12 279 MET B CA 1
ATOM 5920 C C . MET B 1 279 ? -4.559 25.578 33.844 1 85.12 279 MET B C 1
ATOM 5922 O O . MET B 1 279 ? -3.508 25.938 33.312 1 85.12 279 MET B O 1
ATOM 5926 N N . ASP B 1 280 ? -4.777 24.406 34.375 1 87.62 280 ASP B N 1
ATOM 5927 C CA . ASP B 1 280 ? -3.814 23.328 34.156 1 87.62 280 ASP B CA 1
ATOM 5928 C C . ASP B 1 280 ? -3.715 22.984 32.688 1 87.62 280 ASP B C 1
ATOM 5930 O O . ASP B 1 280 ? -4.727 22.953 31.969 1 87.62 280 ASP B O 1
ATOM 5934 N N . PRO B 1 281 ? -2.52 22.734 32.188 1 84.38 281 PRO B N 1
ATOM 5935 C CA . PRO B 1 281 ? -2.324 22.469 30.766 1 84.38 281 PRO B CA 1
ATOM 5936 C C . PRO B 1 281 ? -3.211 21.328 30.25 1 84.38 281 PRO B C 1
ATOM 5938 O O . PRO B 1 281 ? -3.701 21.391 29.125 1 84.38 281 PRO B O 1
ATOM 5941 N N . GLN B 1 282 ? -3.41 20.328 31 1 85.81 282 GLN B N 1
ATOM 5942 C CA . GLN B 1 282 ? -4.262 19.234 30.578 1 85.81 282 GLN B CA 1
ATOM 5943 C C . GLN B 1 282 ? -5.719 19.672 30.469 1 85.81 282 GLN B C 1
ATOM 5945 O O . GLN B 1 282 ? -6.43 19.266 29.547 1 85.81 282 GLN B O 1
ATOM 5950 N N . ASP B 1 283 ? -6.102 20.438 31.5 1 88.81 283 ASP B N 1
ATOM 5951 C CA . ASP B 1 283 ? -7.461 20.969 31.469 1 88.81 283 ASP B CA 1
ATOM 5952 C C . ASP B 1 283 ? -7.664 21.906 30.281 1 88.81 283 ASP B C 1
ATOM 5954 O O . ASP B 1 283 ? -8.734 21.906 29.656 1 88.81 283 ASP B O 1
ATOM 5958 N N . LEU B 1 284 ? -6.676 22.641 30.016 1 89.06 284 LEU B N 1
ATOM 5959 C CA . LEU B 1 284 ? -6.723 23.547 28.875 1 89.06 284 LEU B CA 1
ATOM 5960 C C . LEU B 1 284 ? -6.852 22.766 27.562 1 89.06 284 LEU B C 1
ATOM 5962 O O . LEU B 1 284 ? -7.598 23.172 26.672 1 89.06 284 LEU B O 1
ATOM 5966 N N . SER B 1 285 ? -6.109 21.688 27.484 1 88.19 285 SER B N 1
ATOM 5967 C CA . SER B 1 285 ? -6.16 20.844 26.297 1 88.19 285 SER B CA 1
ATOM 5968 C C . SER B 1 285 ? -7.555 20.266 26.078 1 88.19 285 SER B C 1
ATOM 5970 O O . SER B 1 285 ? -8.062 20.266 24.953 1 88.19 285 SER B O 1
ATOM 5972 N N . THR B 1 286 ? -8.18 19.781 27.156 1 88.94 286 THR B N 1
ATOM 5973 C CA . THR B 1 286 ? -9.531 19.234 27.078 1 88.94 286 THR B CA 1
ATOM 5974 C C . THR B 1 286 ? -10.531 20.297 26.656 1 88.94 286 THR B C 1
ATOM 5976 O O . THR B 1 286 ? -11.406 20.047 25.828 1 88.94 286 THR B O 1
ATOM 5979 N N . PHE B 1 287 ? -10.367 21.453 27.297 1 91.38 287 PHE B N 1
ATOM 5980 C CA . PHE B 1 287 ? -11.219 22.594 26.984 1 91.38 287 PHE B CA 1
ATOM 5981 C C . PHE B 1 287 ? -11.125 22.938 25.516 1 91.38 287 PHE B C 1
ATOM 5983 O O . PHE B 1 287 ? -12.148 23.062 24.828 1 91.38 287 PHE B O 1
ATOM 5990 N N . LEU B 1 288 ? -9.891 23.109 24.969 1 91.69 288 LEU B N 1
ATOM 5991 C CA . LEU B 1 288 ? -9.672 23.5 23.594 1 91.69 288 LEU B CA 1
ATOM 5992 C C . LEU B 1 288 ? -10.148 22.422 22.625 1 91.69 288 LEU B C 1
ATOM 5994 O O . LEU B 1 288 ? -10.664 22.734 21.547 1 91.69 288 LEU B O 1
ATOM 5998 N N . THR B 1 289 ? -9.977 21.203 23 1 90.25 289 THR B N 1
ATOM 5999 C CA . THR B 1 289 ? -10.422 20.109 22.156 1 90.25 289 THR B CA 1
ATOM 6000 C C . THR B 1 289 ? -11.93 20.141 21.969 1 90.25 289 THR B C 1
ATOM 6002 O O . THR B 1 289 ? -12.422 20 20.844 1 90.25 289 THR B O 1
ATOM 6005 N N . GLU B 1 290 ? -12.617 20.312 23.047 1 91.56 290 GLU B N 1
ATOM 6006 C CA . GLU B 1 290 ? -14.07 20.359 22.984 1 91.56 290 GLU B CA 1
ATOM 6007 C C . GLU B 1 290 ? -14.555 21.594 22.219 1 91.56 290 GLU B C 1
ATOM 6009 O O . GLU B 1 290 ? -15.469 21.5 21.406 1 91.56 290 GLU B O 1
ATOM 6014 N N . TYR B 1 291 ? -13.93 22.672 22.578 1 93.06 291 TYR B N 1
ATOM 6015 C CA . TYR B 1 291 ? -14.281 23.922 21.906 1 93.06 291 TYR B CA 1
ATOM 6016 C C . TYR B 1 291 ? -14.016 23.828 20.406 1 93.06 291 TYR B C 1
ATOM 6018 O O . TYR B 1 291 ? -14.898 24.125 19.594 1 93.06 291 TYR B O 1
ATOM 6026 N N . ARG B 1 292 ? -12.797 23.406 19.984 1 92.88 292 ARG B N 1
ATOM 6027 C CA . ARG B 1 292 ? -12.383 23.312 18.578 1 92.88 292 ARG B CA 1
ATOM 6028 C C . ARG B 1 292 ? -13.273 22.344 17.812 1 92.88 292 ARG B C 1
ATOM 6030 O O . ARG B 1 292 ? -13.523 22.531 16.609 1 92.88 292 ARG B O 1
ATOM 6037 N N . SER B 1 293 ? -13.781 21.328 18.5 1 92.06 293 SER B N 1
ATOM 6038 C CA . SER B 1 293 ? -14.656 20.359 17.859 1 92.06 293 SER B CA 1
ATOM 6039 C C . SER B 1 293 ? -15.922 21.031 17.328 1 92.06 293 SER B C 1
ATOM 6041 O O . SER B 1 293 ? -16.328 20.797 16.188 1 92.06 293 SER B O 1
ATOM 6043 N N . GLY B 1 294 ? -16.5 21.828 18.188 1 92.75 294 GLY B N 1
ATOM 6044 C CA . GLY B 1 294 ? -17.703 22.547 17.781 1 92.75 294 GLY B CA 1
ATOM 6045 C C . GLY B 1 294 ? -17.453 23.531 16.656 1 92.75 294 GLY B C 1
ATOM 6046 O O . GLY B 1 294 ? -18.234 23.625 15.711 1 92.75 294 GLY B O 1
ATOM 6047 N N . MET B 1 295 ? -16.328 24.234 16.766 1 94.56 295 MET B N 1
ATOM 6048 C CA . MET B 1 295 ? -16 25.25 15.758 1 94.56 295 MET B CA 1
ATOM 6049 C C . MET B 1 295 ? -15.703 24.594 14.414 1 94.56 295 MET B C 1
ATOM 6051 O O . MET B 1 295 ? -16.125 25.094 13.375 1 94.56 295 MET B O 1
ATOM 6055 N N . THR B 1 296 ? -14.953 23.516 14.445 1 93.06 296 THR B N 1
ATOM 6056 C CA . THR B 1 296 ? -14.562 22.812 13.227 1 93.06 296 THR B CA 1
ATOM 6057 C C . THR B 1 296 ? -15.781 22.25 12.508 1 93.06 296 THR B C 1
ATOM 6059 O O . THR B 1 296 ? -15.875 22.344 11.281 1 93.06 296 THR B O 1
ATOM 6062 N N . LYS B 1 297 ? -16.719 21.688 13.234 1 92.12 297 LYS B N 1
ATOM 6063 C CA . LYS B 1 297 ? -17.938 21.156 12.648 1 92.12 297 LYS B CA 1
ATOM 6064 C C . LYS B 1 297 ? -18.719 22.234 11.898 1 92.12 297 LYS B C 1
ATOM 6066 O O . LYS B 1 297 ? -19.266 21.984 10.828 1 92.12 297 LYS B O 1
ATOM 6071 N N . ALA B 1 298 ? -18.688 23.391 12.523 1 95.06 298 ALA B N 1
ATOM 6072 C CA . ALA B 1 298 ? -19.391 24.516 11.906 1 95.06 298 ALA B CA 1
ATOM 6073 C C . ALA B 1 298 ? -18.734 24.938 10.602 1 95.06 298 ALA B C 1
ATOM 6075 O O . ALA B 1 298 ? -19.406 25.266 9.625 1 95.06 298 ALA B O 1
ATOM 6076 N N . VAL B 1 299 ? -17.453 24.906 10.516 1 95.25 299 VAL B N 1
ATOM 6077 C CA . VAL B 1 299 ? -16.688 25.297 9.336 1 95.25 299 VAL B CA 1
ATOM 6078 C C . VAL B 1 299 ? -16.906 24.281 8.219 1 95.25 299 VAL B C 1
ATOM 6080 O O . VAL B 1 299 ? -17.203 24.656 7.082 1 95.25 299 VAL B O 1
ATOM 6083 N N . PHE B 1 300 ? -16.875 23.016 8.555 1 91.75 300 PHE B N 1
ATOM 6084 C CA . PHE B 1 300 ? -16.953 21.953 7.562 1 91.75 300 PHE B CA 1
ATOM 6085 C C . PHE B 1 300 ? -18.375 21.812 7.039 1 91.75 300 PHE B C 1
ATOM 6087 O O . PHE B 1 300 ? -18.578 21.484 5.867 1 91.75 300 PHE B O 1
ATOM 6094 N N . HIS B 1 301 ? -19.297 22.094 7.879 1 93.25 301 HIS B N 1
ATOM 6095 C CA . HIS B 1 301 ? -20.703 21.969 7.508 1 93.25 301 HIS B CA 1
ATOM 6096 C C . HIS B 1 301 ? -21.031 22.844 6.305 1 93.25 301 HIS B C 1
ATOM 6098 O O . HIS B 1 301 ? -21.844 22.469 5.461 1 93.25 301 HIS B O 1
ATOM 6104 N N . PHE B 1 302 ? -20.375 23.984 6.246 1 94.44 302 PHE B N 1
ATOM 6105 C CA . PHE B 1 302 ? -20.688 24.922 5.172 1 94.44 302 PHE B CA 1
ATOM 6106 C C . PHE B 1 302 ? -19.562 24.938 4.129 1 94.44 302 PHE B C 1
ATOM 6108 O O . PHE B 1 302 ? -19.406 25.922 3.416 1 94.44 302 PHE B O 1
ATOM 6115 N N . GLY B 1 303 ? -18.734 23.922 4.141 1 90.31 303 GLY B N 1
ATOM 6116 C CA . GLY B 1 303 ? -17.766 23.719 3.076 1 90.31 303 GLY B CA 1
ATOM 6117 C C . GLY B 1 303 ? -16.5 24.547 3.256 1 90.31 303 GLY B C 1
ATOM 6118 O O . GLY B 1 303 ? -15.797 24.828 2.289 1 90.31 303 GLY B O 1
ATOM 6119 N N . GLY B 1 304 ? -16.266 24.984 4.441 1 93.69 304 GLY B N 1
ATOM 6120 C CA . GLY B 1 304 ? -15.047 25.734 4.707 1 93.69 304 GLY B CA 1
ATOM 6121 C C . GLY B 1 304 ? -13.828 24.844 4.902 1 93.69 304 GLY B C 1
ATOM 6122 O O . GLY B 1 304 ? -13.961 23.641 5.121 1 93.69 304 GLY B O 1
ATOM 6123 N N . THR B 1 305 ? -12.68 25.453 4.672 1 92.19 305 THR B N 1
ATOM 6124 C CA . THR B 1 305 ? -11.398 24.797 4.945 1 92.19 305 THR B CA 1
ATOM 6125 C C . THR B 1 305 ? -10.781 25.344 6.227 1 92.19 305 THR B C 1
ATOM 6127 O O . THR B 1 305 ? -10.586 26.562 6.359 1 92.19 305 THR B O 1
ATOM 6130 N N . LEU B 1 306 ? -10.641 24.453 7.137 1 92.31 306 LEU B N 1
ATOM 6131 C CA . LEU B 1 306 ? -9.93 24.891 8.336 1 92.31 306 LEU B CA 1
ATOM 6132 C C . LEU B 1 306 ? -8.43 25 8.062 1 92.31 306 LEU B C 1
ATOM 6134 O O . LEU B 1 306 ? -7.738 23.984 7.934 1 92.31 306 LEU B O 1
ATOM 6138 N N . ASP B 1 307 ? -7.918 26.125 7.945 1 91.56 307 ASP B N 1
ATOM 6139 C CA . ASP B 1 307 ? -6.504 26.359 7.664 1 91.56 307 ASP B CA 1
ATOM 6140 C C . ASP B 1 307 ? -5.633 25.953 8.852 1 91.56 307 ASP B C 1
ATOM 6142 O O . ASP B 1 307 ? -4.82 25.031 8.742 1 91.56 307 ASP B O 1
ATOM 6146 N N . LYS B 1 308 ? -5.859 26.594 10.008 1 90.44 308 LYS B N 1
ATOM 6147 C CA . LYS B 1 308 ? -5.09 26.234 11.203 1 90.44 308 LYS B CA 1
ATOM 6148 C C . LYS B 1 308 ? -5.738 26.812 12.461 1 90.44 308 LYS B C 1
ATOM 6150 O O . LYS B 1 308 ? -6.621 27.656 12.375 1 90.44 308 LYS B O 1
ATOM 6155 N N . PHE B 1 309 ? -5.281 26.234 13.547 1 90.06 309 PHE B N 1
ATOM 6156 C CA . PHE B 1 309 ? -5.547 26.797 14.867 1 90.06 309 PHE B CA 1
ATOM 6157 C C . PHE B 1 309 ? -4.34 27.578 15.375 1 90.06 309 PHE B C 1
ATOM 6159 O O . PHE B 1 309 ? -3.199 27.156 15.188 1 90.06 309 PHE B O 1
ATOM 6166 N N . ILE B 1 310 ? -4.609 28.688 15.844 1 87.62 310 ILE B N 1
ATOM 6167 C CA . ILE B 1 310 ? -3.576 29.484 16.484 1 87.62 310 ILE B CA 1
ATOM 6168 C C . ILE B 1 310 ? -3.904 29.672 17.969 1 87.62 310 ILE B C 1
ATOM 6170 O O . ILE B 1 310 ? -4.457 30.703 18.375 1 87.62 310 ILE B O 1
ATOM 6174 N N . GLY B 1 311 ? -3.494 28.688 18.75 1 82.44 311 GLY B N 1
ATOM 6175 C CA . GLY B 1 311 ? -4 28.656 20.109 1 82.44 311 GLY B CA 1
ATOM 6176 C C . GLY B 1 311 ? -5.504 28.453 20.172 1 82.44 311 GLY B C 1
ATOM 6177 O O . GLY B 1 311 ? -6.004 27.391 19.828 1 82.44 311 GLY B O 1
ATOM 6178 N N . ASP B 1 312 ? -6.121 29.562 20.562 1 88.12 312 ASP B N 1
ATOM 6179 C CA . ASP B 1 312 ? -7.578 29.531 20.688 1 88.12 312 ASP B CA 1
ATOM 6180 C C . ASP B 1 312 ? -8.242 30.062 19.422 1 88.12 312 ASP B C 1
ATOM 6182 O O . ASP B 1 312 ? -9.445 29.859 19.219 1 88.12 312 ASP B O 1
ATOM 6186 N N . ALA B 1 313 ? -7.465 30.625 18.562 1 92 313 ALA B N 1
ATOM 6187 C CA . ALA B 1 313 ? -8.023 31.25 17.359 1 92 313 ALA B CA 1
ATOM 6188 C C . ALA B 1 313 ? -8.242 30.203 16.266 1 92 313 ALA B C 1
ATOM 6190 O O . ALA B 1 313 ? -7.477 29.25 16.141 1 92 313 ALA B O 1
ATOM 6191 N N . VAL B 1 314 ? -9.297 30.391 15.547 1 94.62 314 VAL B N 1
ATOM 6192 C CA . VAL B 1 314 ? -9.625 29.547 14.398 1 94.62 314 VAL B CA 1
ATOM 6193 C C . VAL B 1 314 ? -9.484 30.344 13.109 1 94.62 314 VAL B C 1
ATOM 6195 O O . VAL B 1 314 ? -10.039 31.453 12.992 1 94.62 314 VAL B O 1
ATOM 6198 N N . MET B 1 315 ? -8.727 29.875 12.227 1 95.88 315 MET B N 1
ATOM 6199 C CA . MET B 1 315 ? -8.641 30.453 10.891 1 95.88 315 MET B CA 1
ATOM 6200 C C . MET B 1 315 ? -9.227 29.516 9.852 1 95.88 315 MET B C 1
ATOM 6202 O O . MET B 1 315 ? -8.727 28.391 9.672 1 95.88 315 MET B O 1
ATOM 6206 N N . ALA B 1 316 ? -10.234 29.953 9.242 1 96.69 316 ALA B N 1
ATOM 6207 C CA . ALA B 1 316 ? -10.883 29.156 8.203 1 96.69 316 ALA B CA 1
ATOM 6208 C C . ALA B 1 316 ? -11.023 29.953 6.914 1 96.69 316 ALA B C 1
ATOM 6210 O O . ALA B 1 316 ? -11.031 31.188 6.938 1 96.69 316 ALA B O 1
ATOM 6211 N N . THR B 1 317 ? -11.078 29.25 5.863 1 96.75 317 THR B N 1
ATOM 6212 C CA . THR B 1 317 ? -11.219 29.891 4.559 1 96.75 317 THR B CA 1
ATOM 6213 C C . THR B 1 317 ? -12.367 29.266 3.773 1 96.75 317 THR B C 1
ATOM 6215 O O . THR B 1 317 ? -12.641 28.062 3.918 1 96.75 317 THR B O 1
ATOM 6218 N N . PHE B 1 318 ? -13.039 30.031 3.09 1 96.62 318 PHE B N 1
ATOM 6219 C CA . PHE B 1 318 ? -14.086 29.609 2.172 1 96.62 318 PHE B CA 1
ATOM 6220 C C . PHE B 1 318 ? -13.734 29.969 0.735 1 96.62 318 PHE B C 1
ATOM 6222 O O . PHE B 1 318 ? -13.391 31.125 0.445 1 96.62 318 PHE B O 1
ATOM 6229 N N . GLY B 1 319 ? -13.727 29.016 -0.1 1 93.06 319 GLY B N 1
ATOM 6230 C CA . GLY B 1 319 ? -13.273 29.156 -1.474 1 93.06 319 GLY B CA 1
ATOM 6231 C C . GLY B 1 319 ? -11.945 28.469 -1.743 1 93.06 319 GLY B C 1
ATOM 6232 O O . GLY B 1 319 ? -11.305 28.719 -2.77 1 93.06 319 GLY B O 1
ATOM 6233 N N . THR B 1 320 ? -11.5 27.734 -0.781 1 89.12 320 THR B N 1
ATOM 6234 C CA . THR B 1 320 ? -10.289 26.938 -0.926 1 89.12 320 THR B CA 1
ATOM 6235 C C . THR B 1 320 ? -10.586 25.453 -0.748 1 89.12 320 THR B C 1
ATOM 6237 O O . THR B 1 320 ? -11.5 25.078 -0.012 1 89.12 320 THR B O 1
ATOM 6240 N N . PRO B 1 321 ? -9.922 24.547 -1.406 1 83.31 321 PRO B N 1
ATOM 6241 C CA . PRO B 1 321 ? -8.898 24.828 -2.418 1 83.31 321 PRO B CA 1
ATOM 6242 C C . PRO B 1 321 ? -9.492 25.328 -3.73 1 83.31 321 PRO B C 1
ATOM 6244 O O . PRO B 1 321 ? -8.773 25.922 -4.543 1 83.31 321 PRO B O 1
ATOM 6247 N N . LEU B 1 322 ? -10.82 25.062 -3.879 1 83.75 322 LEU B N 1
ATOM 6248 C CA . LEU B 1 322 ? -11.508 25.531 -5.078 1 83.75 322 LEU B CA 1
ATOM 6249 C C . LEU B 1 322 ? -12.648 26.484 -4.719 1 83.75 322 LEU B C 1
ATOM 6251 O O . LEU B 1 322 ? -13.359 26.266 -3.742 1 83.75 322 LEU B O 1
ATOM 6255 N N . PRO B 1 323 ? -12.766 27.547 -5.426 1 87.06 323 PRO B N 1
ATOM 6256 C CA . PRO B 1 323 ? -13.867 28.484 -5.16 1 87.06 323 PRO B CA 1
ATOM 6257 C C . PRO B 1 323 ? -15.234 27.859 -5.426 1 87.06 323 PRO B C 1
ATOM 6259 O O . PRO B 1 323 ? -15.344 26.906 -6.211 1 87.06 323 PRO B O 1
ATOM 6262 N N . ALA B 1 324 ? -16.109 28.469 -4.742 1 85 324 ALA B N 1
ATOM 6263 C CA . ALA B 1 324 ? -17.484 28.047 -5.027 1 85 324 ALA B CA 1
ATOM 6264 C C . ALA B 1 324 ? -17.938 28.531 -6.398 1 85 324 ALA B C 1
ATOM 6266 O O . ALA B 1 324 ? -17.484 29.562 -6.879 1 85 324 ALA B O 1
ATOM 6267 N N . GLY B 1 325 ? -18.656 27.812 -7.211 1 82.38 325 GLY B N 1
ATOM 6268 C CA . GLY B 1 325 ? -19.109 28.109 -8.555 1 82.38 325 GLY B CA 1
ATOM 6269 C C . GLY B 1 325 ? -20.062 29.297 -8.609 1 82.38 325 GLY B C 1
ATOM 6270 O O . GLY B 1 325 ? -20.312 29.859 -9.68 1 82.38 325 GLY B O 1
ATOM 6271 N N . VAL B 1 326 ? -20.609 29.828 -7.512 1 89.38 326 VAL B N 1
ATOM 6272 C CA . VAL B 1 326 ? -21.594 30.906 -7.457 1 89.38 326 VAL B CA 1
ATOM 6273 C C . VAL B 1 326 ? -21 32.125 -6.762 1 89.38 326 VAL B C 1
ATOM 6275 O O . VAL B 1 326 ? -20.453 32 -5.66 1 89.38 326 VAL B O 1
ATOM 6278 N N . PRO B 1 327 ? -21.094 33.281 -7.445 1 88.38 327 PRO B N 1
ATOM 6279 C CA . PRO B 1 327 ? -20.531 34.5 -6.824 1 88.38 327 PRO B CA 1
ATOM 6280 C C . PRO B 1 327 ? -21.188 34.812 -5.477 1 88.38 327 PRO B C 1
ATOM 6282 O O . PRO B 1 327 ? -22.406 34.781 -5.352 1 88.38 327 PRO B O 1
ATOM 6285 N N . GLY B 1 328 ? -20.359 34.969 -4.48 1 93.81 328 GLY B N 1
ATOM 6286 C CA . GLY B 1 328 ? -20.859 35.375 -3.172 1 93.81 328 GLY B CA 1
ATOM 6287 C C . GLY B 1 328 ? -21.141 34.188 -2.252 1 93.81 328 GLY B C 1
ATOM 6288 O O . GLY B 1 328 ? -21.359 34.375 -1.052 1 93.81 328 GLY B O 1
ATOM 6289 N N . LEU B 1 329 ? -21.141 33.062 -2.781 1 95.56 329 LEU B N 1
ATOM 6290 C CA . LEU B 1 329 ? -21.5 31.875 -2 1 95.56 329 LEU B CA 1
ATOM 6291 C C . LEU B 1 329 ? -20.469 31.625 -0.899 1 95.56 329 LEU B C 1
ATOM 6293 O O . LEU B 1 329 ? -20.828 31.203 0.202 1 95.56 329 LEU B O 1
ATOM 6297 N N . ASP B 1 330 ? -19.25 31.859 -1.196 1 97.12 330 ASP B N 1
ATOM 6298 C CA . ASP B 1 330 ? -18.203 31.672 -0.191 1 97.12 330 ASP B CA 1
ATOM 6299 C C . ASP B 1 330 ? -18.406 32.594 0.999 1 97.12 330 ASP B C 1
ATOM 6301 O O . ASP B 1 330 ? -18.25 32.188 2.15 1 97.12 330 ASP B O 1
ATOM 6305 N N . SER B 1 331 ? -18.75 33.844 0.691 1 97.94 331 SER B N 1
ATOM 6306 C CA . SER B 1 331 ? -19.016 34.812 1.75 1 97.94 331 SER B CA 1
ATOM 6307 C C . SER B 1 331 ? -20.25 34.406 2.562 1 97.94 331 SER B C 1
ATOM 6309 O O . SER B 1 331 ? -20.25 34.5 3.791 1 97.94 331 SER B O 1
ATOM 6311 N N . ARG B 1 332 ? -21.234 33.969 1.858 1 97.44 332 ARG B N 1
ATOM 6312 C CA . ARG B 1 332 ? -22.453 33.5 2.525 1 97.44 332 ARG B CA 1
ATOM 6313 C C . ARG B 1 332 ? -22.156 32.312 3.438 1 97.44 332 ARG B C 1
ATOM 6315 O O . ARG B 1 332 ? -22.641 32.281 4.574 1 97.44 332 ARG B O 1
ATOM 6322 N N . ASN B 1 333 ? -21.438 31.375 2.896 1 97.56 333 ASN B N 1
ATOM 6323 C CA . ASN B 1 333 ? -21.078 30.188 3.67 1 97.56 333 ASN B CA 1
ATOM 6324 C C . ASN B 1 333 ? -20.281 30.562 4.914 1 97.56 333 ASN B C 1
ATOM 6326 O O . ASN B 1 333 ? -20.469 29.969 5.977 1 97.56 333 ASN B O 1
ATOM 6330 N N . ALA B 1 334 ? -19.359 31.516 4.785 1 98.38 334 ALA B N 1
ATOM 6331 C CA . ALA B 1 334 ? -18.562 31.953 5.922 1 98.38 334 ALA B CA 1
ATOM 6332 C C . ALA B 1 334 ? -19.453 32.562 7.012 1 98.38 334 ALA B C 1
ATOM 6334 O O . ALA B 1 334 ? -19.25 32.281 8.195 1 98.38 334 ALA B O 1
ATOM 6335 N N . VAL B 1 335 ? -20.375 33.375 6.594 1 98.12 335 VAL B N 1
ATOM 6336 C CA . VAL B 1 335 ? -21.266 34.031 7.543 1 98.12 335 VAL B CA 1
ATOM 6337 C C . VAL B 1 335 ? -22.156 33 8.219 1 98.12 335 VAL B C 1
ATOM 6339 O O . VAL B 1 335 ? -22.375 33.031 9.438 1 98.12 335 VAL B O 1
ATOM 6342 N N . PHE B 1 336 ? -22.641 32.062 7.422 1 97.81 336 PHE B N 1
ATOM 6343 C CA . PHE B 1 336 ? -23.453 31 7.996 1 97.81 336 PHE B CA 1
ATOM 6344 C C . PHE B 1 336 ? -22.656 30.156 8.969 1 97.81 336 PHE B C 1
ATOM 6346 O O . PHE B 1 336 ? -23.156 29.734 10 1 97.81 336 PHE B O 1
ATOM 6353 N N . SER B 1 337 ? -21.453 29.906 8.617 1 98.06 337 SER B N 1
ATOM 6354 C CA . SER B 1 337 ? -20.547 29.172 9.516 1 98.06 337 SER B CA 1
ATOM 6355 C C . SER B 1 337 ? -20.359 29.922 10.828 1 98.06 337 SER B C 1
ATOM 6357 O O . SER B 1 337 ? -20.391 29.312 11.906 1 98.06 337 SER B O 1
ATOM 6359 N N . ALA B 1 338 ? -20.188 31.219 10.734 1 98.25 338 ALA B N 1
ATOM 6360 C CA . ALA B 1 338 ? -20 32.062 11.922 1 98.25 338 ALA B CA 1
ATOM 6361 C C . ALA B 1 338 ? -21.219 31.984 12.828 1 98.25 338 ALA B C 1
ATOM 6363 O O . ALA B 1 338 ? -21.094 31.875 14.047 1 98.25 338 ALA B O 1
ATOM 6364 N N . LYS B 1 339 ? -22.359 32.062 12.219 1 97.25 339 LYS B N 1
ATOM 6365 C CA . LYS B 1 339 ? -23.594 31.984 12.984 1 97.25 339 LYS B CA 1
ATOM 6366 C C . LYS B 1 339 ? -23.734 30.625 13.664 1 97.25 339 LYS B C 1
ATOM 6368 O O . LYS B 1 339 ? -24.188 30.531 14.805 1 97.25 339 LYS B O 1
ATOM 6373 N N . ARG B 1 340 ? -23.375 29.625 12.906 1 97.19 340 ARG B N 1
ATOM 6374 C CA . ARG B 1 340 ? -23.406 28.281 13.484 1 97.19 340 ARG B CA 1
ATOM 6375 C C . ARG B 1 340 ? -22.406 28.141 14.625 1 97.19 340 ARG B C 1
ATOM 6377 O O . ARG B 1 340 ? -22.672 27.453 15.609 1 97.19 340 ARG B O 1
ATOM 6384 N N . MET B 1 341 ? -21.25 28.719 14.484 1 97.44 341 MET B N 1
ATOM 6385 C CA . MET B 1 341 ? -20.25 28.719 15.547 1 97.44 341 MET B CA 1
ATOM 6386 C C . MET B 1 341 ? -20.812 29.328 16.828 1 97.44 341 MET B C 1
ATOM 6388 O O . MET B 1 341 ? -20.609 28.797 17.922 1 97.44 341 MET B O 1
ATOM 6392 N N . LEU B 1 342 ? -21.531 30.406 16.656 1 96.88 342 LEU B N 1
ATOM 6393 C CA . LEU B 1 342 ? -22.125 31.078 17.797 1 96.88 342 LEU B CA 1
ATOM 6394 C C . LEU B 1 342 ? -23.219 30.219 18.438 1 96.88 342 LEU B C 1
ATOM 6396 O O . LEU B 1 342 ? -23.375 30.219 19.656 1 96.88 342 LEU B O 1
ATOM 6400 N N . ALA B 1 343 ? -23.906 29.531 17.609 1 95.94 343 ALA B N 1
ATOM 6401 C CA . ALA B 1 343 ? -24.922 28.609 18.125 1 95.94 343 ALA B CA 1
ATOM 6402 C C . ALA B 1 343 ? -24.266 27.469 18.906 1 95.94 343 ALA B C 1
ATOM 6404 O O . ALA B 1 343 ? -24.75 27.078 19.969 1 95.94 343 ALA B O 1
ATOM 6405 N N . GLU B 1 344 ? -23.234 26.906 18.328 1 95.25 344 GLU B N 1
ATOM 6406 C CA . GLU B 1 344 ? -22.5 25.844 19 1 95.25 344 GLU B CA 1
ATOM 6407 C C . GLU B 1 344 ? -21.906 26.344 20.312 1 95.25 344 GLU B C 1
ATOM 6409 O O . GLU B 1 344 ? -21.812 25.578 21.281 1 95.25 344 GLU B O 1
ATOM 6414 N N . LEU B 1 345 ? -21.453 27.562 20.312 1 95.75 345 LEU B N 1
ATOM 6415 C CA . LEU B 1 345 ? -20.891 28.172 21.516 1 95.75 345 LEU B CA 1
ATOM 6416 C C . LEU B 1 345 ? -21.938 28.234 22.625 1 95.75 345 LEU B C 1
ATOM 6418 O O . LEU B 1 345 ? -21.625 28.016 23.797 1 95.75 345 LEU B O 1
ATOM 6422 N N . LYS B 1 346 ? -23.125 28.578 22.281 1 95.25 346 LYS B N 1
ATOM 6423 C CA . LYS B 1 346 ? -24.219 28.641 23.266 1 95.25 346 LYS B CA 1
ATOM 6424 C C . LYS B 1 346 ? -24.422 27.281 23.938 1 95.25 346 LYS B C 1
ATOM 6426 O O . LYS B 1 346 ? -24.594 27.219 25.156 1 95.25 346 LYS B O 1
ATOM 6431 N N . LYS B 1 347 ? -24.438 26.25 23.141 1 95.12 347 LYS B N 1
ATOM 6432 C CA . LYS B 1 347 ? -24.562 24.906 23.688 1 95.12 347 LYS B CA 1
ATOM 6433 C C . LYS B 1 347 ? -23.375 24.547 24.578 1 95.12 347 LYS B C 1
ATOM 6435 O O . LYS B 1 347 ? -23.547 23.922 25.625 1 95.12 347 LYS B O 1
ATOM 6440 N N . PHE B 1 348 ? -22.234 24.906 24.141 1 95 348 PHE B N 1
ATOM 6441 C CA . PHE B 1 348 ? -21 24.672 24.875 1 95 348 PHE B CA 1
ATOM 6442 C C . PHE B 1 348 ? -21.031 25.359 26.234 1 95 348 PHE B C 1
ATOM 6444 O O . PHE B 1 348 ? -20.656 24.781 27.25 1 95 348 PHE B O 1
ATOM 6451 N N . ASN B 1 349 ? -21.484 26.609 26.25 1 96 349 ASN B N 1
ATOM 6452 C CA . ASN B 1 349 ? -21.562 27.391 27.469 1 96 349 ASN B CA 1
ATOM 6453 C C . ASN B 1 349 ? -22.594 26.844 28.438 1 96 349 ASN B C 1
ATOM 6455 O O . ASN B 1 349 ? -22.422 26.906 29.656 1 96 349 ASN B O 1
ATOM 6459 N N . LEU B 1 350 ? -23.641 26.328 27.891 1 95.25 350 LEU B N 1
ATOM 6460 C CA . LEU B 1 350 ? -24.672 25.703 28.734 1 95.25 350 LEU B CA 1
ATOM 6461 C C . LEU B 1 350 ? -24.094 24.5 29.469 1 95.25 350 LEU B C 1
ATOM 6463 O O . LEU B 1 350 ? -24.391 24.297 30.656 1 95.25 350 LEU B O 1
ATOM 6467 N N . GLU B 1 351 ? -23.391 23.734 28.781 1 93.81 351 GLU B N 1
ATOM 6468 C CA . GLU B 1 351 ? -22.734 22.578 29.391 1 93.81 351 GLU B CA 1
ATOM 6469 C C . GLU B 1 351 ? -21.719 23 30.438 1 93.81 351 GLU B C 1
ATOM 6471 O O . GLU B 1 351 ? -21.625 22.391 31.516 1 93.81 351 GLU B O 1
ATOM 6476 N N . ARG B 1 352 ? -20.953 24.031 30.172 1 92.5 352 ARG B N 1
ATOM 6477 C CA . ARG B 1 352 ? -19.969 24.547 31.109 1 92.5 352 ARG B CA 1
ATOM 6478 C C . ARG B 1 352 ? -20.641 25.094 32.375 1 92.5 352 ARG B C 1
ATOM 6480 O O . ARG B 1 352 ? -20.188 24.812 33.5 1 92.5 352 ARG B O 1
ATOM 6487 N N . GLU B 1 353 ? -21.656 25.797 32.156 1 93.69 353 GLU B N 1
ATOM 6488 C CA . GLU B 1 353 ? -22.391 26.359 33.281 1 93.69 353 GLU B CA 1
ATOM 6489 C C . GLU B 1 353 ? -22.984 25.281 34.188 1 93.69 353 GLU B C 1
ATOM 6491 O O . GLU B 1 353 ? -23.031 25.422 35.406 1 93.69 353 GLU B O 1
ATOM 6496 N N . SER B 1 354 ? -23.391 24.281 33.531 1 94.44 354 SER B N 1
ATOM 6497 C CA . SER B 1 354 ? -23.922 23.156 34.312 1 94.44 354 SER B CA 1
ATOM 6498 C C . SER B 1 354 ? -22.844 22.5 35.156 1 94.44 354 SER B C 1
ATOM 6500 O O . SER B 1 354 ? -23.156 21.938 36.219 1 94.44 354 SER B O 1
ATOM 6502 N N . GLU B 1 355 ? -21.688 22.625 34.844 1 92 355 GLU B N 1
ATOM 6503 C CA . GLU B 1 355 ? -20.562 22.062 35.594 1 92 355 GLU B CA 1
ATOM 6504 C C . GLU B 1 355 ? -19.969 23.109 36.531 1 92 355 GLU B C 1
ATOM 6506 O O . GLU B 1 355 ? -18.953 22.844 37.188 1 92 355 GLU B O 1
ATOM 6511 N N . GLY B 1 356 ? -20.484 24.328 36.531 1 90.56 356 GLY B N 1
ATOM 6512 C CA . GLY B 1 356 ? -20.047 25.375 37.438 1 90.56 356 GLY B CA 1
ATOM 6513 C C . GLY B 1 356 ? -18.891 26.188 36.875 1 90.56 356 GLY B C 1
ATOM 6514 O O . GLY B 1 356 ? -18.203 26.891 37.625 1 90.56 356 GLY B O 1
ATOM 6515 N N . LYS B 1 357 ? -18.609 26.047 35.594 1 89.69 357 LYS B N 1
ATOM 6516 C CA . LYS B 1 357 ? -17.547 26.797 34.938 1 89.69 357 LYS B CA 1
ATOM 6517 C C . LYS B 1 357 ? -18.109 28.016 34.219 1 89.69 357 LYS B C 1
ATOM 6519 O O . LYS B 1 357 ? -19.234 27.984 33.719 1 89.69 357 LYS B O 1
ATOM 6524 N N . PRO B 1 358 ? -17.375 29.094 34.188 1 88.38 358 PRO B N 1
ATOM 6525 C CA . PRO B 1 358 ? -17.875 30.297 33.531 1 88.38 358 PRO B CA 1
ATOM 6526 C C . PRO B 1 358 ? -17.938 30.125 32 1 88.38 358 PRO B C 1
ATOM 6528 O O . PRO B 1 358 ? -17.094 29.453 31.406 1 88.38 358 PRO B O 1
ATOM 6531 N N . GLY B 1 359 ? -18.875 30.75 31.422 1 92.06 359 GLY B N 1
ATOM 6532 C CA . GLY B 1 359 ? -19 30.766 29.969 1 92.06 359 GLY B CA 1
ATOM 6533 C C . GLY B 1 359 ? -17.922 31.594 29.297 1 92.06 359 GLY B C 1
ATOM 6534 O O . GLY B 1 359 ? -17.234 32.375 29.953 1 92.06 359 GLY B O 1
ATOM 6535 N N . ILE B 1 360 ? -17.797 31.328 27.984 1 94 360 ILE B N 1
ATOM 6536 C CA . ILE B 1 360 ? -16.812 32.094 27.219 1 94 360 ILE B CA 1
ATOM 6537 C C . ILE B 1 360 ? -17.5 32.844 26.094 1 94 360 ILE B C 1
ATOM 6539 O O . ILE B 1 360 ? -18.625 32.531 25.719 1 94 360 ILE B O 1
ATOM 6543 N N . GLU B 1 361 ? -16.875 33.906 25.656 1 94.69 361 GLU B N 1
ATOM 6544 C CA . GLU B 1 361 ? -17.328 34.688 24.516 1 94.69 361 GLU B CA 1
ATOM 6545 C C . GLU B 1 361 ? -16.297 34.688 23.391 1 94.69 361 GLU B C 1
ATOM 6547 O O . GLU B 1 361 ? -15.094 34.562 23.641 1 94.69 361 GLU B O 1
ATOM 6552 N N . ILE B 1 362 ? -16.812 34.75 22.203 1 96.44 362 ILE B N 1
ATOM 6553 C CA . ILE B 1 362 ? -15.883 34.781 21.078 1 96.44 362 ILE B CA 1
ATOM 6554 C C . ILE B 1 362 ? -16.203 35.969 20.172 1 96.44 362 ILE B C 1
ATOM 6556 O O . ILE B 1 362 ? -17.312 36.5 20.203 1 96.44 362 ILE B O 1
ATOM 6560 N N . GLY B 1 363 ? -15.227 36.406 19.5 1 96.5 363 GLY B N 1
ATOM 6561 C CA . GLY B 1 363 ? -15.352 37.344 18.391 1 96.5 363 GLY B CA 1
ATOM 6562 C C . GLY B 1 363 ? -15.023 36.75 17.047 1 96.5 363 GLY B C 1
ATOM 6563 O O . GLY B 1 363 ? -14.094 35.938 16.938 1 96.5 363 GLY B O 1
ATOM 6564 N N . ILE B 1 364 ? -15.844 37.031 16.078 1 98.19 364 ILE B N 1
ATOM 6565 C CA . ILE B 1 364 ? -15.633 36.469 14.734 1 98.19 364 ILE B CA 1
ATOM 6566 C C . ILE B 1 364 ? -15.516 37.625 13.727 1 98.19 364 ILE B C 1
ATOM 6568 O O . ILE B 1 364 ? -16.344 38.531 13.703 1 98.19 364 ILE B O 1
ATOM 6572 N N . GLY B 1 365 ? -14.477 37.625 12.961 1 97.88 365 GLY B N 1
ATOM 6573 C CA . GLY B 1 365 ? -14.266 38.562 11.883 1 97.88 365 GLY B CA 1
ATOM 6574 C C . GLY B 1 365 ? -14.188 37.906 10.516 1 97.88 365 GLY B C 1
ATOM 6575 O O . GLY B 1 365 ? -13.539 36.875 10.367 1 97.88 365 GLY B O 1
ATOM 6576 N N . ILE B 1 366 ? -14.852 38.469 9.5 1 98.38 366 ILE B N 1
ATOM 6577 C CA . ILE B 1 366 ? -14.883 37.875 8.164 1 98.38 366 ILE B CA 1
ATOM 6578 C C . ILE B 1 366 ? -14.57 38.938 7.117 1 98.38 366 ILE B C 1
ATOM 6580 O O . ILE B 1 366 ? -15.102 40.062 7.172 1 98.38 366 ILE B O 1
ATOM 6584 N N . HIS B 1 367 ? -13.695 38.625 6.262 1 97.38 367 HIS B N 1
ATOM 6585 C CA . HIS B 1 367 ? -13.336 39.469 5.145 1 97.38 367 HIS B CA 1
ATOM 6586 C C . HIS B 1 367 ? -13.094 38.656 3.875 1 97.38 367 HIS B C 1
ATOM 6588 O O . HIS B 1 367 ? -12.766 37.469 3.943 1 97.38 367 HIS B O 1
ATOM 6594 N N . THR B 1 368 ? -13.422 39.25 2.756 1 97.19 368 THR B N 1
ATOM 6595 C CA . THR B 1 368 ? -13.203 38.594 1.473 1 97.19 368 THR B CA 1
ATOM 6596 C C . THR B 1 368 ? -12.312 39.438 0.57 1 97.19 368 THR B C 1
ATOM 6598 O O . THR B 1 368 ? -12.352 40.656 0.634 1 97.19 368 THR B O 1
ATOM 6601 N N . GLY B 1 369 ? -11.453 38.812 -0.138 1 93.88 369 GLY B N 1
ATOM 6602 C CA . GLY B 1 369 ? -10.555 39.5 -1.067 1 93.88 369 GLY B CA 1
ATOM 6603 C C . GLY B 1 369 ? -9.609 38.531 -1.775 1 93.88 369 GLY B C 1
ATOM 6604 O O . GLY B 1 369 ? -9.75 37.312 -1.671 1 93.88 369 GLY B O 1
ATOM 6605 N N . GLU B 1 370 ? -8.688 39.125 -2.541 1 92 370 GLU B N 1
ATOM 6606 C CA . GLU B 1 370 ? -7.715 38.312 -3.291 1 92 370 GLU B CA 1
ATOM 6607 C C . GLU B 1 370 ? -6.57 37.875 -2.395 1 92 370 GLU B C 1
ATOM 6609 O O . GLU B 1 370 ? -6.082 38.625 -1.557 1 92 370 GLU B O 1
ATOM 6614 N N . VAL B 1 371 ? -6.262 36.562 -2.551 1 92.56 371 VAL B N 1
ATOM 6615 C CA . VAL B 1 371 ? -5.152 35.969 -1.803 1 92.56 371 VAL B CA 1
ATOM 6616 C C . VAL B 1 371 ? -4.352 35.062 -2.711 1 92.56 371 VAL B C 1
ATOM 6618 O O . VAL B 1 371 ? -4.773 34.75 -3.826 1 92.56 371 VAL B O 1
ATOM 6621 N N . PHE B 1 372 ? -3.182 34.781 -2.346 1 90.94 372 PHE B N 1
ATOM 6622 C CA . PHE B 1 372 ? -2.477 33.625 -2.879 1 90.94 372 PHE B CA 1
ATOM 6623 C C . PHE B 1 372 ? -2.838 32.344 -2.1 1 90.94 372 PHE B C 1
ATOM 6625 O O . PHE B 1 372 ? -2.703 32.312 -0.875 1 90.94 372 PHE B O 1
ATOM 6632 N N . ALA B 1 373 ? -3.436 31.391 -2.748 1 90.56 373 ALA B N 1
ATOM 6633 C CA . ALA B 1 373 ? -3.773 30.109 -2.137 1 90.56 373 ALA B CA 1
ATOM 6634 C C . ALA B 1 373 ? -2.92 28.984 -2.715 1 90.56 373 ALA B C 1
ATOM 6636 O O . ALA B 1 373 ? -2.91 28.766 -3.928 1 90.56 373 ALA B O 1
ATOM 6637 N N . GLY B 1 374 ? -2.176 28.344 -1.929 1 86.94 374 GLY B N 1
ATOM 6638 C CA . GLY B 1 374 ? -1.314 27.281 -2.4 1 86.94 374 GLY B CA 1
ATOM 6639 C C . GLY B 1 374 ? -0.346 26.781 -1.342 1 86.94 374 GLY B C 1
ATOM 6640 O O . GLY B 1 374 ? -0.483 27.109 -0.163 1 86.94 374 GLY B O 1
ATOM 6641 N N . ASN B 1 375 ? 0.528 25.938 -1.779 1 86.12 375 ASN B N 1
ATOM 6642 C CA . ASN B 1 375 ? 1.56 25.406 -0.901 1 86.12 375 ASN B CA 1
ATOM 6643 C C . ASN B 1 375 ? 2.68 26.406 -0.665 1 86.12 375 ASN B C 1
ATOM 6645 O O . ASN B 1 375 ? 3.172 27.031 -1.609 1 86.12 375 ASN B O 1
ATOM 6649 N N . ILE B 1 376 ? 2.887 26.609 0.513 1 86 376 ILE B N 1
ATOM 6650 C CA . ILE B 1 376 ? 3.996 27.469 0.902 1 86 376 ILE B CA 1
ATOM 6651 C C . ILE B 1 376 ? 4.988 26.688 1.754 1 86 376 ILE B C 1
ATOM 6653 O O . ILE B 1 376 ? 4.59 25.891 2.615 1 86 376 ILE B O 1
ATOM 6657 N N . GLY B 1 377 ? 6.258 26.891 1.474 1 80.38 377 GLY B N 1
ATOM 6658 C CA . GLY B 1 377 ? 7.277 26.203 2.252 1 80.38 377 GLY B CA 1
ATOM 6659 C C . GLY B 1 377 ? 8.289 25.469 1.393 1 80.38 377 GLY B C 1
ATOM 6660 O O . GLY B 1 377 ? 8.508 25.828 0.234 1 80.38 377 GLY B O 1
ATOM 6661 N N . THR B 1 378 ? 9.016 24.625 2.102 1 75.12 378 THR B N 1
ATOM 6662 C CA . THR B 1 378 ? 10.07 23.875 1.431 1 75.12 378 THR B CA 1
ATOM 6663 C C . THR B 1 378 ? 9.68 22.406 1.303 1 75.12 378 THR B C 1
ATOM 6665 O O . THR B 1 378 ? 8.617 22 1.782 1 75.12 378 THR B O 1
ATOM 6668 N N . GLU B 1 379 ? 10.562 21.766 0.696 1 72.94 379 GLU B N 1
ATOM 6669 C CA . GLU B 1 379 ? 10.352 20.344 0.51 1 72.94 379 GLU B CA 1
ATOM 6670 C C . GLU B 1 379 ? 10.289 19.609 1.851 1 72.94 379 GLU B C 1
ATOM 6672 O O . GLU B 1 379 ? 9.609 18.594 1.977 1 72.94 379 GLU B O 1
ATOM 6677 N N . GLU B 1 380 ? 10.852 20.281 2.838 1 74.88 380 GLU B N 1
ATOM 6678 C CA . GLU B 1 380 ? 10.938 19.609 4.133 1 74.88 380 GLU B CA 1
ATOM 6679 C C . GLU B 1 380 ? 9.695 19.891 4.977 1 74.88 380 GLU B C 1
ATOM 6681 O O . GLU B 1 380 ? 9.375 19.125 5.887 1 74.88 380 GLU B O 1
ATOM 6686 N N . ARG B 1 381 ? 9.039 20.984 4.66 1 84.38 381 ARG B N 1
ATOM 6687 C CA . ARG B 1 381 ? 7.836 21.359 5.395 1 84.38 381 ARG B CA 1
ATOM 6688 C C . ARG B 1 381 ? 6.953 22.281 4.566 1 84.38 381 ARG B C 1
ATOM 6690 O O . ARG B 1 381 ? 7.168 23.5 4.547 1 84.38 381 ARG B O 1
ATOM 6697 N N . MET B 1 382 ? 5.93 21.578 4.023 1 84.69 382 MET B N 1
ATOM 6698 C CA . MET B 1 382 ? 4.98 22.328 3.209 1 84.69 382 MET B CA 1
ATOM 6699 C C . MET B 1 382 ? 3.711 22.641 3.996 1 84.69 382 MET B C 1
ATOM 6701 O O . MET B 1 382 ? 3.398 21.953 4.973 1 84.69 382 MET B O 1
ATOM 6705 N N . GLU B 1 383 ? 3.135 23.719 3.658 1 86.19 383 GLU B N 1
ATOM 6706 C CA . GLU B 1 383 ? 1.843 24.078 4.238 1 86.19 383 GLU B CA 1
ATOM 6707 C C . GLU B 1 383 ? 0.903 24.656 3.184 1 86.19 383 GLU B C 1
ATOM 6709 O O . GLU B 1 383 ? 1.289 25.531 2.416 1 86.19 383 GLU B O 1
ATOM 6714 N N . TYR B 1 384 ? -0.223 24.047 3.129 1 87.25 384 TYR B N 1
ATOM 6715 C CA . TYR B 1 384 ? -1.249 24.688 2.318 1 87.25 384 TYR B CA 1
ATOM 6716 C C . TYR B 1 384 ? -1.948 25.797 3.102 1 87.25 384 TYR B C 1
ATOM 6718 O O . TYR B 1 384 ? -2.494 25.547 4.18 1 87.25 384 TYR B O 1
ATOM 6726 N N . THR B 1 385 ? -1.885 26.953 2.547 1 89.94 385 THR B N 1
ATOM 6727 C CA . THR B 1 385 ? -2.475 28.094 3.252 1 89.94 385 THR B CA 1
ATOM 6728 C C . THR B 1 385 ? -2.775 29.234 2.283 1 89.94 385 THR B C 1
ATOM 6730 O O . THR B 1 385 ? -2.641 29.078 1.068 1 89.94 385 THR B O 1
ATOM 6733 N N . VAL B 1 386 ? -3.318 30.266 2.811 1 92 386 VAL B N 1
ATOM 6734 C CA . VAL B 1 386 ? -3.574 31.5 2.057 1 92 386 VAL B CA 1
ATOM 6735 C C . VAL B 1 386 ? -2.75 32.656 2.637 1 92 386 VAL B C 1
ATOM 6737 O O . VAL B 1 386 ? -2.57 32.75 3.854 1 92 386 VAL B O 1
ATOM 6740 N N . ILE B 1 387 ? -2.25 33.375 1.658 1 90.06 387 ILE B N 1
ATOM 6741 C CA . ILE B 1 387 ? -1.451 34.5 2.074 1 90.06 387 ILE B CA 1
ATOM 6742 C C . ILE B 1 387 ? -1.904 35.75 1.317 1 90.06 387 ILE B C 1
ATOM 6744 O O . ILE B 1 387 ? -2.275 35.688 0.144 1 90.06 387 ILE B O 1
ATOM 6748 N N . GLY B 1 388 ? -1.903 36.906 2.064 1 89.12 388 GLY B N 1
ATOM 6749 C CA . GLY B 1 388 ? -2.285 38.188 1.479 1 89.12 388 GLY B CA 1
ATOM 6750 C C . GLY B 1 388 ? -2.848 39.156 2.494 1 89.12 388 GLY B C 1
ATOM 6751 O O . GLY B 1 388 ? -3.082 38.781 3.648 1 89.12 388 GLY B O 1
ATOM 6752 N N . ASP B 1 389 ? -3.055 40.344 2.092 1 87.75 389 ASP B N 1
ATOM 6753 C CA . ASP B 1 389 ? -3.582 41.375 2.967 1 87.75 389 ASP B CA 1
ATOM 6754 C C . ASP B 1 389 ? -4.984 41.031 3.459 1 87.75 389 ASP B C 1
ATOM 6756 O O . ASP B 1 389 ? -5.375 41.406 4.562 1 87.75 389 ASP B O 1
ATOM 6760 N N . THR B 1 390 ? -5.648 40.25 2.621 1 92.25 390 THR B N 1
ATOM 6761 C CA . THR B 1 390 ? -6.996 39.812 2.971 1 92.25 390 THR B CA 1
ATOM 6762 C C . THR B 1 390 ? -7 39.062 4.297 1 92.25 390 THR B C 1
ATOM 6764 O O . THR B 1 390 ? -7.887 39.281 5.129 1 92.25 390 THR B O 1
ATOM 6767 N N . VAL B 1 391 ? -6.004 38.281 4.492 1 93.31 391 VAL B N 1
ATOM 6768 C CA . VAL B 1 391 ? -5.902 37.469 5.703 1 93.31 391 VAL B CA 1
ATOM 6769 C C . VAL B 1 391 ? -5.668 38.375 6.91 1 93.31 391 VAL B C 1
ATOM 6771 O O . VAL B 1 391 ? -6.32 38.219 7.945 1 93.31 391 VAL B O 1
ATOM 6774 N N . ASN B 1 392 ? -4.809 39.344 6.777 1 88.62 392 ASN B N 1
ATOM 6775 C CA . ASN B 1 392 ? -4.52 40.312 7.855 1 88.62 392 ASN B CA 1
ATOM 6776 C C . ASN B 1 392 ? -5.738 41.125 8.211 1 88.62 392 ASN B C 1
ATOM 6778 O O . ASN B 1 392 ? -6 41.406 9.383 1 88.62 392 ASN B O 1
ATOM 6782 N N . THR B 1 393 ? -6.359 41.5 7.18 1 92 393 THR B N 1
ATOM 6783 C CA . THR B 1 393 ? -7.551 42.312 7.379 1 92 393 THR B CA 1
ATOM 6784 C C . THR B 1 393 ? -8.609 41.562 8.156 1 92 393 THR B C 1
ATOM 6786 O O . THR B 1 393 ? -9.227 42.094 9.078 1 92 393 THR B O 1
ATOM 6789 N N . ALA B 1 394 ? -8.797 40.344 7.801 1 95.25 394 ALA B N 1
ATOM 6790 C CA . ALA B 1 394 ? -9.773 39.5 8.508 1 95.25 394 ALA B CA 1
ATOM 6791 C C . ALA B 1 394 ? -9.398 39.344 9.977 1 95.25 394 ALA B C 1
ATOM 6793 O O . ALA B 1 394 ? -10.266 39.406 10.852 1 95.25 394 ALA B O 1
ATOM 6794 N N . SER B 1 395 ? -8.156 39.094 10.211 1 93.31 395 SER B N 1
ATOM 6795 C CA . SER B 1 395 ? -7.668 38.969 11.578 1 93.31 395 SER B CA 1
ATOM 6796 C C . SER B 1 395 ? -7.898 40.25 12.383 1 93.31 395 SER B C 1
ATOM 6798 O O . SER B 1 395 ? -8.305 40.188 13.539 1 93.31 395 SER B O 1
ATOM 6800 N N . ARG B 1 396 ? -7.695 41.375 11.789 1 91.62 396 ARG B N 1
ATOM 6801 C CA . ARG B 1 396 ? -7.879 42.656 12.453 1 91.62 396 ARG B CA 1
ATOM 6802 C C . ARG B 1 396 ? -9.359 42.938 12.703 1 91.62 396 ARG B C 1
ATOM 6804 O O . ARG B 1 396 ? -9.711 43.562 13.703 1 91.62 396 ARG B O 1
ATOM 6811 N N . ILE B 1 397 ? -10.156 42.5 11.773 1 94.62 397 ILE B N 1
ATOM 6812 C CA . ILE B 1 397 ? -11.594 42.656 11.969 1 94.62 397 ILE B CA 1
ATOM 6813 C C . ILE B 1 397 ? -12.039 41.844 13.18 1 94.62 397 ILE B C 1
ATOM 6815 O O . ILE B 1 397 ? -12.867 42.312 13.977 1 94.62 397 ILE B O 1
ATOM 6819 N N . GLU B 1 398 ? -11.531 40.656 13.266 1 95.38 398 GLU B N 1
ATOM 6820 C CA . GLU B 1 398 ? -11.812 39.844 14.445 1 95.38 398 GLU B CA 1
ATOM 6821 C C . GLU B 1 398 ? -11.391 40.562 15.727 1 95.38 398 GLU B C 1
ATOM 6823 O O . GLU B 1 398 ? -12.141 40.594 16.703 1 95.38 398 GLU B O 1
ATOM 6828 N N . SER B 1 399 ? -10.195 41.188 15.734 1 91.62 399 SER B N 1
ATOM 6829 C CA . SER B 1 399 ? -9.68 41.906 16.891 1 91.62 399 SER B CA 1
ATOM 6830 C C . SER B 1 399 ? -10.562 43.094 17.234 1 91.62 399 SER B C 1
ATOM 6832 O O . SER B 1 399 ? -10.68 43.469 18.406 1 91.62 399 SER B O 1
ATOM 6834 N N . ALA B 1 400 ? -11.156 43.688 16.25 1 92.19 400 ALA B N 1
ATOM 6835 C CA . ALA B 1 400 ? -12.008 44.844 16.438 1 92.19 400 ALA B CA 1
ATOM 6836 C C . ALA B 1 400 ? -13.305 44.5 17.141 1 92.19 400 ALA B C 1
ATOM 6838 O O . ALA B 1 400 ? -14 45.375 17.656 1 92.19 400 ALA B O 1
ATOM 6839 N N . CYS B 1 401 ? -13.625 43.25 17.156 1 92.69 401 CYS B N 1
ATOM 6840 C CA . CYS B 1 401 ? -14.844 42.781 17.828 1 92.69 401 CYS B CA 1
ATOM 6841 C C . CYS B 1 401 ? -14.844 43.219 19.281 1 92.69 401 CYS B C 1
ATOM 6843 O O . CYS B 1 401 ? -15.891 43.562 19.844 1 92.69 401 CYS B O 1
ATOM 6845 N N . LYS B 1 402 ? -13.703 43.188 19.891 1 87.94 402 LYS B N 1
ATOM 6846 C CA . LYS B 1 402 ? -13.578 43.594 21.281 1 87.94 402 LYS B CA 1
ATOM 6847 C C . LYS B 1 402 ? -13.891 45.062 21.469 1 87.94 402 LYS B C 1
ATOM 6849 O O . LYS B 1 402 ? -14.523 45.469 22.453 1 87.94 402 LYS B O 1
ATOM 6854 N N . LYS B 1 403 ? -13.469 45.875 20.547 1 85.94 403 LYS B N 1
ATOM 6855 C CA . LYS B 1 403 ? -13.617 47.312 20.641 1 85.94 403 LYS B CA 1
ATOM 6856 C C . LYS B 1 403 ? -15.07 47.719 20.469 1 85.94 403 LYS B C 1
ATOM 6858 O O . LYS B 1 403 ? -15.523 48.688 21.094 1 85.94 403 LYS B O 1
ATOM 6863 N N . VAL B 1 404 ? -15.734 47.031 19.625 1 87.62 404 VAL B N 1
ATOM 6864 C CA . VAL B 1 404 ? -17.109 47.438 19.328 1 87.62 404 VAL B CA 1
ATOM 6865 C C . VAL B 1 404 ? -18.094 46.5 20.031 1 87.62 404 VAL B C 1
ATOM 6867 O O . VAL B 1 404 ? -19.297 46.562 19.797 1 87.62 404 VAL B O 1
ATOM 6870 N N . SER B 1 405 ? -17.719 45.656 20.891 1 87.38 405 SER B N 1
ATOM 6871 C CA . SER B 1 405 ? -18.531 44.719 21.641 1 87.38 405 SER B CA 1
ATOM 6872 C C . SER B 1 405 ? -19.469 43.938 20.719 1 87.38 405 SER B C 1
ATOM 6874 O O . SER B 1 405 ? -20.688 43.906 20.938 1 87.38 405 SER B O 1
ATOM 6876 N N . ALA B 1 406 ? -18.906 43.375 19.672 1 92.12 406 ALA B N 1
ATOM 6877 C CA . ALA B 1 406 ? -19.641 42.562 18.703 1 92.12 406 ALA B CA 1
ATOM 6878 C C . ALA B 1 406 ? -19.141 41.125 18.703 1 92.12 406 ALA B C 1
ATOM 6880 O O . ALA B 1 406 ? -17.969 40.875 18.984 1 92.12 406 ALA B O 1
ATOM 6881 N N . HIS B 1 407 ? -20.094 40.25 18.391 1 95.12 407 HIS B N 1
ATOM 6882 C CA . HIS B 1 407 ? -19.719 38.844 18.312 1 95.12 407 HIS B CA 1
ATOM 6883 C C . HIS B 1 407 ? -19.391 38.469 16.875 1 95.12 407 HIS B C 1
ATOM 6885 O O . HIS B 1 407 ? -18.672 37.469 16.641 1 95.12 407 HIS B O 1
ATOM 6891 N N . LEU B 1 408 ? -19.891 39.188 15.953 1 97.25 408 LEU B N 1
ATOM 6892 C CA . LEU B 1 408 ? -19.672 38.906 14.539 1 97.25 408 LEU B CA 1
ATOM 6893 C C . LEU B 1 408 ? -19.562 40.219 13.742 1 97.25 408 LEU B C 1
ATOM 6895 O O . LEU B 1 408 ? -20.516 41 13.703 1 97.25 408 LEU B O 1
ATOM 6899 N N . LEU B 1 409 ? -18.438 40.438 13.172 1 96.88 409 LEU B N 1
ATOM 6900 C CA . LEU B 1 409 ? -18.188 41.594 12.32 1 96.88 409 LEU B CA 1
ATOM 6901 C C . LEU B 1 409 ? -17.812 41.156 10.906 1 96.88 409 LEU B C 1
ATOM 6903 O O . LEU B 1 409 ? -17.031 40.219 10.727 1 96.88 409 LEU B O 1
ATOM 6907 N N . VAL B 1 410 ? -18.375 41.812 9.938 1 97.12 410 VAL B N 1
ATOM 6908 C CA . VAL B 1 410 ? -18.047 41.5 8.547 1 97.12 410 VAL B CA 1
ATOM 6909 C C . VAL B 1 410 ? -17.641 42.781 7.82 1 97.12 410 VAL B C 1
ATOM 6911 O O . VAL B 1 410 ? -18.094 43.875 8.172 1 97.12 410 VAL B O 1
ATOM 6914 N N . SER B 1 411 ? -16.766 42.656 6.871 1 96 411 SER B N 1
ATOM 6915 C CA . SER B 1 411 ? -16.375 43.812 6.059 1 96 411 SER B CA 1
ATOM 6916 C C . SER B 1 411 ? -17.5 44.25 5.117 1 96 411 SER B C 1
ATOM 6918 O O . SER B 1 411 ? -18.469 43.5 4.93 1 96 411 SER B O 1
ATOM 6920 N N . GLU B 1 412 ? -17.297 45.375 4.547 1 94.81 412 GLU B N 1
ATOM 6921 C CA . GLU B 1 412 ? -18.281 45.906 3.59 1 94.81 412 GLU B CA 1
ATOM 6922 C C . GLU B 1 412 ? -18.375 45 2.369 1 94.81 412 GLU B C 1
ATOM 6924 O O . GLU B 1 412 ? -19.469 44.781 1.826 1 94.81 412 GLU B O 1
ATOM 6929 N N . GLU B 1 413 ? -17.266 44.469 1.953 1 95.44 413 GLU B N 1
ATOM 6930 C CA . GLU B 1 413 ? -17.219 43.562 0.802 1 95.44 413 GLU B CA 1
ATOM 6931 C C . GLU B 1 413 ? -18.062 42.312 1.043 1 95.44 413 GLU B C 1
ATOM 6933 O O . GLU B 1 413 ? -18.828 41.906 0.169 1 95.44 413 GLU B O 1
ATOM 6938 N N . VAL B 1 414 ? -17.953 41.719 2.217 1 97.5 414 VAL B N 1
ATOM 6939 C CA . VAL B 1 414 ? -18.719 40.531 2.566 1 97.5 414 VAL B CA 1
ATOM 6940 C C . VAL B 1 414 ? -20.203 40.875 2.67 1 97.5 414 VAL B C 1
ATOM 6942 O O . VAL B 1 414 ? -21.047 40.125 2.154 1 97.5 414 VAL B O 1
ATOM 6945 N N . TRP B 1 415 ? -20.5 41.969 3.311 1 96.75 415 TRP B N 1
ATOM 6946 C CA . TRP B 1 415 ? -21.875 42.406 3.479 1 96.75 415 TRP B CA 1
ATOM 6947 C C . TRP B 1 415 ? -22.562 42.594 2.127 1 96.75 415 TRP B C 1
ATOM 6949 O O . TRP B 1 415 ? -23.703 42.156 1.944 1 96.75 415 TRP B O 1
ATOM 6959 N N . ALA B 1 416 ? -21.844 43.219 1.222 1 95.81 416 ALA B N 1
ATOM 6960 C CA . ALA B 1 416 ? -22.375 43.438 -0.12 1 95.81 416 ALA B CA 1
ATOM 6961 C C . ALA B 1 416 ? -22.594 42.094 -0.849 1 95.81 416 ALA B C 1
ATOM 6963 O O . ALA B 1 416 ? -23.609 41.938 -1.541 1 95.81 416 ALA B O 1
ATOM 6964 N N . GLU B 1 417 ? -21.75 41.156 -0.669 1 95.75 417 GLU B N 1
ATOM 6965 C CA . GLU B 1 417 ? -21.781 39.906 -1.389 1 95.75 417 GLU B CA 1
ATOM 6966 C C . GLU B 1 417 ? -22.906 39 -0.885 1 95.75 417 GLU B C 1
ATOM 6968 O O . GLU B 1 417 ? -23.422 38.156 -1.629 1 95.75 417 GLU B O 1
ATOM 6973 N N . ILE B 1 418 ? -23.234 39.125 0.389 1 95.94 418 ILE B N 1
ATOM 6974 C CA . ILE B 1 418 ? -24.266 38.25 0.935 1 95.94 418 ILE B CA 1
ATOM 6975 C C . ILE B 1 418 ? -25.641 38.906 0.775 1 95.94 418 ILE B C 1
ATOM 6977 O O . ILE B 1 418 ? -26.625 38.406 1.337 1 95.94 418 ILE B O 1
ATOM 6981 N N . GLY B 1 419 ? -25.75 40.062 0.078 1 93.94 419 GLY B N 1
ATOM 6982 C CA . GLY B 1 419 ? -27.031 40.656 -0.289 1 93.94 419 GLY B CA 1
ATOM 6983 C C . GLY B 1 419 ? -27.469 41.75 0.657 1 93.94 419 GLY B C 1
ATOM 6984 O O . GLY B 1 419 ? -28.672 42.031 0.784 1 93.94 419 GLY B O 1
ATOM 6985 N N . LYS B 1 420 ? -26.578 42.312 1.501 1 93.88 420 LYS B N 1
ATOM 6986 C CA . LYS B 1 420 ? -26.844 43.438 2.398 1 93.88 420 LYS B CA 1
ATOM 6987 C C . LYS B 1 420 ? -28.016 43.125 3.33 1 93.88 420 LYS B C 1
ATOM 6989 O O . LYS B 1 420 ? -28.953 43.938 3.43 1 93.88 420 LYS B O 1
ATOM 6994 N N . PRO B 1 421 ? -27.906 42.031 3.926 1 93.25 421 PRO B N 1
ATOM 6995 C CA . PRO B 1 421 ? -29.016 41.688 4.824 1 93.25 421 PRO B CA 1
ATOM 6996 C C . PRO B 1 421 ? -29.266 42.75 5.891 1 93.25 421 PRO B C 1
ATOM 6998 O O . PRO B 1 421 ? -28.328 43.406 6.328 1 93.25 421 PRO B O 1
ATOM 7001 N N . ASP B 1 422 ? -30.484 42.75 6.523 1 91.94 422 ASP B N 1
ATOM 7002 C CA . ASP B 1 422 ? -30.906 43.812 7.441 1 91.94 422 ASP B CA 1
ATOM 7003 C C . ASP B 1 422 ? -30.531 43.469 8.883 1 91.94 422 ASP B C 1
ATOM 7005 O O . ASP B 1 422 ? -30.562 44.312 9.758 1 91.94 422 ASP B O 1
ATOM 7009 N N . ASP B 1 423 ? -30.078 42.312 9.086 1 92.56 423 ASP B N 1
ATOM 7010 C CA . ASP B 1 423 ? -29.719 41.938 10.445 1 92.56 423 ASP B CA 1
ATOM 7011 C C . ASP B 1 423 ? -28.281 42.312 10.773 1 92.56 423 ASP B C 1
ATOM 7013 O O . ASP B 1 423 ? -27.75 41.938 11.812 1 92.56 423 ASP B O 1
ATOM 7017 N N . PHE B 1 424 ? -27.703 43.094 9.867 1 95 424 PHE B N 1
ATOM 7018 C CA . PHE B 1 424 ? -26.391 43.688 10.109 1 95 424 PHE B CA 1
ATOM 7019 C C . PHE B 1 424 ? -26.5 45.219 10.18 1 95 424 PHE B C 1
ATOM 7021 O O . PHE B 1 424 ? -27.25 45.812 9.422 1 95 424 PHE B O 1
ATOM 7028 N N . ARG B 1 425 ? -25.75 45.812 11.109 1 93.62 425 ARG B N 1
ATOM 7029 C CA . ARG B 1 425 ? -25.719 47.281 11.25 1 93.62 425 ARG B CA 1
ATOM 7030 C C . ARG B 1 425 ? -24.297 47.812 11.094 1 93.62 425 ARG B C 1
ATOM 7032 O O . ARG B 1 425 ? -23.344 47.188 11.578 1 93.62 425 ARG B O 1
ATOM 7039 N N . GLN B 1 426 ? -24.172 48.906 10.461 1 92.56 426 GLN B N 1
ATOM 7040 C CA . GLN B 1 426 ? -22.875 49.531 10.227 1 92.56 426 GLN B CA 1
ATOM 7041 C C . GLN B 1 426 ? -22.281 50.062 11.523 1 92.56 426 GLN B C 1
ATOM 7043 O O . GLN B 1 426 ? -22.984 50.719 12.312 1 92.56 426 GLN B O 1
ATOM 7048 N N . THR B 1 427 ? -21.062 49.719 11.711 1 88.69 427 THR B N 1
ATOM 7049 C CA . THR B 1 427 ? -20.359 50.25 12.875 1 88.69 427 THR B CA 1
ATOM 7050 C C . THR B 1 427 ? -19.641 51.562 12.531 1 88.69 427 THR B C 1
ATOM 7052 O O . THR B 1 427 ? -19.547 51.938 11.359 1 88.69 427 THR B O 1
ATOM 7055 N N . GLU B 1 428 ? -19.219 52.219 13.562 1 81.88 428 GLU B N 1
ATOM 7056 C CA . GLU B 1 428 ? -18.359 53.375 13.328 1 81.88 428 GLU B CA 1
ATOM 7057 C C . GLU B 1 428 ? -17.078 52.969 12.609 1 81.88 428 GLU B C 1
ATOM 7059 O O . GLU B 1 428 ? -16.594 51.844 12.781 1 81.88 428 GLU B O 1
ATOM 7064 N N . SER B 1 429 ? -16.656 53.906 11.789 1 79.94 429 SER B N 1
ATOM 7065 C CA . SER B 1 429 ? -15.438 53.625 11.047 1 79.94 429 SER B CA 1
ATOM 7066 C C . SER B 1 429 ? -14.258 53.375 11.992 1 79.94 429 SER B C 1
ATOM 7068 O O . SER B 1 429 ? -14.078 54.125 12.969 1 79.94 429 SER B O 1
ATOM 7070 N N . ILE B 1 430 ? -13.633 52.281 11.805 1 80.5 430 ILE B N 1
ATOM 7071 C CA . ILE B 1 430 ? -12.539 51.906 12.688 1 80.5 430 ILE B CA 1
ATOM 7072 C C . ILE B 1 430 ? -11.234 51.844 11.891 1 80.5 430 ILE B C 1
ATOM 7074 O O . ILE B 1 430 ? -11.219 51.406 10.734 1 80.5 430 ILE B O 1
ATOM 7078 N N . LEU B 1 431 ? -10.227 52.438 12.461 1 77.06 431 LEU B N 1
ATOM 7079 C CA . LEU B 1 431 ? -8.891 52.281 11.898 1 77.06 431 LEU B CA 1
ATOM 7080 C C . LEU B 1 431 ? -8.258 50.969 12.336 1 77.06 431 LEU B C 1
ATOM 7082 O O . LEU B 1 431 ? -7.984 50.75 13.523 1 77.06 431 LEU B O 1
ATOM 7086 N N . LEU B 1 432 ? -8.164 50.125 11.422 1 78 432 LEU B N 1
ATOM 7087 C CA . LEU B 1 432 ? -7.527 48.844 11.719 1 78 432 LEU B CA 1
ATOM 7088 C C . LEU B 1 432 ? -6.016 49 11.836 1 78 432 LEU B C 1
ATOM 7090 O O . LEU B 1 432 ? 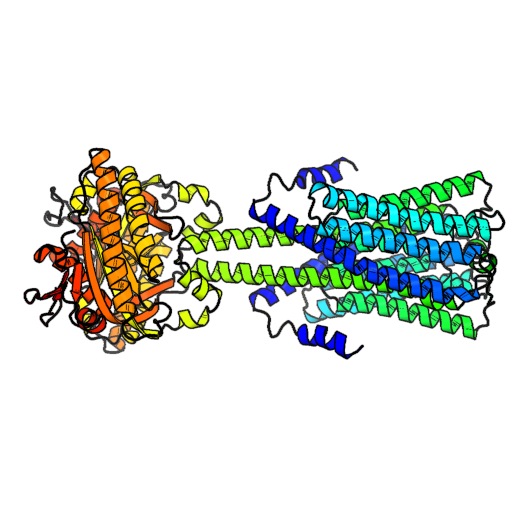-5.414 49.812 11.117 1 78 432 LEU B O 1
ATOM 7094 N N . ALA B 1 433 ? -5.48 48.25 12.672 1 68.75 433 ALA B N 1
ATOM 7095 C CA . ALA B 1 433 ? -4.047 48.344 12.93 1 68.75 433 ALA B CA 1
ATOM 7096 C C . ALA B 1 433 ? -3.242 48.094 11.656 1 68.75 433 ALA B C 1
ATOM 7098 O O . ALA B 1 433 ? -3.469 47.094 10.961 1 68.75 433 ALA B O 1
ATOM 7099 N N . GLY B 1 434 ? -2.342 49.062 11.266 1 65.5 434 GLY B N 1
ATOM 7100 C CA . GLY B 1 434 ? -1.422 48.875 10.156 1 65.5 434 GLY B CA 1
ATOM 7101 C C . GLY B 1 434 ? -1.997 49.344 8.828 1 65.5 434 GLY B C 1
ATOM 7102 O O . GLY B 1 434 ? -1.29 49.375 7.816 1 65.5 434 GLY B O 1
ATOM 7103 N N . LYS B 1 435 ? -3.301 49.594 8.969 1 69.19 435 LYS B N 1
ATOM 7104 C CA . LYS B 1 435 ? -3.928 50.031 7.73 1 69.19 435 LYS B CA 1
ATOM 7105 C C . LYS B 1 435 ? -4.008 51.562 7.676 1 69.19 435 LYS B C 1
ATOM 7107 O O . LYS B 1 435 ? -4.203 52.219 8.703 1 69.19 435 LYS B O 1
ATOM 7112 N N . GLU B 1 436 ? -3.842 51.969 6.566 1 64.62 436 GLU B N 1
ATOM 7113 C CA . GLU B 1 436 ? -3.895 53.438 6.387 1 64.62 436 GLU B CA 1
ATOM 7114 C C . GLU B 1 436 ? -5.332 53.906 6.227 1 64.62 436 GLU B C 1
ATOM 7116 O O . GLU B 1 436 ? -5.656 55.031 6.602 1 64.62 436 GLU B O 1
ATOM 7121 N N . LYS B 1 437 ? -6.16 53.062 5.68 1 69 437 LYS B N 1
ATOM 7122 C CA . LYS B 1 437 ? -7.523 53.5 5.387 1 69 437 LYS B CA 1
ATOM 7123 C C . LYS B 1 437 ? -8.516 52.906 6.383 1 69 437 LYS B C 1
ATOM 7125 O O . LYS B 1 437 ? -8.344 51.781 6.832 1 69 437 LYS B O 1
ATOM 7130 N N . GLN B 1 438 ? -9.398 53.781 6.73 1 78.06 438 GLN B N 1
ATOM 7131 C CA . GLN B 1 438 ? -10.5 53.312 7.57 1 78.06 438 GLN B CA 1
ATOM 7132 C C . GLN B 1 438 ? -11.398 52.344 6.812 1 78.06 438 GLN B C 1
ATOM 7134 O O . GLN B 1 438 ? -11.586 52.469 5.605 1 78.06 438 GLN B O 1
ATOM 7139 N N . VAL B 1 439 ? -11.797 51.281 7.574 1 81.06 439 VAL B N 1
ATOM 7140 C CA . VAL B 1 439 ? -12.641 50.281 6.938 1 81.06 439 VAL B CA 1
ATOM 7141 C C . VAL B 1 439 ? -14.031 50.312 7.559 1 81.06 439 VAL B C 1
ATOM 7143 O O . VAL B 1 439 ? -14.18 50.531 8.766 1 81.06 439 VAL B O 1
ATOM 7146 N N . ASN B 1 440 ? -15.047 50.25 6.688 1 88.44 440 ASN B N 1
ATOM 7147 C CA . ASN B 1 440 ? -16.422 50.125 7.148 1 88.44 440 ASN B CA 1
ATOM 7148 C C . ASN B 1 440 ? -16.75 48.656 7.523 1 88.44 440 ASN B C 1
ATOM 7150 O O . ASN B 1 440 ? -16.484 47.75 6.75 1 88.44 440 ASN B O 1
ATOM 7154 N N . LEU B 1 441 ? -17.234 48.5 8.75 1 94.81 441 LEU B N 1
ATOM 7155 C CA . LEU B 1 441 ? -17.578 47.188 9.234 1 94.81 441 LEU B CA 1
ATOM 7156 C C . LEU B 1 441 ? -19.062 47.094 9.562 1 94.81 441 LEU B C 1
ATOM 7158 O O . LEU B 1 441 ? -19.719 48.094 9.789 1 94.81 441 LEU B O 1
ATOM 7162 N N . TYR B 1 442 ? -19.594 45.938 9.492 1 95.62 442 TYR B N 1
ATOM 7163 C CA . TYR B 1 442 ? -21 45.625 9.812 1 95.62 442 TYR B CA 1
ATOM 7164 C C . TYR B 1 442 ? -21.094 44.594 10.922 1 95.62 442 TYR B C 1
ATOM 7166 O O . TYR B 1 442 ? -20.453 43.531 10.852 1 95.62 442 TYR B O 1
ATOM 7174 N N . LYS B 1 443 ? -21.828 44.906 11.953 1 95.56 443 LYS B N 1
ATOM 7175 C CA . LYS B 1 443 ? -22 44 13.102 1 95.56 443 LYS B CA 1
ATOM 7176 C C . LYS B 1 443 ? -23.344 43.281 13.047 1 95.56 443 LYS B C 1
ATOM 7178 O O . LYS B 1 443 ? -24.359 43.875 12.68 1 95.56 443 LYS B O 1
ATOM 7183 N N . TRP B 1 444 ? -23.328 42 13.32 1 94.06 444 TRP B N 1
ATOM 7184 C CA . TRP B 1 444 ? -24.547 41.188 13.398 1 94.06 444 TRP B CA 1
ATOM 7185 C C . TRP B 1 444 ? -25.344 41.562 14.648 1 94.06 444 TRP B C 1
ATOM 7187 O O . TRP B 1 444 ? -24.797 41.594 15.758 1 94.06 444 TRP B O 1
ATOM 7197 N N . THR B 1 445 ? -26.641 41.906 14.57 1 88.12 445 THR B N 1
ATOM 7198 C CA . THR B 1 445 ? -27.453 42.5 15.648 1 88.12 445 THR B CA 1
ATOM 7199 C C . THR B 1 445 ? -28.219 41.406 16.391 1 88.12 445 THR B C 1
ATOM 7201 O O . THR B 1 445 ? -28.797 41.656 17.453 1 88.12 445 THR B O 1
ATOM 7204 N N . GLU B 1 446 ? -28.266 40.281 15.906 1 74.75 446 GLU B N 1
ATOM 7205 C CA . GLU B 1 446 ? -29.078 39.312 16.625 1 74.75 446 GLU B CA 1
ATOM 7206 C C . GLU B 1 446 ? -28.406 38.875 17.938 1 74.75 446 GLU B C 1
ATOM 7208 O O . GLU B 1 446 ? -27.188 38.781 18 1 74.75 446 GLU B O 1
ATOM 7213 N N . GLU B 1 447 ? -29.031 39.156 19.078 1 60.16 447 GLU B N 1
ATOM 7214 C CA . GLU B 1 447 ? -28.562 38.812 20.422 1 60.16 447 GLU B CA 1
ATOM 7215 C C . GLU B 1 447 ? -28.172 37.344 20.5 1 60.16 447 GLU B C 1
ATOM 7217 O O . GLU B 1 447 ? -28.922 36.469 20.062 1 60.16 447 GLU B O 1
ATOM 7222 N N . VAL B 1 448 ? -26.844 37.156 20.625 1 51.84 448 VAL B N 1
ATOM 7223 C CA . VAL B 1 448 ? -26.344 35.844 20.984 1 51.84 448 VAL B CA 1
ATOM 7224 C C . VAL B 1 448 ? -26.641 35.562 22.453 1 51.84 448 VAL B C 1
ATOM 7226 O O . VAL B 1 448 ? -26.688 36.469 23.281 1 51.84 448 VAL B O 1
#

Organism: NCBI:txid2484901

Sequence (896 aa):
MTSFWKKIDTKISFKNKLSPTMIVLLEEEERNGAKVANQFRYVIGAAMTVSIIANLPNIDTIWGYAVNFGALFFYFVNTYFHAYILRCQHEYWVKKYEYISIFFDNFLVSITILNWYLLKGDGNPNFILKNPVNAFYLLPLSLSMFQFRIRLVLFSFLCFFFAHCIFLIYTFYTGTPVGYDWYKYVLGDELIVTDAIVTRPIIYFSLAICLSYGIYRTILMLKRLANAEAQKTSLARYFSPDLVEEITSQPDVIQSGRRQKVTVLFSDIRNFTKMSESMDPQDLSTFLTEYRSGMTKAVFHFGGTLDKFIGDAVMATFGTPLPAGVPGLDSRNAVFSAKRMLAELKKFNLERESEGKPGIEIGIGIHTGEVFAGNIGTEERMEYTVIGDTVNTASRIESACKKVSAHLLVSEEVWAEIGKPDDFRQTESILLAGKEKQVNLYKWTEEVMTSFWKKIDTKISFKNKLSPTMIVLLEEEERNGAKVANQFRYVIGAAMTVSIIANLPNIDTIWGYAVNFGALFFYFVNTYFHAYILRCQHEYWVKKYEYISIFFDNFLVSITILNWYLLKGDGNPNFILKNPVNAFYLLPLSLSMFQFRIRLVLFSFLCFFFAHCIFLIYTFYTGTPVGYDWYKYVLGDELIVTDAIVTRPIIYFSLAICLSYGIYRTILMLKRLANAEAQKTSLARYFSPDLVEEITSQPDVIQSGRRQKVTVLFSDIRNFTKMSESMDPQDLSTFLTEYRSGMTKAVFHFGGTLDKFIGDAVMATFGTPLPAGVPGLDSRNAVFSAKRMLAELKKFNLERESEGKPGIEIGIGIHTGEVFAGNIGTEERMEYTVIGDTVNTASRIESACKKVSAHLLVSEEVWAEIGKPDDFRQTESILLAGKEKQVNLYKWTEEV

Foldseek 3Di:
DVVVVVCVVVVVVVVVPADPLLVVLLVVQLLVLLVVLLVCLVVLLVVLVVVLVVCVVVDDDPLLVCLSVVLSVVSVVLSVVLVVVSVVVDPVCVVVSLLVSLLVQLVSLLVSLVSCCVVPVPLALLSSLLPPSLVSLVVSLVSQLSNLDLVSNVSSLVSSLVSLVVSLVVNVVSDFAEDDDPCCCNVHRYHDNVCSNDPVSVVSVVVSVVSSVVSVVVSVVSSVVSVVVVVLVVVCVVFDPVVSCCCVVPVPVQAVWDKDKKKKKKKAWPPVVVVVVVDDPVRLVVVLVLLVVQLVCLQVVLPWTFQDDDSNMTMIMFQPPHHDPDFLSSLVSNVSSLVSSVVSLVVVQVVCVVVVHHGIAMFMFMFMDIWTFHWDDDPVDIGTDTDDVRNVVRVQRSVCCVVQVARYKYFPVSCVSNPVDPQWDWDPFDDGPPDPDTTIMIGGNPDD/DVVVVVCVVVVVVVVVPADPLLVVLLVVQLLVLLVVLLVCLVVLLVVLVVVVVVCVVVDDDPLLVCLSVVLSVVSVVLSVVLVVVSVVVDPVCVVVSLLVSLLSQLVSLLVSLVSCCVVPVPLALLSSLLPPSLVSLVVSLVSQLSNLDLVSNVSSLVSSLVSLVVSLVVNVVSDHAEDDDPCCCNVHRYHDNVCSNDPVSVVSVVVSVVSSVVSVVVSVVSSVVSVVVVVLVVVCVVFDPVVSCCCVVPVPVQAVWDKDKKKKKKKAWPPVVVVVVPDDPVRLVVVLVLLVVQLVCLQVVLPWTFQDDDSNMTMIMFQPPHHDPDFLSSLVSNVSSLVSSVVSLVVVQVVCVVVVHHGIAMAMFMFIDIWTFHWDDDPVDIGTDTDDVRNVVRVQRSVCCVVQVARYKYFPVSCVSNPVDPQWDWDPFDDGPPDPDTTIMIGGNPDD